Protein 4UUW (pdb70)

B-factor: mean 32.48, std 11.96, range [14.25, 102.89]

Sequence (788 aa):
MERAEILGVGTELLYGETLDTNTAEIARSLKPYALKVERTLRVADEVAPLAREVEEAFARARLVVLSGGLGPTPDDVTREAVALALGEPLELDEAVLGEIEAFFRARGRAMPEANRKQAMRIPSATWLKNPRGTAPGWWVRKGGKDLVLLPGPPPEWRPMWQEVLPRLGLPRRPYAERVLKTWGIGESEIVERLGPLFVREEEVEVGTYPKVHGVEVVVRGREDRVAELAERIKKKLLKEVWGEGEMTLAEAVKRRMEREGATLSTMESLTGGLLGAEITRVPGASRFYLGGVVSYSVGAKARFGVPQDLLSRTVSAETARAMAEAARSLFGSTYALATTGVAGPDPLEGEPPGTVYVALAGPTGAEVRRYRFPGDRETVRLRSVYAALALLVTMERAEILGVGTELLYGETLDTNTAEIARSLKPYALKVERTLRVADEVAPLAREVEEAFARARLVVLSGGLGPTPDDVTREAVALALGEPLELDEAVLGEIEAFFRARGRAMPEANRKQAMRIPSATWLKNPRGTAPGWWVRKGGKDLVLLPGPPPEWRPMWQEVLPRLGLPRRPYAERVLKTWGIGESEIVERLGPLFVREEEVEVGTYPKVHGVEVVVRGREDRVAELAERIKKKLLKEVWGEGEMTLAEAVKRRMEREGATLSTMESLTGGLLGAEITRVPGASRFYLGGVVSYSVGAKARFGVPQDLLSRTVSAETARAMAEAARSLFGSTYALATTGVAGPDPLEGEPPGTVYVALAGPTGAEVRRYRFPGDRETVRLRSVYAALALLVT

Secondary structure (DSSP, 8-state):
-EEEEEEEE-HHHHHTSS---HHHHHHHHTTTBSEE--EEEEE-S-HHHHHHHHHHHHHHEEEEEEES--SSSTT--HHHHHHHHHT---EE-HHHHHHHHHHHHTTT-PPPGGGGGGGEE-TTEEEE--TTSS--EEEEEETTEEEEEE-SSHHHHHHHHHHHGGGS-PPB--EEEEEEEE-S--HHHHHHHHGGGS-B-SSEEEEEEEETTEEEEEEEEEHHHHHHHHHHHHHHTTTTEEEETT--HHHHHHHHHHHHT--EEEEESTTTTHHHHHHTTSTTGGGTEEEEEEE-SHHHHHHTT--GGGTT--SSHHHHHHHHHHHHHHHT-SEEEEEEE--SSS-BTTBPTTEEEEEEEETTEEEEEEEE--S-HHHHHHHHHHHHHHHHH-/-EEEEEEEE-HHHHTTSS---HHHHHHHHTTTBSEE--EEEEE-S-HHHHHHHHHHHHHH-SEEEEES--SSSTT--HHHHHHHHHT---EE-HHHHHHHHHHHHHTT-PPPGGGGGGGEE-TTEEEE--TTSS--EEEEEETTEEEEEE-SSHHHHHHHHHHHGGGG-PPB--EEEEEEEE-S--HHHHHHHHGGG--B-SSEEEEEEEETTEEEEEEEEEHHHHHHHHHHHHHHTTTTEEEETT--HHHHHHHHHHHHT--EEEEESTTTTHHHHHHHHSTTGGGTEEEEEEE-SHHHHHHTT--GGGTT--SSHHHHHHHHHHHHHHHT-SEEEEEEE--SSS-BTTB-TTEEEEEEEETTEEEEEEEE--S-HHHHHHHHHHHHHHHHH-

InterPro domains:
  IPR001453 MoaB/Mog domain [PF00994] (6-168)
  IPR001453 MoaB/Mog domain [SM00852] (5-172)
  IPR001453 MoaB/Mog domain [cd00885] (3-168)
  IPR008135 Competence-induced protein CinA [MF_00226_B] (1-394)
  IPR008135 Competence-induced protein CinA [PIRSF006728] (3-392)
  IPR008135 Competence-induced protein CinA [TIGR00200] (1-392)
  IPR008136 CinA, C-terminal [PF02464] (248-392)
  IPR008136 CinA, C-terminal [TIGR00199] (254-392)
  IPR036425 MoaB/Mog-like domain superfamily [G3DSA:3.40.980.10] (1-172)
  IPR036425 MoaB/Mog-like domain superfamily [SSF53218] (3-200)
  IPR036653 CinA-like, C-terminal [G3DSA:3.90.950.20] (248-394)
  IPR036653 CinA-like, C-terminal [SSF142433] (242-393)
  IPR041424 CinA, KH domain [PF18146] (177-243)
  IPR050101 Competence-damage inducible protein CinA [PTHR13939] (1-392)

Organism: Thermus thermophilus (strain ATCC 27634 / DSM 579 / HB8) (NCBI:txid300852)

Solvent-accessible surface area: 30900 Å² total; per-residue (Å²): 95,89,72,0,0,0,0,1,6,2,56,67,21,0,36,16,83,67,116,5,61,21,2,6,39,0,0,97,36,4,34,61,12,17,12,57,8,15,3,1,0,7,0,5,27,77,61,67,14,0,6,79,3,0,100,74,0,26,72,46,2,26,0,0,0,0,2,6,12,7,19,43,64,125,94,19,21,0,2,56,0,0,7,114,12,16,71,25,90,44,91,65,26,119,75,5,9,32,88,4,78,33,51,15,179,86,143,74,132,92,30,48,123,53,7,94,44,1,0,52,68,0,81,35,1,78,34,21,117,16,107,129,11,34,5,11,0,1,50,0,114,70,75,46,49,0,0,0,1,1,4,22,67,42,93,29,4,113,43,10,8,138,107,3,18,81,146,0,60,13,52,159,38,86,50,27,64,62,32,0,23,1,20,56,12,30,24,6,75,0,26,105,60,2,36,128,28,14,24,75,88,109,69,1,30,0,1,4,16,79,61,49,42,6,12,19,0,8,0,13,4,75,96,79,79,1,55,121,17,0,91,150,0,59,163,103,0,111,141,20,23,21,12,55,38,160,42,41,3,1,51,8,0,44,132,55,1,61,164,81,72,7,36,0,0,1,0,1,8,11,0,0,0,30,0,0,5,24,2,0,57,12,66,30,0,75,172,4,0,40,0,0,1,2,0,32,22,84,49,5,16,33,128,5,40,3,56,134,98,13,33,86,106,8,7,10,40,81,0,0,117,18,0,0,66,18,0,65,95,42,7,63,4,40,20,0,0,0,0,1,7,3,14,7,87,97,90,84,72,77,55,47,51,0,0,0,22,0,0,10,0,8,84,146,38,23,71,27,114,118,45,53,11,40,13,41,33,84,19,0,7,60,49,0,0,27,1,0,0,4,19,4,35,100,119,94,71,0,0,0,0,0,6,2,8,30,20,1,28,24,73,52,76,8,73,17,0,5,34,0,0,105,34,3,39,38,14,22,3,67,12,6,3,0,0,2,0,4,10,68,52,69,4,0,12,80,2,0,105,74,0,24,73,44,2,28,0,0,0,1,2,5,13,6,16,12,0,54,8,15,21,0,2,51,0,0,8,121,15,17,69,26,81,46,87,52,25,123,74,4,18,38,95,6,82,44,45,9,143,57,56,70,93,94,38,19,127,17,5,95,46,4,0,58,70,0,82,36,2,79,33,18,117,14,107,87,12,28,8,11,0,1,48,0,117,78,75,50,54,0,0,0,0,1,4,23,56,40,40,31,4,112,59,10,8,141,98,0,16,89,146,0,62,11,57,165,90,84,47,30,89,55,25,0,18,0,32,71,15,44,66,91,81,0,59,128,63,2,36,125,21,48,21,147,77,178,60,2,43,0,10,22,57,80,92,40,40,11,14,17,0,12,0,40,14,102,91,83,78,3,46,107,8,0,74,123,0,69,153,103,0,126,167,28,24,31,10,49,37,169,40,40,2,0,57,9,0,26,125,59,0,74,161,82,69,7,37,0,0,0,0,1,10,11,0,0,0,30,0,0,3,22,1,0,56,12,66,18,0,75,172,2,0,34,0,0,0,1,0,30,24,88,35,1,19,34,112,8,47,7,66,132,111,22,15,90,111,20,14,14,38,94,2,0,144,15,0,0,72,8,0,63,94,35,26,61,5,43,18,0,0,0,0,1,10,4,13,7,89,100,92,83,81,80,40,65,51,1,0,0,18,0,0,13,0,10,87,142,35,38,66,35,115,119,52,125,24,93,48,98,34,82,32,0,6,64,56,0,1,30,0,0,0,2,23,6,33,86

Structure (mmCIF, N/CA/C/O backbone):
data_4UUW
#
_entry.id   4UUW
#
_cell.length_a   73.280
_cell.length_b   93.710
_cell.length_c   132.820
_cell.angle_alpha   90.00
_cell.angle_beta   90.00
_cell.angle_gamma   90.00
#
_symmetry.space_group_name_H-M   'P 21 21 21'
#
loop_
_entity.id
_entity.type
_entity.pdbx_description
1 polymer 'CINA-LIKE PROTEIN'
2 non-polymer 'ADENOSINE MONOPHOSPHATE'
3 non-polymer 'MAGNESIUM ION'
4 non-polymer 'SULFATE ION'
5 non-polymer GLYCEROL
6 water water
#
loop_
_atom_site.group_PDB
_atom_site.id
_atom_site.type_symbol
_atom_site.label_atom_id
_atom_site.label_alt_id
_atom_site.label_comp_id
_atom_site.label_asym_id
_atom_site.label_entity_id
_atom_site.label_seq_id
_atom_site.pdbx_PDB_ins_code
_atom_site.Cartn_x
_atom_site.Cartn_y
_atom_site.Cartn_z
_atom_site.occupancy
_atom_site.B_iso_or_equiv
_atom_site.auth_seq_id
_atom_site.auth_comp_id
_atom_site.auth_asym_id
_atom_site.auth_atom_id
_atom_site.pdbx_PDB_model_num
ATOM 1 N N . MET A 1 1 ? -49.366 21.861 -7.635 1.00 42.52 1 MET A N 1
ATOM 2 C CA . MET A 1 1 ? -47.871 22.122 -7.557 1.00 44.64 1 MET A CA 1
ATOM 3 C C . MET A 1 1 ? -47.255 22.485 -8.916 1.00 38.55 1 MET A C 1
ATOM 4 O O . MET A 1 1 ? -47.481 21.822 -9.907 1.00 39.37 1 MET A O 1
ATOM 9 N N . GLU A 1 2 ? -46.484 23.552 -8.979 1.00 31.96 2 GLU A N 1
ATOM 10 C CA . GLU A 1 2 ? -45.934 23.977 -10.258 1.00 31.07 2 GLU A CA 1
ATOM 11 C C . GLU A 1 2 ? -44.567 23.252 -10.561 1.00 27.61 2 GLU A C 1
ATOM 12 O O . GLU A 1 2 ? -43.968 22.642 -9.661 1.00 30.60 2 GLU A O 1
ATOM 18 N N . ARG A 1 3 ? -44.095 23.318 -11.807 1.00 25.61 3 ARG A N 1
ATOM 19 C CA . ARG A 1 3 ? -42.901 22.593 -12.225 1.00 26.86 3 ARG A CA 1
ATOM 20 C C . ARG A 1 3 ? -41.576 23.374 -12.102 1.00 28.62 3 ARG A C 1
ATOM 21 O O . ARG A 1 3 ? -41.542 24.626 -12.241 1.00 27.04 3 ARG A O 1
ATOM 29 N N . ALA A 1 4 ? -40.478 22.620 -11.926 1.00 26.34 4 ALA A N 1
ATOM 30 C CA . ALA A 1 4 ? -39.128 23.109 -12.130 1.00 27.63 4 ALA A CA 1
ATOM 31 C C . ALA A 1 4 ? -38.544 22.346 -13.312 1.00 30.42 4 ALA A C 1
ATOM 32 O O . ALA A 1 4 ? -38.639 21.118 -13.382 1.00 26.93 4 ALA A O 1
ATOM 34 N N . GLU A 1 5 ? -37.944 23.049 -14.264 1.00 24.34 5 GLU A N 1
ATOM 35 C CA . GLU A 1 5 ? -37.333 22.384 -15.386 1.00 22.69 5 GLU A CA 1
ATOM 36 C C . GLU A 1 5 ? -35.827 22.640 -15.273 1.00 25.69 5 GLU A C 1
ATOM 37 O O . GLU A 1 5 ? -35.404 23.748 -14.926 1.00 28.68 5 GLU A O 1
ATOM 43 N N . ILE A 1 6 ? -35.024 21.657 -15.618 1.00 22.13 6 ILE A N 1
ATOM 44 C CA . ILE A 1 6 ? -33.598 21.726 -15.422 1.00 22.42 6 ILE A CA 1
ATOM 45 C C . ILE A 1 6 ? -32.958 21.224 -16.673 1.00 24.48 6 ILE A C 1
ATOM 46 O O . ILE A 1 6 ? -33.202 20.071 -17.103 1.00 24.73 6 ILE A O 1
ATOM 51 N N . LEU A 1 7 ? -32.172 22.097 -17.311 1.00 23.80 7 LEU A N 1
ATOM 52 C CA . LEU A 1 7 ? -31.496 21.723 -18.573 1.00 24.78 7 LEU A CA 1
ATOM 53 C C . LEU A 1 7 ? -29.954 21.795 -18.513 1.00 26.82 7 LEU A C 1
ATOM 54 O O . LEU A 1 7 ? -29.374 22.863 -18.240 1.00 27.94 7 LEU A O 1
ATOM 59 N N . GLY A 1 8 ? -29.270 20.690 -18.763 1.00 23.11 8 GLY A N 1
ATOM 60 C CA . GLY A 1 8 ? -27.796 20.746 -18.804 1.00 26.07 8 GLY A CA 1
ATOM 61 C C . GLY A 1 8 ? -27.375 20.860 -20.258 1.00 30.14 8 GLY A C 1
ATOM 62 O O . GLY A 1 8 ? -27.723 20.009 -21.106 1.00 28.23 8 GLY A O 1
ATOM 63 N N . VAL A 1 9 ? -26.640 21.916 -20.565 1.00 30.50 9 VAL A N 1
ATOM 64 C CA . VAL A 1 9 ? -26.310 22.199 -21.965 1.00 28.67 9 VAL A CA 1
ATOM 65 C C . VAL A 1 9 ? -24.895 21.736 -22.265 1.00 30.94 9 VAL A C 1
ATOM 66 O O . VAL A 1 9 ? -23.946 22.163 -21.618 1.00 27.41 9 VAL A O 1
ATOM 70 N N . GLY A 1 10 ? -24.766 20.910 -23.285 1.00 27.46 10 GLY A N 1
ATOM 71 C CA . GLY A 1 10 ? -23.441 20.468 -23.695 1.00 33.85 10 GLY A CA 1
ATOM 72 C C . GLY A 1 10 ? -23.558 19.169 -24.483 1.00 28.24 10 GLY A C 1
ATOM 73 O O . GLY A 1 10 ? -24.056 18.170 -23.984 1.00 29.56 10 GLY A O 1
ATOM 74 N N . THR A 1 11 ? -23.129 19.190 -25.725 1.00 28.84 11 THR A N 1
ATOM 75 C CA . THR A 1 11 ? -23.209 17.986 -26.574 1.00 27.75 11 THR A CA 1
ATOM 76 C C . THR A 1 11 ? -22.518 16.800 -25.937 1.00 29.06 11 THR A C 1
ATOM 77 O O . THR A 1 11 ? -22.969 15.651 -26.063 1.00 27.74 11 THR A O 1
ATOM 81 N N . GLU A 1 12 ? -21.391 17.048 -25.283 1.00 27.18 12 GLU A N 1
ATOM 82 C CA . GLU A 1 12 ? -20.686 15.933 -24.682 1.00 33.15 12 GLU A CA 1
ATOM 83 C C . GLU A 1 12 ? -21.523 15.259 -23.540 1.00 35.29 12 GLU A C 1
ATOM 84 O O . GLU A 1 12 ? -21.294 14.077 -23.255 1.00 33.69 12 GLU A O 1
ATOM 90 N N . LEU A 1 13 ? -22.480 15.990 -22.913 1.00 30.76 13 LEU A N 1
ATOM 91 C CA . LEU A 1 13 ? -23.326 15.407 -21.836 1.00 29.73 13 LEU A CA 1
ATOM 92 C C . LEU A 1 13 ? -24.263 14.323 -22.372 1.00 29.15 13 LEU A C 1
ATOM 93 O O . LEU A 1 13 ? -24.549 13.325 -21.690 1.00 27.58 13 LEU A O 1
ATOM 98 N N . LEU A 1 14 ? -24.760 14.528 -23.589 1.00 28.97 14 LEU A N 1
ATOM 99 C CA . LEU A 1 14 ? -25.627 13.541 -24.253 1.00 29.96 14 LEU A CA 1
ATOM 100 C C . LEU A 1 14 ? -24.957 12.195 -24.341 1.00 29.55 14 LEU A C 1
ATOM 101 O O . LEU A 1 14 ? -25.608 11.130 -24.130 1.00 27.55 14 LEU A O 1
ATOM 106 N N . TYR A 1 15 ? -23.660 12.242 -24.638 1.00 31.01 15 TYR A N 1
ATOM 107 C CA . TYR A 1 15 ? -22.891 11.017 -24.936 1.00 34.84 15 TYR A CA 1
ATOM 108 C C . TYR A 1 15 ? -22.161 10.494 -23.689 1.00 37.20 15 TYR A C 1
ATOM 109 O O . TYR A 1 15 ? -21.524 9.459 -23.726 1.00 34.59 15 TYR A O 1
ATOM 118 N N . GLY A 1 16 ? -22.245 11.233 -22.579 1.00 35.87 16 GLY A N 1
ATOM 119 C CA . GLY A 1 16 ? -21.565 10.785 -21.353 1.00 34.83 16 GLY A CA 1
ATOM 120 C C . GLY A 1 16 ? -20.054 10.980 -21.384 1.00 37.01 16 GLY A C 1
ATOM 121 O O . GLY A 1 16 ? -19.359 10.437 -20.555 1.00 42.40 16 GLY A O 1
ATOM 122 N N . GLU A 1 17 ? -19.548 11.780 -22.316 1.00 37.12 17 GLU A N 1
ATOM 123 C CA . GLU A 1 17 ? -18.148 12.108 -22.337 1.00 40.99 17 GLU A CA 1
ATOM 124 C C . GLU A 1 17 ? -17.830 13.096 -21.184 1.00 47.03 17 GLU A C 1
ATOM 125 O O . GLU A 1 17 ? -16.686 13.192 -20.719 1.00 50.37 17 GLU A O 1
ATOM 131 N N . THR A 1 18 ? -18.831 13.841 -20.727 1.00 39.67 18 THR A N 1
ATOM 132 C CA . THR A 1 18 ? -18.820 14.377 -19.367 1.00 38.16 18 THR A CA 1
ATOM 133 C C . THR A 1 18 ? -20.041 13.811 -18.711 1.00 38.01 18 THR A C 1
ATOM 134 O O . THR A 1 18 ? -21.103 13.830 -19.320 1.00 39.85 18 THR A O 1
ATOM 138 N N . LEU A 1 19 ? -19.914 13.284 -17.494 1.00 39.06 19 LEU A N 1
ATOM 139 C CA . LEU A 1 19 ? -21.070 12.658 -16.795 1.00 42.33 19 LEU A CA 1
ATOM 140 C C . LEU A 1 19 ? -21.901 13.789 -16.154 1.00 40.14 19 LEU A C 1
ATOM 141 O O . LEU A 1 19 ? -21.371 14.605 -15.395 1.00 38.90 19 LEU A O 1
ATOM 146 N N . ASP A 1 20 ? -23.156 13.885 -16.565 1.00 35.63 20 ASP A N 1
ATOM 147 C CA . ASP A 1 20 ? -24.022 14.988 -16.155 1.00 30.78 20 ASP A CA 1
ATOM 148 C C . ASP A 1 20 ? -24.506 14.725 -14.746 1.00 31.90 20 ASP A C 1
ATOM 149 O O . ASP A 1 20 ? -25.491 14.006 -14.560 1.00 33.32 20 ASP A O 1
ATOM 154 N N . THR A 1 21 ? -23.753 15.273 -13.791 1.00 30.34 21 THR A N 1
ATOM 155 C CA . THR A 1 21 ? -24.162 15.302 -12.411 1.00 29.89 21 THR A CA 1
ATOM 156 C C . THR A 1 21 ? -24.839 16.688 -12.121 1.00 26.12 21 THR A C 1
ATOM 157 O O . THR A 1 21 ? -25.606 16.758 -11.176 1.00 28.46 21 THR A O 1
ATOM 161 N N . ASN A 1 22 ? -24.534 17.748 -12.912 1.00 26.07 22 ASN A N 1
ATOM 162 C CA . ASN A 1 22 ? -25.157 19.079 -12.637 1.00 24.81 22 ASN A CA 1
ATOM 163 C C . ASN A 1 22 ? -26.689 19.000 -12.499 1.00 24.16 22 ASN A C 1
ATOM 164 O O . ASN A 1 22 ? -27.269 19.476 -11.479 1.00 24.37 22 ASN A O 1
ATOM 169 N N . THR A 1 23 ? -27.375 18.434 -13.501 1.00 23.49 23 THR A N 1
ATOM 170 C CA . THR A 1 23 ? -28.865 18.509 -13.449 1.00 25.17 23 THR A CA 1
ATOM 171 C C . THR A 1 23 ? -29.415 17.774 -12.208 1.00 25.13 23 THR A C 1
ATOM 172 O O . THR A 1 23 ? -30.380 18.228 -11.511 1.00 21.38 23 THR A O 1
ATOM 176 N N . ALA A 1 24 ? -28.820 16.630 -11.901 1.00 25.26 24 ALA A N 1
ATOM 177 C CA . ALA A 1 24 ? -29.228 15.889 -10.662 1.00 24.82 24 ALA A CA 1
ATOM 178 C C . ALA A 1 24 ? -28.959 16.699 -9.388 1.00 23.36 24 ALA A C 1
ATOM 179 O O . ALA A 1 24 ? -29.797 16.715 -8.454 1.00 24.04 24 ALA A O 1
ATOM 181 N N . GLU A 1 25 ? -27.771 17.321 -9.325 1.00 21.91 25 GLU A N 1
ATOM 182 C CA . GLU A 1 25 ? -27.415 18.049 -8.131 1.00 24.33 25 GLU A CA 1
ATOM 183 C C . GLU A 1 25 ? -28.433 19.277 -7.954 1.00 23.97 25 GLU A C 1
ATOM 184 O O . GLU A 1 25 ? -28.925 19.554 -6.860 1.00 24.30 25 GLU A O 1
ATOM 190 N N . ILE A 1 26 ? -28.775 19.926 -9.040 1.00 24.37 26 ILE A N 1
ATOM 191 C CA . ILE A 1 26 ? -29.747 21.033 -8.973 1.00 23.41 26 ILE A CA 1
ATOM 192 C C . ILE A 1 26 ? -31.104 20.521 -8.560 1.00 23.15 26 ILE A C 1
ATOM 193 O O . ILE A 1 26 ? -31.764 21.080 -7.689 1.00 21.32 26 ILE A O 1
ATOM 198 N N . ALA A 1 27 ? -31.515 19.388 -9.129 1.00 22.70 27 ALA A N 1
ATOM 199 C CA . ALA A 1 27 ? -32.784 18.814 -8.749 1.00 21.53 27 ALA A CA 1
ATOM 200 C C . ALA A 1 27 ? -32.841 18.483 -7.277 1.00 22.91 27 ALA A C 1
ATOM 201 O O . ALA A 1 27 ? -33.885 18.756 -6.631 1.00 22.06 27 ALA A O 1
ATOM 203 N N . ARG A 1 28 ? -31.750 17.915 -6.709 1.00 22.07 28 ARG A N 1
ATOM 204 C CA . ARG A 1 28 ? -31.796 17.533 -5.282 1.00 23.03 28 ARG A CA 1
ATOM 205 C C . ARG A 1 28 ? -31.858 18.829 -4.418 1.00 25.19 28 ARG A C 1
ATOM 206 O O . ARG A 1 28 ? -32.451 18.823 -3.343 1.00 23.71 28 ARG A O 1
ATOM 214 N N . SER A 1 29 ? -31.274 19.924 -4.930 1.00 24.92 29 SER A N 1
ATOM 215 C CA . SER A 1 29 ? -31.301 21.172 -4.128 1.00 26.28 29 SER A CA 1
ATOM 216 C C . SER A 1 29 ? -32.730 21.778 -4.070 1.00 26.39 29 SER A C 1
ATOM 217 O O . SER A 1 29 ? -33.080 22.553 -3.144 1.00 30.67 29 SER A O 1
ATOM 220 N N . LEU A 1 30 ? -33.568 21.412 -5.017 1.00 22.01 30 LEU A N 1
ATOM 221 C CA . LEU A 1 30 ? -34.985 21.869 -5.032 1.00 22.48 30 LEU A CA 1
ATOM 222 C C . LEU A 1 30 ? -35.942 21.064 -4.172 1.00 25.96 30 LEU A C 1
ATOM 223 O O . LEU A 1 30 ? -37.110 21.431 -4.009 1.00 27.14 30 LEU A O 1
ATOM 228 N N . LYS A 1 31 ? -35.437 20.010 -3.544 1.00 23.52 31 LYS A N 1
ATOM 229 C CA . LYS A 1 31 ? -36.269 19.203 -2.636 1.00 24.34 31 LYS A CA 1
ATOM 230 C C . LYS A 1 31 ? -37.065 19.998 -1.567 1.00 26.79 31 LYS A C 1
ATOM 231 O O . LYS A 1 31 ? -38.199 19.691 -1.330 1.00 24.60 31 LYS A O 1
ATOM 237 N N . PRO A 1 32 ? -36.465 21.027 -0.963 1.00 27.20 32 PRO A N 1
ATOM 238 C CA . PRO A 1 32 ? -37.198 21.760 0.070 1.00 27.70 32 PRO A CA 1
ATOM 239 C C . PRO A 1 32 ? -38.303 22.680 -0.440 1.00 29.24 32 PRO A C 1
ATOM 240 O O . PRO A 1 32 ? -38.931 23.394 0.347 1.00 31.90 32 PRO A O 1
ATOM 244 N N . TYR A 1 33 ? -38.563 22.667 -1.728 1.00 27.64 33 TYR A N 1
ATOM 245 C CA . TYR A 1 33 ? -39.528 23.579 -2.310 1.00 28.72 33 TYR A CA 1
ATOM 246 C C . TYR A 1 33 ? -40.624 22.804 -2.933 1.00 32.38 33 TYR A C 1
ATOM 247 O O . TYR A 1 33 ? -40.378 21.682 -3.467 1.00 32.48 33 TYR A O 1
ATOM 256 N N . ALA A 1 34 ? -41.834 23.369 -2.870 1.00 31.09 34 ALA A N 1
ATOM 257 C CA . ALA A 1 34 ? -43.006 22.811 -3.535 1.00 31.69 34 ALA A CA 1
ATOM 258 C C . ALA A 1 34 ? -43.027 22.966 -5.021 1.00 31.69 34 ALA A C 1
ATOM 259 O O . ALA A 1 34 ? -43.951 23.550 -5.548 1.00 33.89 34 ALA A O 1
ATOM 261 N N . LEU A 1 35 ? -42.051 22.364 -5.714 1.00 30.57 35 LEU A N 1
ATOM 262 C CA . LEU A 1 35 ? -42.025 22.294 -7.176 1.00 29.93 35 LEU A CA 1
ATOM 263 C C . LEU A 1 35 ? -41.893 20.847 -7.611 1.00 27.76 35 LEU A C 1
ATOM 264 O O . LEU A 1 35 ? -41.262 20.092 -6.925 1.00 29.96 35 LEU A O 1
ATOM 269 N N . LYS A 1 36 ? -42.459 20.488 -8.745 1.00 30.11 36 LYS A N 1
ATOM 270 C CA . LYS A 1 36 ? -42.379 19.121 -9.244 1.00 30.44 36 LYS A CA 1
ATOM 271 C C . LYS A 1 36 ? -41.310 19.106 -10.305 1.00 27.50 36 LYS A C 1
ATOM 272 O O . LYS A 1 36 ? -41.287 19.972 -11.206 1.00 26.98 36 LYS A O 1
ATOM 278 N N . VAL A 1 37 ? -40.362 18.195 -10.198 1.00 23.49 37 VAL A N 1
ATOM 279 C CA . VAL A 1 37 ? -39.423 17.997 -11.282 1.00 23.25 37 VAL A CA 1
ATOM 280 C C . VAL A 1 37 ? -39.913 16.746 -12.002 1.00 28.94 37 VAL A C 1
ATOM 281 O O . VAL A 1 37 ? -39.835 15.629 -11.429 1.00 28.76 37 VAL A O 1
ATOM 285 N N . GLU A 1 38 ? -40.407 16.892 -13.232 1.00 27.04 38 GLU A N 1
ATOM 286 C CA . GLU A 1 38 ? -41.018 15.780 -13.988 1.00 24.52 38 GLU A CA 1
ATOM 287 C C . GLU A 1 38 ? -40.002 15.149 -14.872 1.00 24.94 38 GLU A C 1
ATOM 288 O O . GLU A 1 38 ? -40.189 13.999 -15.293 1.00 23.68 38 GLU A O 1
ATOM 294 N N . ARG A 1 39 ? -38.934 15.902 -15.180 1.00 23.21 39 ARG A N 1
ATOM 295 C CA . ARG A 1 39 ? -37.951 15.516 -16.185 1.00 20.73 39 ARG A CA 1
ATOM 296 C C . ARG A 1 39 ? -36.746 16.413 -16.047 1.00 23.86 39 ARG A C 1
ATOM 297 O O . ARG A 1 39 ? -36.844 17.513 -15.498 1.00 22.94 39 ARG A O 1
ATOM 305 N N . THR A 1 40 ? -35.594 15.919 -16.495 1.00 21.37 40 THR A N 1
ATOM 306 C CA . THR A 1 40 ? -34.431 16.737 -16.693 1.00 23.29 40 THR A CA 1
ATOM 307 C C . THR A 1 40 ? -33.987 16.500 -18.152 1.00 26.39 40 THR A C 1
ATOM 308 O O . THR A 1 40 ? -34.239 15.421 -18.747 1.00 27.03 40 THR A O 1
ATOM 312 N N . LEU A 1 41 ? -33.349 17.499 -18.737 1.00 23.28 41 LEU A N 1
ATOM 313 C CA . LEU A 1 41 ? -32.884 17.383 -20.097 1.00 25.76 41 LEU A CA 1
ATOM 314 C C . LEU A 1 41 ? -31.411 17.635 -20.118 1.00 26.79 41 LEU A C 1
ATOM 315 O O . LEU A 1 41 ? -30.894 18.424 -19.334 1.00 23.88 41 LEU A O 1
ATOM 320 N N . ARG A 1 42 ? -30.752 17.023 -21.081 1.00 25.59 42 ARG A N 1
ATOM 321 C CA . ARG A 1 42 ? -29.399 17.398 -21.495 1.00 26.33 42 ARG A CA 1
ATOM 322 C C . ARG A 1 42 ? -29.592 17.769 -22.987 1.00 26.62 42 ARG A C 1
ATOM 323 O O . ARG A 1 42 ? -30.352 17.086 -23.701 1.00 24.60 42 ARG A O 1
ATOM 331 N N . VAL A 1 43 ? -29.020 18.892 -23.439 1.00 27.11 43 VAL A N 1
ATOM 332 C CA . VAL A 1 43 ? -29.328 19.436 -24.775 1.00 26.84 43 VAL A CA 1
ATOM 333 C C . VAL A 1 43 ? -28.009 19.732 -25.493 1.00 27.15 43 VAL A C 1
ATOM 334 O O . VAL A 1 43 ? -27.049 20.217 -24.875 1.00 25.45 43 VAL A O 1
ATOM 338 N N . ALA A 1 44 ? -27.966 19.381 -26.774 1.00 27.17 44 ALA A N 1
ATOM 339 C CA . ALA A 1 44 ? -26.820 19.660 -27.666 1.00 31.20 44 ALA A CA 1
ATOM 340 C C . ALA A 1 44 ? -26.530 21.141 -27.785 1.00 28.28 44 ALA A C 1
ATOM 341 O O . ALA A 1 44 ? -27.436 21.965 -27.597 1.00 30.11 44 ALA A O 1
ATOM 343 N N . ASP A 1 45 ? -25.275 21.505 -28.080 1.00 29.54 45 ASP A N 1
ATOM 344 C CA . ASP A 1 45 ? -24.902 22.910 -28.198 1.00 33.22 45 ASP A CA 1
ATOM 345 C C . ASP A 1 45 ? -25.315 23.440 -29.572 1.00 37.33 45 ASP A C 1
ATOM 346 O O . ASP A 1 45 ? -24.469 23.713 -30.383 1.00 40.47 45 ASP A O 1
ATOM 351 N N . GLU A 1 46 ? -26.612 23.571 -29.835 1.00 39.24 46 GLU A N 1
ATOM 352 C CA . GLU A 1 46 ? -27.087 24.109 -31.134 1.00 38.31 46 GLU A CA 1
ATOM 353 C C . GLU A 1 46 ? -28.183 25.081 -30.794 1.00 36.61 46 GLU A C 1
ATOM 354 O O . GLU A 1 46 ? -29.098 24.773 -29.990 1.00 30.34 46 GLU A O 1
ATOM 360 N N . VAL A 1 47 ? -28.102 26.257 -31.398 1.00 29.79 47 VAL A N 1
ATOM 361 C CA . VAL A 1 47 ? -28.910 27.375 -30.900 1.00 31.82 47 VAL A CA 1
ATOM 362 C C . VAL A 1 47 ? -30.417 27.220 -31.106 1.00 28.93 47 VAL A C 1
ATOM 363 O O . VAL A 1 47 ? -31.207 27.515 -30.172 1.00 31.79 47 VAL A O 1
ATOM 367 N N . ALA A 1 48 ? -30.811 26.693 -32.262 1.00 33.47 48 ALA A N 1
ATOM 368 C CA . ALA A 1 48 ? -32.225 26.545 -32.583 1.00 34.66 48 ALA A CA 1
ATOM 369 C C . ALA A 1 48 ? -32.886 25.427 -31.715 1.00 33.57 48 ALA A C 1
ATOM 370 O O . ALA A 1 48 ? -33.892 25.675 -31.044 1.00 30.51 48 ALA A O 1
ATOM 372 N N . PRO A 1 49 ? -32.333 24.208 -31.721 1.00 33.56 49 PRO A N 1
ATOM 373 C CA . PRO A 1 49 ? -32.931 23.207 -30.800 1.00 31.41 49 PRO A CA 1
ATOM 374 C C . PRO A 1 49 ? -32.919 23.671 -29.327 1.00 29.32 49 PRO A C 1
ATOM 375 O O . PRO A 1 49 ? -33.872 23.457 -28.634 1.00 31.08 49 PRO A O 1
ATOM 379 N N . LEU A 1 50 ? -31.853 24.313 -28.865 1.00 26.90 50 LEU A N 1
ATOM 380 C CA . LEU A 1 50 ? -31.758 24.737 -27.456 1.00 25.82 50 LEU A CA 1
ATOM 381 C C . LEU A 1 50 ? -32.799 25.816 -27.164 1.00 27.39 50 LEU A C 1
ATOM 382 O O . LEU A 1 50 ? -33.536 25.736 -26.144 1.00 24.82 50 LEU A O 1
ATOM 387 N N . ALA A 1 51 ? -32.913 26.788 -28.081 1.00 27.78 51 ALA A N 1
ATOM 388 C CA . ALA A 1 51 ? -33.981 27.813 -27.903 1.00 30.22 51 ALA A CA 1
ATOM 389 C C . ALA A 1 51 ? -35.372 27.175 -27.799 1.00 23.25 51 ALA A C 1
ATOM 390 O O . ALA A 1 51 ? -36.175 27.553 -26.953 1.00 30.12 51 ALA A O 1
ATOM 392 N N . ARG A 1 52 ? -35.636 26.196 -28.623 1.00 29.18 52 ARG A N 1
ATOM 393 C CA . ARG A 1 52 ? -36.953 25.470 -28.578 1.00 31.31 52 ARG A CA 1
ATOM 394 C C . ARG A 1 52 ? -37.163 24.790 -27.209 1.00 28.20 52 ARG A C 1
ATOM 395 O O . ARG A 1 52 ? -38.218 24.914 -26.582 1.00 27.98 52 ARG A O 1
ATOM 403 N N . GLU A 1 53 ? -36.141 24.071 -26.729 1.00 28.34 53 GLU A N 1
ATOM 404 C CA . GLU A 1 53 ? -36.282 23.370 -25.427 1.00 25.57 53 GLU A CA 1
ATOM 405 C C . GLU A 1 53 ? -36.494 24.388 -24.310 1.00 24.24 53 GLU A C 1
ATOM 406 O O . GLU A 1 53 ? -37.279 24.159 -23.399 1.00 21.04 53 GLU A O 1
ATOM 412 N N . VAL A 1 54 ? -35.760 25.516 -24.373 1.00 23.37 54 VAL A N 1
ATOM 413 C CA . VAL A 1 54 ? -35.867 26.559 -23.349 1.00 25.22 54 VAL A CA 1
ATOM 414 C C . VAL A 1 54 ? -37.249 27.217 -23.397 1.00 24.18 54 VAL A C 1
ATOM 415 O O . VAL A 1 54 ? -37.911 27.474 -22.382 1.00 27.24 54 VAL A O 1
ATOM 419 N N . GLU A 1 55 ? -37.714 27.491 -24.597 1.00 26.82 55 GLU A N 1
ATOM 420 C CA . GLU A 1 55 ? -39.035 28.130 -24.692 1.00 27.63 55 GLU A CA 1
ATOM 421 C C . GLU A 1 55 ? -40.102 27.242 -24.114 1.00 26.16 55 GLU A C 1
ATOM 422 O O . GLU A 1 55 ? -40.958 27.698 -23.293 1.00 25.18 55 GLU A O 1
ATOM 428 N N . GLU A 1 56 ? -40.040 25.951 -24.481 1.00 28.45 56 GLU A N 1
ATOM 429 C CA . GLU A 1 56 ? -41.047 24.973 -23.967 1.00 27.59 56 GLU A CA 1
ATOM 430 C C . GLU A 1 56 ? -40.949 24.794 -22.451 1.00 28.89 56 GLU A C 1
ATOM 431 O O . GLU A 1 56 ? -41.993 24.826 -21.755 1.00 25.19 56 GLU A O 1
ATOM 437 N N . ALA A 1 57 ? -39.710 24.631 -21.929 1.00 26.19 57 ALA A N 1
ATOM 438 C CA . ALA A 1 57 ? -39.499 24.537 -20.476 1.00 26.24 57 ALA A CA 1
ATOM 439 C C . ALA A 1 57 ? -40.062 25.756 -19.748 1.00 25.34 57 ALA A C 1
ATOM 440 O O . ALA A 1 57 ? -40.675 25.649 -18.684 1.00 24.59 57 ALA A O 1
ATOM 442 N N . PHE A 1 58 ? -39.725 26.948 -20.260 1.00 27.70 58 PHE A N 1
ATOM 443 C CA . PHE A 1 58 ? -40.196 28.194 -19.617 1.00 26.65 58 PHE A CA 1
ATOM 444 C C . PHE A 1 58 ? -41.738 28.324 -19.614 1.00 25.13 58 PHE A C 1
ATOM 445 O O . PHE A 1 58 ? -42.341 28.661 -18.604 1.00 26.36 58 PHE A O 1
ATOM 453 N N . ALA A 1 59 ? -42.376 27.967 -20.718 1.00 25.48 59 ALA A N 1
ATOM 454 C CA . ALA A 1 59 ? -43.846 27.959 -20.809 1.00 27.91 59 ALA A CA 1
ATOM 455 C C . ALA A 1 59 ? -44.542 27.090 -19.770 1.00 33.54 59 ALA A C 1
ATOM 456 O O . ALA A 1 59 ? -45.605 27.475 -19.260 1.00 31.32 59 ALA A O 1
ATOM 458 N N . ARG A 1 60 ? -43.941 25.948 -19.382 1.00 30.31 60 ARG A N 1
ATOM 459 C CA . ARG A 1 60 ? -44.620 25.029 -18.475 1.00 28.35 60 ARG A CA 1
ATOM 460 C C . ARG A 1 60 ? -44.205 25.186 -17.008 1.00 27.66 60 ARG A C 1
ATOM 461 O O . ARG A 1 60 ? -44.760 24.562 -16.112 1.00 32.82 60 ARG A O 1
ATOM 469 N N . ALA A 1 61 ? -43.255 26.045 -16.720 1.00 27.18 61 ALA A N 1
ATOM 470 C CA . ALA A 1 61 ? -42.592 26.001 -15.390 1.00 23.97 61 ALA A CA 1
ATOM 471 C C . ALA A 1 61 ? -42.557 27.337 -14.647 1.00 27.38 61 ALA A C 1
ATOM 472 O O . ALA A 1 61 ? -42.518 28.367 -15.269 1.00 30.48 61 ALA A O 1
ATOM 474 N N . ARG A 1 62 ? -42.574 27.265 -13.321 1.00 24.28 62 ARG A N 1
ATOM 475 C CA . ARG A 1 62 ? -42.338 28.341 -12.371 1.00 27.47 62 ARG A CA 1
ATOM 476 C C . ARG A 1 62 ? -40.830 28.693 -12.379 1.00 29.95 62 ARG A C 1
ATOM 477 O O . ARG A 1 62 ? -40.444 29.872 -12.284 1.00 24.83 62 ARG A O 1
ATOM 485 N N . LEU A 1 63 ? -39.982 27.671 -12.573 1.00 22.91 63 LEU A N 1
ATOM 486 C CA . LEU A 1 63 ? -38.545 27.847 -12.510 1.00 21.79 63 LEU A CA 1
ATOM 487 C C . LEU A 1 63 ? -37.867 27.067 -13.625 1.00 25.53 63 LEU A C 1
ATOM 488 O O . LEU A 1 63 ? -38.224 25.881 -13.901 1.00 28.34 63 LEU A O 1
ATOM 493 N N . VAL A 1 64 ? -36.951 27.694 -14.337 1.00 24.18 64 VAL A N 1
ATOM 494 C CA . VAL A 1 64 ? -36.089 26.962 -15.253 1.00 23.15 64 VAL A CA 1
ATOM 495 C C . VAL A 1 64 ? -34.611 27.155 -14.907 1.00 28.04 64 VAL A C 1
ATOM 496 O O . VAL A 1 64 ? -34.183 28.302 -14.710 1.00 27.65 64 VAL A O 1
ATOM 500 N N . VAL A 1 65 ? -33.811 26.076 -14.822 1.00 23.31 65 VAL A N 1
ATOM 501 C CA . VAL A 1 65 ? -32.432 26.275 -14.471 1.00 25.99 65 VAL A CA 1
ATOM 502 C C . VAL A 1 65 ? -31.627 25.681 -15.620 1.00 28.39 65 VAL A C 1
ATOM 503 O O . VAL A 1 65 ? -31.829 24.515 -15.999 1.00 27.32 65 VAL A O 1
ATOM 507 N N . LEU A 1 66 ? -30.691 26.453 -16.141 1.00 24.66 66 LEU A N 1
ATOM 508 C CA . LEU A 1 66 ? -29.796 25.966 -17.146 1.00 25.22 66 LEU A CA 1
ATOM 509 C C . LEU A 1 66 ? -28.377 26.054 -16.647 1.00 26.47 66 LEU A C 1
ATOM 510 O O . LEU A 1 66 ? -27.990 26.996 -15.939 1.00 25.66 66 LEU A O 1
ATOM 515 N N . SER A 1 67 ? -27.603 25.056 -17.041 1.00 26.11 67 SER A N 1
ATOM 516 C CA . SER A 1 67 ? -26.227 24.888 -16.608 1.00 32.01 67 SER A CA 1
ATOM 517 C C . SER A 1 67 ? -25.375 24.626 -17.859 1.00 32.29 67 SER A C 1
ATOM 518 O O . SER A 1 67 ? -25.683 23.719 -18.619 1.00 29.05 67 SER A O 1
ATOM 521 N N . GLY A 1 68 ? -24.315 25.399 -18.073 1.00 27.24 68 GLY A N 1
ATOM 522 C CA . GLY A 1 68 ? -23.413 25.066 -19.181 1.00 31.10 68 GLY A CA 1
ATOM 523 C C . GLY A 1 68 ? -23.596 25.991 -20.381 1.00 32.38 68 GLY A C 1
ATOM 524 O O . GLY A 1 68 ? -24.672 26.627 -20.536 1.00 32.09 68 GLY A O 1
ATOM 525 N N . GLY A 1 69 ? -22.565 26.034 -21.232 1.00 32.08 69 GLY A N 1
ATOM 526 C CA . GLY A 1 69 ? -22.582 26.712 -22.522 1.00 33.54 69 GLY A CA 1
ATOM 527 C C . GLY A 1 69 ? -22.464 28.211 -22.365 1.00 30.38 69 GLY A C 1
ATOM 528 O O . GLY A 1 69 ? -22.932 28.952 -23.254 1.00 30.58 69 GLY A O 1
ATOM 529 N N . LEU A 1 70 ? -21.821 28.645 -21.283 1.00 29.01 70 LEU A N 1
ATOM 530 C CA . LEU A 1 70 ? -21.553 30.083 -21.058 1.00 33.65 70 LEU A CA 1
ATOM 531 C C . LEU A 1 70 ? -20.132 30.552 -21.408 1.00 33.60 70 LEU A C 1
ATOM 532 O O . LEU A 1 70 ? -19.718 31.709 -21.105 1.00 35.18 70 LEU A O 1
ATOM 537 N N . GLY A 1 71 ? -19.399 29.646 -22.033 1.00 31.38 71 GLY A N 1
ATOM 538 C CA . GLY A 1 71 ? -18.041 29.899 -22.491 1.00 37.69 71 GLY A CA 1
ATOM 539 C C . GLY A 1 71 ? -17.950 30.889 -23.645 1.00 39.78 71 GLY A C 1
ATOM 540 O O . GLY A 1 71 ? -18.980 31.490 -24.026 1.00 34.21 71 GLY A O 1
ATOM 541 N N . PRO A 1 72 ? -16.705 31.102 -24.159 1.00 42.93 72 PRO A N 1
ATOM 542 C CA . PRO A 1 72 ? -16.431 32.039 -25.242 1.00 41.50 72 PRO A CA 1
ATOM 543 C C . PRO A 1 72 ? -16.433 31.431 -26.652 1.00 42.31 72 PRO A C 1
ATOM 544 O O . PRO A 1 72 ? -16.366 32.194 -27.585 1.00 37.19 72 PRO A O 1
ATOM 548 N N . THR A 1 73 ? -16.476 30.093 -26.760 1.00 41.46 73 THR A N 1
ATOM 549 C CA . THR A 1 73 ? -16.346 29.344 -28.018 1.00 41.47 73 THR A CA 1
ATOM 550 C C . THR A 1 73 ? -17.600 29.461 -28.926 1.00 43.85 73 THR A C 1
ATOM 551 O O . THR A 1 73 ? -18.701 29.892 -28.473 1.00 43.41 73 THR A O 1
ATOM 555 N N . PRO A 1 74 ? -17.453 29.110 -30.216 1.00 42.24 74 PRO A N 1
ATOM 556 C CA . PRO A 1 74 ? -18.648 29.041 -31.094 1.00 43.69 74 PRO A CA 1
ATOM 557 C C . PRO A 1 74 ? -19.701 28.012 -30.575 1.00 44.75 74 PRO A C 1
ATOM 558 O O . PRO A 1 74 ? -20.880 28.148 -30.889 1.00 42.49 74 PRO A O 1
ATOM 562 N N . ASP A 1 75 ? -19.263 26.993 -29.822 1.00 38.89 75 ASP A N 1
ATOM 563 C CA . ASP A 1 75 ? -20.191 26.024 -29.215 1.00 44.03 75 ASP A CA 1
ATOM 564 C C . ASP A 1 75 ? -20.762 26.441 -27.888 1.00 39.76 75 ASP A C 1
ATOM 565 O O . ASP A 1 75 ? -21.427 25.630 -27.260 1.00 42.22 75 ASP A O 1
ATOM 570 N N . ASP A 1 76 ? -20.469 27.660 -27.436 1.00 34.93 76 ASP A N 1
ATOM 571 C CA . ASP A 1 76 ? -21.160 28.207 -26.292 1.00 33.83 76 ASP A CA 1
ATOM 572 C C . ASP A 1 76 ? -22.261 29.151 -26.698 1.00 36.71 76 ASP A C 1
ATOM 573 O O . ASP A 1 76 ? -21.961 30.340 -26.968 1.00 34.30 76 ASP A O 1
ATOM 578 N N . VAL A 1 77 ? -23.525 28.669 -26.661 1.00 31.27 77 VAL A N 1
ATOM 579 C CA . VAL A 1 77 ? -24.654 29.390 -27.282 1.00 33.79 77 VAL A CA 1
ATOM 580 C C . VAL A 1 77 ? -25.893 29.531 -26.386 1.00 35.59 77 VAL A C 1
ATOM 581 O O . VAL A 1 77 ? -26.957 29.944 -26.864 1.00 31.53 77 VAL A O 1
ATOM 585 N N . THR A 1 78 ? -25.755 29.213 -25.093 1.00 32.22 78 THR A N 1
ATOM 586 C CA . THR A 1 78 ? -26.889 29.235 -24.217 1.00 30.47 78 THR A CA 1
ATOM 587 C C . THR A 1 78 ? -27.503 30.654 -24.129 1.00 28.87 78 THR A C 1
ATOM 588 O O . THR A 1 78 ? -28.729 30.820 -24.178 1.00 29.22 78 THR A O 1
ATOM 592 N N . ARG A 1 79 ? -26.661 31.685 -23.985 1.00 27.33 79 ARG A N 1
ATOM 593 C CA . ARG A 1 79 ? -27.149 33.074 -23.906 1.00 29.99 79 ARG A CA 1
ATOM 594 C C . ARG A 1 79 ? -27.988 33.444 -25.135 1.00 27.77 79 ARG A C 1
ATOM 595 O O . ARG A 1 79 ? -29.127 33.979 -25.000 1.00 30.77 79 ARG A O 1
ATOM 603 N N . GLU A 1 80 ? -27.474 33.126 -26.312 1.00 28.32 80 GLU A N 1
ATOM 604 C CA . GLU A 1 80 ? -28.197 33.346 -27.588 1.00 31.07 80 GLU A CA 1
ATOM 605 C C . GLU A 1 80 ? -29.517 32.580 -27.601 1.00 30.07 80 GLU A C 1
ATOM 606 O O . GLU A 1 80 ? -30.568 33.111 -28.002 1.00 27.93 80 GLU A O 1
ATOM 612 N N . ALA A 1 81 ? -29.466 31.306 -27.203 1.00 29.92 81 ALA A N 1
ATOM 613 C CA . ALA A 1 81 ? -30.700 30.452 -27.187 1.00 27.39 81 ALA A CA 1
ATOM 614 C C . ALA A 1 81 ? -31.777 31.015 -26.262 1.00 30.62 81 ALA A C 1
ATOM 615 O O . ALA A 1 81 ? -32.975 31.043 -26.601 1.00 30.99 81 ALA A O 1
ATOM 617 N N . VAL A 1 82 ? -31.342 31.509 -25.099 1.00 28.91 82 VAL A N 1
ATOM 618 C CA . VAL A 1 82 ? -32.249 31.966 -24.088 1.00 31.80 82 VAL A CA 1
ATOM 619 C C . VAL A 1 82 ? -32.929 33.261 -24.565 1.00 33.30 82 VAL A C 1
ATOM 620 O O . VAL A 1 82 ? -34.172 33.379 -24.499 1.00 28.67 82 VAL A O 1
ATOM 624 N N . ALA A 1 83 ? -32.109 34.186 -25.071 1.00 29.90 83 ALA A N 1
ATOM 625 C CA . ALA A 1 83 ? -32.608 35.438 -25.670 1.00 32.09 83 ALA A CA 1
ATOM 626 C C . ALA A 1 83 ? -33.611 35.146 -26.812 1.00 32.82 83 ALA A C 1
ATOM 627 O O . ALA A 1 83 ? -34.660 35.744 -26.864 1.00 34.50 83 ALA A O 1
ATOM 629 N N . LEU A 1 84 ? -33.257 34.234 -27.722 1.00 30.68 84 LEU A N 1
ATOM 630 C CA . LEU A 1 84 ? -34.181 33.794 -28.741 1.00 31.84 84 LEU A CA 1
ATOM 631 C C . LEU A 1 84 ? -35.472 33.211 -28.157 1.00 38.61 84 LEU A C 1
ATOM 632 O O . LEU A 1 84 ? -36.558 33.660 -28.504 1.00 37.28 84 LEU A O 1
ATOM 637 N N . ALA A 1 85 ? -35.361 32.265 -27.218 1.00 35.23 85 ALA A N 1
ATOM 638 C CA . ALA A 1 85 ? -36.526 31.687 -26.587 1.00 33.20 85 ALA A CA 1
ATOM 639 C C . ALA A 1 85 ? -37.452 32.665 -25.879 1.00 33.66 85 ALA A C 1
ATOM 640 O O . ALA A 1 85 ? -38.651 32.422 -25.831 1.00 30.93 85 ALA A O 1
ATOM 642 N N . LEU A 1 86 ? -36.900 33.714 -25.249 1.00 30.15 86 LEU A N 1
ATOM 643 C CA . LEU A 1 86 ? -37.721 34.641 -24.492 1.00 32.88 86 LEU A CA 1
ATOM 644 C C . LEU A 1 86 ? -38.101 35.909 -25.320 1.00 35.17 86 LEU A C 1
ATOM 645 O O . LEU A 1 86 ? -38.742 36.820 -24.767 1.00 32.92 86 LEU A O 1
ATOM 650 N N . GLY A 1 87 ? -37.684 35.963 -26.586 1.00 31.93 87 GLY A N 1
ATOM 651 C CA . GLY A 1 87 ? -37.987 37.130 -27.480 1.00 34.64 87 GLY A CA 1
ATOM 652 C C . GLY A 1 87 ? -37.418 38.452 -26.925 1.00 34.08 87 GLY A C 1
ATOM 653 O O . GLY A 1 87 ? -38.128 39.478 -26.932 1.00 35.44 87 GLY A O 1
ATOM 654 N N . GLU A 1 88 ? -36.174 38.421 -26.411 1.00 32.71 88 GLU A N 1
ATOM 655 C CA . GLU A 1 88 ? -35.445 39.615 -25.935 1.00 27.61 88 GLU A CA 1
ATOM 656 C C . GLU A 1 88 ? -34.073 39.714 -26.641 1.00 35.08 88 GLU A C 1
ATOM 657 O O . GLU A 1 88 ? -33.470 38.682 -26.987 1.00 35.90 88 GLU A O 1
ATOM 663 N N . PRO A 1 89 ? -33.581 40.967 -26.911 1.00 31.47 89 PRO A N 1
ATOM 664 C CA . PRO A 1 89 ? -32.293 41.067 -27.579 1.00 30.15 89 PRO A CA 1
ATOM 665 C C . PRO A 1 89 ? -31.153 41.012 -26.548 1.00 28.02 89 PRO A C 1
ATOM 666 O O . PRO A 1 89 ? -31.316 41.466 -25.384 1.00 31.91 89 PRO A O 1
ATOM 670 N N . LEU A 1 90 ? -29.986 40.553 -26.978 1.00 27.13 90 LEU A N 1
ATOM 671 C CA . LEU A 1 90 ? -28.781 40.589 -26.145 1.00 33.23 90 LEU A CA 1
ATOM 672 C C . LEU A 1 90 ? -28.189 42.016 -26.096 1.00 36.58 90 LEU A C 1
ATOM 673 O O . LEU A 1 90 ? -28.156 42.668 -27.101 1.00 32.81 90 LEU A O 1
ATOM 678 N N . GLU A 1 91 ? -27.801 42.498 -24.918 1.00 37.39 91 GLU A N 1
ATOM 679 C CA . GLU A 1 91 ? -27.197 43.842 -24.755 1.00 38.15 91 GLU A CA 1
ATOM 680 C C . GLU A 1 91 ? -25.871 43.759 -24.009 1.00 36.25 91 GLU A C 1
ATOM 681 O O . GLU A 1 91 ? -25.814 43.184 -22.904 1.00 34.09 91 GLU A O 1
ATOM 687 N N . LEU A 1 92 ? -24.824 44.372 -24.580 1.00 31.86 92 LEU A N 1
ATOM 688 C CA . LEU A 1 92 ? -23.494 44.416 -23.977 1.00 32.98 92 LEU A CA 1
ATOM 689 C C . LEU A 1 92 ? -23.474 45.232 -22.711 1.00 35.27 92 LEU A C 1
ATOM 690 O O . LEU A 1 92 ? -23.886 46.394 -22.723 1.00 35.69 92 LEU A O 1
ATOM 695 N N . ASP A 1 93 ? -23.016 44.638 -21.601 1.00 33.55 93 ASP A N 1
ATOM 696 C CA . ASP A 1 93 ? -22.852 45.402 -20.351 1.00 31.45 93 ASP A CA 1
ATOM 697 C C . ASP A 1 93 ? -21.378 45.782 -20.232 1.00 35.02 93 ASP A C 1
ATOM 698 O O . ASP A 1 93 ? -20.490 44.926 -20.004 1.00 32.59 93 ASP A O 1
ATOM 703 N N . GLU A 1 94 ? -21.111 47.080 -20.433 1.00 36.85 94 GLU A N 1
ATOM 704 C CA . GLU A 1 94 ? -19.722 47.571 -20.522 1.00 38.32 94 GLU A CA 1
ATOM 705 C C . GLU A 1 94 ? -18.940 47.321 -19.242 1.00 40.18 94 GLU A C 1
ATOM 706 O O . GLU A 1 94 ? -17.763 46.973 -19.285 1.00 43.37 94 GLU A O 1
ATOM 712 N N . ALA A 1 95 ? -19.600 47.528 -18.097 1.00 39.18 95 ALA A N 1
ATOM 713 C CA . ALA A 1 95 ? -18.996 47.272 -16.792 1.00 39.48 95 ALA A CA 1
ATOM 714 C C . ALA A 1 95 ? -18.617 45.797 -16.623 1.00 41.05 95 ALA A C 1
ATOM 715 O O . ALA A 1 95 ? -17.526 45.484 -16.140 1.00 42.81 95 ALA A O 1
ATOM 717 N N . VAL A 1 96 ? -19.490 44.880 -17.064 1.00 43.97 96 VAL A N 1
ATOM 718 C CA . VAL A 1 96 ? -19.167 43.460 -16.955 1.00 38.94 96 VAL A CA 1
ATOM 719 C C . VAL A 1 96 ? -18.021 43.110 -17.929 1.00 36.08 96 VAL A C 1
ATOM 720 O O . VAL A 1 96 ? -17.099 42.343 -17.606 1.00 33.65 96 VAL A O 1
ATOM 724 N N . LEU A 1 97 ? -18.085 43.677 -19.129 1.00 35.04 97 LEU A N 1
ATOM 725 C CA . LEU A 1 97 ? -16.959 43.577 -20.081 1.00 37.67 97 LEU A CA 1
ATOM 726 C C . LEU A 1 97 ? -15.623 44.014 -19.443 1.00 34.26 97 LEU A C 1
ATOM 727 O O . LEU A 1 97 ? -14.575 43.386 -19.646 1.00 34.98 97 LEU A O 1
ATOM 732 N N . GLY A 1 98 ? -15.685 45.061 -18.629 1.00 39.90 98 GLY A N 1
ATOM 733 C CA . GLY A 1 98 ? -14.502 45.491 -17.894 1.00 39.17 98 GLY A CA 1
ATOM 734 C C . GLY A 1 98 ? -14.021 44.450 -16.897 1.00 43.62 98 GLY A C 1
ATOM 735 O O . GLY A 1 98 ? -12.809 44.136 -16.806 1.00 43.72 98 GLY A O 1
ATOM 736 N N . GLU A 1 99 ? -14.958 43.899 -16.151 1.00 43.93 99 GLU A N 1
ATOM 737 C CA . GLU A 1 99 ? -14.644 42.758 -15.251 1.00 42.50 99 GLU A CA 1
ATOM 738 C C . GLU A 1 99 ? -13.962 41.570 -15.925 1.00 39.18 99 GLU A C 1
ATOM 739 O O . GLU A 1 99 ? -13.008 40.989 -15.373 1.00 39.86 99 GLU A O 1
ATOM 745 N N . ILE A 1 100 ? -14.443 41.194 -17.108 1.00 39.85 100 ILE A N 1
ATOM 746 C CA . ILE A 1 100 ? -13.836 40.089 -17.879 1.00 33.91 100 ILE A CA 1
ATOM 747 C C . ILE A 1 100 ? -12.447 40.506 -18.371 1.00 37.94 100 ILE A C 1
ATOM 748 O O . ILE A 1 100 ? -11.477 39.717 -18.300 1.00 36.07 100 ILE A O 1
ATOM 753 N N . GLU A 1 101 ? -12.313 41.757 -18.827 1.00 39.03 101 GLU A N 1
ATOM 754 C CA . GLU A 1 101 ? -10.961 42.199 -19.239 1.00 40.89 101 GLU A CA 1
ATOM 755 C C . GLU A 1 101 ? -9.985 42.056 -18.068 1.00 41.50 101 GLU A C 1
ATOM 756 O O . GLU A 1 101 ? -8.880 41.544 -18.244 1.00 39.84 101 GLU A O 1
ATOM 762 N N . ALA A 1 102 ? -10.423 42.539 -16.890 1.00 44.34 102 ALA A N 1
ATOM 763 C CA . ALA A 1 102 ? -9.673 42.438 -15.609 1.00 46.86 102 ALA A CA 1
ATOM 764 C C . ALA A 1 102 ? -9.285 41.001 -15.291 1.00 42.66 102 ALA A C 1
ATOM 765 O O . ALA A 1 102 ? -8.199 40.777 -14.783 1.00 48.33 102 ALA A O 1
ATOM 767 N N . PHE A 1 103 ? -10.149 40.030 -15.612 1.00 40.33 103 PHE A N 1
ATOM 768 C CA . PHE A 1 103 ? -9.873 38.617 -15.308 1.00 38.81 103 PHE A CA 1
ATOM 769 C C . PHE A 1 103 ? -8.622 38.150 -16.054 1.00 37.40 103 PHE A C 1
ATOM 770 O O . PHE A 1 103 ? -7.818 37.354 -15.549 1.00 42.67 103 PHE A O 1
ATOM 778 N N . PHE A 1 104 ? -8.451 38.638 -17.273 1.00 42.43 104 PHE A N 1
ATOM 779 C CA . PHE A 1 104 ? -7.326 38.197 -18.095 1.00 40.26 104 PHE A CA 1
ATOM 780 C C . PHE A 1 104 ? -6.093 39.028 -17.757 1.00 39.81 104 PHE A C 1
ATOM 781 O O . PHE A 1 104 ? -5.001 38.475 -17.728 1.00 45.77 104 PHE A O 1
ATOM 789 N N . ARG A 1 105 ? -6.274 40.351 -17.592 1.00 42.56 105 ARG A N 1
ATOM 790 C CA . ARG A 1 105 ? -5.201 41.295 -17.146 1.00 46.18 105 ARG A CA 1
ATOM 791 C C . ARG A 1 105 ? -4.536 40.724 -15.872 1.00 49.90 105 ARG A C 1
ATOM 792 O O . ARG A 1 105 ? -3.316 40.633 -15.802 1.00 50.10 105 ARG A O 1
ATOM 800 N N . ALA A 1 106 ? -5.350 40.289 -14.901 1.00 50.50 106 ALA A N 1
ATOM 801 C CA . ALA A 1 106 ? -4.870 39.664 -13.659 1.00 47.61 106 ALA A CA 1
ATOM 802 C C . ALA A 1 106 ? -4.013 38.419 -13.854 1.00 49.79 106 ALA A C 1
ATOM 803 O O . ALA A 1 106 ? -3.311 38.021 -12.937 1.00 51.61 106 ALA A O 1
ATOM 805 N N . ARG A 1 107 ? -4.080 37.801 -15.037 1.00 50.31 107 ARG A N 1
ATOM 806 C CA . ARG A 1 107 ? -3.300 36.602 -15.345 1.00 49.21 107 ARG A CA 1
ATOM 807 C C . ARG A 1 107 ? -2.226 36.964 -16.357 1.00 44.51 107 ARG A C 1
ATOM 808 O O . ARG A 1 107 ? -1.567 36.096 -16.886 1.00 47.43 107 ARG A O 1
ATOM 816 N N . GLY A 1 108 ? -2.086 38.252 -16.639 1.00 47.15 108 GLY A N 1
ATOM 817 C CA . GLY A 1 108 ? -1.079 38.731 -17.608 1.00 52.25 108 GLY A CA 1
ATOM 818 C C . GLY A 1 108 ? -1.447 38.647 -19.085 1.00 54.46 108 GLY A C 1
ATOM 819 O O . GLY A 1 108 ? -0.569 38.750 -19.931 1.00 56.13 108 GLY A O 1
ATOM 820 N N . ARG A 1 109 ? -2.733 38.482 -19.411 1.00 51.15 109 ARG A N 1
ATOM 821 C CA . ARG A 1 109 ? -3.148 38.322 -20.814 1.00 45.61 109 ARG A CA 1
ATOM 822 C C . ARG A 1 109 ? -4.119 39.421 -21.243 1.00 45.28 109 ARG A C 1
ATOM 823 O O . ARG A 1 109 ? -4.866 39.971 -20.420 1.00 51.06 109 ARG A O 1
ATOM 831 N N . ALA A 1 110 ? -4.111 39.785 -22.523 1.00 42.45 110 ALA A N 1
ATOM 832 C CA . ALA A 1 110 ? -5.183 40.645 -23.063 1.00 47.09 110 ALA A CA 1
ATOM 833 C C . ALA A 1 110 ? -6.461 39.790 -23.059 1.00 44.39 110 ALA A C 1
ATOM 834 O O . ALA A 1 110 ? -6.374 38.555 -23.065 1.00 48.24 110 ALA A O 1
ATOM 836 N N . MET A 1 111 ? -7.639 40.410 -23.062 1.00 46.56 111 MET A N 1
ATOM 837 C CA . MET A 1 111 ? -8.875 39.645 -23.248 1.00 39.98 111 MET A CA 1
ATOM 838 C C . MET A 1 111 ? -9.070 39.155 -24.719 1.00 39.17 111 MET A C 1
ATOM 839 O O . MET A 1 111 ? -9.125 39.988 -25.610 1.00 39.83 111 MET A O 1
ATOM 844 N N . PRO A 1 112 ? -9.263 37.830 -24.966 1.00 40.72 112 PRO A N 1
ATOM 845 C CA . PRO A 1 112 ? -9.567 37.421 -26.353 1.00 43.48 112 PRO A CA 1
ATOM 846 C C . PRO A 1 112 ? -10.870 37.998 -26.847 1.00 45.53 112 PRO A C 1
ATOM 847 O O . PRO A 1 112 ? -11.813 38.173 -26.027 1.00 40.44 112 PRO A O 1
ATOM 851 N N . GLU A 1 113 ? -10.937 38.304 -28.149 1.00 41.75 113 GLU A N 1
ATOM 852 C CA . GLU A 1 113 ? -12.178 38.886 -28.718 1.00 46.26 113 GLU A CA 1
ATOM 853 C C . GLU A 1 113 ? -13.414 38.037 -28.366 1.00 40.53 113 GLU A C 1
ATOM 854 O O . GLU A 1 113 ? -14.464 38.591 -28.019 1.00 40.55 113 GLU A O 1
ATOM 860 N N . ALA A 1 114 ? -13.225 36.716 -28.410 1.00 40.36 114 ALA A N 1
ATOM 861 C CA . ALA A 1 114 ? -14.254 35.694 -28.188 1.00 38.34 114 ALA A CA 1
ATOM 862 C C . ALA A 1 114 ? -15.029 35.906 -26.901 1.00 40.63 114 ALA A C 1
ATOM 863 O O . ALA A 1 114 ? -16.239 35.701 -26.879 1.00 39.68 114 ALA A O 1
ATOM 865 N N . ASN A 1 115 ? -14.336 36.351 -25.842 1.00 37.87 115 ASN A N 1
ATOM 866 C CA . ASN A 1 115 ? -14.926 36.417 -24.522 1.00 39.32 115 ASN A CA 1
ATOM 867 C C . ASN A 1 115 ? -15.821 37.591 -24.393 1.00 38.26 115 ASN A C 1
ATOM 868 O O . ASN A 1 115 ? -16.520 37.704 -23.394 1.00 37.21 115 ASN A O 1
ATOM 873 N N . ARG A 1 116 ? -15.793 38.485 -25.397 1.00 37.20 116 ARG A N 1
ATOM 874 C CA . ARG A 1 116 ? -16.567 39.728 -25.345 1.00 38.23 116 ARG A CA 1
ATOM 875 C C . ARG A 1 116 ? -18.048 39.384 -25.151 1.00 36.38 116 ARG A C 1
ATOM 876 O O . ARG A 1 116 ? -18.804 40.106 -24.467 1.00 38.05 116 ARG A O 1
ATOM 884 N N . LYS A 1 117 ? -18.476 38.310 -25.802 1.00 32.87 117 LYS A N 1
ATOM 885 C CA . LYS A 1 117 ? -19.907 37.921 -25.749 1.00 38.14 117 LYS A CA 1
ATOM 886 C C . LYS A 1 117 ? -20.396 37.503 -24.345 1.00 37.05 117 LYS A C 1
ATOM 887 O O . LYS A 1 117 ? -21.608 37.499 -24.113 1.00 37.10 117 LYS A O 1
ATOM 893 N N . GLN A 1 118 ? -19.464 37.205 -23.419 1.00 31.91 118 GLN A N 1
ATOM 894 C CA . GLN A 1 118 ? -19.848 36.835 -22.049 1.00 32.91 118 GLN A CA 1
ATOM 895 C C . GLN A 1 118 ? -20.379 38.048 -21.297 1.00 33.92 118 GLN A C 1
ATOM 896 O O . GLN A 1 118 ? -20.893 37.914 -20.210 1.00 32.38 118 GLN A O 1
ATOM 902 N N . ALA A 1 119 ? -20.249 39.249 -21.884 1.00 33.01 119 ALA A N 1
ATOM 903 C CA . ALA A 1 119 ? -20.789 40.478 -21.233 1.00 33.02 119 ALA A CA 1
ATOM 904 C C . ALA A 1 119 ? -22.208 40.846 -21.751 1.00 34.71 119 ALA A C 1
ATOM 905 O O . ALA A 1 119 ? -22.807 41.890 -21.390 1.00 36.73 119 ALA A O 1
ATOM 907 N N . MET A 1 120 ? -22.774 39.954 -22.569 1.00 34.86 120 MET A N 1
ATOM 908 C CA . MET A 1 120 ? -24.170 40.102 -23.058 1.00 31.26 120 MET A CA 1
ATOM 909 C C . MET A 1 120 ? -25.295 39.597 -22.084 1.00 34.33 120 MET A C 1
ATOM 910 O O . MET A 1 120 ? -25.164 38.527 -21.473 1.00 37.04 120 MET A O 1
ATOM 915 N N . ARG A 1 121 ? -26.380 40.372 -21.924 1.00 30.77 121 ARG A N 1
ATOM 916 C CA . ARG A 1 121 ? -27.511 39.988 -21.077 1.00 32.52 121 ARG A CA 1
ATOM 917 C C . ARG A 1 121 ? -28.756 40.557 -21.731 1.00 35.61 121 ARG A C 1
ATOM 918 O O . ARG A 1 121 ? -28.682 41.572 -22.463 1.00 30.22 121 ARG A O 1
ATOM 926 N N . ILE A 1 122 ? -29.897 39.954 -21.455 1.00 30.44 122 ILE A N 1
ATOM 927 C CA . ILE A 1 122 ? -31.160 40.484 -21.952 1.00 27.57 122 ILE A CA 1
ATOM 928 C C . ILE A 1 122 ? -31.715 41.444 -20.902 1.00 35.15 122 ILE A C 1
ATOM 929 O O . ILE A 1 122 ? -31.386 41.321 -19.686 1.00 29.80 122 ILE A O 1
ATOM 934 N N . PRO A 1 123 ? -32.596 42.378 -21.337 1.00 32.03 123 PRO A N 1
ATOM 935 C CA . PRO A 1 123 ? -33.125 43.366 -20.420 1.00 33.95 123 PRO A CA 1
ATOM 936 C C . PRO A 1 123 ? -33.741 42.755 -19.180 1.00 35.94 123 PRO A C 1
ATOM 937 O O . PRO A 1 123 ? -33.635 43.358 -18.118 1.00 36.65 123 PRO A O 1
ATOM 941 N N . SER A 1 124 ? -34.330 41.548 -19.288 1.00 34.15 124 SER A N 1
ATOM 942 C CA . SER A 1 124 ? -35.000 40.945 -18.128 1.00 35.68 124 SER A CA 1
ATOM 943 C C . SER A 1 124 ? -34.069 40.298 -17.106 1.00 33.82 124 SER A C 1
ATOM 944 O O . SER A 1 124 ? -34.536 39.862 -16.045 1.00 39.72 124 SER A O 1
ATOM 947 N N . ALA A 1 125 ? -32.784 40.211 -17.423 1.00 30.37 125 ALA A N 1
ATOM 948 C CA . ALA A 1 125 ? -31.764 39.540 -16.564 1.00 31.11 125 ALA A CA 1
ATOM 949 C C . ALA A 1 125 ? -30.941 40.488 -15.666 1.00 33.83 125 ALA A C 1
ATOM 950 O O . ALA A 1 125 ? -30.523 41.588 -16.108 1.00 34.49 125 ALA A O 1
ATOM 952 N N . THR A 1 126 ? -30.718 40.074 -14.425 1.00 27.58 126 THR A N 1
ATOM 953 C CA . THR A 1 126 ? -29.732 40.671 -13.584 1.00 29.97 126 THR A CA 1
ATOM 954 C C . THR A 1 126 ? -28.564 39.708 -13.621 1.00 29.85 126 THR A C 1
ATOM 955 O O . THR A 1 126 ? -28.725 38.540 -13.950 1.00 29.34 126 THR A O 1
ATOM 959 N N . TRP A 1 127 ? -27.384 40.198 -13.326 1.00 32.91 127 TRP A N 1
ATOM 960 C CA . TRP A 1 127 ? -26.148 39.395 -13.346 1.00 28.53 127 TRP A CA 1
ATOM 961 C C . TRP A 1 127 ? -25.988 38.617 -12.058 1.00 29.14 127 TRP A C 1
ATOM 962 O O . TRP A 1 127 ? -26.332 39.118 -10.950 1.00 27.99 127 TRP A O 1
ATOM 973 N N . LEU A 1 128 ? -25.440 37.412 -12.171 1.00 26.70 128 LEU A N 1
ATOM 974 C CA . LEU A 1 128 ? -24.987 36.653 -10.969 1.00 27.50 128 LEU A CA 1
ATOM 975 C C . LEU A 1 128 ? -23.470 36.651 -10.975 1.00 30.40 128 LEU A C 1
ATOM 976 O O . LEU A 1 128 ? -22.866 36.097 -11.889 1.00 26.35 128 LEU A O 1
ATOM 981 N N . LYS A 1 129 ? -22.847 37.297 -9.978 1.00 32.24 129 LYS A N 1
ATOM 982 C CA . LYS A 1 129 ? -21.363 37.439 -9.988 1.00 38.58 129 LYS A CA 1
ATOM 983 C C . LYS A 1 129 ? -20.720 36.052 -9.972 1.00 37.41 129 LYS A C 1
ATOM 984 O O . LYS A 1 129 ? -21.178 35.143 -9.240 1.00 33.20 129 LYS A O 1
ATOM 990 N N . ASN A 1 130 ? -19.668 35.900 -10.769 1.00 40.13 130 ASN A N 1
ATOM 991 C CA . ASN A 1 130 ? -18.829 34.687 -10.786 1.00 40.19 130 ASN A CA 1
ATOM 992 C C . ASN A 1 130 ? -17.341 35.009 -10.425 1.00 42.20 130 ASN A C 1
ATOM 993 O O . ASN A 1 130 ? -16.497 35.149 -11.318 1.00 47.18 130 ASN A O 1
ATOM 998 N N . PRO A 1 131 ? -17.003 35.136 -9.122 1.00 43.30 131 PRO A N 1
ATOM 999 C CA . PRO A 1 131 ? -15.570 35.465 -8.878 1.00 48.41 131 PRO A CA 1
ATOM 1000 C C . PRO A 1 131 ? -14.572 34.291 -9.141 1.00 47.91 131 PRO A C 1
ATOM 1001 O O . PRO A 1 131 ? -13.363 34.489 -8.940 1.00 56.36 131 PRO A O 1
ATOM 1005 N N . ARG A 1 132 ? -15.058 33.119 -9.591 1.00 39.95 132 ARG A N 1
ATOM 1006 C CA . ARG A 1 132 ? -14.170 31.978 -9.856 1.00 43.02 132 ARG A CA 1
ATOM 1007 C C . ARG A 1 132 ? -13.905 31.602 -11.296 1.00 42.11 132 ARG A C 1
ATOM 1008 O O . ARG A 1 132 ? -13.274 30.584 -11.539 1.00 49.09 132 ARG A O 1
ATOM 1016 N N . GLY A 1 133 ? -14.363 32.409 -12.248 1.00 40.45 133 GLY A N 1
ATOM 1017 C CA . GLY A 1 133 ? -14.438 31.998 -13.665 1.00 39.29 133 GLY A CA 1
ATOM 1018 C C . GLY A 1 133 ? -14.784 33.251 -14.417 1.00 42.80 133 GLY A C 1
ATOM 1019 O O . GLY A 1 133 ? -15.073 34.275 -13.772 1.00 42.83 133 GLY A O 1
ATOM 1020 N N . THR A 1 134 ? -14.707 33.212 -15.748 1.00 40.55 134 THR A N 1
ATOM 1021 C CA . THR A 1 134 ? -14.991 34.396 -16.559 1.00 42.66 134 THR A CA 1
ATOM 1022 C C . THR A 1 134 ? -16.471 34.788 -16.639 1.00 48.52 134 THR A C 1
ATOM 1023 O O . THR A 1 134 ? -16.790 35.980 -16.617 1.00 49.67 134 THR A O 1
ATOM 1027 N N . ALA A 1 135 ? -17.362 33.800 -16.756 1.00 47.54 135 ALA A N 1
ATOM 1028 C CA . ALA A 1 135 ? -18.768 34.042 -17.134 1.00 38.64 135 ALA A CA 1
ATOM 1029 C C . ALA A 1 135 ? -19.701 34.321 -15.952 1.00 38.59 135 ALA A C 1
ATOM 1030 O O . ALA A 1 135 ? -19.985 33.409 -15.138 1.00 36.85 135 ALA A O 1
ATOM 1032 N N . PRO A 1 136 ? -20.225 35.568 -15.861 1.00 33.26 136 PRO A N 1
ATOM 1033 C CA . PRO A 1 136 ? -21.271 35.791 -14.889 1.00 34.73 136 PRO A CA 1
ATOM 1034 C C . PRO A 1 136 ? -22.538 35.072 -15.344 1.00 35.53 136 PRO A C 1
ATOM 1035 O O . PRO A 1 136 ? -22.684 34.757 -16.525 1.00 34.28 136 PRO A O 1
ATOM 1039 N N . GLY A 1 137 ? -23.409 34.749 -14.394 1.00 30.35 137 GLY A N 1
ATOM 1040 C CA . GLY A 1 137 ? -24.624 34.012 -14.725 1.00 31.02 137 GLY A CA 1
ATOM 1041 C C . GLY A 1 137 ? -25.745 35.015 -14.909 1.00 28.81 137 GLY A C 1
ATOM 1042 O O . GLY A 1 137 ? -25.492 36.212 -14.769 1.00 31.24 137 GLY A O 1
ATOM 1043 N N . TRP A 1 138 ? -26.946 34.543 -15.268 1.00 26.60 138 TRP A N 1
ATOM 1044 C CA . TRP A 1 138 ? -28.157 35.370 -15.261 1.00 27.07 138 TRP A CA 1
ATOM 1045 C C . TRP A 1 138 ? -29.197 34.884 -14.304 1.00 28.25 138 TRP A C 1
ATOM 1046 O O . TRP A 1 138 ? -29.389 33.636 -14.097 1.00 26.92 138 TRP A O 1
ATOM 1057 N N . TRP A 1 139 ? -30.000 35.850 -13.863 1.00 25.93 139 TRP A N 1
ATOM 1058 C CA . TRP A 1 139 ? -31.276 35.655 -13.166 1.00 26.38 139 TRP A CA 1
ATOM 1059 C C . TRP A 1 139 ? -32.336 36.428 -13.905 1.00 32.50 139 TRP A C 1
ATOM 1060 O O . TRP A 1 139 ? -32.325 37.684 -13.933 1.00 32.96 139 TRP A O 1
ATOM 1071 N N . VAL A 1 140 ? -33.216 35.711 -14.589 1.00 30.06 140 VAL A N 1
ATOM 1072 C CA . VAL A 1 140 ? -34.305 36.339 -15.309 1.00 31.91 140 VAL A CA 1
ATOM 1073 C C . VAL A 1 140 ? -35.593 36.135 -14.525 1.00 35.49 140 VAL A C 1
ATOM 1074 O O . VAL A 1 140 ? -35.958 34.986 -14.174 1.00 27.40 140 VAL A O 1
ATOM 1078 N N . ARG A 1 141 ? -36.273 37.255 -14.241 1.00 35.01 141 ARG A N 1
ATOM 1079 C CA . ARG A 1 141 ? -37.597 37.256 -13.595 1.00 30.70 141 ARG A CA 1
ATOM 1080 C C . ARG A 1 141 ? -38.548 37.811 -14.652 1.00 37.70 141 ARG A C 1
ATOM 1081 O O . ARG A 1 141 ? -38.374 38.909 -15.137 1.00 34.36 141 ARG A O 1
ATOM 1089 N N . LYS A 1 142 ? -39.521 37.031 -15.066 1.00 34.37 142 LYS A N 1
ATOM 1090 C CA . LYS A 1 142 ? -40.346 37.439 -16.216 1.00 38.20 142 LYS A CA 1
ATOM 1091 C C . LYS A 1 142 ? -41.631 36.647 -16.087 1.00 43.28 142 LYS A C 1
ATOM 1092 O O . LYS A 1 142 ? -41.607 35.417 -16.096 1.00 41.90 142 LYS A O 1
ATOM 1098 N N . GLY A 1 143 ? -42.749 37.338 -15.895 1.00 39.26 143 GLY A N 1
ATOM 1099 C CA . GLY A 1 143 ? -44.022 36.651 -15.984 1.00 33.59 143 GLY A CA 1
ATOM 1100 C C . GLY A 1 143 ? -44.316 35.962 -14.660 1.00 34.23 143 GLY A C 1
ATOM 1101 O O . GLY A 1 143 ? -45.097 35.013 -14.634 1.00 40.60 143 GLY A O 1
ATOM 1102 N N . GLY A 1 144 ? -43.708 36.411 -13.573 1.00 31.90 144 GLY A N 1
ATOM 1103 C CA . GLY A 1 144 ? -43.806 35.709 -12.252 1.00 31.38 144 GLY A CA 1
ATOM 1104 C C . GLY A 1 144 ? -42.982 34.394 -12.276 1.00 36.09 144 GLY A C 1
ATOM 1105 O O . GLY A 1 144 ? -43.040 33.604 -11.337 1.00 32.55 144 GLY A O 1
ATOM 1106 N N . LYS A 1 145 ? -42.241 34.178 -13.362 1.00 29.03 145 LYS A N 1
ATOM 1107 C CA . LYS A 1 145 ? -41.344 33.014 -13.548 1.00 32.94 145 LYS A CA 1
ATOM 1108 C C . LYS A 1 145 ? -39.863 33.385 -13.396 1.00 35.89 145 LYS A C 1
ATOM 1109 O O . LYS A 1 145 ? -39.437 34.540 -13.693 1.00 30.78 145 LYS A O 1
ATOM 1115 N N . ASP A 1 146 ? -39.066 32.401 -12.969 1.00 30.78 146 ASP A N 1
ATOM 1116 C CA . ASP A 1 146 ? -37.609 32.566 -12.864 1.00 31.18 146 ASP A CA 1
ATOM 1117 C C . ASP A 1 146 ? -36.891 31.650 -13.809 1.00 31.64 146 ASP A C 1
ATOM 1118 O O . ASP A 1 146 ? -37.249 30.471 -13.960 1.00 30.14 146 ASP A O 1
ATOM 1123 N N . LEU A 1 147 ? -35.890 32.206 -14.479 1.00 28.37 147 LEU A N 1
ATOM 1124 C CA . LEU A 1 147 ? -34.972 31.455 -15.305 1.00 27.86 147 LEU A CA 1
ATOM 1125 C C . LEU A 1 147 ? -33.541 31.889 -14.857 1.00 33.49 147 LEU A C 1
ATOM 1126 O O . LEU A 1 147 ? -33.226 33.099 -14.791 1.00 26.42 147 LEU A O 1
ATOM 1131 N N . VAL A 1 148 ? -32.735 30.890 -14.501 1.00 25.63 148 VAL A N 1
ATOM 1132 C CA . VAL A 1 148 ? -31.386 31.047 -14.025 1.00 28.31 148 VAL A CA 1
ATOM 1133 C C . VAL A 1 148 ? -30.415 30.309 -14.989 1.00 29.37 148 VAL A C 1
ATOM 1134 O O . VAL A 1 148 ? -30.641 29.127 -15.323 1.00 29.40 148 VAL A O 1
ATOM 1138 N N . LEU A 1 149 ? -29.386 31.035 -15.448 1.00 27.18 149 LEU A N 1
ATOM 1139 C CA . LEU A 1 149 ? -28.292 30.550 -16.261 1.00 26.89 149 LEU A CA 1
ATOM 1140 C C . LEU A 1 149 ? -27.037 30.464 -15.397 1.00 30.40 149 LEU A C 1
ATOM 1141 O O . LEU A 1 149 ? -26.540 31.481 -14.817 1.00 27.46 149 LEU A O 1
ATOM 1146 N N . LEU A 1 150 ? -26.542 29.246 -15.283 1.00 28.86 150 LEU A N 1
ATOM 1147 C CA . LEU A 1 150 ? -25.340 28.974 -14.524 1.00 29.38 150 LEU A CA 1
ATOM 1148 C C . LEU A 1 150 ? -24.214 28.458 -15.434 1.00 27.45 150 LEU A C 1
ATOM 1149 O O . LEU A 1 150 ? -24.511 27.868 -16.455 1.00 30.72 150 LEU A O 1
ATOM 1154 N N . PRO A 1 151 ? -22.920 28.712 -15.061 1.00 27.53 151 PRO A N 1
ATOM 1155 C CA . PRO A 1 151 ? -21.781 28.107 -15.721 1.00 27.85 151 PRO A CA 1
ATOM 1156 C C . PRO A 1 151 ? -21.778 26.572 -15.520 1.00 32.23 151 PRO A C 1
ATOM 1157 O O . PRO A 1 151 ? -22.403 26.062 -14.559 1.00 32.64 151 PRO A O 1
ATOM 1161 N N . GLY A 1 152 ? -21.156 25.844 -16.453 1.00 27.93 152 GLY A N 1
ATOM 1162 C CA . GLY A 1 152 ? -20.956 24.413 -16.311 1.00 27.88 152 GLY A CA 1
ATOM 1163 C C . GLY A 1 152 ? -20.100 23.906 -15.145 1.00 28.87 152 GLY A C 1
ATOM 1164 O O . GLY A 1 152 ? -20.523 22.973 -14.447 1.00 31.40 152 GLY A O 1
ATOM 1165 N N . PRO A 1 153 ? -18.896 24.468 -14.937 1.00 33.26 153 PRO A N 1
ATOM 1166 C CA . PRO A 1 153 ? -18.030 23.945 -13.840 1.00 31.58 153 PRO A CA 1
ATOM 1167 C C . PRO A 1 153 ? -18.643 24.048 -12.417 1.00 31.68 153 PRO A C 1
ATOM 1168 O O . PRO A 1 153 ? -18.944 25.154 -11.939 1.00 36.20 153 PRO A O 1
ATOM 1172 N N . PRO A 1 154 ? -18.789 22.905 -11.724 1.00 31.72 154 PRO A N 1
ATOM 1173 C CA . PRO A 1 154 ? -19.368 22.968 -10.379 1.00 31.57 154 PRO A CA 1
ATOM 1174 C C . PRO A 1 154 ? -18.698 24.005 -9.432 1.00 31.13 154 PRO A C 1
ATOM 1175 O O . PRO A 1 154 ? -19.419 24.685 -8.730 1.00 32.03 154 PRO A O 1
ATOM 1179 N N . PRO A 1 155 ? -17.347 24.142 -9.425 1.00 33.69 155 PRO A N 1
ATOM 1180 C CA . PRO A 1 155 ? -16.798 25.066 -8.444 1.00 31.84 155 PRO A CA 1
ATOM 1181 C C . PRO A 1 155 ? -17.195 26.498 -8.746 1.00 34.73 155 PRO A C 1
ATOM 1182 O O . PRO A 1 155 ? -17.140 27.349 -7.845 1.00 34.10 155 PRO A O 1
ATOM 1186 N N . GLU A 1 156 ? -17.613 26.745 -9.986 1.00 29.49 156 GLU A N 1
ATOM 1187 C CA . GLU A 1 156 ? -18.131 28.038 -10.337 1.00 34.48 156 GLU A CA 1
ATOM 1188 C C . GLU A 1 156 ? -19.609 28.180 -9.960 1.00 34.59 156 GLU A C 1
ATOM 1189 O O . GLU A 1 156 ? -19.968 29.138 -9.292 1.00 32.34 156 GLU A O 1
ATOM 1195 N N . TRP A 1 157 ? -20.455 27.255 -10.409 1.00 33.64 157 TRP A N 1
ATOM 1196 C CA . TRP A 1 157 ? -21.859 27.457 -10.225 1.00 29.67 157 TRP A CA 1
ATOM 1197 C C . TRP A 1 157 ? -22.353 27.166 -8.833 1.00 30.03 157 TRP A C 1
ATOM 1198 O O . TRP A 1 157 ? -23.342 27.739 -8.446 1.00 26.78 157 TRP A O 1
ATOM 1209 N N . ARG A 1 158 ? -21.739 26.243 -8.077 1.00 25.62 158 ARG A N 1
ATOM 1210 C CA . ARG A 1 158 ? -22.338 25.886 -6.779 1.00 26.39 158 ARG A CA 1
ATOM 1211 C C . ARG A 1 158 ? -22.523 27.054 -5.824 1.00 25.83 158 ARG A C 1
ATOM 1212 O O . ARG A 1 158 ? -23.555 27.177 -5.243 1.00 25.64 158 ARG A O 1
ATOM 1220 N N . PRO A 1 159 ? -21.499 27.889 -5.642 1.00 27.10 159 PRO A N 1
ATOM 1221 C CA . PRO A 1 159 ? -21.699 29.075 -4.760 1.00 28.47 159 PRO A CA 1
ATOM 1222 C C . PRO A 1 159 ? -22.706 30.080 -5.361 1.00 29.23 159 PRO A C 1
ATOM 1223 O O . PRO A 1 159 ? -23.404 30.785 -4.615 1.00 30.17 159 PRO A O 1
ATOM 1227 N N . MET A 1 160 ? -22.745 30.182 -6.684 1.00 26.96 160 MET A N 1
ATOM 1228 C CA . MET A 1 160 ? -23.663 31.124 -7.339 1.00 29.93 160 MET A CA 1
ATOM 1229 C C . MET A 1 160 ? -25.107 30.711 -7.126 1.00 30.13 160 MET A C 1
ATOM 1230 O O . MET A 1 160 ? -26.014 31.551 -6.787 1.00 26.60 160 MET A O 1
ATOM 1235 N N . TRP A 1 161 ? -25.338 29.400 -7.319 1.00 27.39 161 TRP A N 1
ATOM 1236 C CA . TRP A 1 161 ? -26.685 28.815 -7.115 1.00 25.73 161 TRP A CA 1
ATOM 1237 C C . TRP A 1 161 ? -27.095 28.882 -5.684 1.00 26.28 161 TRP A C 1
ATOM 1238 O O . TRP A 1 161 ? -28.239 29.233 -5.348 1.00 25.83 161 TRP A O 1
ATOM 1249 N N . GLN A 1 162 ? -26.153 28.584 -4.799 1.00 29.07 162 GLN A N 1
ATOM 1250 C CA . GLN A 1 162 ? -26.434 28.605 -3.352 1.00 32.80 162 GLN A CA 1
ATOM 1251 C C . GLN A 1 162 ? -26.889 30.026 -2.903 1.00 33.81 162 GLN A C 1
ATOM 1252 O O . GLN A 1 162 ? -27.778 30.168 -2.077 1.00 30.18 162 GLN A O 1
ATOM 1258 N N . GLU A 1 163 ? -26.297 31.065 -3.481 1.00 32.83 163 GLU A N 1
ATOM 1259 C CA . GLU A 1 163 ? -26.690 32.402 -3.096 1.00 37.10 163 GLU A CA 1
ATOM 1260 C C . GLU A 1 163 ? -28.001 32.902 -3.709 1.00 30.79 1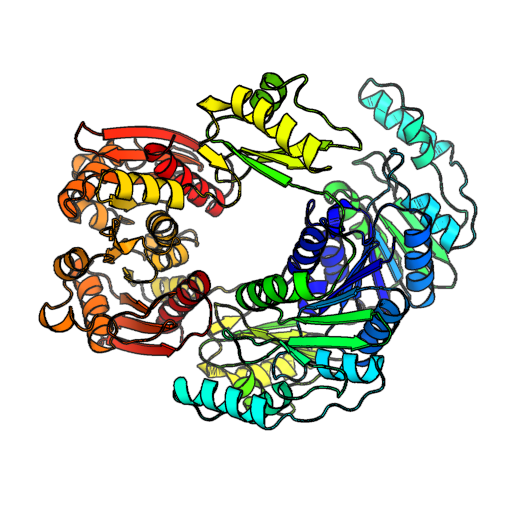63 GLU A C 1
ATOM 1261 O O . GLU A 1 163 ? -28.836 33.448 -2.992 1.00 32.81 163 GLU A O 1
ATOM 1267 N N . VAL A 1 164 ? -28.202 32.662 -5.020 1.00 31.47 164 VAL A N 1
ATOM 1268 C CA . VAL A 1 164 ? -29.463 33.028 -5.702 1.00 27.01 164 VAL A CA 1
ATOM 1269 C C . VAL A 1 164 ? -30.742 32.251 -5.292 1.00 33.09 164 VAL A C 1
ATOM 1270 O O . VAL A 1 164 ? -31.909 32.792 -5.299 1.00 26.61 164 VAL A O 1
ATOM 1274 N N . LEU A 1 165 ? -30.561 30.969 -4.961 1.00 28.58 165 LEU A N 1
ATOM 1275 C CA . LEU A 1 165 ? -31.751 30.127 -4.762 1.00 27.91 165 LEU A CA 1
ATOM 1276 C C . LEU A 1 165 ? -32.752 30.668 -3.697 1.00 28.80 165 LEU A C 1
ATOM 1277 O O . LEU A 1 165 ? -33.941 30.665 -3.963 1.00 25.51 165 LEU A O 1
ATOM 1282 N N . PRO A 1 166 ? -32.262 31.096 -2.484 1.00 27.34 166 PRO A N 1
ATOM 1283 C CA . PRO A 1 166 ? -33.214 31.545 -1.463 1.00 30.16 166 PRO A CA 1
ATOM 1284 C C . PRO A 1 166 ? -33.800 32.918 -1.834 1.00 36.33 166 PRO A C 1
ATOM 1285 O O . PRO A 1 166 ? -34.741 33.336 -1.191 1.00 38.81 166 PRO A O 1
ATOM 1289 N N . ARG A 1 167 ? -33.271 33.581 -2.857 1.00 34.27 167 ARG A N 1
ATOM 1290 C CA . ARG A 1 167 ? -33.832 34.835 -3.375 1.00 33.37 167 ARG A CA 1
ATOM 1291 C C . ARG A 1 167 ? -34.978 34.712 -4.375 1.00 35.94 167 ARG A C 1
ATOM 1292 O O . ARG A 1 167 ? -35.695 35.718 -4.633 1.00 29.50 167 ARG A O 1
ATOM 1300 N N . LEU A 1 168 ? -35.183 33.509 -4.943 1.00 27.17 168 LEU A N 1
ATOM 1301 C CA . LEU A 1 168 ? -36.192 33.315 -5.997 1.00 26.77 168 LEU A CA 1
ATOM 1302 C C . LEU A 1 168 ? -37.617 33.405 -5.490 1.00 24.45 168 LEU A C 1
ATOM 1303 O O . LEU A 1 168 ? -38.527 33.619 -6.284 1.00 30.38 168 LEU A O 1
ATOM 1308 N N . GLY A 1 169 ? -37.795 33.315 -4.168 1.00 30.20 169 GLY A N 1
ATOM 1309 C CA . GLY A 1 169 ? -39.145 33.367 -3.574 1.00 32.78 169 GLY A CA 1
ATOM 1310 C C . GLY A 1 169 ? -39.914 32.091 -3.901 1.00 38.04 169 GLY A C 1
ATOM 1311 O O . GLY A 1 169 ? -41.151 32.139 -4.192 1.00 30.20 169 GLY A O 1
ATOM 1312 N N . LEU A 1 170 ? -39.201 30.941 -3.911 1.00 30.38 170 LEU A N 1
ATOM 1313 C CA . LEU A 1 170 ? -39.921 29.695 -4.294 1.00 31.88 170 LEU A CA 1
ATOM 1314 C C . LEU A 1 170 ? -40.804 29.259 -3.160 1.00 31.44 170 LEU A C 1
ATOM 1315 O O . LEU A 1 170 ? -40.451 29.435 -1.971 1.00 30.13 170 LEU A O 1
ATOM 1320 N N . PRO A 1 171 ? -41.943 28.643 -3.490 1.00 32.10 171 PRO A N 1
ATOM 1321 C CA . PRO A 1 171 ? -42.798 28.144 -2.420 1.00 34.10 171 PRO A CA 1
ATOM 1322 C C . PRO A 1 171 ? -42.055 27.027 -1.644 1.00 34.44 171 PRO A C 1
ATOM 1323 O O . PRO A 1 171 ? -41.480 26.155 -2.252 1.00 32.25 171 PRO A O 1
ATOM 1327 N N . ARG A 1 172 ? -42.049 27.085 -0.331 1.00 35.05 172 ARG A N 1
ATOM 1328 C CA . ARG A 1 172 ? -41.407 26.105 0.485 1.00 34.50 172 ARG A CA 1
ATOM 1329 C C . ARG A 1 172 ? -42.396 24.996 0.843 1.00 41.27 172 ARG A C 1
ATOM 1330 O O . ARG A 1 172 ? -43.618 25.207 0.905 1.00 36.76 172 ARG A O 1
ATOM 1338 N N . ARG A 1 173 ? -41.873 23.811 1.087 1.00 33.05 173 ARG A N 1
ATOM 1339 C CA . ARG A 1 173 ? -42.695 22.688 1.528 1.00 38.60 173 ARG A CA 1
ATOM 1340 C C . ARG A 1 173 ? -41.794 21.846 2.404 1.00 33.58 173 ARG A C 1
ATOM 1341 O O . ARG A 1 173 ? -40.707 21.538 2.028 1.00 41.19 173 ARG A O 1
ATOM 1349 N N . PRO A 1 174 ? -42.219 21.535 3.610 1.00 35.79 174 PRO A N 1
ATOM 1350 C CA . PRO A 1 174 ? -41.347 20.776 4.533 1.00 34.88 174 PRO A CA 1
ATOM 1351 C C . PRO A 1 174 ? -41.192 19.325 3.979 1.00 36.31 174 PRO A C 1
ATOM 1352 O O . PRO A 1 174 ? -42.185 18.634 3.809 1.00 36.69 174 PRO A O 1
ATOM 1356 N N . TYR A 1 175 ? -39.959 18.942 3.638 1.00 34.16 175 TYR A N 1
ATOM 1357 C CA . TYR A 1 175 ? -39.641 17.751 2.862 1.00 29.72 175 TYR A CA 1
ATOM 1358 C C . TYR A 1 175 ? -38.911 16.718 3.711 1.00 29.41 175 TYR A C 1
ATOM 1359 O O . TYR A 1 175 ? -38.088 17.022 4.573 1.00 26.04 175 TYR A O 1
ATOM 1368 N N . ALA A 1 176 ? -39.181 15.456 3.441 1.00 30.19 176 ALA A N 1
ATOM 1369 C CA . ALA A 1 176 ? -38.351 14.427 4.047 1.00 26.68 176 ALA A CA 1
ATOM 1370 C C . ALA A 1 176 ? -38.296 13.256 3.089 1.00 27.08 176 ALA A C 1
ATOM 1371 O O . ALA A 1 176 ? -39.146 13.141 2.184 1.00 25.70 176 ALA A O 1
ATOM 1373 N N . GLU A 1 177 ? -37.286 12.403 3.263 1.00 28.35 177 GLU A N 1
ATOM 1374 C CA . GLU A 1 177 ? -37.270 11.151 2.553 1.00 26.27 177 GLU A CA 1
ATOM 1375 C C . GLU A 1 177 ? -36.668 10.076 3.495 1.00 29.61 177 GLU A C 1
ATOM 1376 O O . GLU A 1 177 ? -35.900 10.388 4.415 1.00 28.13 177 GLU A O 1
ATOM 1382 N N . ARG A 1 178 ? -37.058 8.824 3.255 1.00 26.45 178 ARG A N 1
ATOM 1383 C CA . ARG A 1 178 ? -36.593 7.692 4.049 1.00 28.91 178 ARG A CA 1
ATOM 1384 C C . ARG A 1 178 ? -36.283 6.581 3.058 1.00 26.20 178 ARG A C 1
ATOM 1385 O O . ARG A 1 178 ? -37.115 6.218 2.258 1.00 26.13 178 ARG A O 1
ATOM 1393 N N . VAL A 1 179 ? -35.086 6.048 3.150 1.00 27.43 179 VAL A N 1
ATOM 1394 C CA . VAL A 1 179 ? -34.640 5.011 2.247 1.00 27.90 179 VAL A CA 1
ATOM 1395 C C . VAL A 1 179 ? -34.517 3.690 3.084 1.00 28.34 179 VAL A C 1
ATOM 1396 O O . VAL A 1 179 ? -33.758 3.642 4.041 1.00 29.43 179 VAL A O 1
ATOM 1400 N N . LEU A 1 180 ? -35.250 2.650 2.701 1.00 25.79 180 LEU A N 1
ATOM 1401 C CA . LEU A 1 180 ? -35.226 1.364 3.414 1.00 26.97 180 LEU A CA 1
ATOM 1402 C C . LEU A 1 180 ? -34.538 0.343 2.492 1.00 28.08 180 LEU A C 1
ATOM 1403 O O . LEU A 1 180 ? -34.865 0.235 1.301 1.00 26.60 180 LEU A O 1
ATOM 1408 N N . LYS A 1 181 ? -33.520 -0.319 3.010 1.00 27.77 181 LYS A N 1
ATOM 1409 C CA . LYS A 1 181 ? -32.752 -1.266 2.197 1.00 24.48 181 LYS A CA 1
ATOM 1410 C C . LYS A 1 181 ? -33.168 -2.653 2.630 1.00 27.22 181 LYS A C 1
ATOM 1411 O O . LYS A 1 181 ? -33.031 -3.014 3.811 1.00 29.13 181 LYS A O 1
ATOM 1417 N N . THR A 1 182 ? -33.723 -3.418 1.677 1.00 30.35 182 THR A N 1
ATOM 1418 C CA . THR A 1 182 ? -34.112 -4.800 1.939 1.00 27.26 182 THR A CA 1
ATOM 1419 C C . THR A 1 182 ? -33.212 -5.855 1.234 1.00 26.68 182 THR A C 1
ATOM 1420 O O . THR A 1 182 ? -32.424 -5.582 0.330 1.00 27.02 182 THR A O 1
ATOM 1424 N N . TRP A 1 183 ? -33.393 -7.089 1.671 1.00 29.46 183 TRP A N 1
ATOM 1425 C CA . TRP A 1 183 ? -32.747 -8.243 1.050 1.00 29.74 183 TRP A CA 1
ATOM 1426 C C . TRP A 1 183 ? -33.679 -9.419 1.170 1.00 28.33 183 TRP A C 1
ATOM 1427 O O . TRP A 1 183 ? -34.439 -9.571 2.171 1.00 27.92 183 TRP A O 1
ATOM 1438 N N . GLY A 1 184 ? -33.702 -10.211 0.103 1.00 32.48 184 GLY A N 1
ATOM 1439 C CA . GLY A 1 184 ? -34.386 -11.505 0.091 1.00 34.89 184 GLY A CA 1
ATOM 1440 C C . GLY A 1 184 ? -35.871 -11.355 -0.137 1.00 38.56 184 GLY A C 1
ATOM 1441 O O . GLY A 1 184 ? -36.647 -12.215 0.254 1.00 33.70 184 GLY A O 1
ATOM 1442 N N . ILE A 1 185 ? -36.285 -10.247 -0.758 1.00 31.63 185 ILE A N 1
ATOM 1443 C CA . ILE A 1 185 ? -37.724 -10.087 -1.073 1.00 31.91 185 ILE A CA 1
ATOM 1444 C C . ILE A 1 185 ? -37.773 -9.391 -2.418 1.00 33.86 185 ILE A C 1
ATOM 1445 O O . ILE A 1 185 ? -37.069 -8.391 -2.612 1.00 32.82 185 ILE A O 1
ATOM 1450 N N . GLY A 1 186 ? -38.541 -9.943 -3.363 1.00 29.68 186 GLY A N 1
ATOM 1451 C CA . GLY A 1 186 ? -38.577 -9.347 -4.676 1.00 34.41 186 GLY A CA 1
ATOM 1452 C C . GLY A 1 186 ? -39.604 -8.212 -4.723 1.00 29.59 186 GLY A C 1
ATOM 1453 O O . GLY A 1 186 ? -40.422 -8.078 -3.832 1.00 32.76 186 GLY A O 1
ATOM 1454 N N . GLU A 1 187 ? -39.548 -7.402 -5.782 1.00 40.37 187 GLU A N 1
ATOM 1455 C CA . GLU A 1 187 ? -40.487 -6.267 -5.949 1.00 34.11 187 GLU A CA 1
ATOM 1456 C C . GLU A 1 187 ? -41.937 -6.675 -5.882 1.00 39.61 187 GLU A C 1
ATOM 1457 O O . GLU A 1 187 ? -42.759 -6.030 -5.171 1.00 36.73 187 GLU A O 1
ATOM 1463 N N . SER A 1 188 ? -42.268 -7.800 -6.547 1.00 38.02 188 SER A N 1
ATOM 1464 C CA . SER A 1 188 ? -43.661 -8.310 -6.498 1.00 39.33 188 SER A CA 1
ATOM 1465 C C . SER A 1 188 ? -44.190 -8.599 -5.142 1.00 40.44 188 SER A C 1
ATOM 1466 O O . SER A 1 188 ? -45.339 -8.244 -4.807 1.00 38.91 188 SER A O 1
ATOM 1469 N N . GLU A 1 189 ? -43.362 -9.240 -4.311 1.00 40.89 189 GLU A N 1
ATOM 1470 C CA . GLU A 1 189 ? -43.853 -9.538 -2.990 1.00 36.02 189 GLU A CA 1
ATOM 1471 C C . GLU A 1 189 ? -43.938 -8.260 -2.134 1.00 30.77 189 GLU A C 1
ATOM 1472 O O . GLU A 1 189 ? -44.858 -8.113 -1.268 1.00 36.11 189 GLU A O 1
ATOM 1478 N N . ILE A 1 190 ? -42.959 -7.373 -2.321 1.00 33.81 190 ILE A N 1
ATOM 1479 C CA . ILE A 1 190 ? -43.079 -6.068 -1.658 1.00 33.53 190 ILE A CA 1
ATOM 1480 C C . ILE A 1 190 ? -44.392 -5.403 -2.054 1.00 31.41 190 ILE A C 1
ATOM 1481 O O . ILE A 1 190 ? -45.124 -4.944 -1.188 1.00 38.15 190 ILE A O 1
ATOM 1486 N N . VAL A 1 191 ? -44.700 -5.348 -3.357 1.00 37.54 191 VAL A N 1
ATOM 1487 C CA . VAL A 1 191 ? -46.053 -4.803 -3.795 1.00 35.02 191 VAL A CA 1
ATOM 1488 C C . VAL A 1 191 ? -47.186 -5.396 -2.974 1.00 36.12 191 VAL A C 1
ATOM 1489 O O . VAL A 1 191 ? -47.986 -4.667 -2.317 1.00 36.70 191 VAL A O 1
ATOM 1493 N N . GLU A 1 192 ? -47.246 -6.728 -2.966 1.00 40.54 192 GLU A N 1
ATOM 1494 C CA . GLU A 1 192 ? -48.288 -7.446 -2.197 1.00 42.23 192 GLU A CA 1
ATOM 1495 C C . GLU A 1 192 ? -48.300 -7.162 -0.723 1.00 31.92 192 GLU A C 1
ATOM 1496 O O . GLU A 1 192 ? -49.359 -6.934 -0.189 1.00 37.30 192 GLU A O 1
ATOM 1502 N N . ARG A 1 193 ? -47.141 -7.125 -0.076 1.00 40.98 193 ARG A N 1
ATOM 1503 C CA . ARG A 1 193 ? -47.136 -6.866 1.368 1.00 37.57 193 ARG A CA 1
ATOM 1504 C C . ARG A 1 193 ? -47.609 -5.468 1.764 1.00 44.95 193 ARG A C 1
ATOM 1505 O O . ARG A 1 193 ? -48.305 -5.263 2.795 1.00 42.71 193 ARG A O 1
ATOM 1513 N N . LEU A 1 194 ? -47.233 -4.497 0.937 1.00 43.10 194 LEU A N 1
ATOM 1514 C CA . LEU A 1 194 ? -47.601 -3.110 1.175 1.00 39.35 194 LEU A CA 1
ATOM 1515 C C . LEU A 1 194 ? -49.009 -2.842 0.796 1.00 37.46 194 LEU A C 1
ATOM 1516 O O . LEU A 1 194 ? -49.734 -2.081 1.464 1.00 39.80 194 LEU A O 1
ATOM 1521 N N . GLY A 1 195 ? -49.470 -3.431 -0.290 1.00 40.66 195 GLY A N 1
ATOM 1522 C CA . GLY A 1 195 ? -50.875 -3.101 -0.649 1.00 40.95 195 GLY A CA 1
ATOM 1523 C C . GLY A 1 195 ? -51.059 -1.597 -0.830 1.00 40.39 195 GLY A C 1
ATOM 1524 O O . GLY A 1 195 ? -50.265 -1.009 -1.524 1.00 38.72 195 GLY A O 1
ATOM 1525 N N . PRO A 1 196 ? -52.078 -0.982 -0.171 1.00 44.78 196 PRO A N 1
ATOM 1526 C CA . PRO A 1 196 ? -52.400 0.438 -0.368 1.00 46.66 196 PRO A CA 1
ATOM 1527 C C . PRO A 1 196 ? -51.308 1.376 0.197 1.00 43.10 196 PRO A C 1
ATOM 1528 O O . PRO A 1 196 ? -51.441 2.580 0.083 1.00 45.02 196 PRO A O 1
ATOM 1532 N N . LEU A 1 197 ? -50.304 0.825 0.885 1.00 42.42 197 LEU A N 1
ATOM 1533 C CA . LEU A 1 197 ? -49.258 1.642 1.457 1.00 38.46 197 LEU A CA 1
ATOM 1534 C C . LEU A 1 197 ? -48.325 2.073 0.343 1.00 42.13 197 LEU A C 1
ATOM 1535 O O . LEU A 1 197 ? -47.455 2.942 0.590 1.00 36.26 197 LEU A O 1
ATOM 1540 N N . PHE A 1 198 ? -48.437 1.409 -0.836 1.00 33.40 198 PHE A N 1
ATOM 1541 C CA . PHE A 1 198 ? -47.574 1.704 -1.953 1.00 34.12 198 PHE A CA 1
ATOM 1542 C C . PHE A 1 198 ? -48.154 2.967 -2.638 1.00 38.34 198 PHE A C 1
ATOM 1543 O O . PHE A 1 198 ? -48.546 2.929 -3.780 1.00 40.42 198 PHE A O 1
ATOM 1551 N N . VAL A 1 199 ? -48.152 4.084 -1.905 1.00 34.95 199 VAL A N 1
ATOM 1552 C CA . VAL A 1 199 ? -48.868 5.314 -2.255 1.00 36.11 199 VAL A CA 1
ATOM 1553 C C . VAL A 1 199 ? -48.127 6.058 -3.325 1.00 37.30 199 VAL A C 1
ATOM 1554 O O . VAL A 1 199 ? -46.879 6.172 -3.242 1.00 33.86 199 VAL A O 1
ATOM 1558 N N . ARG A 1 200 ? -48.852 6.494 -4.362 1.00 34.56 200 ARG A N 1
ATOM 1559 C CA . ARG A 1 200 ? -48.287 7.418 -5.365 1.00 34.68 200 ARG A CA 1
ATOM 1560 C C . ARG A 1 200 ? -49.146 8.679 -5.530 1.00 36.64 200 ARG A C 1
ATOM 1561 O O . ARG A 1 200 ? -50.052 8.696 -6.330 1.00 36.56 200 ARG A O 1
ATOM 1569 N N . GLU A 1 201 ? -48.888 9.690 -4.706 1.00 35.07 201 GLU A N 1
ATOM 1570 C CA . GLU A 1 201 ? -49.767 10.855 -4.604 1.00 34.10 201 GLU A CA 1
ATOM 1571 C C . GLU A 1 201 ? -48.970 12.107 -4.771 1.00 33.26 201 GLU A C 1
ATOM 1572 O O . GLU A 1 201 ? -47.760 12.050 -4.811 1.00 33.58 201 GLU A O 1
ATOM 1578 N N . GLU A 1 202 ? -49.630 13.258 -4.737 1.00 35.79 202 GLU A N 1
ATOM 1579 C CA . GLU A 1 202 ? -48.858 14.512 -4.843 1.00 35.20 202 GLU A CA 1
ATOM 1580 C C . GLU A 1 202 ? -48.121 14.815 -3.552 1.00 28.58 202 GLU A C 1
ATOM 1581 O O . GLU A 1 202 ? -47.028 15.234 -3.588 1.00 32.28 202 GLU A O 1
ATOM 1587 N N . GLU A 1 203 ? -48.727 14.591 -2.400 1.00 29.50 203 GLU A N 1
ATOM 1588 C CA . GLU A 1 203 ? -48.090 14.976 -1.115 1.00 35.10 203 GLU A CA 1
ATOM 1589 C C . GLU A 1 203 ? -46.958 14.028 -0.692 1.00 35.82 203 GLU A C 1
ATOM 1590 O O . GLU A 1 203 ? -46.100 14.405 0.116 1.00 37.72 203 GLU A O 1
ATOM 1596 N N . VAL A 1 204 ? -47.020 12.777 -1.157 1.00 32.94 204 VAL A N 1
ATOM 1597 C CA . VAL A 1 204 ? -46.056 11.732 -0.774 1.00 28.53 204 VAL A CA 1
ATOM 1598 C C . VAL A 1 204 ? -46.068 10.622 -1.833 1.00 30.16 204 VAL A C 1
ATOM 1599 O O . VAL A 1 204 ? -47.118 10.331 -2.448 1.00 26.45 204 VAL A O 1
ATOM 1603 N N . GLU A 1 205 ? -44.916 9.977 -2.056 1.00 29.22 205 GLU A N 1
ATOM 1604 C CA . GLU A 1 205 ? -44.920 8.802 -2.922 1.00 27.92 205 GLU A CA 1
ATOM 1605 C C . GLU A 1 205 ? -43.947 7.719 -2.387 1.00 29.69 205 GLU A C 1
ATOM 1606 O O . GLU A 1 205 ? -43.012 8.018 -1.613 1.00 24.98 205 GLU A O 1
ATOM 1612 N N . VAL A 1 206 ? -44.154 6.480 -2.879 1.00 28.81 206 VAL A N 1
ATOM 1613 C CA . VAL A 1 206 ? -43.391 5.305 -2.463 1.00 26.27 206 VAL A CA 1
ATOM 1614 C C . VAL A 1 206 ? -42.846 4.763 -3.762 1.00 26.20 206 VAL A C 1
ATOM 1615 O O . VAL A 1 206 ? -43.566 4.744 -4.765 1.00 25.55 206 VAL A O 1
ATOM 1619 N N . GLY A 1 207 ? -41.553 4.420 -3.771 1.00 24.23 207 GLY A N 1
ATOM 1620 C CA . GLY A 1 207 ? -40.876 3.872 -4.961 1.00 29.94 207 GLY A CA 1
ATOM 1621 C C . GLY A 1 207 ? -40.015 2.633 -4.567 1.00 27.05 207 GLY A C 1
ATOM 1622 O O . GLY A 1 207 ? -39.537 2.571 -3.434 1.00 28.59 207 GLY A O 1
ATOM 1623 N N . THR A 1 208 ? -39.849 1.641 -5.468 1.00 27.30 208 THR A N 1
ATOM 1624 C CA . THR A 1 208 ? -38.871 0.525 -5.217 1.00 26.21 208 THR A CA 1
ATOM 1625 C C . THR A 1 208 ? -37.875 0.511 -6.329 1.00 27.66 208 THR A C 1
ATOM 1626 O O . THR A 1 208 ? -38.170 0.901 -7.446 1.00 29.01 208 THR A O 1
ATOM 1630 N N . TYR A 1 209 ? -36.642 0.192 -5.989 1.00 26.01 209 TYR A N 1
ATOM 1631 C CA . TYR A 1 209 ? -35.510 0.307 -6.910 1.00 26.30 209 TYR A CA 1
ATOM 1632 C C . TYR A 1 209 ? -34.709 -0.993 -6.646 1.00 29.83 209 TYR A C 1
ATOM 1633 O O . TYR A 1 209 ? -34.006 -1.070 -5.635 1.00 28.68 209 TYR A O 1
ATOM 1642 N N . PRO A 1 210 ? -34.822 -1.994 -7.554 1.00 30.86 210 PRO A N 1
ATOM 1643 C CA . PRO A 1 210 ? -34.065 -3.259 -7.394 1.00 29.50 210 PRO A CA 1
ATOM 1644 C C . PRO A 1 210 ? -32.558 -3.088 -7.681 1.00 31.14 210 PRO A C 1
ATOM 1645 O O . PRO A 1 210 ? -32.177 -2.550 -8.708 1.00 30.09 210 PRO A O 1
ATOM 1649 N N . LYS A 1 211 ? -31.702 -3.508 -6.750 1.00 22.91 211 LYS A N 1
ATOM 1650 C CA . LYS A 1 211 ? -30.276 -3.410 -6.918 1.00 25.67 211 LYS A CA 1
ATOM 1651 C C . LYS A 1 211 ? -29.711 -4.826 -6.729 1.00 24.47 211 LYS A C 1
ATOM 1652 O O . LYS A 1 211 ? -30.415 -5.696 -6.233 1.00 22.13 211 LYS A O 1
ATOM 1658 N N . VAL A 1 212 ? -28.455 -5.001 -7.098 1.00 26.04 212 VAL A N 1
ATOM 1659 C CA . VAL A 1 212 ? -27.726 -6.269 -6.821 1.00 28.52 212 VAL A CA 1
ATOM 1660 C C . VAL A 1 212 ? -27.666 -6.577 -5.316 1.00 28.58 212 VAL A C 1
ATOM 1661 O O . VAL A 1 212 ? -27.668 -7.734 -4.896 1.00 26.79 212 VAL A O 1
ATOM 1665 N N . HIS A 1 213 ? -27.711 -5.523 -4.492 1.00 29.90 213 HIS A N 1
ATOM 1666 C CA . HIS A 1 213 ? -27.722 -5.671 -3.027 1.00 29.41 213 HIS A CA 1
ATOM 1667 C C . HIS A 1 213 ? -29.104 -5.693 -2.427 1.00 26.62 213 HIS A C 1
ATOM 1668 O O . HIS A 1 213 ? -29.282 -5.549 -1.217 1.00 31.74 213 HIS A O 1
ATOM 1675 N N . GLY A 1 214 ? -30.127 -5.869 -3.255 1.00 25.31 214 GLY A N 1
ATOM 1676 C CA . GLY A 1 214 ? -31.481 -6.044 -2.733 1.00 24.25 214 GLY A CA 1
ATOM 1677 C C . GLY A 1 214 ? -32.406 -4.887 -3.186 1.00 24.49 214 GLY A C 1
ATOM 1678 O O . GLY A 1 214 ? -31.968 -3.929 -3.776 1.00 26.39 214 GLY A O 1
ATOM 1679 N N . VAL A 1 215 ? -33.680 -5.014 -2.928 1.00 28.21 215 VAL A N 1
ATOM 1680 C CA . VAL A 1 215 ? -34.625 -3.950 -3.295 1.00 31.60 215 VAL A CA 1
ATOM 1681 C C . VAL A 1 215 ? -34.644 -2.754 -2.285 1.00 25.91 215 VAL A C 1
ATOM 1682 O O . VAL A 1 215 ? -34.980 -2.919 -1.123 1.00 26.04 215 VAL A O 1
ATOM 1686 N N . GLU A 1 216 ? -34.334 -1.576 -2.769 1.00 28.26 216 GLU A N 1
ATOM 1687 C CA . GLU A 1 216 ? -34.471 -0.349 -1.953 1.00 28.37 216 GLU A CA 1
ATOM 1688 C C . GLU A 1 216 ? -35.881 0.213 -2.073 1.00 29.06 216 GLU A C 1
ATOM 1689 O O . GLU A 1 216 ? -36.516 0.175 -3.124 1.00 26.71 216 GLU A O 1
ATOM 1695 N N . VAL A 1 217 ? -36.411 0.651 -0.958 1.00 26.68 217 VAL A N 1
ATOM 1696 C CA . VAL A 1 217 ? -37.703 1.242 -0.920 1.00 25.48 217 VAL A CA 1
ATOM 1697 C C . VAL A 1 217 ? -37.502 2.707 -0.482 1.00 29.31 217 VAL A C 1
ATOM 1698 O O . VAL A 1 217 ? -36.835 2.949 0.536 1.00 28.32 217 VAL A O 1
ATOM 1702 N N . VAL A 1 218 ? -38.047 3.669 -1.244 1.00 26.10 218 VAL A N 1
ATOM 1703 C CA . VAL A 1 218 ? -37.870 5.096 -0.894 1.00 24.06 218 VAL A CA 1
ATOM 1704 C C . VAL A 1 218 ? -39.246 5.748 -0.746 1.00 24.95 218 VAL A C 1
ATOM 1705 O O . VAL A 1 218 ? -40.084 5.614 -1.626 1.00 24.08 218 VAL A O 1
ATOM 1709 N N . VAL A 1 219 ? -39.469 6.405 0.397 1.00 23.78 219 VAL A N 1
ATOM 1710 C CA . VAL A 1 219 ? -40.683 7.176 0.616 1.00 24.19 219 VAL A CA 1
ATOM 1711 C C . VAL A 1 219 ? -40.196 8.671 0.604 1.00 23.24 219 VAL A C 1
ATOM 1712 O O . VAL A 1 219 ? -39.170 8.998 1.205 1.00 24.17 219 VAL A O 1
ATOM 1716 N N . ARG A 1 220 ? -40.860 9.513 -0.169 1.00 25.63 220 ARG A N 1
ATOM 1717 C CA . ARG A 1 220 ? -40.421 10.929 -0.223 1.00 24.37 220 ARG A CA 1
ATOM 1718 C C . ARG A 1 220 ? -41.621 11.880 -0.377 1.00 28.74 220 ARG A C 1
ATOM 1719 O O . ARG A 1 220 ? -42.680 11.504 -0.907 1.00 23.92 220 ARG A O 1
ATOM 1727 N N . GLY A 1 221 ? -41.444 13.114 0.121 1.00 27.86 221 GLY A N 1
ATOM 1728 C CA . GLY A 1 221 ? -42.480 14.163 -0.013 1.00 26.54 221 GLY A CA 1
ATOM 1729 C C . GLY A 1 221 ? -42.644 14.889 1.311 1.00 28.57 221 GLY A C 1
ATOM 1730 O O . GLY A 1 221 ? -41.665 15.134 2.043 1.00 25.15 221 GLY A O 1
ATOM 1731 N N . ARG A 1 222 ? -43.891 15.191 1.652 1.00 29.91 222 ARG A N 1
ATOM 1732 C CA . ARG A 1 222 ? -44.139 16.009 2.805 1.00 32.91 222 ARG A CA 1
ATOM 1733 C C . ARG A 1 222 ? -43.707 15.295 4.052 1.00 36.62 222 ARG A C 1
ATOM 1734 O O . ARG A 1 222 ? -44.041 14.115 4.269 1.00 33.86 222 ARG A O 1
ATOM 1742 N N . GLU A 1 223 ? -42.965 16.029 4.874 1.00 33.36 223 GLU A N 1
ATOM 1743 C CA . GLU A 1 223 ? -42.304 15.498 6.054 1.00 36.87 223 GLU A CA 1
ATOM 1744 C C . GLU A 1 223 ? -43.244 14.714 7.047 1.00 41.60 223 GLU A C 1
ATOM 1745 O O . GLU A 1 223 ? -42.861 13.632 7.542 1.00 43.71 223 GLU A O 1
ATOM 1751 N N . ASP A 1 224 ? -44.451 15.246 7.302 1.00 39.42 224 ASP A N 1
ATOM 1752 C CA . ASP A 1 224 ? -45.459 14.515 8.095 1.00 49.69 224 ASP A CA 1
ATOM 1753 C C . ASP A 1 224 ? -45.866 13.174 7.477 1.00 47.76 224 ASP A C 1
ATOM 1754 O O . ASP A 1 224 ? -45.781 12.077 8.122 1.00 50.00 224 ASP A O 1
ATOM 1759 N N . ARG A 1 225 ? -46.273 13.242 6.220 1.00 38.56 225 ARG A N 1
ATOM 1760 C CA . ARG A 1 225 ? -46.779 12.045 5.563 1.00 37.18 225 ARG A CA 1
ATOM 1761 C C . ARG A 1 225 ? -45.672 10.983 5.499 1.00 42.30 225 ARG A C 1
ATOM 1762 O O . ARG A 1 225 ? -45.954 9.804 5.731 1.00 43.27 225 ARG A O 1
ATOM 1770 N N . VAL A 1 226 ? -44.417 11.408 5.261 1.00 36.86 226 VAL A N 1
ATOM 1771 C CA . VAL A 1 226 ? -43.316 10.486 5.034 1.00 32.20 226 VAL A CA 1
ATOM 1772 C C . VAL A 1 226 ? -43.058 9.696 6.273 1.00 36.61 226 VAL A C 1
ATOM 1773 O O . VAL A 1 226 ? -42.871 8.503 6.158 1.00 33.06 226 VAL A O 1
ATOM 1777 N N . ALA A 1 227 ? -43.014 10.355 7.444 1.00 36.60 227 ALA A N 1
ATOM 1778 C CA . ALA A 1 227 ? -42.532 9.703 8.655 1.00 37.74 227 ALA A CA 1
ATOM 1779 C C . ALA A 1 227 ? -43.459 8.538 9.013 1.00 36.22 227 ALA A C 1
ATOM 1780 O O . ALA A 1 227 ? -43.000 7.462 9.315 1.00 34.53 227 ALA A O 1
ATOM 1782 N N . GLU A 1 228 ? -44.753 8.781 8.873 1.00 36.84 228 GLU A N 1
ATOM 1783 C CA . GLU A 1 228 ? -45.805 7.858 9.212 1.00 44.53 228 GLU A CA 1
ATOM 1784 C C . GLU A 1 228 ? -45.888 6.744 8.227 1.00 43.65 228 GLU A C 1
ATOM 1785 O O . GLU A 1 228 ? -45.792 5.559 8.580 1.00 45.65 228 GLU A O 1
ATOM 1791 N N . LEU A 1 229 ? -46.047 7.123 6.972 1.00 39.88 229 LEU A N 1
ATOM 1792 C CA . LEU A 1 229 ? -46.066 6.150 5.910 1.00 39.74 229 LEU A CA 1
ATOM 1793 C C . LEU A 1 229 ? -44.827 5.206 5.919 1.00 39.09 229 LEU A C 1
ATOM 1794 O O . LEU A 1 229 ? -44.960 3.991 5.809 1.00 34.74 229 LEU A O 1
ATOM 1799 N N . ALA A 1 230 ? -43.630 5.752 6.110 1.00 37.58 230 ALA A N 1
ATOM 1800 C CA . ALA A 1 230 ? -42.402 4.951 6.011 1.00 32.12 230 ALA A CA 1
ATOM 1801 C C . ALA A 1 230 ? -42.275 4.029 7.236 1.00 37.01 230 ALA A C 1
ATOM 1802 O O . ALA A 1 230 ? -41.815 2.878 7.156 1.00 32.47 230 ALA A O 1
ATOM 1804 N N . GLU A 1 231 ? -42.696 4.532 8.384 1.00 31.74 231 GLU A N 1
ATOM 1805 C CA . GLU A 1 231 ? -42.746 3.689 9.554 1.00 35.66 231 GLU A CA 1
ATOM 1806 C C . GLU A 1 231 ? -43.706 2.454 9.375 1.00 31.81 231 GLU A C 1
ATOM 1807 O O . GLU A 1 231 ? -43.331 1.350 9.725 1.00 33.28 231 GLU A O 1
ATOM 1813 N N . ARG A 1 232 ? -44.921 2.654 8.853 1.00 32.79 232 ARG A N 1
ATOM 1814 C CA . ARG A 1 232 ? -45.831 1.529 8.501 1.00 36.66 232 ARG A CA 1
ATOM 1815 C C . ARG A 1 232 ? -45.141 0.585 7.535 1.00 38.39 232 ARG A C 1
ATOM 1816 O O . ARG A 1 232 ? -45.079 -0.603 7.788 1.00 42.73 232 ARG A O 1
ATOM 1824 N N . ILE A 1 233 ? -44.566 1.126 6.463 1.00 40.03 233 ILE A N 1
ATOM 1825 C CA . ILE A 1 233 ? -43.782 0.317 5.516 1.00 36.62 233 ILE A CA 1
ATOM 1826 C C . ILE A 1 233 ? -42.681 -0.480 6.217 1.00 36.80 233 ILE A C 1
ATOM 1827 O O . ILE A 1 233 ? -42.563 -1.680 5.987 1.00 37.85 233 ILE A O 1
ATOM 1832 N N . LYS A 1 234 ? -41.926 0.140 7.123 1.00 34.99 234 LYS A N 1
ATOM 1833 C CA . LYS A 1 234 ? -40.853 -0.600 7.774 1.00 34.88 234 LYS A CA 1
ATOM 1834 C C . LYS A 1 234 ? -41.369 -1.776 8.636 1.00 39.59 234 LYS A C 1
ATOM 1835 O O . LYS A 1 234 ? -40.730 -2.837 8.730 1.00 33.96 234 LYS A O 1
ATOM 1841 N N . LYS A 1 235 ? -42.472 -1.539 9.332 1.00 39.45 235 LYS A N 1
ATOM 1842 C CA . LYS A 1 235 ? -43.052 -2.556 10.169 1.00 48.04 235 LYS A CA 1
ATOM 1843 C C . LYS A 1 235 ? -43.466 -3.772 9.288 1.00 43.68 235 LYS A C 1
ATOM 1844 O O . LYS A 1 235 ? -43.201 -4.921 9.635 1.00 42.37 235 LYS A O 1
ATOM 1850 N N . LYS A 1 236 ? -44.034 -3.492 8.119 1.00 38.98 236 LYS A N 1
ATOM 1851 C CA . LYS A 1 236 ? -44.401 -4.522 7.165 1.00 38.11 236 LYS A CA 1
ATOM 1852 C C . LYS A 1 236 ? -43.247 -5.241 6.565 1.00 38.03 236 LYS A C 1
ATOM 1853 O O . LYS A 1 236 ? -43.426 -6.363 6.153 1.00 39.84 236 LYS A O 1
ATOM 1859 N N . LEU A 1 237 ? -42.077 -4.608 6.485 1.00 34.40 237 LEU A N 1
ATOM 1860 C CA . LEU A 1 237 ? -40.926 -5.226 5.871 1.00 34.35 237 LEU A CA 1
ATOM 1861 C C . LEU A 1 237 ? -39.834 -5.580 6.891 1.00 33.03 237 LEU A C 1
ATOM 1862 O O . LEU A 1 237 ? -38.629 -5.710 6.549 1.00 33.78 237 LEU A O 1
ATOM 1867 N N . LEU A 1 238 ? -40.235 -5.719 8.134 1.00 35.33 238 LEU A N 1
ATOM 1868 C CA . LEU A 1 238 ? -39.290 -5.663 9.243 1.00 37.63 238 LEU A CA 1
ATOM 1869 C C . LEU A 1 238 ? -38.176 -6.666 9.157 1.00 37.73 238 LEU A C 1
ATOM 1870 O O . LEU A 1 238 ? -36.987 -6.311 9.242 1.00 35.51 238 LEU A O 1
ATOM 1875 N N . LYS A 1 239 ? -38.503 -7.924 8.907 1.00 40.40 239 LYS A N 1
ATOM 1876 C CA . LYS A 1 239 ? -37.423 -8.944 8.805 1.00 39.50 239 LYS A CA 1
ATOM 1877 C C . LYS A 1 239 ? -36.464 -8.748 7.628 1.00 40.68 239 LYS A C 1
ATOM 1878 O O . LYS A 1 239 ? -35.347 -9.253 7.671 1.00 43.15 239 LYS A O 1
ATOM 1884 N N . GLU A 1 240 ? -36.893 -8.050 6.559 1.00 34.99 240 GLU A N 1
ATOM 1885 C CA . GLU A 1 240 ? -36.071 -7.936 5.333 1.00 34.91 240 GLU A CA 1
ATOM 1886 C C . GLU A 1 240 ? -35.271 -6.637 5.290 1.00 31.45 240 GLU A C 1
ATOM 1887 O O . GLU A 1 240 ? -34.294 -6.555 4.572 1.00 32.50 240 GLU A O 1
ATOM 1893 N N . VAL A 1 241 ? -35.673 -5.637 6.080 1.00 35.41 241 VAL A N 1
ATOM 1894 C CA . VAL A 1 241 ? -34.905 -4.383 6.134 1.00 31.16 241 VAL A CA 1
ATOM 1895 C C . VAL A 1 241 ? -33.594 -4.656 6.867 1.00 32.88 241 VAL A C 1
ATOM 1896 O O . VAL A 1 241 ? -33.603 -4.956 8.052 1.00 38.29 241 VAL A O 1
ATOM 1900 N N . TRP A 1 242 ? -32.454 -4.515 6.194 1.00 31.23 242 TRP A N 1
ATOM 1901 C CA . TRP A 1 242 ? -31.196 -4.656 6.858 1.00 32.44 242 TRP A CA 1
ATOM 1902 C C . TRP A 1 242 ? -30.499 -3.355 7.152 1.00 34.46 242 TRP A C 1
ATOM 1903 O O . TRP A 1 242 ? -29.439 -3.360 7.770 1.00 30.90 242 TRP A O 1
ATOM 1914 N N . GLY A 1 243 ? -30.997 -2.225 6.628 1.00 33.06 243 GLY A N 1
ATOM 1915 C CA . GLY A 1 243 ? -30.278 -0.922 6.830 1.00 30.11 243 GLY A CA 1
ATOM 1916 C C . GLY A 1 243 ? -31.152 0.218 6.288 1.00 33.26 243 GLY A C 1
ATOM 1917 O O . GLY A 1 243 ? -32.168 -0.040 5.587 1.00 33.28 243 GLY A O 1
ATOM 1918 N N . GLU A 1 244 ? -30.785 1.470 6.613 1.00 31.04 244 GLU A N 1
ATOM 1919 C CA . GLU A 1 244 ? -31.506 2.625 6.084 1.00 32.94 244 GLU A CA 1
ATOM 1920 C C . GLU A 1 244 ? -30.499 3.631 5.647 1.00 33.26 244 GLU A C 1
ATOM 1921 O O . GLU A 1 244 ? -29.320 3.489 5.941 1.00 33.87 244 GLU A O 1
ATOM 1927 N N . GLY A 1 245 ? -30.961 4.636 4.898 1.00 35.64 245 GLY A N 1
ATOM 1928 C CA . GLY A 1 245 ? -30.072 5.748 4.541 1.00 31.50 245 GLY A CA 1
ATOM 1929 C C . GLY A 1 245 ? -28.820 5.355 3.796 1.00 34.38 245 GLY A C 1
ATOM 1930 O O . GLY A 1 245 ? -28.882 4.732 2.751 1.00 35.34 245 GLY A O 1
ATOM 1931 N N . GLU A 1 246 ? -27.657 5.716 4.331 1.00 31.02 246 GLU A N 1
ATOM 1932 C CA . GLU A 1 246 ? -26.394 5.507 3.656 1.00 33.22 246 GLU A CA 1
ATOM 1933 C C . GLU A 1 246 ? -25.808 4.113 3.979 1.00 31.68 246 GLU A C 1
ATOM 1934 O O . GLU A 1 246 ? -24.750 3.776 3.497 1.00 33.04 246 GLU A O 1
ATOM 1940 N N . MET A 1 247 ? -26.467 3.361 4.825 1.00 25.50 247 MET A N 1
ATOM 1941 C CA . MET A 1 247 ? -25.913 2.065 5.292 1.00 32.13 247 MET A CA 1
ATOM 1942 C C . MET A 1 247 ? -25.661 1.176 4.063 1.00 29.95 247 MET A C 1
ATOM 1943 O O . MET A 1 247 ? -26.427 1.218 3.075 1.00 31.13 247 MET A O 1
ATOM 1948 N N . THR A 1 248 ? -24.579 0.412 4.104 1.00 27.13 248 THR A N 1
ATOM 1949 C CA . THR A 1 248 ? -24.289 -0.653 3.100 1.00 28.24 248 THR A CA 1
ATOM 1950 C C . THR A 1 248 ? -24.125 -1.998 3.868 1.00 26.84 248 THR A C 1
ATOM 1951 O O . THR A 1 248 ? -23.953 -2.030 5.121 1.00 23.88 248 THR A O 1
ATOM 1955 N N . LEU A 1 249 ? -24.289 -3.100 3.134 1.00 23.72 249 LEU A N 1
ATOM 1956 C CA . LEU A 1 249 ? -24.214 -4.410 3.699 1.00 24.05 249 LEU A CA 1
ATOM 1957 C C . LEU A 1 249 ? -22.846 -4.623 4.388 1.00 22.13 249 LEU A C 1
ATOM 1958 O O . LEU A 1 249 ? -22.804 -5.188 5.490 1.00 25.70 249 LEU A O 1
ATOM 1963 N N . ALA A 1 250 ? -21.783 -4.132 3.762 1.00 24.61 250 ALA A N 1
ATOM 1964 C CA . ALA A 1 250 ? -20.400 -4.334 4.250 1.00 26.74 250 ALA A CA 1
ATOM 1965 C C . ALA A 1 250 ? -20.278 -3.575 5.581 1.00 27.02 250 ALA A C 1
ATOM 1966 O O . ALA A 1 250 ? -19.689 -4.086 6.507 1.00 25.22 250 ALA A O 1
ATOM 1968 N N . GLU A 1 251 ? -20.813 -2.348 5.628 1.00 25.18 251 GLU A N 1
ATOM 1969 C CA . GLU A 1 251 ? -20.863 -1.573 6.889 1.00 29.66 251 GLU A CA 1
ATOM 1970 C C . GLU A 1 251 ? -21.717 -2.234 7.950 1.00 25.10 251 GLU A C 1
ATOM 1971 O O . GLU A 1 251 ? -21.337 -2.252 9.115 1.00 27.58 251 GLU A O 1
ATOM 1977 N N . ALA A 1 252 ? -22.881 -2.767 7.579 1.00 23.84 252 ALA A N 1
ATOM 1978 C CA . ALA A 1 252 ? -23.707 -3.485 8.530 1.00 20.96 252 ALA A CA 1
ATOM 1979 C C . ALA A 1 252 ? -22.973 -4.712 9.160 1.00 24.50 252 ALA A C 1
ATOM 1980 O O . ALA A 1 252 ? -23.077 -5.007 10.383 1.00 22.66 252 ALA A O 1
ATOM 1982 N N . VAL A 1 253 ? -22.281 -5.460 8.310 1.00 23.45 253 VAL A N 1
ATOM 1983 C CA . VAL A 1 253 ? -21.505 -6.630 8.820 1.00 22.42 253 VAL A CA 1
ATOM 1984 C C . VAL A 1 253 ? -20.464 -6.116 9.844 1.00 22.78 253 VAL A C 1
ATOM 1985 O O . VAL A 1 253 ? -20.299 -6.692 10.903 1.00 21.42 253 VAL A O 1
ATOM 1989 N N . LYS A 1 254 ? -19.736 -5.077 9.467 1.00 23.79 254 LYS A N 1
ATOM 1990 C CA . LYS A 1 254 ? -18.742 -4.494 10.365 1.00 23.75 254 LYS A CA 1
ATOM 1991 C C . LYS A 1 254 ? -19.325 -4.132 11.722 1.00 24.38 254 LYS A C 1
ATOM 1992 O O . LYS A 1 254 ? -18.757 -4.470 12.742 1.00 22.95 254 LYS A O 1
ATOM 1998 N N . ARG A 1 255 ? -20.472 -3.473 11.719 1.00 24.82 255 ARG A N 1
ATOM 1999 C CA . ARG A 1 255 ? -21.154 -3.130 12.963 1.00 25.31 255 ARG A CA 1
ATOM 2000 C C . ARG A 1 255 ? -21.490 -4.313 13.818 1.00 26.18 255 ARG A C 1
ATOM 2001 O O . ARG A 1 255 ? -21.269 -4.285 15.034 1.00 24.81 255 ARG A O 1
ATOM 2009 N N . ARG A 1 256 ? -21.971 -5.405 13.215 1.00 22.56 256 ARG A N 1
ATOM 2010 C CA . ARG A 1 256 ? -22.211 -6.594 13.996 1.00 23.93 256 ARG A CA 1
ATOM 2011 C C . ARG A 1 256 ? -20.904 -7.182 14.527 1.00 24.57 256 ARG A C 1
ATOM 2012 O O . ARG A 1 256 ? -20.840 -7.643 15.667 1.00 23.72 256 ARG A O 1
ATOM 2020 N N . MET A 1 257 ? -19.858 -7.226 13.701 1.00 24.24 257 MET A N 1
ATOM 2021 C CA . MET A 1 257 ? -18.616 -7.859 14.219 1.00 23.49 257 MET A CA 1
ATOM 2022 C C . MET A 1 257 ? -18.077 -6.980 15.390 1.00 22.86 257 MET A C 1
ATOM 2023 O O . MET A 1 257 ? -17.612 -7.501 16.402 1.00 23.07 257 MET A O 1
ATOM 2028 N N . GLU A 1 258 ? -18.167 -5.666 15.258 1.00 24.69 258 GLU A N 1
ATOM 2029 C CA . GLU A 1 258 ? -17.651 -4.767 16.358 1.00 30.18 258 GLU A CA 1
ATOM 2030 C C . GLU A 1 258 ? -18.480 -4.891 17.637 1.00 29.33 258 GLU A C 1
ATOM 2031 O O . GLU A 1 258 ? -17.922 -5.002 18.731 1.00 31.48 258 GLU A O 1
ATOM 2037 N N . ARG A 1 259 ? -19.807 -4.868 17.496 1.00 30.83 259 ARG A N 1
ATOM 2038 C CA . ARG A 1 259 ? -20.746 -5.107 18.581 1.00 34.72 259 ARG A CA 1
ATOM 2039 C C . ARG A 1 259 ? -20.369 -6.389 19.370 1.00 35.64 259 ARG A C 1
ATOM 2040 O O . ARG A 1 259 ? -20.421 -6.398 20.583 1.00 31.93 259 ARG A O 1
ATOM 2048 N N . GLU A 1 260 ? -20.005 -7.470 18.675 1.00 27.81 260 GLU A N 1
ATOM 2049 C CA . GLU A 1 260 ? -19.767 -8.743 19.299 1.00 28.54 260 GLU A CA 1
ATOM 2050 C C . GLU A 1 260 ? -18.306 -8.964 19.711 1.00 28.50 260 GLU A C 1
ATOM 2051 O O . GLU A 1 260 ? -18.042 -9.866 20.453 1.00 30.88 260 GLU A O 1
ATOM 2057 N N . GLY A 1 261 ? -17.390 -8.152 19.201 1.00 24.70 261 GLY A N 1
ATOM 2058 C CA . GLY A 1 261 ? -15.956 -8.392 19.319 1.00 22.77 261 GLY A CA 1
ATOM 2059 C C . GLY A 1 261 ? -15.605 -9.707 18.576 1.00 25.89 261 GLY A C 1
ATOM 2060 O O . GLY A 1 261 ? -14.829 -10.477 19.066 1.00 23.92 261 GLY A O 1
ATOM 2061 N N . ALA A 1 262 ? -16.238 -9.957 17.424 1.00 23.11 262 ALA A N 1
ATOM 2062 C CA . ALA A 1 262 ? -16.086 -11.176 16.596 1.00 21.38 262 ALA A CA 1
ATOM 2063 C C . ALA A 1 262 ? -15.191 -10.965 15.409 1.00 21.05 262 ALA A C 1
ATOM 2064 O O . ALA A 1 262 ? -14.905 -9.821 14.963 1.00 19.90 262 ALA A O 1
ATOM 2066 N N . THR A 1 263 ? -14.725 -12.089 14.829 1.00 22.18 263 THR A N 1
ATOM 2067 C CA . THR A 1 263 ? -13.930 -12.013 13.649 1.00 18.43 263 THR A CA 1
ATOM 2068 C C . THR A 1 263 ? -14.582 -12.831 12.527 1.00 19.35 263 THR A C 1
ATOM 2069 O O . THR A 1 263 ? -15.530 -13.598 12.750 1.00 16.15 263 THR A O 1
ATOM 2073 N N . LEU A 1 264 ? -14.062 -12.633 11.323 1.00 19.29 264 LEU A N 1
ATOM 2074 C CA . LEU A 1 264 ? -14.692 -13.166 10.095 1.00 18.40 264 LEU A CA 1
ATOM 2075 C C . LEU A 1 264 ? -13.577 -13.637 9.148 1.00 19.24 264 LEU A C 1
ATOM 2076 O O . LEU A 1 264 ? -12.493 -13.024 9.043 1.00 18.05 264 LEU A O 1
ATOM 2081 N N . SER A 1 265 ? -13.872 -14.696 8.413 1.00 18.06 265 SER A N 1
ATOM 2082 C CA . SER A 1 265 ? -13.089 -15.114 7.285 1.00 16.79 265 SER A CA 1
ATOM 2083 C C . SER A 1 265 ? -14.024 -15.622 6.188 1.00 15.56 265 SER A C 1
ATOM 2084 O O . SER A 1 265 ? -15.252 -15.736 6.382 1.00 17.39 265 SER A O 1
ATOM 2087 N N . THR A 1 266 ? -13.476 -15.934 5.039 1.00 16.90 266 THR A N 1
ATOM 2088 C CA . THR A 1 266 ? -14.284 -16.355 3.901 1.00 16.40 266 THR A CA 1
ATOM 2089 C C . THR A 1 266 ? -13.597 -17.446 3.081 1.00 17.84 266 THR A C 1
ATOM 2090 O O . THR A 1 266 ? -12.374 -17.566 3.031 1.00 16.33 266 THR A O 1
ATOM 2094 N N . MET A 1 267 ? -14.441 -18.247 2.436 1.00 17.77 267 MET A N 1
ATOM 2095 C CA . MET A 1 267 ? -14.000 -19.127 1.352 1.00 16.89 267 MET A CA 1
ATOM 2096 C C . MET A 1 267 ? -14.934 -18.975 0.176 1.00 16.01 267 MET A C 1
ATOM 2097 O O . MET A 1 267 ? -16.137 -19.256 0.312 1.00 18.11 267 MET A O 1
ATOM 2102 N N . GLU A 1 268 ? -14.381 -18.611 -0.971 1.00 17.02 268 GLU A N 1
ATOM 2103 C CA . GLU A 1 268 ? -15.136 -18.329 -2.213 1.00 16.83 268 GLU A CA 1
ATOM 2104 C C . GLU A 1 268 ? -14.713 -19.180 -3.381 1.00 17.91 268 GLU A C 1
ATOM 2105 O O . GLU A 1 268 ? -13.525 -19.347 -3.652 1.00 17.74 268 GLU A O 1
ATOM 2111 N N . SER A 1 269 ? -15.691 -19.711 -4.073 1.00 18.33 269 SER A N 1
ATOM 2112 C CA . SER A 1 269 ? -15.503 -20.279 -5.377 1.00 19.60 269 SER A CA 1
ATOM 2113 C C . SER A 1 269 ? -15.977 -19.314 -6.469 1.00 19.71 269 SER A C 1
ATOM 2114 O O . SER A 1 269 ? -15.190 -18.496 -6.949 1.00 18.72 269 SER A O 1
ATOM 2117 N N . LEU A 1 270 ? -17.239 -19.375 -6.820 1.00 18.74 270 LEU A N 1
ATOM 2118 C CA . LEU A 1 270 ? -17.682 -18.533 -7.968 1.00 21.60 270 LEU A CA 1
ATOM 2119 C C . LEU A 1 270 ? -17.423 -17.015 -7.835 1.00 21.92 270 LEU A C 1
ATOM 2120 O O . LEU A 1 270 ? -17.210 -16.378 -8.859 1.00 21.31 270 LEU A O 1
ATOM 2125 N N . THR A 1 271 ? -17.430 -16.452 -6.630 1.00 18.46 271 THR A N 1
ATOM 2126 C CA . THR A 1 271 ? -17.267 -14.996 -6.524 1.00 18.04 271 THR A CA 1
ATOM 2127 C C . THR A 1 271 ? -15.797 -14.586 -6.697 1.00 21.01 271 THR A C 1
ATOM 2128 O O . THR A 1 271 ? -15.518 -13.403 -6.930 1.00 19.04 271 THR A O 1
ATOM 2132 N N . GLY A 1 272 ? -14.866 -15.552 -6.606 1.00 18.46 272 GLY A N 1
ATOM 2133 C CA . GLY A 1 272 ? -13.488 -15.314 -7.021 1.00 16.68 272 GLY A CA 1
ATOM 2134 C C . GLY A 1 272 ? -12.648 -14.346 -6.219 1.00 18.58 272 GLY A C 1
ATOM 2135 O O . GLY A 1 272 ? -11.565 -14.018 -6.690 1.00 20.94 272 GLY A O 1
ATOM 2136 N N . GLY A 1 273 ? -13.084 -13.972 -4.994 1.00 16.98 273 GLY A N 1
ATOM 2137 C CA . GLY A 1 273 ? -12.434 -12.932 -4.191 1.00 18.00 273 GLY A CA 1
ATOM 2138 C C . GLY A 1 273 ? -13.277 -11.642 -4.044 1.00 18.32 273 GLY A C 1
ATOM 2139 O O . GLY A 1 273 ? -12.942 -10.737 -3.246 1.00 18.30 273 GLY A O 1
ATOM 2140 N N . LEU A 1 274 ? -14.392 -11.580 -4.765 1.00 18.22 274 LEU A N 1
ATOM 2141 C CA . LEU A 1 274 ? -15.241 -10.364 -4.778 1.00 20.22 274 LEU A CA 1
ATOM 2142 C C . LEU A 1 274 ? -15.910 -10.200 -3.423 1.00 18.56 274 LEU A C 1
ATOM 2143 O O . LEU A 1 274 ? -16.175 -9.076 -2.977 1.00 15.82 274 LEU A O 1
ATOM 2148 N N . LEU A 1 275 ? -16.137 -11.307 -2.684 1.00 16.26 275 LEU A N 1
ATOM 2149 C CA . LEU A 1 275 ? -16.726 -11.145 -1.358 1.00 17.94 275 LEU A CA 1
ATOM 2150 C C . LEU A 1 275 ? -15.717 -10.491 -0.407 1.00 18.16 275 LEU A C 1
ATOM 2151 O O . LEU A 1 275 ? -16.082 -9.596 0.385 1.00 18.81 275 LEU A O 1
ATOM 2156 N N . GLY A 1 276 ? -14.481 -11.014 -0.395 1.00 19.20 276 GLY A N 1
ATOM 2157 C CA . GLY A 1 276 ? -13.395 -10.404 0.426 1.00 16.44 276 GLY A CA 1
ATOM 2158 C C . GLY A 1 276 ? -13.242 -8.931 0.003 1.00 19.48 276 GLY A C 1
ATOM 2159 O O . GLY A 1 276 ? -13.027 -8.089 0.849 1.00 20.38 276 GLY A O 1
ATOM 2160 N N . ALA A 1 277 ? -13.343 -8.635 -1.304 1.00 19.50 277 ALA A N 1
ATOM 2161 C CA . ALA A 1 277 ? -13.132 -7.271 -1.788 1.00 19.11 277 ALA A CA 1
ATOM 2162 C C . ALA A 1 277 ? -14.183 -6.356 -1.223 1.00 21.16 277 ALA A C 1
ATOM 2163 O O . ALA A 1 277 ? -13.886 -5.210 -0.868 1.00 18.49 277 ALA A O 1
ATOM 2165 N N . GLU A 1 278 ? -15.420 -6.873 -1.105 1.00 20.63 278 GLU A N 1
ATOM 2166 C CA . GLU A 1 278 ? -16.540 -6.059 -0.685 1.00 21.48 278 GLU A CA 1
ATOM 2167 C C . GLU A 1 278 ? -16.461 -5.830 0.808 1.00 23.49 278 GLU A C 1
ATOM 2168 O O . GLU A 1 278 ? -16.743 -4.736 1.293 1.00 21.06 278 GLU A O 1
ATOM 2174 N N . ILE A 1 279 ? -16.059 -6.864 1.564 1.00 19.34 279 ILE A N 1
ATOM 2175 C CA . ILE A 1 279 ? -15.958 -6.725 3.026 1.00 20.18 279 ILE A CA 1
ATOM 2176 C C . ILE A 1 279 ? -14.845 -5.664 3.350 1.00 21.08 279 ILE A C 1
ATOM 2177 O O . ILE A 1 279 ? -15.017 -4.839 4.256 1.00 22.31 279 ILE A O 1
ATOM 2182 N N . THR A 1 280 ? -13.735 -5.757 2.638 1.00 19.27 280 THR A N 1
ATOM 2183 C CA . THR A 1 280 ? -12.568 -4.877 2.878 1.00 22.38 280 THR A CA 1
ATOM 2184 C C . THR A 1 280 ? -12.669 -3.516 2.162 1.00 22.28 280 THR A C 1
ATOM 2185 O O . THR A 1 280 ? -11.788 -2.669 2.346 1.00 23.37 280 THR A O 1
ATOM 2189 N N . ARG A 1 281 ? -13.765 -3.279 1.448 1.00 23.08 281 ARG A N 1
ATOM 2190 C CA . ARG A 1 281 ? -14.036 -1.916 0.862 1.00 27.22 281 ARG A CA 1
ATOM 2191 C C . ARG A 1 281 ? -14.059 -0.848 1.977 1.00 24.38 281 ARG A C 1
ATOM 2192 O O . ARG A 1 281 ? -13.493 0.241 1.813 1.00 26.66 281 ARG A O 1
ATOM 2200 N N . VAL A 1 282 ? -14.572 -1.233 3.134 1.00 26.20 282 VAL A N 1
ATOM 2201 C CA . VAL A 1 282 ? -14.820 -0.318 4.236 1.00 24.61 282 VAL A CA 1
ATOM 2202 C C . VAL A 1 282 ? -13.616 -0.185 5.148 1.00 25.67 282 VAL A C 1
ATOM 2203 O O . VAL A 1 282 ? -13.093 -1.179 5.670 1.00 22.66 282 VAL A O 1
ATOM 2207 N N . PRO A 1 283 ? -13.139 1.059 5.316 1.00 25.09 283 PRO A N 1
ATOM 2208 C CA . PRO A 1 283 ? -11.970 1.315 6.183 1.00 23.68 283 PRO A CA 1
ATOM 2209 C C . PRO A 1 283 ? -12.201 0.740 7.585 1.00 25.51 283 PRO A C 1
ATOM 2210 O O . PRO A 1 283 ? -13.337 0.799 8.144 1.00 23.02 283 PRO A O 1
ATOM 2214 N N . GLY A 1 284 ? -11.171 0.127 8.136 1.00 23.12 284 GLY A N 1
ATOM 2215 C CA . GLY A 1 284 ? -11.279 -0.456 9.500 1.00 23.01 284 GLY A CA 1
ATOM 2216 C C . GLY A 1 284 ? -11.662 -1.977 9.387 1.00 23.29 284 GLY A C 1
ATOM 2217 O O . GLY A 1 284 ? -11.810 -2.637 10.405 1.00 21.73 284 GLY A O 1
ATOM 2218 N N . ALA A 1 285 ? -11.800 -2.518 8.171 1.00 21.10 285 ALA A N 1
ATOM 2219 C CA . ALA A 1 285 ? -12.142 -3.986 8.043 1.00 20.06 285 ALA A CA 1
ATOM 2220 C C . ALA A 1 285 ? -11.098 -4.893 8.737 1.00 18.92 285 ALA A C 1
ATOM 2221 O O . ALA A 1 285 ? -11.465 -5.934 9.276 1.00 22.40 285 ALA A O 1
ATOM 2223 N N . SER A 1 286 ? -9.824 -4.490 8.755 1.00 21.27 286 SER A N 1
ATOM 2224 C CA . SER A 1 286 ? -8.792 -5.284 9.407 1.00 23.82 286 SER A CA 1
ATOM 2225 C C . SER A 1 286 ? -9.029 -5.496 10.909 1.00 25.44 286 SER A C 1
ATOM 2226 O O . SER A 1 286 ? -8.406 -6.359 11.539 1.00 26.85 286 SER A O 1
ATOM 2229 N N . ARG A 1 287 ? -9.907 -4.708 11.507 1.00 23.05 287 ARG A N 1
ATOM 2230 C CA . ARG A 1 287 ? -10.243 -4.930 12.920 1.00 24.37 287 ARG A CA 1
ATOM 2231 C C . ARG A 1 287 ? -10.994 -6.271 13.114 1.00 25.50 287 ARG A C 1
ATOM 2232 O O . ARG A 1 287 ? -10.950 -6.827 14.181 1.00 22.99 287 ARG A O 1
ATOM 2240 N N . PHE A 1 288 ? -11.710 -6.776 12.100 1.00 22.37 288 PHE A N 1
ATOM 2241 C CA . PHE A 1 288 ? -12.469 -8.092 12.296 1.00 23.43 288 PHE A CA 1
ATOM 2242 C C . PHE A 1 288 ? -12.193 -9.127 11.154 1.00 20.14 288 PHE A C 1
ATOM 2243 O O . PHE A 1 288 ? -12.320 -10.332 11.351 1.00 20.02 288 PHE A O 1
ATOM 2251 N N . TYR A 1 289 ? -11.756 -8.652 9.996 1.00 20.18 289 TYR A N 1
ATOM 2252 C CA . TYR A 1 289 ? -11.650 -9.570 8.832 1.00 19.67 289 TYR A CA 1
ATOM 2253 C C . TYR A 1 289 ? -10.255 -10.195 8.842 1.00 20.58 289 TYR A C 1
ATOM 2254 O O . TYR A 1 289 ? -9.272 -9.510 8.575 1.00 19.68 289 TYR A O 1
ATOM 2263 N N . LEU A 1 290 ? -10.171 -11.505 9.108 1.00 18.99 290 LEU A N 1
ATOM 2264 C CA . LEU A 1 290 ? -8.851 -12.144 9.247 1.00 18.52 290 LEU A CA 1
ATOM 2265 C C . LEU A 1 290 ? -8.265 -12.467 7.868 1.00 20.28 290 LEU A C 1
ATOM 2266 O O . LEU A 1 290 ? -7.031 -12.556 7.701 1.00 21.46 290 LEU A O 1
ATOM 2271 N N . GLY A 1 291 ? -9.146 -12.642 6.894 1.00 17.81 291 GLY A N 1
ATOM 2272 C CA . GLY A 1 291 ? -8.760 -12.932 5.538 1.00 18.54 291 GLY A CA 1
ATOM 2273 C C . GLY A 1 291 ? -9.649 -14.055 4.912 1.00 17.04 291 GLY A C 1
ATOM 2274 O O . GLY A 1 291 ? -10.699 -14.351 5.415 1.00 18.53 291 GLY A O 1
ATOM 2275 N N . GLY A 1 292 ? -9.205 -14.626 3.802 1.00 16.28 292 GLY A N 1
ATOM 2276 C CA . GLY A 1 292 ? -10.016 -15.650 3.130 1.00 17.32 292 GLY A CA 1
ATOM 2277 C C . GLY A 1 292 ? -9.224 -16.432 2.101 1.00 19.51 292 GLY A C 1
ATOM 2278 O O . GLY A 1 292 ? -8.063 -16.131 1.806 1.00 18.87 292 GLY A O 1
ATOM 2279 N N . VAL A 1 293 ? -9.876 -17.434 1.508 1.00 17.53 293 VAL A N 1
ATOM 2280 C CA . VAL A 1 293 ? -9.326 -18.127 0.423 1.00 17.67 293 VAL A CA 1
ATOM 2281 C C . VAL A 1 293 ? -10.278 -18.142 -0.747 1.00 14.76 293 VAL A C 1
ATOM 2282 O O . VAL A 1 293 ? -11.496 -18.036 -0.578 1.00 16.46 293 VAL A O 1
ATOM 2286 N N . VAL A 1 294 ? -9.684 -18.222 -1.925 1.00 14.86 294 VAL A N 1
ATOM 2287 C CA . VAL A 1 294 ? -10.442 -18.306 -3.177 1.00 15.37 294 VAL A CA 1
ATOM 2288 C C . VAL A 1 294 ? -10.110 -19.707 -3.715 1.00 17.94 294 VAL A C 1
ATOM 2289 O O . VAL A 1 294 ? -8.974 -19.965 -4.117 1.00 19.09 294 VAL A O 1
ATOM 2293 N N . SER A 1 295 ? -11.070 -20.614 -3.619 1.00 19.04 295 SER A N 1
ATOM 2294 C CA . SER A 1 295 ? -10.775 -22.038 -3.936 1.00 22.37 295 SER A CA 1
ATOM 2295 C C . SER A 1 295 ? -11.323 -22.242 -5.333 1.00 21.29 295 SER A C 1
ATOM 2296 O O . SER A 1 295 ? -12.411 -22.782 -5.495 1.00 21.91 295 SER A O 1
ATOM 2299 N N . TYR A 1 296 ? -10.574 -21.787 -6.345 1.00 16.89 296 TYR A N 1
ATOM 2300 C CA . TYR A 1 296 ? -11.153 -21.735 -7.709 1.00 18.39 296 TYR A CA 1
ATOM 2301 C C . TYR A 1 296 ? -11.048 -23.082 -8.454 1.00 23.18 296 TYR A C 1
ATOM 2302 O O . TYR A 1 296 ? -12.024 -23.517 -9.003 1.00 22.43 296 TYR A O 1
ATOM 2311 N N . SER A 1 297 ? -9.928 -23.787 -8.326 1.00 22.77 297 SER A N 1
ATOM 2312 C CA . SER A 1 297 ? -9.787 -25.129 -8.879 1.00 23.63 297 SER A CA 1
ATOM 2313 C C . SER A 1 297 ? -10.263 -26.225 -7.922 1.00 25.05 297 SER A C 1
ATOM 2314 O O . SER A 1 297 ? -10.442 -26.015 -6.700 1.00 19.00 297 SER A O 1
ATOM 2317 N N . VAL A 1 298 ? -10.511 -27.408 -8.486 1.00 25.69 298 VAL A N 1
ATOM 2318 C CA . VAL A 1 298 ? -10.861 -28.558 -7.596 1.00 25.08 298 VAL A CA 1
ATOM 2319 C C . VAL A 1 298 ? -9.751 -28.847 -6.618 1.00 21.56 298 VAL A C 1
ATOM 2320 O O . VAL A 1 298 ? -10.019 -29.125 -5.423 1.00 23.64 298 VAL A O 1
ATOM 2324 N N . GLY A 1 299 ? -8.516 -28.680 -7.073 1.00 21.94 299 GLY A N 1
ATOM 2325 C CA . GLY A 1 299 ? -7.396 -28.960 -6.229 1.00 22.23 299 GLY A CA 1
ATOM 2326 C C . GLY A 1 299 ? -7.398 -27.964 -5.066 1.00 25.73 299 GLY A C 1
ATOM 2327 O O . GLY A 1 299 ? -7.149 -28.361 -3.904 1.00 21.63 299 GLY A O 1
ATOM 2328 N N . ALA A 1 300 ? -7.719 -26.680 -5.348 1.00 20.78 300 ALA A N 1
ATOM 2329 C CA . ALA A 1 300 ? -7.712 -25.707 -4.250 1.00 19.41 300 ALA A CA 1
ATOM 2330 C C . ALA A 1 300 ? -8.860 -26.012 -3.260 1.00 20.49 300 ALA A C 1
ATOM 2331 O O . ALA A 1 300 ? -8.677 -25.910 -2.037 1.00 18.25 300 ALA A O 1
ATOM 2333 N N . LYS A 1 301 ? -10.028 -26.389 -3.789 1.00 20.68 301 LYS A N 1
ATOM 2334 C CA . LYS A 1 301 ? -11.156 -26.748 -2.882 1.00 21.56 301 LYS A CA 1
ATOM 2335 C C . LYS A 1 301 ? -10.731 -27.865 -1.930 1.00 20.53 301 LYS A C 1
ATOM 2336 O O . LYS A 1 301 ? -10.952 -27.779 -0.711 1.00 21.91 301 LYS A O 1
ATOM 2342 N N . ALA A 1 302 ? -10.055 -28.885 -2.448 1.00 20.92 302 ALA A N 1
ATOM 2343 C CA . ALA A 1 302 ? -9.585 -30.010 -1.609 1.00 21.51 302 ALA A CA 1
ATOM 2344 C C . ALA A 1 302 ? -8.502 -29.489 -0.652 1.00 21.26 302 ALA A C 1
ATOM 2345 O O . ALA A 1 302 ? -8.536 -29.817 0.507 1.00 22.44 302 ALA A O 1
ATOM 2347 N N . ARG A 1 303 ? -7.561 -28.668 -1.135 1.00 20.93 303 ARG A N 1
ATOM 2348 C CA . ARG A 1 303 ? -6.482 -28.141 -0.276 1.00 22.80 303 ARG A CA 1
ATOM 2349 C C . ARG A 1 303 ? -7.029 -27.382 0.936 1.00 23.15 303 ARG A C 1
ATOM 2350 O O . ARG A 1 303 ? -6.468 -27.480 2.031 1.00 24.18 303 ARG A O 1
ATOM 2358 N N . PHE A 1 304 ? -8.151 -26.673 0.782 1.00 19.88 304 PHE A N 1
ATOM 2359 C CA . PHE A 1 304 ? -8.627 -25.811 1.851 1.00 19.50 304 PHE A CA 1
ATOM 2360 C C . PHE A 1 304 ? -9.776 -26.453 2.576 1.00 22.05 304 PHE A C 1
ATOM 2361 O O . PHE A 1 304 ? -10.494 -25.790 3.349 1.00 24.47 304 PHE A O 1
ATOM 2369 N N . GLY A 1 305 ? -9.950 -27.758 2.354 1.00 27.82 305 GLY A N 1
ATOM 2370 C CA . GLY A 1 305 ? -10.784 -28.545 3.231 1.00 25.15 305 GLY A CA 1
ATOM 2371 C C . GLY A 1 305 ? -12.160 -28.914 2.730 1.00 26.89 305 GLY A C 1
ATOM 2372 O O . GLY A 1 305 ? -12.936 -29.496 3.492 1.00 28.61 305 GLY A O 1
ATOM 2373 N N . VAL A 1 306 ? -12.498 -28.679 1.470 1.00 24.58 306 VAL A N 1
ATOM 2374 C CA . VAL A 1 306 ? -13.779 -29.234 1.007 1.00 22.93 306 VAL A CA 1
ATOM 2375 C C . VAL A 1 306 ? -13.656 -30.783 0.979 1.00 24.25 306 VAL A C 1
ATOM 2376 O O . VAL A 1 306 ? -12.724 -31.273 0.332 1.00 20.55 306 VAL A O 1
ATOM 2380 N N . PRO A 1 307 ? -14.586 -31.528 1.644 1.00 23.91 307 PRO A N 1
ATOM 2381 C CA . PRO A 1 307 ? -14.451 -33.013 1.693 1.00 25.67 307 PRO A CA 1
ATOM 2382 C C . PRO A 1 307 ? -14.399 -33.606 0.288 1.00 25.83 307 PRO A C 1
ATOM 2383 O O . PRO A 1 307 ? -15.155 -33.173 -0.574 1.00 23.42 307 PRO A O 1
ATOM 2387 N N . GLN A 1 308 ? -13.580 -34.623 0.085 1.00 24.38 308 GLN A N 1
ATOM 2388 C CA . GLN A 1 308 ? -13.451 -35.285 -1.224 1.00 26.42 308 GLN A CA 1
ATOM 2389 C C . GLN A 1 308 ? -14.759 -35.825 -1.799 1.00 25.25 308 GLN A C 1
ATOM 2390 O O . GLN A 1 308 ? -14.966 -35.812 -3.025 1.00 26.47 308 GLN A O 1
ATOM 2396 N N . ASP A 1 309 ? -15.651 -36.303 -0.950 1.00 23.84 309 ASP A N 1
ATOM 2397 C CA . ASP A 1 309 ? -16.914 -36.879 -1.455 1.00 25.20 309 ASP A CA 1
ATOM 2398 C C . ASP A 1 309 ? -17.825 -35.787 -2.041 1.00 25.65 309 ASP A C 1
ATOM 2399 O O . ASP A 1 309 ? -18.851 -36.106 -2.670 1.00 23.36 309 ASP A O 1
ATOM 2404 N N . LEU A 1 310 ? -17.513 -34.494 -1.786 1.00 24.51 310 LEU A N 1
ATOM 2405 C CA . LEU A 1 310 ? -18.405 -33.379 -2.314 1.00 24.05 310 LEU A CA 1
ATOM 2406 C C . LEU A 1 310 ? -17.856 -32.725 -3.562 1.00 25.93 310 LEU A C 1
ATOM 2407 O O . LEU A 1 310 ? -18.481 -31.817 -4.128 1.00 25.15 310 LEU A O 1
ATOM 2412 N N . LEU A 1 311 ? -16.703 -33.183 -4.042 1.00 25.11 311 LEU A N 1
ATOM 2413 C CA . LEU A 1 311 ? -16.049 -32.488 -5.170 1.00 26.58 311 LEU A CA 1
ATOM 2414 C C . LEU A 1 311 ? -16.766 -32.709 -6.481 1.00 28.06 311 LEU A C 1
ATOM 2415 O O . LEU A 1 311 ? -16.557 -31.980 -7.380 1.00 27.86 311 LEU A O 1
ATOM 2420 N N . SER A 1 312 ? -17.695 -33.654 -6.535 1.00 25.32 312 SER A N 1
ATOM 2421 C CA . SER A 1 312 ? -18.519 -33.888 -7.714 1.00 29.89 312 SER A CA 1
ATOM 2422 C C . SER A 1 312 ? -19.793 -33.034 -7.594 1.00 27.25 312 SER A C 1
ATOM 2423 O O . SER A 1 312 ? -20.580 -32.930 -8.523 1.00 27.27 312 SER A O 1
ATOM 2426 N N . ARG A 1 313 ? -20.024 -32.431 -6.429 1.00 22.36 313 ARG A N 1
ATOM 2427 C CA . ARG A 1 313 ? -21.212 -31.589 -6.330 1.00 23.04 313 ARG A CA 1
ATOM 2428 C C . ARG A 1 313 ? -20.837 -30.355 -5.520 1.00 19.51 313 ARG A C 1
ATOM 2429 O O . ARG A 1 313 ? -21.347 -30.144 -4.428 1.00 19.67 313 ARG A O 1
ATOM 2437 N N . THR A 1 314 ? -19.888 -29.582 -6.051 1.00 20.38 314 THR A N 1
ATOM 2438 C CA . THR A 1 314 ? -19.487 -28.350 -5.373 1.00 21.07 314 THR A CA 1
ATOM 2439 C C . THR A 1 314 ? -20.671 -27.338 -5.354 1.00 20.88 314 THR A C 1
ATOM 2440 O O . THR A 1 314 ? -20.750 -26.469 -4.474 1.00 20.89 314 THR A O 1
ATOM 2444 N N . VAL A 1 315 ? -21.582 -27.466 -6.322 1.00 20.38 315 VAL A N 1
ATOM 2445 C CA . VAL A 1 315 ? -22.792 -26.620 -6.347 1.00 22.47 315 VAL A CA 1
ATOM 2446 C C . VAL A 1 315 ? -23.871 -27.310 -5.528 1.00 22.48 315 VAL A C 1
ATOM 2447 O O . VAL A 1 315 ? -24.740 -28.028 -6.075 1.00 22.24 315 VAL A O 1
ATOM 2451 N N . SER A 1 316 ? -23.807 -27.170 -4.189 1.00 19.26 316 SER A N 1
ATOM 2452 C CA . SER A 1 316 ? -24.784 -27.807 -3.377 1.00 19.02 316 SER A CA 1
ATOM 2453 C C . SER A 1 316 ? -24.782 -27.178 -1.981 1.00 20.69 316 SER A C 1
ATOM 2454 O O . SER A 1 316 ? -23.796 -26.543 -1.600 1.00 20.26 316 SER A O 1
ATOM 2457 N N . ALA A 1 317 ? -25.868 -27.371 -1.232 1.00 17.31 317 ALA A N 1
ATOM 2458 C CA . ALA A 1 317 ? -25.981 -26.838 0.115 1.00 19.32 317 ALA A CA 1
ATOM 2459 C C . ALA A 1 317 ? -24.911 -27.513 0.997 1.00 19.32 317 ALA A C 1
ATOM 2460 O O . ALA A 1 317 ? -24.261 -26.837 1.797 1.00 18.12 317 ALA A O 1
ATOM 2462 N N . GLU A 1 318 ? -24.721 -28.830 0.826 1.00 17.30 318 GLU A N 1
ATOM 2463 C CA . GLU A 1 318 ? -23.749 -29.567 1.624 1.00 19.01 318 GLU A CA 1
ATOM 2464 C C . GLU A 1 318 ? -22.351 -28.951 1.440 1.00 16.51 318 GLU A C 1
ATOM 2465 O O . GLU A 1 318 ? -21.614 -28.789 2.405 1.00 19.07 318 GLU A O 1
ATOM 2471 N N . THR A 1 319 ? -21.937 -28.708 0.199 1.00 17.11 319 THR A N 1
ATOM 2472 C CA . THR A 1 319 ? -20.607 -28.107 -0.017 1.00 17.38 319 THR A CA 1
ATOM 2473 C C . THR A 1 319 ? -20.478 -26.702 0.551 1.00 17.94 319 THR A C 1
ATOM 2474 O O . THR A 1 319 ? -19.433 -26.359 1.076 1.00 19.85 319 THR A O 1
ATOM 2478 N N . ALA A 1 320 ? -21.527 -25.885 0.420 1.00 18.27 320 ALA A N 1
ATOM 2479 C CA . ALA A 1 320 ? -21.489 -24.535 1.020 1.00 19.89 320 ALA A CA 1
ATOM 2480 C C . ALA A 1 320 ? -21.215 -24.648 2.513 1.00 18.96 320 ALA A C 1
ATOM 2481 O O . ALA A 1 320 ? -20.369 -23.912 3.077 1.00 18.87 320 ALA A O 1
ATOM 2483 N N . ARG A 1 321 ? -21.987 -25.512 3.174 1.00 16.76 321 ARG A N 1
ATOM 2484 C CA . ARG A 1 321 ? -21.850 -25.685 4.629 1.00 17.14 321 ARG A CA 1
ATOM 2485 C C . ARG A 1 321 ? -20.383 -26.093 4.929 1.00 17.54 321 ARG A C 1
ATOM 2486 O O . ARG A 1 321 ? -19.723 -25.541 5.823 1.00 17.17 321 ARG A O 1
ATOM 2494 N N . ALA A 1 322 ? -19.887 -27.090 4.204 1.00 17.38 322 ALA A N 1
ATOM 2495 C CA . ALA A 1 322 ? -18.520 -27.606 4.413 1.00 18.13 322 ALA A CA 1
ATOM 2496 C C . ALA A 1 322 ? -17.462 -26.492 4.219 1.00 19.63 322 ALA A C 1
ATOM 2497 O O . ALA A 1 322 ? -16.502 -26.369 4.993 1.00 19.46 322 ALA A O 1
ATOM 2499 N N . MET A 1 323 ? -17.655 -25.649 3.219 1.00 17.21 323 MET A N 1
ATOM 2500 C CA . MET A 1 323 ? -16.689 -24.565 2.917 1.00 17.35 323 MET A CA 1
ATOM 2501 C C . MET A 1 323 ? -16.658 -23.539 4.046 1.00 17.31 323 MET A C 1
ATOM 2502 O O . MET A 1 323 ? -15.579 -23.133 4.495 1.00 19.00 323 MET A O 1
ATOM 2507 N N . ALA A 1 324 ? -17.843 -23.112 4.494 1.00 17.81 324 ALA A N 1
ATOM 2508 C CA . ALA A 1 324 ? -17.919 -22.179 5.639 1.00 17.60 324 ALA A CA 1
ATOM 2509 C C . ALA A 1 324 ? -17.297 -22.778 6.882 1.00 19.36 324 ALA A C 1
ATOM 2510 O O . ALA A 1 324 ? -16.565 -22.119 7.604 1.00 19.01 324 ALA A O 1
ATOM 2512 N N . GLU A 1 325 ? -17.574 -24.057 7.139 1.00 19.68 325 GLU A N 1
ATOM 2513 C CA . GLU A 1 325 ? -16.992 -24.719 8.334 1.00 19.90 325 GLU A CA 1
ATOM 2514 C C . GLU A 1 325 ? -15.470 -24.800 8.196 1.00 20.47 325 GLU A C 1
ATOM 2515 O O . GLU A 1 325 ? -14.744 -24.577 9.183 1.00 22.12 325 GLU A O 1
ATOM 2521 N N . ALA A 1 326 ? -14.997 -25.101 6.976 1.00 18.85 326 ALA A N 1
ATOM 2522 C CA . ALA A 1 326 ? -13.574 -25.234 6.724 1.00 19.79 326 ALA A CA 1
ATOM 2523 C C . ALA A 1 326 ? -12.859 -23.878 6.915 1.00 19.32 326 ALA A C 1
ATOM 2524 O O . ALA A 1 326 ? -11.792 -23.824 7.515 1.00 17.52 326 ALA A O 1
ATOM 2526 N N . ALA A 1 327 ? -13.452 -22.793 6.381 1.00 18.44 327 ALA A N 1
ATOM 2527 C CA . ALA A 1 327 ? -12.861 -21.456 6.532 1.00 18.01 327 ALA A CA 1
ATOM 2528 C C . ALA A 1 327 ? -12.779 -21.066 8.027 1.00 20.90 327 ALA A C 1
ATOM 2529 O O . ALA A 1 327 ? -11.767 -20.538 8.524 1.00 19.10 327 ALA A O 1
ATOM 2531 N N . ARG A 1 328 ? -13.838 -21.355 8.743 1.00 20.81 328 ARG A N 1
ATOM 2532 C CA . ARG A 1 328 ? -13.896 -21.039 10.175 1.00 21.56 328 ARG A CA 1
ATOM 2533 C C . ARG A 1 328 ? -12.753 -21.795 10.884 1.00 22.21 328 ARG A C 1
ATOM 2534 O O . ARG A 1 328 ? -12.051 -21.208 11.677 1.00 20.56 328 ARG A O 1
ATOM 2542 N N . SER A 1 329 ? -12.572 -23.080 10.554 1.00 19.60 329 SER A N 1
ATOM 2543 C CA . SER A 1 329 ? -11.507 -23.843 11.155 1.00 22.70 329 SER A CA 1
ATOM 2544 C C . SER A 1 329 ? -10.098 -23.370 10.739 1.00 21.53 329 SER A C 1
ATOM 2545 O O . SER A 1 329 ? -9.194 -23.185 11.573 1.00 25.16 329 SER A O 1
ATOM 2548 N N . LEU A 1 330 ? -9.940 -23.044 9.461 1.00 22.20 330 LEU A N 1
ATOM 2549 C CA . LEU A 1 330 ? -8.657 -22.717 8.846 1.00 21.71 330 LEU A CA 1
ATOM 2550 C C . LEU A 1 330 ? -8.198 -21.370 9.341 1.00 21.94 330 LEU A C 1
ATOM 2551 O O . LEU A 1 330 ? -7.000 -21.116 9.511 1.00 19.49 330 LEU A O 1
ATOM 2556 N N . PHE A 1 331 ? -9.146 -20.479 9.636 1.00 20.76 331 PHE A N 1
ATOM 2557 C CA . PHE A 1 331 ? -8.738 -19.115 10.079 1.00 20.82 331 PHE A CA 1
ATOM 2558 C C . PHE A 1 331 ? -8.871 -18.901 11.580 1.00 22.22 331 PHE A C 1
ATOM 2559 O O . PHE A 1 331 ? -8.382 -17.879 12.086 1.00 23.25 331 PHE A O 1
ATOM 2567 N N . GLY A 1 332 ? -9.574 -19.807 12.263 1.00 19.18 332 GLY A N 1
ATOM 2568 C CA . GLY A 1 332 ? -9.977 -19.598 13.662 1.00 20.85 332 GLY A CA 1
ATOM 2569 C C . GLY A 1 332 ? -10.782 -18.318 13.896 1.00 23.49 332 GLY A C 1
ATOM 2570 O O . GLY A 1 332 ? -10.653 -17.669 14.932 1.00 23.65 332 GLY A O 1
ATOM 2571 N N . SER A 1 333 ? -11.626 -17.953 12.919 1.00 19.75 333 SER A N 1
ATOM 2572 C CA . SER A 1 333 ? -12.499 -16.795 13.055 1.00 19.03 333 SER A CA 1
ATOM 2573 C C . SER A 1 333 ? -13.807 -17.165 13.835 1.00 18.78 333 SER A C 1
ATOM 2574 O O . SER A 1 333 ? -14.185 -18.354 13.911 1.00 18.84 333 SER A O 1
ATOM 2577 N N . THR A 1 334 ? -14.471 -16.167 14.448 1.00 17.19 334 THR A N 1
ATOM 2578 C CA . THR A 1 334 ? -15.768 -16.410 15.050 1.00 19.55 334 THR A CA 1
ATOM 2579 C C . THR A 1 334 ? -16.776 -16.897 13.971 1.00 18.36 334 THR A C 1
ATOM 2580 O O . THR A 1 334 ? -17.505 -17.850 14.223 1.00 19.38 334 THR A O 1
ATOM 2584 N N . TYR A 1 335 ? -16.788 -16.235 12.809 1.00 17.91 335 TYR A N 1
ATOM 2585 C CA . TYR A 1 335 ? -17.770 -16.566 11.723 1.00 20.15 335 TYR A CA 1
ATOM 2586 C C . TYR A 1 335 ? -17.014 -16.757 10.418 1.00 20.49 335 TYR A C 1
ATOM 2587 O O . TYR A 1 335 ? -15.866 -16.248 10.218 1.00 19.51 335 TYR A O 1
ATOM 2596 N N . ALA A 1 336 ? -17.646 -17.447 9.493 1.00 18.71 336 ALA A N 1
ATOM 2597 C CA . ALA A 1 336 ? -17.062 -17.519 8.201 1.00 19.56 336 ALA A CA 1
ATOM 2598 C C . ALA A 1 336 ? -18.200 -17.630 7.203 1.00 18.33 336 ALA A C 1
ATOM 2599 O O . ALA A 1 336 ? -19.235 -18.321 7.484 1.00 18.21 336 ALA A O 1
ATOM 2601 N N . LEU A 1 337 ? -17.969 -17.031 6.035 1.00 16.91 337 LEU A N 1
ATOM 2602 C CA . LEU A 1 337 ? -18.926 -17.084 4.927 1.00 16.60 337 LEU A CA 1
ATOM 2603 C C . LEU A 1 337 ? -18.320 -17.856 3.766 1.00 16.52 337 LEU A C 1
ATOM 2604 O O . LEU A 1 337 ? -17.126 -17.772 3.497 1.00 16.85 337 LEU A O 1
ATOM 2609 N N . ALA A 1 338 ? -19.176 -18.543 3.018 1.00 17.20 338 ALA A N 1
ATOM 2610 C CA . ALA A 1 338 ? -18.767 -19.271 1.798 1.00 18.58 338 ALA A CA 1
ATOM 2611 C C . ALA A 1 338 ? -19.680 -18.987 0.639 1.00 17.96 338 ALA A C 1
ATOM 2612 O O . ALA A 1 338 ? -20.849 -18.746 0.825 1.00 20.30 338 ALA A O 1
ATOM 2614 N N . THR A 1 339 ? -19.127 -19.014 -0.564 1.00 17.91 339 THR A N 1
ATOM 2615 C CA . THR A 1 339 ? -19.949 -18.862 -1.776 1.00 18.25 339 THR A CA 1
ATOM 2616 C C . THR A 1 339 ? -19.602 -20.029 -2.715 1.00 17.27 339 THR A C 1
ATOM 2617 O O . THR A 1 339 ? -18.445 -20.392 -2.850 1.00 17.68 339 THR A O 1
ATOM 2621 N N . THR A 1 340 ? -20.634 -20.625 -3.311 1.00 19.09 340 THR A N 1
ATOM 2622 C CA . THR A 1 340 ? -20.452 -21.652 -4.328 1.00 18.36 340 THR A CA 1
ATOM 2623 C C . THR A 1 340 ? -21.653 -21.630 -5.288 1.00 19.63 340 THR A C 1
ATOM 2624 O O . THR A 1 340 ? -22.813 -21.354 -4.886 1.00 20.41 340 THR A O 1
ATOM 2628 N N . GLY A 1 341 ? -21.378 -21.832 -6.555 1.00 20.37 341 GLY A N 1
ATOM 2629 C CA . GLY A 1 341 ? -22.457 -21.834 -7.537 1.00 21.12 341 GLY A CA 1
ATOM 2630 C C . GLY A 1 341 ? -21.986 -21.708 -8.972 1.00 23.59 341 GLY A C 1
ATOM 2631 O O . GLY A 1 341 ? -20.785 -21.854 -9.312 1.00 19.93 341 GLY A O 1
ATOM 2632 N N . VAL A 1 342 ? -22.969 -21.438 -9.840 1.00 21.72 342 VAL A N 1
ATOM 2633 C CA . VAL A 1 342 ? -22.752 -21.342 -11.300 1.00 21.76 342 VAL A CA 1
ATOM 2634 C C . VAL A 1 342 ? -22.885 -19.877 -11.722 1.00 21.77 342 VAL A C 1
ATOM 2635 O O . VAL A 1 342 ? -23.985 -19.309 -11.662 1.00 20.82 342 VAL A O 1
ATOM 2639 N N . ALA A 1 343 ? -21.764 -19.253 -12.064 1.00 22.81 343 ALA A N 1
ATOM 2640 C CA . ALA A 1 343 ? -21.807 -17.854 -12.505 1.00 25.72 343 ALA A CA 1
ATOM 2641 C C . ALA A 1 343 ? -22.488 -17.665 -13.904 1.00 26.47 343 ALA A C 1
ATOM 2642 O O . ALA A 1 343 ? -23.151 -16.638 -14.128 1.00 24.35 343 ALA A O 1
ATOM 2644 N N . GLY A 1 344 ? -22.299 -18.651 -14.798 1.00 23.96 344 GLY A N 1
ATOM 2645 C CA . GLY A 1 344 ? -22.544 -18.450 -16.210 1.00 26.43 344 GLY A CA 1
ATOM 2646 C C . GLY A 1 344 ? -21.235 -18.068 -16.883 1.00 27.57 344 GLY A C 1
ATOM 2647 O O . GLY A 1 344 ? -20.322 -17.564 -16.232 1.00 27.83 344 GLY A O 1
ATOM 2648 N N . PRO A 1 345 ? -21.140 -18.278 -18.195 1.00 28.15 345 PRO A N 1
ATOM 2649 C CA . PRO A 1 345 ? -22.286 -18.531 -19.081 1.00 28.28 345 PRO A CA 1
ATOM 2650 C C . PRO A 1 345 ? -22.678 -19.989 -19.206 1.00 28.07 345 PRO A C 1
ATOM 2651 O O . PRO A 1 345 ? -23.745 -20.259 -19.680 1.00 31.46 345 PRO A O 1
ATOM 2655 N N . ASP A 1 346 ? -21.819 -20.917 -18.848 1.00 29.93 346 ASP A N 1
ATOM 2656 C CA . ASP A 1 346 ? -22.126 -22.353 -19.003 1.00 29.49 346 ASP A CA 1
ATOM 2657 C C . ASP A 1 346 ? -22.668 -23.029 -17.729 1.00 32.09 346 ASP A C 1
ATOM 2658 O O . ASP A 1 346 ? -22.419 -22.559 -16.609 1.00 29.94 346 ASP A O 1
ATOM 2663 N N . PRO A 1 347 ? -23.397 -24.145 -17.885 1.00 32.49 347 PRO A N 1
ATOM 2664 C CA . PRO A 1 347 ? -23.778 -24.880 -16.681 1.00 27.64 347 PRO A CA 1
ATOM 2665 C C . PRO A 1 347 ? -22.581 -25.556 -16.031 1.00 25.85 347 PRO A C 1
ATOM 2666 O O . PRO A 1 347 ? -21.527 -25.665 -16.618 1.00 23.78 347 PRO A O 1
ATOM 2670 N N . LEU A 1 348 ? -22.737 -25.978 -14.797 1.00 25.33 348 LEU A N 1
ATOM 2671 C CA . LEU A 1 348 ? -21.631 -26.620 -14.091 1.00 24.60 348 LEU A CA 1
ATOM 2672 C C . LEU A 1 348 ? -22.283 -27.712 -13.270 1.00 25.13 348 LEU A C 1
ATOM 2673 O O . LEU A 1 348 ? -23.283 -27.451 -12.576 1.00 22.21 348 LEU A O 1
ATOM 2678 N N . GLU A 1 349 ? -21.780 -28.945 -13.397 1.00 23.41 349 GLU A N 1
ATOM 2679 C CA . GLU A 1 349 ? -22.369 -30.115 -12.696 1.00 26.51 349 GLU A CA 1
ATOM 2680 C C . GLU A 1 349 ? -23.876 -30.329 -13.058 1.00 25.49 349 GLU A C 1
ATOM 2681 O O . GLU A 1 349 ? -24.666 -30.818 -12.226 1.00 23.45 349 GLU A O 1
ATOM 2687 N N . GLY A 1 350 ? -24.259 -29.972 -14.287 1.00 24.21 350 GLY A N 1
ATOM 2688 C CA . GLY A 1 350 ? -25.673 -30.101 -14.705 1.00 27.09 350 GLY A CA 1
ATOM 2689 C C . GLY A 1 350 ? -26.563 -28.994 -14.132 1.00 24.90 350 GLY A C 1
ATOM 2690 O O . GLY A 1 350 ? -27.772 -29.003 -14.361 1.00 25.62 350 GLY A O 1
ATOM 2691 N N . GLU A 1 351 ? -25.986 -28.030 -13.396 1.00 22.42 351 GLU A N 1
ATOM 2692 C CA . GLU A 1 351 ? -26.812 -26.939 -12.823 1.00 23.26 351 GLU A CA 1
ATOM 2693 C C . GLU A 1 351 ? -26.711 -25.704 -13.709 1.00 21.99 351 GLU A C 1
ATOM 2694 O O . GLU A 1 351 ? -25.618 -25.377 -14.171 1.00 23.55 351 GLU A O 1
ATOM 2700 N N . PRO A 1 352 ? -27.812 -24.946 -13.865 1.00 20.90 352 PRO A N 1
ATOM 2701 C CA . PRO A 1 352 ? -27.804 -23.818 -14.748 1.00 23.09 352 PRO A CA 1
ATOM 2702 C C . PRO A 1 352 ? -27.198 -22.546 -14.119 1.00 26.15 352 PRO A C 1
ATOM 2703 O O . PRO A 1 352 ? -27.223 -22.395 -12.902 1.00 22.36 352 PRO A O 1
ATOM 2707 N N . PRO A 1 353 ? -26.726 -21.605 -14.967 1.00 27.17 353 PRO A N 1
ATOM 2708 C CA . PRO A 1 353 ? -26.218 -20.368 -14.449 1.00 26.55 353 PRO A CA 1
ATOM 2709 C C . PRO A 1 353 ? -27.180 -19.753 -13.464 1.00 26.86 353 PRO A C 1
ATOM 2710 O O . PRO A 1 353 ? -28.417 -19.780 -13.667 1.00 25.78 353 PRO A O 1
ATOM 2714 N N . GLY A 1 354 ? -26.623 -19.161 -12.413 1.00 24.48 354 GLY A N 1
ATOM 2715 C CA . GLY A 1 354 ? -27.419 -18.461 -11.408 1.00 20.69 354 GLY A CA 1
ATOM 2716 C C . GLY A 1 354 ? -27.725 -19.314 -10.219 1.00 21.46 354 GLY A C 1
ATOM 2717 O O . GLY A 1 354 ? -28.219 -18.787 -9.243 1.00 22.90 354 GLY A O 1
ATOM 2718 N N . THR A 1 355 ? -27.455 -20.624 -10.274 1.00 20.94 355 THR A N 1
ATOM 2719 C CA . THR A 1 355 ? -27.642 -21.500 -9.109 1.00 18.76 355 THR A CA 1
ATOM 2720 C C . THR A 1 355 ? -26.500 -21.157 -8.128 1.00 21.81 355 THR A C 1
ATOM 2721 O O . THR A 1 355 ? -25.332 -21.352 -8.442 1.00 22.95 355 THR A O 1
ATOM 2725 N N . VAL A 1 356 ? -26.854 -20.713 -6.938 1.00 20.22 356 VAL A N 1
ATOM 2726 C CA . VAL A 1 356 ? -25.846 -20.219 -5.943 1.00 21.86 356 VAL A CA 1
ATOM 2727 C C . VAL A 1 356 ? -26.215 -20.679 -4.567 1.00 20.87 356 VAL A C 1
ATOM 2728 O O . VAL A 1 356 ? -27.430 -20.635 -4.166 1.00 18.27 356 VAL A O 1
ATOM 2732 N N . TYR A 1 357 ? -25.199 -21.163 -3.851 1.00 17.66 357 TYR A N 1
ATOM 2733 C CA . TYR A 1 357 ? -25.384 -21.419 -2.414 1.00 17.57 357 TYR A CA 1
ATOM 2734 C C . TYR A 1 357 ? -24.446 -20.501 -1.622 1.00 17.25 357 TYR A C 1
ATOM 2735 O O . TYR A 1 357 ? -23.245 -20.400 -1.958 1.00 17.84 357 TYR A O 1
ATOM 2744 N N . VAL A 1 358 ? -24.977 -19.857 -0.590 1.00 17.16 358 VAL A N 1
ATOM 2745 C CA . VAL A 1 358 ? -24.121 -19.091 0.349 1.00 17.23 358 VAL A CA 1
ATOM 2746 C C . VAL A 1 358 ? -24.280 -19.700 1.769 1.00 20.18 358 VAL A C 1
ATOM 2747 O O . VAL A 1 358 ? -25.399 -20.173 2.168 1.00 19.50 358 VAL A O 1
ATOM 2751 N N . ALA A 1 359 ? -23.208 -19.676 2.552 1.00 16.21 359 ALA A N 1
ATOM 2752 C CA . ALA A 1 359 ? -23.278 -20.251 3.869 1.00 19.33 359 ALA A CA 1
ATOM 2753 C C . ALA A 1 359 ? -22.577 -19.418 4.874 1.00 17.95 359 ALA A C 1
ATOM 2754 O O . ALA A 1 359 ? -21.650 -18.733 4.514 1.00 18.77 359 ALA A O 1
ATOM 2756 N N . LEU A 1 360 ? -23.052 -19.478 6.105 1.00 17.16 360 LEU A N 1
ATOM 2757 C CA . LEU A 1 360 ? -22.445 -18.835 7.250 1.00 17.48 360 LEU A CA 1
ATOM 2758 C C . LEU A 1 360 ? -22.245 -19.892 8.338 1.00 18.55 360 LEU A C 1
ATOM 2759 O O . LEU A 1 360 ? -23.189 -20.603 8.701 1.00 21.00 360 LEU A O 1
ATOM 2764 N N . ALA A 1 361 ? -21.050 -19.950 8.896 1.00 15.27 361 ALA A N 1
ATOM 2765 C CA . ALA A 1 361 ? -20.748 -20.813 10.026 1.00 18.51 361 ALA A CA 1
ATOM 2766 C C . ALA A 1 361 ? -20.348 -19.952 11.164 1.00 20.79 361 ALA A C 1
ATOM 2767 O O . ALA A 1 361 ? -19.583 -18.978 10.981 1.00 20.67 361 ALA A O 1
ATOM 2769 N N . GLY A 1 362 ? -20.775 -20.352 12.372 1.00 20.27 362 GLY A N 1
ATOM 2770 C CA . GLY A 1 362 ? -20.481 -19.587 13.584 1.00 23.04 362 GLY A CA 1
ATOM 2771 C C . GLY A 1 362 ? -20.386 -20.521 14.779 1.00 24.52 362 GLY A C 1
ATOM 2772 O O . GLY A 1 362 ? -20.505 -21.723 14.609 1.00 21.48 362 GLY A O 1
ATOM 2773 N N . PRO A 1 363 ? -20.241 -19.964 16.000 1.00 26.09 363 PRO A N 1
ATOM 2774 C CA . PRO A 1 363 ? -20.136 -20.777 17.216 1.00 28.67 363 PRO A CA 1
ATOM 2775 C C . PRO A 1 363 ? -21.379 -21.637 17.448 1.00 28.96 363 PRO A C 1
ATOM 2776 O O . PRO A 1 363 ? -21.233 -22.620 18.063 1.00 28.53 363 PRO A O 1
ATOM 2780 N N . THR A 1 364 ? -22.571 -21.258 16.983 1.00 28.25 364 THR A N 1
ATOM 2781 C CA . THR A 1 364 ? -23.754 -22.113 17.183 1.00 35.66 364 THR A CA 1
ATOM 2782 C C . THR A 1 364 ? -24.057 -23.069 15.988 1.00 33.82 364 THR A C 1
ATOM 2783 O O . THR A 1 364 ? -25.011 -23.816 16.033 1.00 33.88 364 THR A O 1
ATOM 2787 N N . GLY A 1 365 ? -23.241 -23.076 14.947 1.00 27.45 365 GLY A N 1
ATOM 2788 C CA . GLY A 1 365 ? -23.500 -24.012 13.830 1.00 25.32 365 GLY A CA 1
ATOM 2789 C C . GLY A 1 365 ? -23.455 -23.280 12.502 1.00 30.14 365 GLY A C 1
ATOM 2790 O O . GLY A 1 365 ? -22.903 -22.135 12.423 1.00 29.22 365 GLY A O 1
ATOM 2791 N N . ALA A 1 366 ? -23.893 -23.951 11.440 1.00 22.75 366 ALA A N 1
ATOM 2792 C CA . ALA A 1 366 ? -23.871 -23.296 10.099 1.00 22.66 366 ALA A CA 1
ATOM 2793 C C . ALA A 1 366 ? -25.253 -23.229 9.499 1.00 24.37 366 ALA A C 1
ATOM 2794 O O . ALA A 1 366 ? -26.147 -23.985 9.928 1.00 26.27 366 ALA A O 1
ATOM 2796 N N . GLU A 1 367 ? -25.437 -22.400 8.468 1.00 20.51 367 GLU A N 1
ATOM 2797 C CA . GLU A 1 367 ? -26.711 -22.342 7.756 1.00 21.56 367 GLU A CA 1
ATOM 2798 C C . GLU A 1 367 ? -26.423 -21.944 6.339 1.00 22.79 367 GLU A C 1
ATOM 2799 O O . GLU A 1 367 ? -25.378 -21.345 6.070 1.00 19.64 367 GLU A O 1
ATOM 2805 N N . VAL A 1 368 ? -27.334 -22.319 5.445 1.00 21.22 368 VAL A N 1
ATOM 2806 C CA . VAL A 1 368 ? -27.135 -22.216 4.003 1.00 21.10 368 VAL A CA 1
ATOM 2807 C C . VAL A 1 368 ? -28.398 -21.619 3.404 1.00 19.54 368 VAL A C 1
ATOM 2808 O O . VAL A 1 368 ? -29.536 -21.975 3.798 1.00 17.56 368 VAL A O 1
ATOM 2812 N N . ARG A 1 369 ? -28.197 -20.765 2.404 1.00 19.67 369 ARG A N 1
ATOM 2813 C CA . ARG A 1 369 ? -29.310 -20.295 1.559 1.00 21.66 369 ARG A CA 1
ATOM 2814 C C . ARG A 1 369 ? -29.044 -20.552 0.091 1.00 22.78 369 ARG A C 1
ATOM 2815 O O . ARG A 1 369 ? -27.921 -20.417 -0.353 1.00 19.13 369 ARG A O 1
ATOM 2823 N N . ARG A 1 370 ? -30.096 -20.969 -0.625 1.00 18.33 370 ARG A N 1
ATOM 2824 C CA . ARG A 1 370 ? -30.005 -21.246 -2.018 1.00 17.70 370 ARG A CA 1
ATOM 2825 C C . ARG A 1 370 ? -30.671 -20.149 -2.814 1.00 18.36 370 ARG A C 1
ATOM 2826 O O . ARG A 1 370 ? -31.771 -19.713 -2.447 1.00 18.37 370 ARG A O 1
ATOM 2834 N N . TYR A 1 371 ? -30.056 -19.735 -3.915 1.00 18.04 371 TYR A N 1
ATOM 2835 C CA . TYR A 1 371 ? -30.667 -18.775 -4.826 1.00 20.94 371 TYR A CA 1
ATOM 2836 C C . TYR A 1 371 ? -30.604 -19.274 -6.265 1.00 20.39 371 TYR A C 1
ATOM 2837 O O . TYR A 1 371 ? -29.736 -20.060 -6.636 1.00 19.80 371 TYR A O 1
ATOM 2846 N N . ARG A 1 372 ? -31.543 -18.786 -7.086 1.00 21.22 372 ARG A N 1
ATOM 2847 C CA . ARG A 1 372 ? -31.497 -18.980 -8.538 1.00 21.81 372 ARG A CA 1
ATOM 2848 C C . ARG A 1 372 ? -31.524 -17.584 -9.127 1.00 25.30 372 ARG A C 1
ATOM 2849 O O . ARG A 1 372 ? -32.625 -17.055 -9.367 1.00 27.38 372 ARG A O 1
ATOM 2857 N N . PHE A 1 373 ? -30.348 -16.957 -9.291 1.00 25.65 373 PHE A N 1
ATOM 2858 C CA . PHE A 1 373 ? -30.253 -15.541 -9.674 1.00 25.51 373 PHE A CA 1
ATOM 2859 C C . PHE A 1 373 ? -30.406 -15.405 -11.182 1.00 29.99 373 PHE A C 1
ATOM 2860 O O . PHE A 1 373 ? -29.680 -16.057 -11.964 1.00 32.64 373 PHE A O 1
ATOM 2868 N N . PRO A 1 374 ? -31.330 -14.536 -11.624 1.00 38.28 374 PRO A N 1
ATOM 2869 C CA . PRO A 1 374 ? -31.204 -14.242 -13.029 1.00 39.32 374 PRO A CA 1
ATOM 2870 C C . PRO A 1 374 ? -30.064 -13.177 -13.203 1.00 36.65 374 PRO A C 1
ATOM 2871 O O . PRO A 1 374 ? -29.662 -12.453 -12.224 1.00 36.51 374 PRO A O 1
ATOM 2875 N N . GLY A 1 375 ? -29.495 -13.155 -14.402 1.00 36.38 375 GLY A N 1
ATOM 2876 C CA . GLY A 1 375 ? -28.446 -12.188 -14.715 1.00 30.81 375 GLY A CA 1
ATOM 2877 C C . GLY A 1 375 ? -27.307 -12.859 -15.439 1.00 27.57 375 GLY A C 1
ATOM 2878 O O . GLY A 1 375 ? -27.162 -14.105 -15.416 1.00 26.60 375 GLY A O 1
ATOM 2879 N N . ASP A 1 376 ? -26.476 -12.049 -16.078 1.00 28.39 376 ASP A N 1
ATOM 2880 C CA . ASP A 1 376 ? -25.297 -12.550 -16.712 1.00 25.70 376 ASP A CA 1
ATOM 2881 C C . ASP A 1 376 ? -24.195 -12.924 -15.637 1.00 24.83 376 ASP A C 1
ATOM 2882 O O . ASP A 1 376 ? -24.448 -12.808 -14.449 1.00 23.37 376 ASP A O 1
ATOM 2887 N N . ARG A 1 377 ? -22.992 -13.324 -16.089 1.00 26.82 377 ARG A N 1
ATOM 2888 C CA . ARG A 1 377 ? -21.923 -13.777 -15.167 1.00 24.96 377 ARG A CA 1
ATOM 2889 C C . ARG A 1 377 ? -21.586 -12.729 -14.118 1.00 25.30 377 ARG A C 1
ATOM 2890 O O . ARG A 1 377 ? -21.553 -13.013 -12.904 1.00 23.98 377 ARG A O 1
ATOM 2898 N N . GLU A 1 378 ? -21.317 -11.483 -14.561 1.00 24.39 378 GLU A N 1
ATOM 2899 C CA . GLU A 1 378 ? -20.885 -10.452 -13.603 1.00 27.00 378 GLU A CA 1
ATOM 2900 C C . GLU A 1 378 ? -21.984 -10.158 -12.598 1.00 28.04 378 GLU A C 1
ATOM 2901 O O . GLU A 1 378 ? -21.741 -9.923 -11.368 1.00 24.27 378 GLU A O 1
ATOM 2907 N N . THR A 1 379 ? -23.215 -10.237 -13.072 1.00 24.69 379 THR A N 1
ATOM 2908 C CA . THR A 1 379 ? -24.322 -9.961 -12.185 1.00 24.99 379 THR A CA 1
ATOM 2909 C C . THR A 1 379 ? -24.491 -11.068 -11.115 1.00 22.12 379 THR A C 1
ATOM 2910 O O . THR A 1 379 ? -24.742 -10.776 -9.924 1.00 24.81 379 THR A O 1
ATOM 2914 N N . VAL A 1 380 ? -24.450 -12.324 -11.550 1.00 22.46 380 VAL A N 1
ATOM 2915 C CA . VAL A 1 380 ? -24.683 -13.427 -10.598 1.00 21.90 380 VAL A CA 1
ATOM 2916 C C . VAL A 1 380 ? -23.582 -13.362 -9.515 1.00 21.91 380 VAL A C 1
ATOM 2917 O O . VAL A 1 380 ? -23.851 -13.620 -8.319 1.00 20.75 380 VAL A O 1
ATOM 2921 N N . ARG A 1 381 ? -22.337 -13.111 -9.954 1.00 19.71 381 ARG A N 1
ATOM 2922 C CA . ARG A 1 381 ? -21.225 -12.933 -9.010 1.00 22.27 381 ARG A CA 1
ATOM 2923 C C . ARG A 1 381 ? -21.505 -11.891 -7.920 1.00 22.84 381 ARG A C 1
ATOM 2924 O O . ARG A 1 381 ? -21.323 -12.111 -6.722 1.00 20.05 381 ARG A O 1
ATOM 2932 N N . LEU A 1 382 ? -22.019 -10.733 -8.331 1.00 24.35 382 LEU A N 1
ATOM 2933 C CA . LEU A 1 382 ? -22.294 -9.660 -7.392 1.00 25.22 382 LEU A CA 1
ATOM 2934 C C . LEU A 1 382 ? -23.424 -9.963 -6.461 1.00 22.31 382 LEU A C 1
ATOM 2935 O O . LEU A 1 382 ? -23.350 -9.687 -5.225 1.00 21.26 382 LEU A O 1
ATOM 2940 N N . ARG A 1 383 ? -24.499 -10.535 -6.990 1.00 20.70 383 ARG A N 1
ATOM 2941 C CA . ARG A 1 383 ? -25.650 -10.850 -6.103 1.00 20.43 383 ARG A CA 1
ATOM 2942 C C . ARG A 1 383 ? -25.189 -11.835 -5.059 1.00 18.62 383 ARG A C 1
ATOM 2943 O O . ARG A 1 383 ? -25.645 -11.777 -3.913 1.00 21.41 383 ARG A O 1
ATOM 2951 N N . SER A 1 384 ? -24.307 -12.735 -5.477 1.00 19.78 384 SER A N 1
ATOM 2952 C CA . SER A 1 384 ? -23.797 -13.791 -4.566 1.00 19.97 384 SER A CA 1
ATOM 2953 C C . SER A 1 384 ? -23.030 -13.158 -3.387 1.00 19.14 384 SER A C 1
ATOM 2954 O O . SER A 1 384 ? -23.152 -13.645 -2.236 1.00 17.90 384 SER A O 1
ATOM 2957 N N . VAL A 1 385 ? -22.222 -12.126 -3.691 1.00 19.24 385 VAL A N 1
ATOM 2958 C CA . VAL A 1 385 ? -21.499 -11.437 -2.643 1.00 16.93 385 VAL A CA 1
ATOM 2959 C C . VAL A 1 385 ? -22.514 -10.930 -1.634 1.00 19.54 385 VAL A C 1
ATOM 2960 O O . VAL A 1 385 ? -22.400 -11.137 -0.417 1.00 19.10 385 VAL A O 1
ATOM 2964 N N . TYR A 1 386 ? -23.557 -10.225 -2.121 1.00 18.38 386 TYR A N 1
ATOM 2965 C CA . TYR A 1 386 ? -24.447 -9.589 -1.178 1.00 19.30 386 TYR A CA 1
ATOM 2966 C C . TYR A 1 386 ? -25.300 -10.592 -0.485 1.00 18.42 386 TYR A C 1
ATOM 2967 O O . TYR A 1 386 ? -25.655 -10.412 0.654 1.00 16.86 386 TYR A O 1
ATOM 2976 N N . ALA A 1 387 ? -25.644 -11.677 -1.183 1.00 18.56 387 ALA A N 1
ATOM 2977 C CA . ALA A 1 387 ? -26.417 -12.721 -0.501 1.00 19.33 387 ALA A CA 1
ATOM 2978 C C . ALA A 1 387 ? -25.638 -13.259 0.704 1.00 17.98 387 ALA A C 1
ATOM 2979 O O . ALA A 1 387 ? -26.191 -13.592 1.774 1.00 18.90 387 ALA A O 1
ATOM 2981 N N . ALA A 1 388 ? -24.337 -13.375 0.548 1.00 16.83 388 ALA A N 1
ATOM 2982 C CA . ALA A 1 388 ? -23.542 -13.997 1.599 1.00 16.31 388 ALA A CA 1
ATOM 2983 C C . ALA A 1 388 ? -23.445 -12.983 2.751 1.00 18.87 388 ALA A C 1
ATOM 2984 O O . ALA A 1 388 ? -23.600 -13.336 3.906 1.00 15.84 388 ALA A O 1
ATOM 2986 N N . LEU A 1 389 ? -23.238 -11.701 2.419 1.00 18.10 389 LEU A N 1
ATOM 2987 C CA . LEU A 1 389 ? -23.222 -10.658 3.471 1.00 20.32 389 LEU A CA 1
ATOM 2988 C C . LEU A 1 389 ? -24.540 -10.582 4.205 1.00 20.37 389 LEU A C 1
ATOM 2989 O O . LEU A 1 389 ? -24.571 -10.426 5.461 1.00 21.25 389 LEU A O 1
ATOM 2994 N N . ALA A 1 390 ? -25.652 -10.760 3.453 1.00 19.48 390 ALA A N 1
ATOM 2995 C CA . ALA A 1 390 ? -26.978 -10.687 4.047 1.00 21.47 390 ALA A CA 1
ATOM 2996 C C . ALA A 1 390 ? -27.232 -11.771 5.107 1.00 21.37 390 ALA A C 1
ATOM 2997 O O . ALA A 1 390 ? -28.005 -11.555 6.027 1.00 23.32 390 ALA A O 1
ATOM 2999 N N . LEU A 1 391 ? -26.524 -12.923 5.045 1.00 20.12 391 LEU A N 1
ATOM 3000 C CA . LEU A 1 391 ? -26.672 -13.964 6.065 1.00 18.38 391 LEU A CA 1
ATOM 3001 C C . LEU A 1 391 ? -26.306 -13.435 7.438 1.00 18.98 391 LEU A C 1
ATOM 3002 O O . LEU A 1 391 ? -26.838 -13.930 8.439 1.00 21.35 391 LEU A O 1
ATOM 3007 N N . LEU A 1 392 ? -25.379 -12.461 7.503 1.00 20.88 392 LEU A N 1
ATOM 3008 C CA . LEU A 1 392 ? -25.012 -11.865 8.805 1.00 24.95 392 LEU A CA 1
ATOM 3009 C C . LEU A 1 392 ? -25.944 -10.792 9.384 1.00 26.52 392 LEU A C 1
ATOM 3010 O O . LEU A 1 392 ? -25.902 -10.474 10.603 1.00 26.14 392 LEU A O 1
ATOM 3015 N N . VAL A 1 393 ? -26.779 -10.224 8.551 1.00 28.61 393 VAL A N 1
ATOM 3016 C CA . VAL A 1 393 ? -27.593 -9.091 8.973 1.00 31.46 393 VAL A CA 1
ATOM 3017 C C . VAL A 1 393 ? -29.077 -9.253 8.606 1.00 38.53 393 VAL A C 1
ATOM 3018 O O . VAL A 1 393 ? -29.850 -8.302 8.707 1.00 45.14 393 VAL A O 1
ATOM 3022 N N . THR A 1 394 ? -29.431 -10.459 8.177 1.00 39.10 394 THR A N 1
ATOM 3023 C CA . THR A 1 394 ? -30.745 -10.913 7.591 1.00 46.24 394 THR A CA 1
ATOM 3024 C C . THR A 1 394 ? -31.506 -9.926 6.761 1.00 47.92 394 THR A C 1
ATOM 3025 O O . THR A 1 394 ? -31.095 -9.641 5.635 1.00 50.63 394 THR A O 1
ATOM 3029 N N . MET B 1 1 ? -30.866 15.337 -41.534 1.00 49.92 1 MET B N 1
ATOM 3030 C CA . MET B 1 1 ? -30.841 14.074 -40.740 1.00 43.25 1 MET B CA 1
ATOM 3031 C C . MET B 1 1 ? -32.005 14.036 -39.783 1.00 36.97 1 MET B C 1
ATOM 3032 O O . MET B 1 1 ? -32.269 15.023 -39.072 1.00 34.83 1 MET B O 1
ATOM 3037 N N . GLU B 1 2 ? -32.699 12.900 -39.749 1.00 33.83 2 GLU B N 1
ATOM 3038 C CA . GLU B 1 2 ? -33.799 12.705 -38.828 1.00 31.71 2 GLU B CA 1
ATOM 3039 C C . GLU B 1 2 ? -33.301 12.487 -37.389 1.00 29.38 2 GLU B C 1
ATOM 3040 O O . GLU B 1 2 ? -32.127 12.183 -37.174 1.00 29.89 2 GLU B O 1
ATOM 3046 N N . ARG B 1 3 ? -34.216 12.634 -36.418 1.00 28.26 3 ARG B N 1
ATOM 3047 C CA . ARG B 1 3 ? -33.868 12.671 -34.985 1.00 27.28 3 ARG B CA 1
ATOM 3048 C C . ARG B 1 3 ? -33.959 11.243 -34.349 1.00 28.08 3 ARG B C 1
ATOM 3049 O O . ARG B 1 3 ? -34.758 10.398 -34.771 1.00 28.24 3 ARG B O 1
ATOM 3057 N N . ALA B 1 4 ? -33.094 10.986 -33.377 1.00 25.33 4 ALA B N 1
ATOM 3058 C CA . ALA B 1 4 ? -33.311 9.878 -32.445 1.00 24.90 4 ALA B CA 1
ATOM 3059 C C . ALA B 1 4 ? -33.566 10.496 -31.071 1.00 24.98 4 ALA B C 1
ATOM 3060 O O . ALA B 1 4 ? -32.831 11.398 -30.643 1.00 29.29 4 ALA B O 1
ATOM 3062 N N . GLU B 1 5 ? -34.623 10.056 -30.396 1.00 26.38 5 GLU B N 1
ATOM 3063 C CA . GLU B 1 5 ? -34.898 10.565 -29.039 1.00 26.89 5 GLU B CA 1
ATOM 3064 C C . GLU B 1 5 ? -34.643 9.412 -28.056 1.00 25.59 5 GLU B C 1
ATOM 3065 O O . GLU B 1 5 ? -34.956 8.282 -28.348 1.00 26.95 5 GLU B O 1
ATOM 3071 N N . ILE B 1 6 ? -34.135 9.746 -26.887 1.00 23.09 6 ILE B N 1
ATOM 3072 C CA . ILE B 1 6 ? -33.666 8.769 -25.897 1.00 21.37 6 ILE B CA 1
ATOM 3073 C C . ILE B 1 6 ? -34.137 9.214 -24.507 1.00 22.50 6 ILE B C 1
ATOM 3074 O O . ILE B 1 6 ? -33.714 10.283 -24.007 1.00 23.69 6 ILE B O 1
ATOM 3079 N N . LEU B 1 7 ? -35.012 8.421 -23.906 1.00 22.76 7 LEU B N 1
ATOM 3080 C CA . LEU B 1 7 ? -35.594 8.726 -22.621 1.00 23.32 7 LEU B CA 1
ATOM 3081 C C . LEU B 1 7 ? -35.273 7.576 -21.627 1.00 24.00 7 LEU B C 1
ATOM 3082 O O . LEU B 1 7 ? -35.775 6.466 -21.797 1.00 25.81 7 LEU B O 1
ATOM 3087 N N . GLY B 1 8 ? -34.596 7.937 -20.551 1.00 23.94 8 GLY B N 1
ATOM 3088 C CA . GLY B 1 8 ? -34.360 7.099 -19.347 1.00 22.69 8 GLY B CA 1
ATOM 3089 C C . GLY B 1 8 ? -35.506 7.340 -18.415 1.00 24.13 8 GLY B C 1
ATOM 3090 O O . GLY B 1 8 ? -35.767 8.489 -18.050 1.00 24.53 8 GLY B O 1
ATOM 3091 N N . VAL B 1 9 ? -36.186 6.281 -17.990 1.00 21.01 9 VAL B N 1
ATOM 3092 C CA . VAL B 1 9 ? -37.372 6.433 -17.173 1.00 22.63 9 VAL B CA 1
ATOM 3093 C C . VAL B 1 9 ? -37.076 6.005 -15.741 1.00 25.64 9 VAL B C 1
ATOM 3094 O O . VAL B 1 9 ? -36.709 4.844 -15.453 1.00 24.63 9 VAL B O 1
ATOM 3098 N N . GLY B 1 10 ? -37.266 6.919 -14.809 1.00 21.61 10 GLY B N 1
ATOM 3099 C CA . GLY B 1 10 ? -36.948 6.629 -13.419 1.00 21.86 10 GLY B CA 1
ATOM 3100 C C . GLY B 1 10 ? -36.770 7.920 -12.616 1.00 21.15 10 GLY B C 1
ATOM 3101 O O . GLY B 1 10 ? -35.887 8.693 -12.881 1.00 20.88 10 GLY B O 1
ATOM 3102 N N . THR B 1 11 ? -37.623 8.095 -11.632 1.00 24.16 11 THR B N 1
ATOM 3103 C CA . THR B 1 11 ? -37.492 9.194 -10.632 1.00 23.24 11 THR B CA 1
ATOM 3104 C C . THR B 1 11 ? -36.136 9.274 -10.024 1.00 24.68 11 THR B C 1
ATOM 3105 O O . THR B 1 11 ? -35.579 10.359 -9.860 1.00 20.67 11 THR B O 1
ATOM 3109 N N . GLU B 1 12 ? -35.567 8.105 -9.696 1.00 22.04 12 GLU B N 1
ATOM 3110 C CA . GLU B 1 12 ? -34.184 8.048 -9.183 1.00 25.94 12 GLU B CA 1
ATOM 3111 C C . GLU B 1 12 ? -33.130 8.582 -10.133 1.00 24.43 12 GLU B C 1
ATOM 3112 O O . GLU B 1 12 ? -32.054 9.042 -9.680 1.00 24.31 12 GLU B O 1
ATOM 3118 N N . LEU B 1 13 ? -33.406 8.558 -11.439 1.00 21.40 13 LEU B N 1
ATOM 3119 C CA . LEU B 1 13 ? -32.439 9.111 -12.393 1.00 23.85 13 LEU B CA 1
ATOM 3120 C C . LEU B 1 13 ? -32.388 10.649 -12.351 1.00 22.53 13 LEU B C 1
ATOM 3121 O O . LEU B 1 13 ? -31.335 11.257 -12.596 1.00 22.66 13 LEU B O 1
ATOM 3126 N N . LEU B 1 14 ? -33.515 11.274 -12.077 1.00 21.71 14 LEU B N 1
ATOM 3127 C CA . LEU B 1 14 ? -33.583 12.749 -12.042 1.00 23.75 14 LEU B CA 1
ATOM 3128 C C . LEU B 1 14 ? -32.687 13.236 -10.935 1.00 23.05 14 LEU B C 1
ATOM 3129 O O . LEU B 1 14 ? -32.021 14.243 -11.086 1.00 23.00 14 LEU B O 1
ATOM 3134 N N . TYR B 1 15 ? -32.668 12.520 -9.811 1.00 24.60 15 TYR B N 1
ATOM 3135 C CA . TYR B 1 15 ? -31.967 13.022 -8.646 1.00 24.63 15 TYR B CA 1
ATOM 3136 C C . TYR B 1 15 ? -30.569 12.428 -8.566 1.00 27.59 15 TYR B C 1
ATOM 3137 O O . TYR B 1 15 ? -29.812 12.747 -7.652 1.00 29.48 15 TYR B O 1
ATOM 3146 N N . GLY B 1 16 ? -30.226 11.567 -9.529 1.00 24.97 16 GLY B N 1
ATOM 3147 C CA . GLY B 1 16 ? -28.899 10.947 -9.541 1.00 24.70 16 GLY B CA 1
ATOM 3148 C C . GLY B 1 16 ? -28.684 9.933 -8.411 1.00 26.08 16 GLY B C 1
ATOM 3149 O O . GLY B 1 16 ? -27.578 9.660 -8.059 1.00 30.12 16 GLY B O 1
ATOM 3150 N N . GLU B 1 17 ? -29.744 9.384 -7.862 1.00 27.45 17 GLU B N 1
ATOM 3151 C CA . GLU B 1 17 ? -29.668 8.300 -6.905 1.00 26.34 17 GLU B CA 1
ATOM 3152 C C . GLU B 1 17 ? -29.081 7.080 -7.629 1.00 30.06 17 GLU B C 1
ATOM 3153 O O . GLU B 1 17 ? -28.382 6.301 -7.023 1.00 28.81 17 GLU B O 1
ATOM 3159 N N . THR B 1 18 ? -29.419 6.929 -8.901 1.00 27.52 18 THR B N 1
ATOM 3160 C CA . THR B 1 18 ? -28.702 6.079 -9.858 1.00 29.13 18 THR B CA 1
ATOM 3161 C C . THR B 1 18 ? -28.284 7.012 -11.000 1.00 32.28 18 THR B C 1
ATOM 3162 O O . THR B 1 18 ? -29.116 7.722 -11.560 1.00 29.67 18 THR B O 1
ATOM 3166 N N . LEU B 1 19 ? -27.006 7.016 -11.342 1.00 35.13 19 LEU B N 1
ATOM 3167 C CA . LEU B 1 19 ? -26.550 7.891 -12.369 1.00 38.93 19 LEU B CA 1
ATOM 3168 C C . LEU B 1 19 ? -27.052 7.288 -13.663 1.00 35.01 19 LEU B C 1
ATOM 3169 O O . LEU B 1 19 ? -26.963 6.099 -13.870 1.00 34.10 19 LEU B O 1
ATOM 3174 N N . ASP B 1 20 ? -27.621 8.117 -14.507 1.00 30.74 20 ASP B N 1
ATOM 3175 C CA . ASP B 1 20 ? -28.209 7.616 -15.764 1.00 32.99 20 ASP B CA 1
ATOM 3176 C C . ASP B 1 20 ? -27.048 7.455 -16.744 1.00 30.92 20 ASP B C 1
ATOM 3177 O O . ASP B 1 20 ? -26.570 8.437 -17.264 1.00 33.45 20 ASP B O 1
ATOM 3182 N N . THR B 1 21 ? -26.608 6.217 -16.977 1.00 31.53 21 THR B N 1
ATOM 3183 C CA . THR B 1 21 ? -25.550 5.931 -17.990 1.00 28.83 21 THR B CA 1
ATOM 3184 C C . THR B 1 21 ? -26.279 5.334 -19.226 1.00 25.09 21 THR B C 1
ATOM 3185 O O . THR B 1 21 ? -25.765 5.382 -20.298 1.00 30.50 21 THR B O 1
ATOM 3189 N N . ASN B 1 22 ? -27.474 4.791 -19.047 1.00 26.19 22 ASN B N 1
ATOM 3190 C CA . ASN B 1 22 ? -28.235 4.189 -20.142 1.00 27.24 22 ASN B CA 1
ATOM 3191 C C . ASN B 1 22 ? -28.466 5.162 -21.322 1.00 30.33 22 ASN B C 1
ATOM 3192 O O . ASN B 1 22 ? -28.165 4.832 -22.468 1.00 25.51 22 ASN B O 1
ATOM 3197 N N . THR B 1 23 ? -28.920 6.389 -21.054 1.00 26.41 23 THR B N 1
ATOM 3198 C CA . THR B 1 23 ? -29.188 7.265 -22.205 1.00 26.12 23 THR B CA 1
ATOM 3199 C C . THR B 1 23 ? -27.936 7.587 -22.978 1.00 27.31 23 THR B C 1
ATOM 3200 O O . THR B 1 23 ? -27.967 7.580 -24.199 1.00 27.77 23 THR B O 1
ATOM 3204 N N . ALA B 1 24 ? -26.847 7.902 -22.265 1.00 25.25 24 ALA B N 1
ATOM 3205 C CA . ALA B 1 24 ? -25.554 8.199 -22.909 1.00 24.93 24 ALA B CA 1
ATOM 3206 C C . ALA B 1 24 ? -25.017 6.957 -23.689 1.00 26.47 24 ALA B C 1
ATOM 3207 O O . ALA B 1 24 ? -24.482 7.064 -24.818 1.00 29.26 24 ALA B O 1
ATOM 3209 N N . GLU B 1 25 ? -25.127 5.812 -23.074 1.00 25.96 25 GLU B N 1
ATOM 3210 C CA . GLU B 1 25 ? -24.673 4.563 -23.754 1.00 30.78 25 GLU B CA 1
ATOM 3211 C C . GLU B 1 25 ? -25.454 4.291 -25.080 1.00 31.34 25 GLU B C 1
ATOM 3212 O O . GLU B 1 25 ? -24.860 4.017 -26.133 1.00 29.75 25 GLU B O 1
ATOM 3218 N N . ILE B 1 26 ? -26.775 4.413 -25.029 1.00 29.07 26 ILE B N 1
ATOM 3219 C CA . ILE B 1 26 ? -27.601 4.312 -26.228 1.00 27.82 26 ILE B CA 1
ATOM 3220 C C . ILE B 1 26 ? -27.268 5.385 -27.236 1.00 28.76 26 ILE B C 1
ATOM 3221 O O . ILE B 1 26 ? -27.199 5.094 -28.421 1.00 30.38 26 ILE B O 1
ATOM 3226 N N . ALA B 1 27 ? -27.010 6.623 -26.774 1.00 26.88 27 ALA B N 1
ATOM 3227 C CA . ALA B 1 27 ? -26.639 7.666 -27.678 1.00 29.15 27 ALA B CA 1
ATOM 3228 C C . ALA B 1 27 ? -25.335 7.259 -28.358 1.00 32.34 27 ALA B C 1
ATOM 3229 O O . ALA B 1 27 ? -25.208 7.451 -29.572 1.00 30.59 27 ALA B O 1
ATOM 3231 N N . ARG B 1 28 ? -24.374 6.691 -27.600 1.00 29.66 28 ARG B N 1
ATOM 3232 C CA . ARG B 1 28 ? -23.079 6.306 -28.211 1.00 32.76 28 ARG B CA 1
ATOM 3233 C C . ARG B 1 28 ? -23.300 5.180 -29.242 1.00 32.54 28 ARG B C 1
ATOM 3234 O O . ARG B 1 28 ? -22.750 5.229 -30.357 1.00 30.07 28 ARG B O 1
ATOM 3242 N N . SER B 1 29 ? -24.196 4.244 -28.937 1.00 30.13 29 SER B N 1
ATOM 3243 C CA . SER B 1 29 ? -24.490 3.178 -29.908 1.00 31.69 29 SER B CA 1
ATOM 3244 C C . SER B 1 29 ? -25.055 3.657 -31.261 1.00 36.30 29 SER B C 1
ATOM 3245 O O . SER B 1 29 ? -25.021 2.919 -32.273 1.00 29.75 29 SER B O 1
ATOM 3248 N N . LEU B 1 30 ? -25.541 4.890 -31.293 1.00 30.00 30 LEU B N 1
ATOM 3249 C CA . LEU B 1 30 ? -26.250 5.328 -32.461 1.00 32.71 30 LEU B CA 1
ATOM 3250 C C . LEU B 1 30 ? -25.331 6.127 -33.379 1.00 32.89 30 LEU B C 1
ATOM 3251 O O . LEU B 1 30 ? -25.726 6.520 -34.500 1.00 31.66 30 LEU B O 1
ATOM 3256 N N . LYS B 1 31 ? -24.106 6.349 -32.924 1.00 29.37 31 LYS B N 1
ATOM 3257 C CA . LYS B 1 31 ? -23.119 7.070 -33.751 1.00 35.80 31 LYS B CA 1
ATOM 3258 C C . LYS B 1 31 ? -22.848 6.457 -35.154 1.00 34.99 31 LYS B C 1
ATOM 3259 O O . LYS B 1 31 ? -22.629 7.195 -36.084 1.00 31.48 31 LYS B O 1
ATOM 3265 N N . PRO B 1 32 ? -22.966 5.108 -35.323 1.00 36.04 32 PRO B N 1
ATOM 3266 C CA . PRO B 1 32 ? -22.824 4.630 -36.725 1.00 36.75 32 PRO B CA 1
ATOM 3267 C C . PRO B 1 32 ? -24.027 4.923 -37.664 1.00 33.08 32 PRO B C 1
ATOM 3268 O O . PRO B 1 32 ? -23.998 4.506 -38.833 1.00 32.56 32 PRO B O 1
ATOM 3272 N N . TYR B 1 33 ? -25.054 5.621 -37.177 1.00 28.69 33 TYR B N 1
ATOM 3273 C CA . TYR B 1 33 ? -26.285 5.847 -37.901 1.00 26.53 33 TYR B CA 1
ATOM 3274 C C . TYR B 1 33 ? -26.542 7.280 -38.122 1.00 30.11 33 TYR B C 1
ATOM 3275 O O . TYR B 1 33 ? -26.162 8.094 -37.289 1.00 31.53 33 TYR B O 1
ATOM 3284 N N . ALA B 1 34 ? -27.198 7.601 -39.244 1.00 31.11 34 ALA B N 1
ATOM 3285 C CA . ALA B 1 34 ? -27.379 8.979 -39.635 1.00 31.42 34 ALA B CA 1
ATOM 3286 C C . ALA B 1 34 ? -28.645 9.509 -38.972 1.00 33.46 34 ALA B C 1
ATOM 3287 O O . ALA B 1 34 ? -29.649 9.825 -39.609 1.00 32.89 34 ALA B O 1
ATOM 3289 N N . LEU B 1 35 ? -28.566 9.650 -37.654 1.00 30.76 35 LEU B N 1
ATOM 3290 C CA . LEU B 1 35 ? -29.651 10.201 -36.901 1.00 32.62 35 LEU B CA 1
ATOM 3291 C C . LEU B 1 35 ? -29.028 11.209 -35.998 1.00 32.94 35 LEU B C 1
ATOM 3292 O O . LEU B 1 35 ? -27.916 11.001 -35.492 1.00 31.95 35 LEU B O 1
ATOM 3297 N N . LYS B 1 36 ? -29.730 12.317 -35.837 1.00 33.86 36 LYS B N 1
ATOM 3298 C CA . LYS B 1 36 ? -29.305 13.401 -34.983 1.00 33.13 36 LYS B CA 1
ATOM 3299 C C . LYS B 1 36 ? -29.830 13.172 -33.537 1.00 31.26 36 LYS B C 1
ATOM 3300 O O . LYS B 1 36 ? -30.976 12.856 -33.321 1.00 29.18 36 LYS B O 1
ATOM 3306 N N . VAL B 1 37 ? -28.980 13.380 -32.552 1.00 29.84 37 VAL B N 1
ATOM 3307 C CA . VAL B 1 37 ? -29.419 13.381 -31.144 1.00 28.45 37 VAL B CA 1
ATOM 3308 C C . VAL B 1 37 ? -29.296 14.820 -30.650 1.00 29.71 37 VAL B C 1
ATOM 3309 O O . VAL B 1 37 ? -28.201 15.287 -30.395 1.00 29.68 37 VAL B O 1
ATOM 3313 N N . GLU B 1 38 ? -30.433 15.485 -30.493 1.00 29.37 38 GLU B N 1
ATOM 3314 C CA . GLU B 1 38 ? -30.485 16.908 -30.085 1.00 33.72 38 GLU B CA 1
ATOM 3315 C C . GLU B 1 38 ? -30.553 17.060 -28.593 1.00 33.45 38 GLU B C 1
ATOM 3316 O O . GLU B 1 38 ? -30.176 18.085 -28.067 1.00 28.08 38 GLU B O 1
ATOM 3322 N N . ARG B 1 39 ? -31.044 16.026 -27.912 1.00 29.58 39 ARG B N 1
ATOM 3323 C CA . ARG B 1 39 ? -31.240 16.121 -26.466 1.00 28.63 39 ARG B CA 1
ATOM 3324 C C . ARG B 1 39 ? -31.415 14.676 -25.964 1.00 26.80 39 ARG B C 1
ATOM 3325 O O . ARG B 1 39 ? -31.667 13.767 -26.758 1.00 26.65 39 ARG B O 1
ATOM 3333 N N . THR B 1 40 ? -31.310 14.494 -24.647 1.00 26.71 40 THR B N 1
ATOM 3334 C CA . THR B 1 40 ? -31.774 13.259 -24.008 1.00 26.13 40 THR B CA 1
ATOM 3335 C C . THR B 1 40 ? -32.522 13.651 -22.751 1.00 26.28 40 THR B C 1
ATOM 3336 O O . THR B 1 40 ? -32.269 14.688 -22.174 1.00 25.20 40 THR B O 1
ATOM 3340 N N . LEU B 1 41 ? -33.462 12.795 -22.355 1.00 22.95 41 LEU B N 1
ATOM 3341 C CA . LEU B 1 41 ? -34.382 13.098 -21.252 1.00 25.22 41 LEU B CA 1
ATOM 3342 C C . LEU B 1 41 ? -34.255 12.036 -20.190 1.00 22.86 41 LEU B C 1
ATOM 3343 O O . LEU B 1 41 ? -34.102 10.830 -20.497 1.00 25.44 41 LEU B O 1
ATOM 3348 N N . ARG B 1 42 ? -34.389 12.461 -18.954 1.00 23.85 42 ARG B N 1
ATOM 3349 C CA . ARG B 1 42 ? -34.716 11.537 -17.874 1.00 21.37 42 ARG B CA 1
ATOM 3350 C C . ARG B 1 42 ? -36.099 11.939 -17.408 1.00 25.63 42 ARG B C 1
ATOM 3351 O O . ARG B 1 42 ? -36.358 13.151 -17.254 1.00 24.69 42 ARG B O 1
ATOM 3359 N N . VAL B 1 43 ? -36.972 10.977 -17.129 1.00 21.71 43 VAL B N 1
ATOM 3360 C CA . VAL B 1 43 ? -38.400 11.244 -16.846 1.00 24.29 43 VAL B CA 1
ATOM 3361 C C . VAL B 1 43 ? -38.833 10.541 -15.584 1.00 26.05 43 VAL B C 1
ATOM 3362 O O . VAL B 1 43 ? -38.483 9.371 -15.370 1.00 25.89 43 VAL B O 1
ATOM 3366 N N . ALA B 1 44 ? -39.574 11.250 -14.725 1.00 25.68 44 ALA B N 1
ATOM 3367 C CA . ALA B 1 44 ? -40.118 10.667 -13.492 1.00 24.78 44 ALA B CA 1
ATOM 3368 C C . ALA B 1 44 ? -41.120 9.571 -13.779 1.00 24.73 44 ALA B C 1
ATOM 3369 O O . ALA B 1 44 ? -41.732 9.552 -14.854 1.00 24.78 44 ALA B O 1
ATOM 3371 N N . ASP B 1 45 ? -41.280 8.671 -12.795 1.00 24.18 45 ASP B N 1
ATOM 3372 C CA . ASP B 1 45 ? -42.242 7.544 -12.891 1.00 26.60 45 ASP B CA 1
ATOM 3373 C C . ASP B 1 45 ? -43.702 7.968 -12.718 1.00 27.52 45 ASP B C 1
ATOM 3374 O O . ASP B 1 45 ? -44.330 7.630 -11.721 1.00 27.64 45 ASP B O 1
ATOM 3379 N N . GLU B 1 46 ? -44.226 8.738 -13.653 1.00 27.50 46 GLU B N 1
ATOM 3380 C CA . GLU B 1 46 ? -45.591 9.250 -13.508 1.00 30.85 46 GLU B CA 1
ATOM 3381 C C . GLU B 1 46 ? -46.181 9.224 -14.897 1.00 27.44 46 GLU B C 1
ATOM 3382 O O . GLU B 1 46 ? -45.568 9.735 -15.854 1.00 23.35 46 GLU B O 1
ATOM 3388 N N . VAL B 1 47 ? -47.338 8.610 -15.008 1.00 25.13 47 VAL B N 1
ATOM 3389 C CA . VAL B 1 47 ? -47.851 8.155 -16.318 1.00 26.90 47 VAL B CA 1
ATOM 3390 C C . VAL B 1 47 ? -48.234 9.357 -17.226 1.00 29.24 47 VAL B C 1
ATOM 3391 O O . VAL B 1 47 ? -47.956 9.343 -18.427 1.00 27.57 47 VAL B O 1
ATOM 3395 N N . ALA B 1 48 ? -48.831 10.423 -16.656 1.00 28.02 48 ALA B N 1
ATOM 3396 C CA . ALA B 1 48 ? -49.314 11.551 -17.508 1.00 32.62 48 ALA B CA 1
ATOM 3397 C C . ALA B 1 48 ? -48.115 12.301 -18.095 1.00 28.82 48 ALA B C 1
ATOM 3398 O O . ALA B 1 48 ? -48.062 12.512 -19.285 1.00 27.30 48 ALA B O 1
ATOM 3400 N N . PRO B 1 49 ? -47.136 12.704 -17.252 1.00 27.01 49 PRO B N 1
ATOM 3401 C CA . PRO B 1 49 ? -45.997 13.390 -17.845 1.00 25.94 49 PRO B CA 1
ATOM 3402 C C . PRO B 1 49 ? -45.219 12.483 -18.783 1.00 25.69 49 PRO B C 1
ATOM 3403 O O . PRO B 1 49 ? -44.760 12.913 -19.853 1.00 22.34 49 PRO B O 1
ATOM 3407 N N . LEU B 1 50 ? -45.063 11.206 -18.410 1.00 26.10 50 LEU B N 1
ATOM 3408 C CA . LEU B 1 50 ? -44.326 10.281 -19.301 1.00 23.91 50 LEU B CA 1
ATOM 3409 C C . LEU B 1 50 ? -45.035 10.128 -20.653 1.00 24.61 50 LEU B C 1
ATOM 3410 O O . LEU B 1 50 ? -44.366 10.183 -21.667 1.00 24.06 50 LEU B O 1
ATOM 3415 N N . ALA B 1 51 ? -46.376 9.982 -20.662 1.00 22.89 51 ALA B N 1
ATOM 3416 C CA . ALA B 1 51 ? -47.141 9.803 -21.912 1.00 24.54 51 ALA B CA 1
ATOM 3417 C C . ALA B 1 51 ? -46.970 11.049 -22.821 1.00 24.68 51 ALA B C 1
ATOM 3418 O O . ALA B 1 51 ? -46.728 10.921 -24.019 1.00 2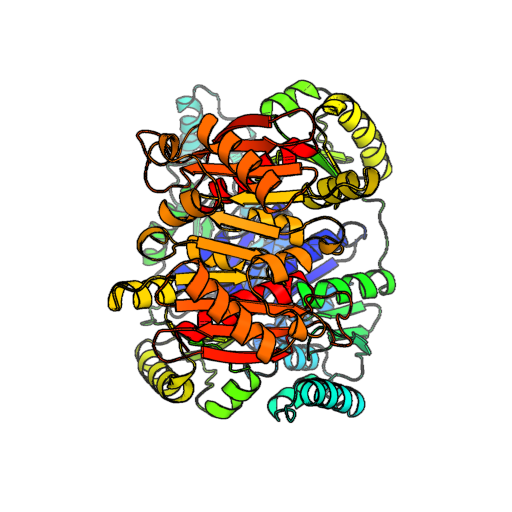2.90 51 ALA B O 1
ATOM 3420 N N . ARG B 1 52 ? -46.975 12.226 -22.202 1.00 28.76 52 ARG B N 1
ATOM 3421 C CA . ARG B 1 52 ? -46.753 13.519 -22.929 1.00 26.16 52 ARG B CA 1
ATOM 3422 C C . ARG B 1 52 ? -45.347 13.493 -23.573 1.00 25.52 52 ARG B C 1
ATOM 3423 O O . ARG B 1 52 ? -45.217 13.773 -24.753 1.00 25.82 52 ARG B O 1
ATOM 3431 N N . GLU B 1 53 ? -44.298 13.130 -22.823 1.00 24.57 53 GLU B N 1
ATOM 3432 C CA . GLU B 1 53 ? -42.927 13.161 -23.341 1.00 24.92 53 GLU B CA 1
ATOM 3433 C C . GLU B 1 53 ? -42.759 12.112 -24.456 1.00 23.94 53 GLU B C 1
ATOM 3434 O O . GLU B 1 53 ? -42.130 12.351 -25.480 1.00 26.15 53 GLU B O 1
ATOM 3440 N N . VAL B 1 54 ? -43.342 10.945 -24.262 1.00 24.04 54 VAL B N 1
ATOM 3441 C CA . VAL B 1 54 ? -43.243 9.937 -25.312 1.00 23.69 54 VAL B CA 1
ATOM 3442 C C . VAL B 1 54 ? -43.968 10.374 -26.603 1.00 27.14 54 VAL B C 1
ATOM 3443 O O . VAL B 1 54 ? -43.439 10.218 -27.716 1.00 25.55 54 VAL B O 1
ATOM 3447 N N . GLU B 1 55 ? -45.190 10.894 -26.467 1.00 27.67 55 GLU B N 1
ATOM 3448 C CA . GLU B 1 55 ? -45.958 11.351 -27.645 1.00 26.06 55 GLU B CA 1
ATOM 3449 C C . GLU B 1 55 ? -45.161 12.419 -28.427 1.00 29.28 55 GLU B C 1
ATOM 3450 O O . GLU B 1 55 ? -44.959 12.286 -29.622 1.00 25.56 55 GLU B O 1
ATOM 3456 N N . GLU B 1 56 ? -44.602 13.396 -27.717 1.00 28.59 56 GLU B N 1
ATOM 3457 C CA . GLU B 1 56 ? -43.798 14.450 -28.330 1.00 28.06 56 GLU B CA 1
ATOM 3458 C C . GLU B 1 56 ? -42.514 13.958 -29.019 1.00 30.01 56 GLU B C 1
ATOM 3459 O O . GLU B 1 56 ? -42.225 14.352 -30.136 1.00 25.37 56 GLU B O 1
ATOM 3465 N N . ALA B 1 57 ? -41.740 13.103 -28.336 1.00 31.50 57 ALA B N 1
ATOM 3466 C CA . ALA B 1 57 ? -40.517 12.504 -28.915 1.00 27.39 57 ALA B CA 1
ATOM 3467 C C . ALA B 1 57 ? -40.819 11.656 -30.166 1.00 28.14 57 ALA B C 1
ATOM 3468 O O . ALA B 1 57 ? -40.106 11.704 -31.149 1.00 29.63 57 ALA B O 1
ATOM 3470 N N . PHE B 1 58 ? -41.892 10.876 -30.135 1.00 29.94 58 PHE B N 1
ATOM 3471 C CA . PHE B 1 58 ? -42.243 10.033 -31.256 1.00 24.87 58 PHE B CA 1
ATOM 3472 C C . PHE B 1 58 ? -42.654 10.950 -32.473 1.00 27.89 58 PHE B C 1
ATOM 3473 O O . PHE B 1 58 ? -42.274 10.660 -33.588 1.00 29.74 58 PHE B O 1
ATOM 3481 N N . ALA B 1 59 ? -43.466 11.994 -32.236 1.00 26.60 59 ALA B N 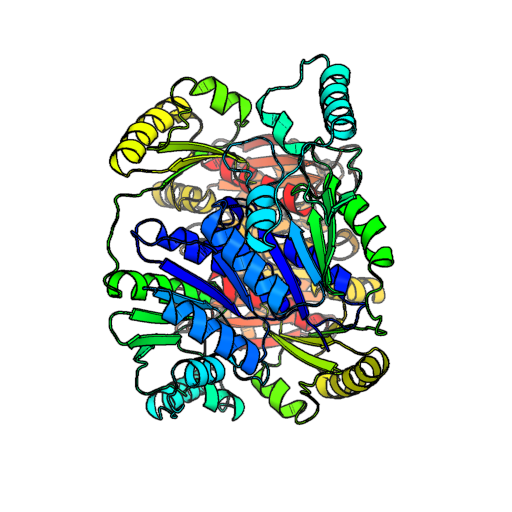1
ATOM 3482 C CA . ALA B 1 59 ? -43.855 12.962 -33.300 1.00 29.10 59 ALA B CA 1
ATOM 3483 C C . ALA B 1 59 ? -42.651 13.545 -34.015 1.00 29.16 59 ALA B C 1
ATOM 3484 O O . ALA B 1 59 ? -42.680 13.758 -35.185 1.00 30.26 59 ALA B O 1
ATOM 3486 N N . ARG B 1 60 ? -41.569 13.817 -33.299 1.00 31.25 60 ARG B N 1
ATOM 3487 C CA . ARG B 1 60 ? -40.450 14.533 -33.886 1.00 28.34 60 ARG B CA 1
ATOM 3488 C C . ARG B 1 60 ? -39.357 13.616 -34.348 1.00 29.29 60 ARG B C 1
ATOM 3489 O O . ARG B 1 60 ? -38.382 14.097 -34.919 1.00 28.86 60 ARG B O 1
ATOM 3497 N N . ALA B 1 61 ? -39.483 12.301 -34.128 1.00 27.22 61 ALA B N 1
ATOM 3498 C CA . ALA B 1 61 ? -38.298 11.437 -34.352 1.00 28.59 61 ALA B CA 1
ATOM 3499 C C . ALA B 1 61 ? -38.504 10.290 -35.306 1.00 26.75 61 ALA B C 1
ATOM 3500 O O . ALA B 1 61 ? -39.612 9.794 -35.488 1.00 31.30 61 ALA B O 1
ATOM 3502 N N . ARG B 1 62 ? -37.434 9.884 -35.970 1.00 28.75 62 ARG B N 1
ATOM 3503 C CA . ARG B 1 62 ? -37.442 8.595 -36.689 1.00 28.05 62 ARG B CA 1
ATOM 3504 C C . ARG B 1 62 ? -37.347 7.396 -35.674 1.00 29.65 62 ARG B C 1
ATOM 3505 O O . ARG B 1 62 ? -37.812 6.279 -35.944 1.00 25.85 62 ARG B O 1
ATOM 3513 N N . LEU B 1 63 ? -36.662 7.627 -34.549 1.00 27.41 63 LEU B N 1
ATOM 3514 C CA . LEU B 1 63 ? -36.385 6.562 -33.577 1.00 27.81 63 LEU B CA 1
ATOM 3515 C C . LEU B 1 63 ? -36.579 7.161 -32.178 1.00 26.74 63 LEU B C 1
ATOM 3516 O O . LEU B 1 63 ? -36.018 8.226 -31.863 1.00 24.52 63 LEU B O 1
ATOM 3521 N N . VAL B 1 64 ? -37.384 6.466 -31.362 1.00 27.81 64 VAL B N 1
ATOM 3522 C CA . VAL B 1 64 ? -37.492 6.749 -29.933 1.00 25.28 64 VAL B CA 1
ATOM 3523 C C . VAL B 1 64 ? -37.020 5.481 -29.160 1.00 28.12 64 VAL B C 1
ATOM 3524 O O . VAL B 1 64 ? -37.474 4.383 -29.450 1.00 25.54 64 VAL B O 1
ATOM 3528 N N . VAL B 1 65 ? -36.122 5.657 -28.189 1.00 27.28 65 VAL B N 1
ATOM 3529 C CA . VAL B 1 65 ? -35.699 4.526 -27.319 1.00 27.17 65 VAL B CA 1
ATOM 3530 C C . VAL B 1 65 ? -35.964 4.879 -25.845 1.00 27.70 65 VAL B C 1
ATOM 3531 O O . VAL B 1 65 ? -35.460 5.906 -25.340 1.00 27.89 65 VAL B O 1
ATOM 3535 N N . LEU B 1 66 ? -36.825 4.092 -25.208 1.00 26.55 66 LEU B N 1
ATOM 3536 C CA . LEU B 1 66 ? -37.079 4.197 -23.758 1.00 28.65 66 LEU B CA 1
ATOM 3537 C C . LEU B 1 66 ? -36.334 3.130 -23.019 1.00 28.19 66 LEU B C 1
ATOM 3538 O O . LEU B 1 66 ? -36.237 1.980 -23.510 1.00 25.07 66 LEU B O 1
ATOM 3543 N N . SER B 1 67 ? -35.815 3.517 -21.853 1.00 25.00 67 SER B N 1
ATOM 3544 C CA . SER B 1 67 ? -35.162 2.560 -20.942 1.00 27.45 67 SER B CA 1
ATOM 3545 C C . SER B 1 67 ? -35.783 2.679 -19.545 1.00 24.18 67 SER B C 1
ATOM 3546 O O . SER B 1 67 ? -35.739 3.744 -18.942 1.00 24.49 67 SER B O 1
ATOM 3549 N N . GLY B 1 68 ? -36.272 1.573 -18.994 1.00 24.71 68 GLY B N 1
ATOM 3550 C CA . GLY B 1 68 ? -36.716 1.515 -17.593 1.00 21.26 68 GLY B CA 1
ATOM 3551 C C . GLY B 1 68 ? -38.180 1.530 -17.383 1.00 21.63 68 GLY B C 1
ATOM 3552 O O . GLY B 1 68 ? -38.977 1.872 -18.298 1.00 20.09 68 GLY B O 1
ATOM 3553 N N . GLY B 1 69 ? -38.593 1.167 -16.169 1.00 19.88 69 GLY B N 1
ATOM 3554 C CA . GLY B 1 69 ? -39.989 1.287 -15.789 1.00 23.96 69 GLY B CA 1
ATOM 3555 C C . GLY B 1 69 ? -40.801 0.136 -16.337 1.00 22.97 69 GLY B C 1
ATOM 3556 O O . GLY B 1 69 ? -42.015 0.255 -16.479 1.00 22.46 69 GLY B O 1
ATOM 3557 N N . LEU B 1 70 ? -40.127 -0.985 -16.617 1.00 24.41 70 LEU B N 1
ATOM 3558 C CA . LEU B 1 70 ? -40.864 -2.236 -17.092 1.00 26.40 70 LEU B CA 1
ATOM 3559 C C . LEU B 1 70 ? -41.039 -3.250 -15.965 1.00 30.76 70 LEU B C 1
ATOM 3560 O O . LEU B 1 70 ? -41.427 -4.398 -16.216 1.00 34.38 70 LEU B O 1
ATOM 3565 N N . GLY B 1 71 ? -40.795 -2.840 -14.720 1.00 29.22 71 GLY B N 1
ATOM 3566 C CA . GLY B 1 71 ? -41.016 -3.741 -13.562 1.00 24.12 71 GLY B CA 1
ATOM 3567 C C . GLY B 1 71 ? -42.491 -3.986 -13.280 1.00 25.70 71 GLY B C 1
ATOM 3568 O O . GLY B 1 71 ? -43.390 -3.556 -14.024 1.00 26.66 71 GLY B O 1
ATOM 3569 N N . PRO B 1 72 ? -42.760 -4.673 -12.182 1.00 26.04 72 PRO B N 1
ATOM 3570 C CA . PRO B 1 72 ? -44.101 -5.093 -11.861 1.00 26.48 72 PRO B CA 1
ATOM 3571 C C . PRO B 1 72 ? -44.811 -4.183 -10.872 1.00 24.98 72 PRO B C 1
ATOM 3572 O O . PRO B 1 72 ? -45.836 -4.568 -10.348 1.00 25.03 72 PRO B O 1
ATOM 3576 N N . THR B 1 73 ? -44.253 -3.020 -10.549 1.00 25.16 73 THR B N 1
ATOM 3577 C CA . THR B 1 73 ? -44.773 -2.241 -9.384 1.00 23.37 73 THR B CA 1
ATOM 3578 C C . THR B 1 73 ? -45.589 -1.018 -9.831 1.00 25.96 73 THR B C 1
ATOM 3579 O O . THR B 1 73 ? -45.551 -0.630 -10.994 1.00 24.05 73 THR B O 1
ATOM 3583 N N . PRO B 1 74 ? -46.297 -0.394 -8.897 1.00 24.82 74 PRO B N 1
ATOM 3584 C CA . PRO B 1 74 ? -47.010 0.823 -9.281 1.00 29.00 74 PRO B CA 1
ATOM 3585 C C . PRO B 1 74 ? -46.146 2.015 -9.748 1.00 25.05 74 PRO B C 1
ATOM 3586 O O . PRO B 1 74 ? -46.699 2.973 -10.269 1.00 30.12 74 PRO B O 1
ATOM 3590 N N . ASP B 1 75 ? -44.845 2.011 -9.514 1.00 24.05 75 ASP B N 1
ATOM 3591 C CA . ASP B 1 75 ? -43.989 3.057 -10.089 1.00 26.27 75 ASP B CA 1
ATOM 3592 C C . ASP B 1 75 ? -43.403 2.669 -11.415 1.00 27.07 75 ASP B C 1
ATOM 3593 O O . ASP B 1 75 ? -42.577 3.435 -11.995 1.00 32.93 75 ASP B O 1
ATOM 3598 N N . ASP B 1 76 ? -43.768 1.482 -11.922 1.00 26.82 76 ASP B N 1
ATOM 3599 C CA . ASP B 1 76 ? -43.300 1.054 -13.271 1.00 27.08 76 ASP B CA 1
ATOM 3600 C C . ASP B 1 76 ? -44.456 1.327 -14.211 1.00 30.36 76 ASP B C 1
ATOM 3601 O O . ASP B 1 76 ? -45.415 0.555 -14.269 1.00 28.52 76 ASP B O 1
ATOM 3606 N N . VAL B 1 77 ? -44.423 2.458 -14.904 1.00 26.99 77 VAL B N 1
ATOM 3607 C CA . VAL B 1 77 ? -45.632 2.849 -15.685 1.00 27.18 77 VAL B CA 1
ATOM 3608 C C . VAL B 1 77 ? -45.345 3.109 -17.183 1.00 26.92 77 VAL B C 1
ATOM 3609 O O . VAL B 1 77 ? -46.199 3.698 -17.929 1.00 27.04 77 VAL B O 1
ATOM 3613 N N . THR B 1 78 ? -44.160 2.702 -17.644 1.00 26.47 78 THR B N 1
ATOM 3614 C CA . THR B 1 78 ? -43.761 2.964 -19.043 1.00 26.01 78 THR B CA 1
ATOM 3615 C C . THR B 1 78 ? -44.729 2.331 -20.028 1.00 27.55 78 THR B C 1
ATOM 3616 O O . THR B 1 78 ? -45.133 2.965 -21.015 1.00 24.96 78 THR B O 1
ATOM 3620 N N . ARG B 1 79 ? -45.169 1.100 -19.737 1.00 25.53 79 ARG B N 1
ATOM 3621 C CA . ARG B 1 79 ? -46.063 0.434 -20.706 1.00 30.53 79 ARG B CA 1
ATOM 3622 C C . ARG B 1 79 ? -47.365 1.220 -20.840 1.00 27.79 79 ARG B C 1
ATOM 3623 O O . ARG B 1 79 ? -47.821 1.530 -21.966 1.00 25.08 79 ARG B O 1
ATOM 3631 N N . GLU B 1 80 ? -47.977 1.531 -19.711 1.00 25.83 80 GLU B N 1
ATOM 3632 C CA . GLU B 1 80 ? -49.207 2.325 -19.720 1.00 28.85 80 GLU B CA 1
ATOM 3633 C C . GLU B 1 80 ? -49.012 3.701 -20.395 1.00 28.34 80 GLU B C 1
ATOM 3634 O O . GLU B 1 80 ? -49.919 4.180 -21.105 1.00 26.50 80 GLU B O 1
ATOM 3640 N N . ALA B 1 81 ? -47.879 4.365 -20.133 1.00 25.41 81 ALA B N 1
ATOM 3641 C CA . ALA B 1 81 ? -47.668 5.717 -20.715 1.00 27.76 81 ALA B CA 1
ATOM 3642 C C . ALA B 1 81 ? -47.514 5.634 -22.224 1.00 29.25 81 ALA B C 1
ATOM 3643 O O . ALA B 1 81 ? -48.042 6.473 -22.932 1.00 29.91 81 ALA B O 1
ATOM 3645 N N . VAL B 1 82 ? -46.826 4.605 -22.711 1.00 29.44 82 VAL B N 1
ATOM 3646 C CA . VAL B 1 82 ? -46.605 4.408 -24.159 1.00 26.69 82 VAL B CA 1
ATOM 3647 C C . VAL B 1 82 ? -47.931 4.065 -24.831 1.00 30.72 82 VAL B C 1
ATOM 3648 O O . VAL B 1 82 ? -48.239 4.585 -25.935 1.00 30.41 82 VAL B O 1
ATOM 3652 N N . ALA B 1 83 ? -48.746 3.251 -24.155 1.00 27.31 83 ALA B N 1
ATOM 3653 C CA . ALA B 1 83 ? -50.051 2.898 -24.663 1.00 32.46 83 ALA B CA 1
ATOM 3654 C C . ALA B 1 83 ? -50.887 4.190 -24.790 1.00 32.44 83 ALA B C 1
ATOM 3655 O O . ALA B 1 83 ? -51.488 4.420 -25.835 1.00 33.76 83 ALA B O 1
ATOM 3657 N N . LEU B 1 84 ? -50.924 5.001 -23.739 1.00 27.52 84 LEU B N 1
ATOM 3658 C CA . LEU B 1 84 ? -51.569 6.304 -23.835 1.00 32.18 84 LEU B CA 1
ATOM 3659 C C . LEU B 1 84 ? -50.997 7.226 -24.940 1.00 29.99 84 LEU B C 1
ATOM 3660 O O . LEU B 1 84 ? -51.781 7.828 -25.667 1.00 28.38 84 LEU B O 1
ATOM 3665 N N . ALA B 1 85 ? -49.673 7.326 -25.062 1.00 29.89 85 ALA B N 1
ATOM 3666 C CA . ALA B 1 85 ? -49.045 8.221 -26.039 1.00 29.59 85 ALA B CA 1
ATOM 3667 C C . ALA B 1 85 ? -49.364 7.770 -27.465 1.00 33.62 85 ALA B C 1
ATOM 3668 O O . ALA B 1 85 ? -49.543 8.634 -28.355 1.00 33.34 85 ALA B O 1
ATOM 3670 N N . LEU B 1 86 ? -49.388 6.446 -27.729 1.00 30.12 86 LEU B N 1
ATOM 3671 C CA . LEU B 1 86 ? -49.712 5.958 -29.087 1.00 28.78 86 LEU B CA 1
ATOM 3672 C C . LEU B 1 86 ? -51.243 5.697 -29.350 1.00 31.34 86 LEU B C 1
ATOM 3673 O O . LEU B 1 86 ? -51.633 5.321 -30.452 1.00 38.74 86 LEU B O 1
ATOM 3678 N N . GLY B 1 87 ? -52.095 5.926 -28.366 1.00 29.14 87 GLY B N 1
ATOM 3679 C CA . GLY B 1 87 ? -53.566 5.720 -28.460 1.00 30.33 87 GLY B CA 1
ATOM 3680 C C . GLY B 1 87 ? -54.014 4.270 -28.651 1.00 39.73 87 GLY B C 1
ATOM 3681 O O . GLY B 1 87 ? -55.003 4.012 -29.346 1.00 31.49 87 GLY B O 1
ATOM 3682 N N . GLU B 1 88 ? -53.313 3.308 -28.034 1.00 35.51 88 GLU B N 1
ATOM 3683 C CA . GLU B 1 88 ? -53.621 1.881 -28.246 1.00 36.55 88 GLU B CA 1
ATOM 3684 C C . GLU B 1 88 ? -53.909 1.234 -26.889 1.00 36.39 88 GLU B C 1
ATOM 3685 O O . GLU B 1 88 ? -53.367 1.672 -25.853 1.00 32.32 88 GLU B O 1
ATOM 3691 N N . PRO B 1 89 ? -54.772 0.206 -26.864 1.00 38.46 89 PRO B N 1
ATOM 3692 C CA . PRO B 1 89 ? -55.053 -0.483 -25.609 1.00 34.60 89 PRO B CA 1
ATOM 3693 C C . PRO B 1 89 ? -53.921 -1.504 -25.256 1.00 32.84 89 PRO B C 1
ATOM 3694 O O . PRO B 1 89 ? -53.321 -2.123 -26.138 1.00 31.19 89 PRO B O 1
ATOM 3698 N N . LEU B 1 90 ? -53.676 -1.701 -23.972 1.00 34.42 90 LEU B N 1
ATOM 3699 C CA . LEU B 1 90 ? -52.735 -2.720 -23.473 1.00 36.78 90 LEU B CA 1
ATOM 3700 C C . LEU B 1 90 ? -53.512 -4.034 -23.493 1.00 40.04 90 LEU B C 1
ATOM 3701 O O . LEU B 1 90 ? -54.691 -4.051 -23.170 1.00 39.49 90 LEU B O 1
ATOM 3706 N N . GLU B 1 91 ? -52.872 -5.121 -23.917 1.00 37.43 91 GLU B N 1
ATOM 3707 C CA . GLU B 1 91 ? -53.578 -6.399 -24.048 1.00 37.98 91 GLU B CA 1
ATOM 3708 C C . GLU B 1 91 ? -52.654 -7.493 -23.544 1.00 38.49 91 GLU B C 1
ATOM 3709 O O . GLU B 1 91 ? -51.484 -7.588 -23.960 1.00 37.12 91 GLU B O 1
ATOM 3715 N N . LEU B 1 92 ? -53.169 -8.309 -22.630 1.00 38.16 92 LEU B N 1
ATOM 3716 C CA . LEU B 1 92 ? -52.377 -9.414 -22.069 1.00 38.22 92 LEU B CA 1
ATOM 3717 C C . LEU B 1 92 ? -52.016 -10.457 -23.132 1.00 36.44 92 LEU B C 1
ATOM 3718 O O . LEU B 1 92 ? -52.911 -10.943 -23.814 1.00 36.81 92 LEU B O 1
ATOM 3723 N N . ASP B 1 93 ? -50.731 -10.800 -23.272 1.00 30.43 93 ASP B N 1
ATOM 3724 C CA . ASP B 1 93 ? -50.334 -11.866 -24.123 1.00 31.18 93 ASP B CA 1
ATOM 3725 C C . ASP B 1 93 ? -50.194 -13.162 -23.302 1.00 37.89 93 ASP B C 1
ATOM 3726 O O . ASP B 1 93 ? -49.202 -13.330 -22.560 1.00 30.24 93 ASP B O 1
ATOM 3731 N N . GLU B 1 94 ? -51.176 -14.073 -23.442 1.00 38.89 94 GLU B N 1
ATOM 3732 C CA . GLU B 1 94 ? -51.184 -15.353 -22.677 1.00 42.12 94 GLU B CA 1
ATOM 3733 C C . GLU B 1 94 ? -49.896 -16.164 -22.851 1.00 37.78 94 GLU B C 1
ATOM 3734 O O . GLU B 1 94 ? -49.393 -16.751 -21.893 1.00 43.10 94 GLU B O 1
ATOM 3740 N N . ALA B 1 95 ? -49.339 -16.180 -24.049 1.00 35.11 95 ALA B N 1
ATOM 3741 C CA . ALA B 1 95 ? -48.056 -16.859 -24.266 1.00 35.47 95 ALA B CA 1
ATOM 3742 C C . ALA B 1 95 ? -46.867 -16.331 -23.432 1.00 35.62 95 ALA B C 1
ATOM 3743 O O . ALA B 1 95 ? -46.080 -17.108 -22.880 1.00 32.89 95 ALA B O 1
ATOM 3745 N N . VAL B 1 96 ? -46.668 -15.016 -23.419 1.00 31.52 96 VAL B N 1
ATOM 3746 C CA . VAL B 1 96 ? -45.607 -14.391 -22.593 1.00 32.11 96 VAL B CA 1
ATOM 3747 C C . VAL B 1 96 ? -45.894 -14.660 -21.106 1.00 27.41 96 VAL B C 1
ATOM 3748 O O . VAL B 1 96 ? -45.006 -14.968 -20.338 1.00 30.05 96 VAL B O 1
ATOM 3752 N N . LEU B 1 97 ? -47.145 -14.524 -20.703 1.00 28.41 97 LEU B N 1
ATOM 3753 C CA . LEU B 1 97 ? -47.525 -14.879 -19.343 1.00 30.38 97 LEU B CA 1
ATOM 3754 C C . LEU B 1 97 ? -47.085 -16.304 -18.942 1.00 29.95 97 LEU B C 1
ATOM 3755 O O . LEU B 1 97 ? -46.621 -16.528 -17.818 1.00 32.67 97 LEU B O 1
ATOM 3760 N N . GLY B 1 98 ? -47.292 -17.268 -19.833 1.00 31.38 98 GLY B N 1
ATOM 3761 C CA . GLY B 1 98 ? -46.840 -18.655 -19.644 1.00 32.00 98 GLY B CA 1
ATOM 3762 C C . GLY B 1 98 ? -45.327 -18.709 -19.446 1.00 30.35 98 GLY B C 1
ATOM 3763 O O . GLY B 1 98 ? -44.821 -19.448 -18.578 1.00 26.91 98 GLY B O 1
ATOM 3764 N N . GLU B 1 99 ? -44.602 -17.901 -20.214 1.00 30.26 99 GLU B N 1
ATOM 3765 C CA . GLU B 1 99 ? -43.131 -17.843 -20.094 1.00 31.75 99 GLU B CA 1
ATOM 3766 C C . GLU B 1 99 ? -42.672 -17.271 -18.749 1.00 28.38 99 GLU B C 1
ATOM 3767 O O . GLU B 1 99 ? -41.727 -17.769 -18.142 1.00 29.40 99 GLU B O 1
ATOM 3773 N N . ILE B 1 100 ? -43.358 -16.241 -18.284 1.00 29.22 100 ILE B N 1
ATOM 3774 C CA . ILE B 1 100 ? -43.046 -15.626 -16.951 1.00 27.07 100 ILE B CA 1
ATOM 3775 C C . ILE B 1 100 ? -43.346 -16.646 -15.844 1.00 28.10 100 ILE B C 1
ATOM 3776 O O . ILE B 1 100 ? -42.561 -16.827 -14.893 1.00 26.56 100 ILE B O 1
ATOM 3781 N N . GLU B 1 101 ? -44.483 -17.321 -15.967 1.00 24.66 101 GLU B N 1
ATOM 3782 C CA . GLU B 1 101 ? -44.820 -18.361 -14.995 1.00 27.01 101 GLU B CA 1
ATOM 3783 C C . GLU B 1 101 ? -43.713 -19.440 -14.948 1.00 23.87 101 GLU B C 1
ATOM 3784 O O . GLU B 1 101 ? -43.364 -19.962 -13.864 1.00 23.91 101 GLU B O 1
ATOM 3790 N N . ALA B 1 102 ? -43.211 -19.814 -16.111 1.00 21.93 102 ALA B N 1
ATOM 3791 C CA . ALA B 1 102 ? -42.171 -20.878 -16.211 1.00 25.51 102 ALA B CA 1
ATOM 3792 C C . ALA B 1 102 ? -40.876 -20.406 -15.595 1.00 27.57 102 ALA B C 1
ATOM 3793 O O . ALA B 1 102 ? -40.161 -21.166 -14.841 1.00 21.44 102 ALA B O 1
ATOM 3795 N N . PHE B 1 103 ? -40.574 -19.143 -15.897 1.00 23.85 103 PHE B N 1
ATOM 3796 C CA . PHE B 1 103 ? -39.433 -18.431 -15.248 1.00 28.54 103 PHE B CA 1
ATOM 3797 C C . PHE B 1 103 ? -39.495 -18.562 -13.686 1.00 26.79 103 PHE B C 1
ATOM 3798 O O . PHE B 1 103 ? -38.509 -19.008 -13.030 1.00 27.21 103 PHE B O 1
ATOM 3806 N N . PHE B 1 104 ? -40.627 -18.190 -13.069 1.00 24.09 104 PHE B N 1
ATOM 3807 C CA . PHE B 1 104 ? -40.785 -18.351 -11.629 1.00 24.44 104 PHE B CA 1
ATOM 3808 C C . PHE B 1 104 ? -40.760 -19.836 -11.191 1.00 25.13 104 PHE B C 1
ATOM 3809 O O . PHE B 1 104 ? -40.103 -20.192 -10.188 1.00 25.86 104 PHE B O 1
ATOM 3817 N N . ARG B 1 105 ? -41.475 -20.682 -11.926 1.00 22.76 105 ARG B N 1
ATOM 3818 C CA . ARG B 1 105 ? -41.491 -22.139 -11.560 1.00 22.34 105 ARG B CA 1
ATOM 3819 C C . ARG B 1 105 ? -40.063 -22.714 -11.470 1.00 25.08 105 ARG B C 1
ATOM 3820 O O . ARG B 1 105 ? -39.741 -23.455 -10.542 1.00 24.28 105 ARG B O 1
ATOM 3828 N N . ALA B 1 106 ? -39.212 -22.420 -12.451 1.00 27.09 106 ALA B N 1
ATOM 3829 C CA . ALA B 1 106 ? -37.785 -22.871 -12.426 1.00 25.44 106 ALA B CA 1
ATOM 3830 C C . ALA B 1 106 ? -37.058 -22.470 -11.141 1.00 26.89 106 ALA B C 1
ATOM 3831 O O . ALA B 1 106 ? -36.133 -23.150 -10.694 1.00 27.25 106 ALA B O 1
ATOM 3833 N N . ARG B 1 107 ? -37.509 -21.396 -10.529 1.00 26.02 107 ARG B N 1
ATOM 3834 C CA . ARG B 1 107 ? -36.866 -20.835 -9.328 1.00 28.55 107 ARG B CA 1
ATOM 3835 C C . ARG B 1 107 ? -37.558 -21.329 -8.109 1.00 26.64 107 ARG B C 1
ATOM 3836 O O . ARG B 1 107 ? -37.238 -20.939 -7.046 1.00 29.03 107 ARG B O 1
ATOM 3844 N N . GLY B 1 108 ? -38.494 -22.260 -8.256 1.00 24.46 108 GLY B N 1
ATOM 3845 C CA . GLY B 1 108 ? -39.176 -22.793 -7.119 1.00 24.07 108 GLY B CA 1
ATOM 3846 C C . GLY B 1 108 ? -40.225 -21.905 -6.518 1.00 28.56 108 GLY B C 1
ATOM 3847 O O . GLY B 1 108 ? -40.496 -22.022 -5.309 1.00 26.65 108 GLY B O 1
ATOM 3848 N N . ARG B 1 109 ? -40.874 -21.087 -7.360 1.00 24.53 109 ARG B N 1
ATOM 3849 C CA . ARG B 1 109 ? -41.832 -20.060 -6.893 1.00 28.10 109 ARG B CA 1
ATOM 3850 C C . ARG B 1 109 ? -43.089 -20.101 -7.741 1.00 27.61 109 ARG B C 1
ATOM 3851 O O . ARG B 1 109 ? -43.038 -20.488 -8.914 1.00 24.44 109 ARG B O 1
ATOM 3859 N N . ALA B 1 110 ? -44.226 -19.718 -7.156 1.00 25.18 110 ALA B N 1
ATOM 3860 C CA . ALA B 1 110 ? -45.409 -19.477 -8.009 1.00 28.31 110 ALA B CA 1
ATOM 3861 C C . ALA B 1 110 ? -45.277 -18.021 -8.515 1.00 31.06 110 ALA B C 1
ATOM 3862 O O . ALA B 1 110 ? -44.782 -17.157 -7.806 1.00 30.12 110 ALA B O 1
ATOM 3864 N N . MET B 1 111 ? -45.753 -17.749 -9.717 1.00 34.71 111 MET B N 1
ATOM 3865 C CA . MET B 1 111 ? -45.699 -16.350 -10.232 1.00 29.26 111 MET B CA 1
ATOM 3866 C C . MET B 1 111 ? -46.663 -15.437 -9.501 1.00 29.10 111 MET B C 1
ATOM 3867 O O . MET B 1 111 ? -47.880 -15.714 -9.418 1.00 29.65 111 MET B O 1
ATOM 3872 N N . PRO B 1 112 ? -46.140 -14.352 -8.937 1.00 31.27 112 PRO B N 1
ATOM 3873 C CA . PRO B 1 112 ? -46.982 -13.387 -8.199 1.00 31.04 112 PRO B CA 1
ATOM 3874 C C . PRO B 1 112 ? -47.916 -12.586 -9.180 1.00 31.00 112 PRO B C 1
ATOM 3875 O O . PRO B 1 112 ? -47.572 -12.374 -10.362 1.00 29.07 112 PRO B O 1
ATOM 3879 N N . GLU B 1 113 ? -49.068 -12.176 -8.686 1.00 30.06 113 GLU B N 1
ATOM 3880 C CA . GLU B 1 113 ? -50.092 -11.546 -9.527 1.00 34.59 113 GLU B CA 1
ATOM 3881 C C . GLU B 1 113 ? -49.563 -10.265 -10.200 1.00 31.03 113 GLU B C 1
ATOM 3882 O O . GLU B 1 113 ? -49.839 -10.041 -11.349 1.00 32.75 113 GLU B O 1
ATOM 3888 N N . ALA B 1 114 ? -48.762 -9.472 -9.478 1.00 29.98 114 ALA B N 1
ATOM 3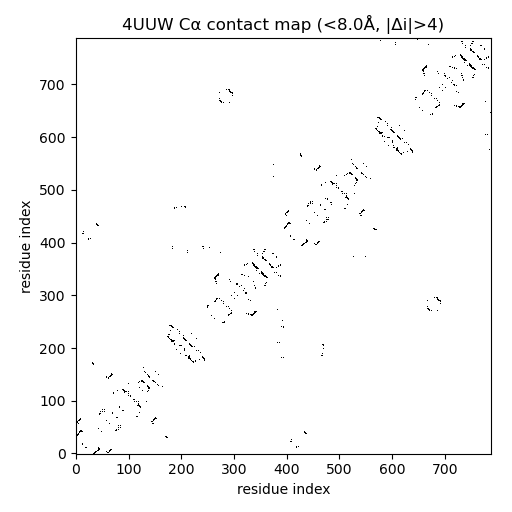889 C CA . ALA B 1 114 ? -48.168 -8.209 -9.997 1.00 31.45 114 ALA B CA 1
ATOM 3890 C C . ALA B 1 114 ? -47.331 -8.384 -11.253 1.00 30.17 114 ALA B C 1
ATOM 3891 O O . ALA B 1 114 ? -47.270 -7.463 -12.084 1.00 31.21 114 ALA B O 1
ATOM 3893 N N . ASN B 1 115 ? -46.704 -9.564 -11.437 1.00 25.13 115 ASN B N 1
ATOM 3894 C CA . ASN B 1 115 ? -45.988 -9.826 -12.663 1.00 26.35 115 ASN B CA 1
ATOM 3895 C C . ASN B 1 115 ? -46.797 -9.903 -13.942 1.00 28.33 115 ASN B C 1
ATOM 3896 O O . ASN B 1 115 ? -46.222 -9.777 -15.020 1.00 32.52 115 ASN B O 1
ATOM 3901 N N . ARG B 1 116 ? -48.100 -10.163 -13.807 1.00 32.85 116 ARG B N 1
ATOM 3902 C CA . ARG B 1 116 ? -49.020 -10.339 -14.936 1.00 34.91 116 ARG B CA 1
ATOM 3903 C C . ARG B 1 116 ? -48.925 -9.149 -15.878 1.00 34.12 116 ARG B C 1
ATOM 3904 O O . ARG B 1 116 ? -48.992 -9.303 -17.092 1.00 34.75 116 ARG B O 1
ATOM 3912 N N . LYS B 1 117 ? -48.732 -7.964 -15.333 1.00 35.25 117 LYS B N 1
ATOM 3913 C CA . LYS B 1 117 ? -48.728 -6.770 -16.179 1.00 36.96 117 LYS B CA 1
ATOM 3914 C C . LYS B 1 117 ? -47.478 -6.671 -17.107 1.00 31.75 117 LYS B C 1
ATOM 3915 O O . LYS B 1 117 ? -47.414 -5.954 -18.095 1.00 32.66 117 LYS B O 1
ATOM 3921 N N . GLN B 1 118 ? -46.479 -7.442 -16.793 1.00 32.51 118 GLN B N 1
ATOM 3922 C CA . GLN B 1 118 ? -45.322 -7.493 -17.660 1.00 28.78 118 GLN B CA 1
ATOM 3923 C C . GLN B 1 118 ? -45.625 -8.236 -18.992 1.00 26.83 118 GLN B C 1
ATOM 3924 O O . GLN B 1 118 ? -44.819 -8.211 -19.888 1.00 31.65 118 GLN B O 1
ATOM 3930 N N . ALA B 1 119 ? -46.744 -8.941 -19.090 1.00 28.08 119 ALA B N 1
ATOM 3931 C CA . ALA B 1 119 ? -47.102 -9.640 -20.335 1.00 27.07 119 ALA B CA 1
ATOM 3932 C C . ALA B 1 119 ? -48.115 -8.845 -21.113 1.00 33.31 119 ALA B C 1
ATOM 3933 O O . ALA B 1 119 ? -48.832 -9.363 -21.970 1.00 29.87 119 ALA B O 1
ATOM 3935 N N . MET B 1 120 ? -48.180 -7.563 -20.815 1.00 33.75 120 MET B N 1
ATOM 3936 C CA . MET B 1 120 ? -49.078 -6.691 -21.534 1.00 31.99 120 MET B CA 1
ATOM 3937 C C . MET B 1 120 ? -48.365 -5.924 -22.634 1.00 30.98 120 MET B C 1
ATOM 3938 O O . MET B 1 120 ? -47.264 -5.459 -22.427 1.00 30.86 120 MET B O 1
ATOM 3943 N N . ARG B 1 121 ? -48.986 -5.865 -23.819 1.00 30.95 121 ARG B N 1
ATOM 3944 C CA . ARG B 1 121 ? -48.497 -5.050 -24.928 1.00 33.22 121 ARG B CA 1
ATOM 3945 C C . ARG B 1 121 ? -49.632 -4.354 -25.712 1.00 34.35 121 ARG B C 1
ATOM 3946 O O . ARG B 1 121 ? -50.793 -4.729 -25.601 1.00 34.56 121 ARG B O 1
ATOM 3954 N N . ILE B 1 122 ? -49.279 -3.351 -26.524 1.00 32.81 122 ILE B N 1
ATOM 3955 C CA . ILE B 1 122 ? -50.238 -2.761 -27.467 1.00 30.88 122 ILE B CA 1
ATOM 3956 C C . ILE B 1 122 ? -50.132 -3.560 -28.787 1.00 30.77 122 ILE B C 1
ATOM 3957 O O . ILE B 1 122 ? -49.093 -4.146 -29.053 1.00 30.02 122 ILE B O 1
ATOM 3962 N N . PRO B 1 123 ? -51.210 -3.564 -29.611 1.00 31.67 123 PRO B N 1
ATOM 3963 C CA . PRO B 1 123 ? -51.220 -4.300 -30.880 1.00 35.04 123 PRO B CA 1
ATOM 3964 C C . PRO B 1 123 ? -50.072 -3.981 -31.806 1.00 38.26 123 PRO B C 1
ATOM 3965 O O . PRO B 1 123 ? -49.595 -4.872 -32.506 1.00 39.90 123 PRO B O 1
ATOM 3969 N N . SER B 1 124 ? -49.566 -2.755 -31.801 1.00 34.60 124 SER B N 1
ATOM 3970 C CA . SER B 1 124 ? -48.455 -2.421 -32.724 1.00 33.04 124 SER B CA 1
ATOM 3971 C C . SER B 1 124 ? -47.138 -2.968 -32.272 1.00 34.09 124 SER B C 1
ATOM 3972 O O . SER B 1 124 ? -46.147 -2.893 -33.038 1.00 32.08 124 SER B O 1
ATOM 3975 N N . ALA B 1 125 ? -47.089 -3.499 -31.044 1.00 33.28 125 ALA B N 1
ATOM 3976 C CA . ALA B 1 125 ? -45.801 -3.956 -30.485 1.00 33.49 125 ALA B CA 1
ATOM 3977 C C . ALA B 1 125 ? -45.466 -5.440 -30.775 1.00 30.37 125 ALA B C 1
ATOM 3978 O O . ALA B 1 125 ? -46.350 -6.279 -30.647 1.00 30.29 125 ALA B O 1
ATOM 3980 N N . THR B 1 126 ? -44.213 -5.739 -31.130 1.00 29.86 126 THR B N 1
ATOM 3981 C CA . THR B 1 126 ? -43.736 -7.090 -31.089 1.00 32.03 126 THR B CA 1
ATOM 3982 C C . THR B 1 126 ? -42.859 -7.171 -29.840 1.00 38.35 126 THR B C 1
ATOM 3983 O O . THR B 1 126 ? -42.376 -6.128 -29.362 1.00 33.19 126 THR B O 1
ATOM 3987 N N . TRP B 1 127 ? -42.654 -8.388 -29.307 1.00 36.82 127 TRP B N 1
ATOM 3988 C CA . TRP B 1 127 ? -41.811 -8.633 -28.107 1.00 28.81 127 TRP B CA 1
ATOM 3989 C C . TRP B 1 127 ? -40.359 -8.712 -28.357 1.00 28.61 127 TRP B C 1
ATOM 3990 O O . TRP B 1 127 ? -39.909 -9.222 -29.386 1.00 33.52 127 TRP B O 1
ATOM 4001 N N . LEU B 1 128 ? -39.560 -8.192 -27.442 1.00 28.71 128 LEU B N 1
ATOM 4002 C CA . LEU B 1 128 ? -38.118 -8.353 -27.501 1.00 29.89 128 LEU B CA 1
ATOM 4003 C C . LEU B 1 128 ? -37.755 -9.221 -26.281 1.00 37.37 128 LEU B C 1
ATOM 4004 O O . LEU B 1 128 ? -38.029 -8.816 -25.134 1.00 32.55 128 LEU B O 1
ATOM 4009 N N . LYS B 1 129 ? -37.168 -10.403 -26.522 1.00 36.59 129 LYS B N 1
ATOM 4010 C CA . LYS B 1 129 ? -37.059 -11.430 -25.466 1.00 35.78 129 LYS B CA 1
ATOM 4011 C C . LYS B 1 129 ? -36.015 -11.059 -24.485 1.00 32.68 129 LYS B C 1
ATOM 4012 O O . LYS B 1 129 ? -34.954 -10.554 -24.845 1.00 37.97 129 LYS B O 1
ATOM 4018 N N . ASN B 1 130 ? -36.318 -11.243 -23.215 1.00 35.55 130 ASN B N 1
ATOM 4019 C CA . ASN B 1 130 ? -35.395 -10.858 -22.147 1.00 37.94 130 ASN B CA 1
ATOM 4020 C C . ASN B 1 130 ? -35.089 -12.149 -21.354 1.00 42.91 130 ASN B C 1
ATOM 4021 O O . ASN B 1 130 ? -35.858 -12.495 -20.466 1.00 46.47 130 ASN B O 1
ATOM 4026 N N . PRO B 1 131 ? -34.002 -12.871 -21.706 1.00 45.90 131 PRO B N 1
ATOM 4027 C CA . PRO B 1 131 ? -33.718 -14.127 -20.991 1.00 47.53 131 PRO B CA 1
ATOM 4028 C C . PRO B 1 131 ? -33.185 -13.858 -19.571 1.00 50.70 131 PRO B C 1
ATOM 4029 O O . PRO B 1 131 ? -33.083 -14.759 -18.753 1.00 57.62 131 PRO B O 1
ATOM 4033 N N . ARG B 1 132 ? -32.863 -12.608 -19.275 1.00 52.00 132 ARG B N 1
ATOM 4034 C CA . ARG B 1 132 ? -32.207 -12.293 -18.031 1.00 47.96 132 ARG B CA 1
ATOM 4035 C C . ARG B 1 132 ? -33.189 -11.645 -17.029 1.00 49.32 132 ARG B C 1
ATOM 4036 O O . ARG B 1 132 ? -32.758 -11.080 -16.015 1.00 49.51 132 ARG B O 1
ATOM 4044 N N . GLY B 1 133 ? -34.499 -11.761 -17.273 1.00 48.49 133 GLY B N 1
ATOM 4045 C CA . GLY B 1 133 ? -35.453 -10.962 -16.523 1.00 43.04 133 GLY B CA 1
ATOM 4046 C C . GLY B 1 133 ? -36.819 -11.436 -16.832 1.00 45.93 133 GLY B C 1
ATOM 4047 O O . GLY B 1 133 ? -36.997 -12.300 -17.681 1.00 54.82 133 GLY B O 1
ATOM 4048 N N . THR B 1 134 ? -37.784 -10.886 -16.116 1.00 41.41 134 THR B N 1
ATOM 4049 C CA . THR B 1 134 ? -39.177 -11.163 -16.377 1.00 39.11 134 THR B CA 1
ATOM 4050 C C . THR B 1 134 ? -39.883 -10.122 -17.268 1.00 39.95 134 THR B C 1
ATOM 4051 O O . THR B 1 134 ? -41.024 -10.303 -17.648 1.00 39.85 134 THR B O 1
ATOM 4055 N N . ALA B 1 135 ? -39.223 -9.024 -17.592 1.00 37.94 135 ALA B N 1
ATOM 4056 C CA . ALA B 1 135 ? -39.859 -8.007 -18.422 1.00 39.50 135 ALA B CA 1
ATOM 4057 C C . ALA B 1 135 ? -39.264 -8.080 -19.842 1.00 34.97 135 ALA B C 1
ATOM 4058 O O . ALA B 1 135 ? -38.130 -7.659 -20.078 1.00 34.37 135 ALA B O 1
ATOM 4060 N N . PRO B 1 136 ? -40.001 -8.663 -20.791 1.00 36.92 136 PRO B N 1
ATOM 4061 C CA . PRO B 1 136 ? -39.520 -8.538 -22.165 1.00 34.30 136 PRO B CA 1
ATOM 4062 C C . PRO B 1 136 ? -39.757 -7.059 -22.624 1.00 31.24 136 PRO B C 1
ATOM 4063 O O . PRO B 1 136 ? -40.587 -6.355 -22.032 1.00 31.46 136 PRO B O 1
ATOM 4067 N N . GLY B 1 137 ? -39.011 -6.602 -23.602 1.00 33.51 137 GLY B N 1
ATOM 4068 C CA . GLY B 1 137 ? -39.241 -5.255 -24.213 1.00 27.72 137 GLY B CA 1
ATOM 4069 C C . GLY B 1 137 ? -40.267 -5.244 -25.326 1.00 33.88 137 GLY B C 1
ATOM 4070 O O . GLY B 1 137 ? -40.896 -6.274 -25.654 1.00 31.92 137 GLY B O 1
ATOM 4071 N N . TRP B 1 138 ? -40.454 -4.040 -25.902 1.00 30.92 138 TRP B N 1
ATOM 4072 C CA . TRP B 1 138 ? -41.307 -3.846 -27.068 1.00 29.81 138 TRP B CA 1
ATOM 4073 C C . TRP B 1 138 ? -40.538 -3.250 -28.185 1.00 30.23 138 TRP B C 1
ATOM 4074 O O . TRP B 1 138 ? -39.694 -2.362 -28.024 1.00 30.01 138 TRP B O 1
ATOM 4085 N N . TRP B 1 139 ? -40.865 -3.692 -29.378 1.00 34.24 139 TRP B N 1
ATOM 4086 C CA . TRP B 1 139 ? -40.509 -2.944 -30.575 1.00 35.27 139 TRP B CA 1
ATOM 4087 C C . TRP B 1 139 ? -41.800 -2.615 -31.317 1.00 34.16 139 TRP B C 1
ATOM 4088 O O . TRP B 1 139 ? -42.588 -3.502 -31.702 1.00 32.67 139 TRP B O 1
ATOM 4099 N N . VAL B 1 140 ? -42.062 -1.316 -31.448 1.00 33.16 140 VAL B N 1
ATOM 4100 C CA . VAL B 1 140 ? -43.231 -0.825 -32.175 1.00 31.14 140 VAL B CA 1
ATOM 4101 C C . VAL B 1 140 ? -42.731 -0.192 -33.466 1.00 32.26 140 VAL B C 1
ATOM 4102 O O . VAL B 1 140 ? -41.911 0.764 -33.411 1.00 29.33 140 VAL B O 1
ATOM 4106 N N . ARG B 1 141 ? -43.173 -0.745 -34.608 1.00 29.97 141 ARG B N 1
ATOM 4107 C CA . ARG B 1 141 ? -42.932 -0.108 -35.939 1.00 25.92 141 ARG B CA 1
ATOM 4108 C C . ARG B 1 141 ? -44.236 0.470 -36.341 1.00 28.90 141 ARG B C 1
ATOM 4109 O O . ARG B 1 141 ? -45.224 -0.244 -36.428 1.00 29.72 141 ARG B O 1
ATOM 4117 N N . LYS B 1 142 ? -44.319 1.800 -36.480 1.00 30.20 142 LYS B N 1
ATOM 4118 C CA . LYS B 1 142 ? -45.608 2.409 -36.793 1.00 34.36 142 LYS B CA 1
ATOM 4119 C C . LYS B 1 142 ? -45.397 3.654 -37.630 1.00 35.95 142 LYS B C 1
ATOM 4120 O O . LYS B 1 142 ? -44.647 4.529 -37.223 1.00 35.37 142 LYS B O 1
ATOM 4126 N N . GLY B 1 143 ? -46.053 3.730 -38.790 1.00 31.84 143 GLY B N 1
ATOM 4127 C CA . GLY B 1 143 ? -45.814 4.846 -39.731 1.00 35.79 143 GLY B CA 1
ATOM 4128 C C . GLY B 1 143 ? -44.359 5.141 -40.089 1.00 37.43 143 GLY B C 1
ATOM 4129 O O . GLY B 1 143 ? -43.947 6.281 -40.079 1.00 37.16 143 GLY B O 1
ATOM 4130 N N . GLY B 1 144 ? -43.563 4.133 -40.422 1.00 34.44 144 GLY B N 1
ATOM 4131 C CA . GLY B 1 144 ? -42.171 4.403 -40.778 1.00 36.85 144 GLY B CA 1
ATOM 4132 C C . GLY B 1 144 ? -41.272 4.745 -39.580 1.00 36.82 144 GLY B C 1
ATOM 4133 O O . GLY B 1 144 ? -40.063 4.892 -39.759 1.00 40.04 144 GLY B O 1
ATOM 4134 N N . LYS B 1 145 ? -41.837 4.852 -38.370 1.00 29.68 145 LYS B N 1
ATOM 4135 C CA . LYS B 1 145 ? -41.031 5.180 -37.188 1.00 32.79 145 LYS B CA 1
ATOM 4136 C C . LYS B 1 145 ? -40.834 3.958 -36.264 1.00 30.84 145 LYS B C 1
ATOM 4137 O O . LYS B 1 145 ? -41.733 3.099 -36.208 1.00 30.92 145 LYS B O 1
ATOM 4143 N N . ASP B 1 146 ? -39.742 3.951 -35.482 1.00 25.41 146 ASP B N 1
ATOM 4144 C CA . ASP B 1 146 ? -39.535 2.909 -34.436 1.00 27.27 146 ASP B CA 1
ATOM 4145 C C . ASP B 1 146 ? -39.559 3.492 -33.059 1.00 24.70 146 ASP B C 1
ATOM 4146 O O . ASP B 1 146 ? -38.998 4.572 -32.821 1.00 25.36 146 ASP B O 1
ATOM 4151 N N . LEU B 1 147 ? -40.260 2.798 -32.161 1.00 26.80 147 LEU B N 1
ATOM 4152 C CA . LEU B 1 147 ? -40.180 3.025 -30.758 1.00 25.80 147 LEU B CA 1
ATOM 4153 C C . LEU B 1 147 ? -39.792 1.691 -30.077 1.00 27.20 147 LEU B C 1
ATOM 4154 O O . LEU B 1 147 ? -40.490 0.705 -30.244 1.00 27.47 147 LEU B O 1
ATOM 4159 N N . VAL B 1 148 ? -38.693 1.690 -29.320 1.00 27.69 148 VAL B N 1
ATOM 4160 C CA . VAL B 1 148 ? -38.194 0.509 -28.605 1.00 27.53 148 VAL B CA 1
ATOM 4161 C C . VAL B 1 148 ? -38.222 0.791 -27.088 1.00 28.60 148 VAL B C 1
ATOM 4162 O O . VAL B 1 148 ? -37.671 1.823 -26.619 1.00 28.11 148 VAL B O 1
ATOM 4166 N N . LEU B 1 149 ? -38.844 -0.128 -26.323 1.00 26.89 149 LEU B N 1
ATOM 4167 C CA . LEU B 1 149 ? -38.899 -0.049 -24.853 1.00 24.58 149 LEU B CA 1
ATOM 4168 C C . LEU B 1 149 ? -37.931 -1.095 -24.301 1.00 26.61 149 LEU B C 1
ATOM 4169 O O . LEU B 1 149 ? -38.078 -2.264 -24.643 1.00 26.63 149 LEU B O 1
ATOM 4174 N N . LEU B 1 150 ? -36.916 -0.657 -23.555 1.00 26.03 150 LEU B N 1
ATOM 4175 C CA . LEU B 1 150 ? -35.961 -1.577 -22.941 1.00 26.90 150 LEU B CA 1
ATOM 4176 C C . LEU B 1 150 ? -36.077 -1.609 -21.382 1.00 29.40 150 LEU B C 1
ATOM 4177 O O . LEU B 1 150 ? -36.384 -0.567 -20.768 1.00 24.26 150 LEU B O 1
ATOM 4182 N N . PRO B 1 151 ? -35.779 -2.787 -20.744 1.00 30.02 151 PRO B N 1
ATOM 4183 C CA . PRO B 1 151 ? -35.554 -2.835 -19.247 1.00 28.24 151 PRO B CA 1
ATOM 4184 C C . PRO B 1 151 ? -34.491 -1.863 -18.850 1.00 24.17 151 PRO B C 1
ATOM 4185 O O . PRO B 1 151 ? -33.611 -1.490 -19.657 1.00 27.40 151 PRO B O 1
ATOM 4189 N N . GLY B 1 152 ? -34.600 -1.354 -17.626 1.00 24.22 152 GLY B N 1
ATOM 4190 C CA . GLY B 1 152 ? -33.548 -0.487 -17.044 1.00 23.69 152 GLY B CA 1
ATOM 4191 C C . GLY B 1 152 ? -32.137 -1.064 -16.805 1.00 28.54 152 GLY B C 1
ATOM 4192 O O . GLY B 1 152 ? -31.117 -0.421 -17.137 1.00 28.79 152 GLY B O 1
ATOM 4193 N N . PRO B 1 153 ? -32.022 -2.266 -16.201 1.00 30.31 153 PRO B N 1
ATOM 4194 C CA . PRO B 1 153 ? -30.663 -2.817 -15.864 1.00 30.14 153 PRO B CA 1
ATOM 4195 C C . PRO B 1 153 ? -29.791 -3.101 -17.101 1.00 26.30 153 PRO B C 1
ATOM 4196 O O . PRO B 1 153 ? -30.195 -3.867 -17.980 1.00 3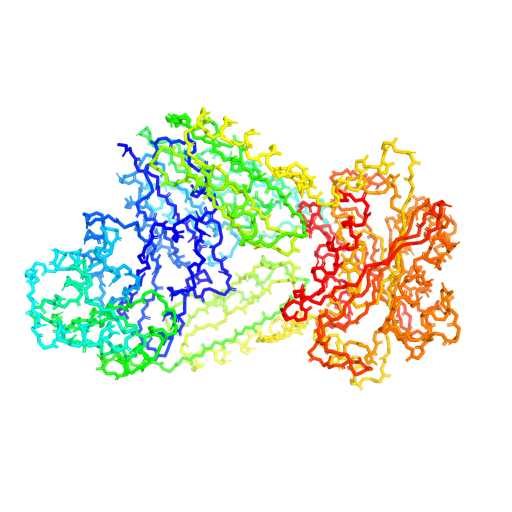1.53 153 PRO B O 1
ATOM 4200 N N . PRO B 1 154 ? -28.620 -2.465 -17.185 1.00 29.59 154 PRO B N 1
ATOM 4201 C CA . PRO B 1 154 ? -27.731 -2.657 -18.323 1.00 34.38 154 PRO B CA 1
ATOM 4202 C C . PRO B 1 154 ? -27.409 -4.126 -18.672 1.00 40.80 154 PRO B C 1
ATOM 4203 O O . PRO B 1 154 ? -27.416 -4.452 -19.879 1.00 36.77 154 PRO B O 1
ATOM 4207 N N . PRO B 1 155 ? -27.239 -5.023 -17.643 1.00 43.53 155 PRO B N 1
ATOM 4208 C CA . PRO B 1 155 ? -27.081 -6.448 -18.006 1.00 41.60 155 PRO B CA 1
ATOM 4209 C C . PRO B 1 155 ? -28.259 -7.030 -18.763 1.00 38.44 155 PRO B C 1
ATOM 4210 O O . PRO B 1 155 ? -28.094 -8.072 -19.430 1.00 42.32 155 PRO B O 1
ATOM 4214 N N . GLU B 1 156 ? -29.432 -6.409 -18.651 1.00 34.02 156 GLU B N 1
ATOM 4215 C CA . GLU B 1 156 ? -30.659 -6.901 -19.305 1.00 36.87 156 GLU B CA 1
ATOM 4216 C C . GLU B 1 156 ? -30.900 -6.272 -20.707 1.00 36.99 156 GLU B C 1
ATOM 4217 O O . GLU B 1 156 ? -31.095 -6.988 -21.647 1.00 29.07 156 GLU B O 1
ATOM 4223 N N . TRP B 1 157 ? -30.857 -4.941 -20.826 1.00 32.86 157 TRP B N 1
ATOM 4224 C CA . TRP B 1 157 ? -31.145 -4.319 -22.114 1.00 33.06 157 TRP B CA 1
ATOM 4225 C C . TRP B 1 157 ? -30.026 -4.451 -23.125 1.00 31.94 157 TRP B C 1
ATOM 4226 O O . TRP B 1 157 ? -30.318 -4.550 -24.284 1.00 34.63 157 TRP B O 1
ATOM 4237 N N . ARG B 1 158 ? -28.765 -4.419 -22.698 1.00 29.76 158 ARG B N 1
ATOM 4238 C CA . ARG B 1 158 ? -27.599 -4.416 -23.594 1.00 35.26 158 ARG B CA 1
ATOM 4239 C C . ARG B 1 158 ? -27.662 -5.498 -24.713 1.00 40.01 158 ARG B C 1
ATOM 4240 O O . ARG B 1 158 ? -27.524 -5.159 -25.928 1.00 41.52 158 ARG B O 1
ATOM 4248 N N . PRO B 1 159 ? -27.874 -6.783 -24.335 1.00 39.84 159 PRO B N 1
ATOM 4249 C CA . PRO B 1 159 ? -28.011 -7.789 -25.424 1.00 39.00 159 PRO B CA 1
ATOM 4250 C C . PRO B 1 159 ? -29.291 -7.589 -26.224 1.00 36.74 159 PRO B C 1
ATOM 4251 O O . PRO B 1 159 ? -29.312 -7.856 -27.450 1.00 37.78 159 PRO B O 1
ATOM 4255 N N . MET B 1 160 ? -30.366 -7.133 -25.580 1.00 32.82 160 MET B N 1
ATOM 4256 C CA . MET B 1 160 ? -31.620 -6.906 -26.330 1.00 31.59 160 MET B CA 1
ATOM 4257 C C . MET B 1 160 ? -31.445 -5.812 -27.385 1.00 31.20 160 MET B C 1
ATOM 4258 O O . MET B 1 160 ? -31.929 -5.952 -28.507 1.00 32.40 160 MET B O 1
ATOM 4263 N N . TRP B 1 161 ? -30.757 -4.730 -26.990 1.00 31.77 161 TRP B N 1
ATOM 4264 C CA . TRP B 1 161 ? -30.520 -3.558 -27.845 1.00 31.99 161 TRP B CA 1
ATOM 4265 C C . TRP B 1 161 ? -29.598 -3.952 -28.974 1.00 36.20 161 TRP B C 1
ATOM 4266 O O . TRP B 1 161 ? -29.907 -3.684 -30.169 1.00 32.31 161 TRP B O 1
ATOM 4277 N N . GLN B 1 162 ? -28.469 -4.584 -28.626 1.00 33.17 162 GLN B N 1
ATOM 4278 C CA . GLN B 1 162 ? -27.500 -5.078 -29.634 1.00 38.01 162 GLN B CA 1
ATOM 4279 C C . GLN B 1 162 ? -28.146 -5.871 -30.804 1.00 36.07 162 GLN B C 1
ATOM 4280 O O . GLN B 1 162 ? -27.833 -5.642 -31.950 1.00 39.73 162 GLN B O 1
ATOM 4286 N N . GLU B 1 163 ? -29.059 -6.765 -30.490 1.00 37.89 163 GLU B N 1
ATOM 4287 C CA . GLU B 1 163 ? -29.793 -7.553 -31.453 1.00 39.28 163 GLU B CA 1
ATOM 4288 C C . GLU B 1 163 ? -30.888 -6.808 -32.258 1.00 42.87 163 GLU B C 1
ATOM 4289 O O . GLU B 1 163 ? -31.117 -7.130 -33.448 1.00 36.60 163 GLU B O 1
ATOM 4295 N N . VAL B 1 164 ? -31.614 -5.872 -31.633 1.00 31.93 164 VAL B N 1
ATOM 4296 C CA . VAL B 1 164 ? -32.699 -5.233 -32.374 1.00 30.51 164 VAL B CA 1
ATOM 4297 C C . VAL B 1 164 ? -32.151 -4.106 -33.263 1.00 30.71 164 VAL B C 1
ATOM 4298 O O . VAL B 1 164 ? -32.688 -3.826 -34.330 1.00 31.81 164 VAL B O 1
ATOM 4302 N N . LEU B 1 165 ? -31.047 -3.494 -32.853 1.00 34.28 165 LEU B N 1
ATOM 4303 C CA . LEU B 1 165 ? -30.536 -2.286 -33.497 1.00 33.24 165 LEU B CA 1
ATOM 4304 C C . LEU B 1 165 ? -30.299 -2.418 -35.046 1.00 39.83 165 LEU B C 1
ATOM 4305 O O . LEU B 1 165 ? -30.813 -1.573 -35.802 1.00 33.43 165 LEU B O 1
ATOM 4310 N N . PRO B 1 166 ? -29.601 -3.486 -35.512 1.00 41.34 166 PRO B N 1
ATOM 4311 C CA . PRO B 1 166 ? -29.488 -3.755 -36.973 1.00 38.49 166 PRO B CA 1
ATOM 4312 C C . PRO B 1 166 ? -30.816 -3.972 -37.637 1.00 36.48 166 PRO B C 1
ATOM 4313 O O . PRO B 1 166 ? -30.944 -3.625 -38.763 1.00 47.45 166 PRO B O 1
ATOM 4317 N N . ARG B 1 167 ? -31.820 -4.506 -36.945 1.00 37.90 167 ARG B N 1
ATOM 4318 C CA . ARG B 1 167 ? -33.116 -4.768 -37.557 1.00 33.39 167 ARG B CA 1
ATOM 4319 C C . ARG B 1 167 ? -34.013 -3.552 -37.789 1.00 33.47 167 ARG B C 1
ATOM 4320 O O . ARG B 1 167 ? -35.115 -3.693 -38.347 1.00 32.60 167 ARG B O 1
ATOM 4328 N N . LEU B 1 168 ? -33.568 -2.386 -37.348 1.00 31.10 168 LEU B N 1
ATOM 4329 C CA . LEU B 1 168 ? -34.434 -1.194 -37.351 1.00 28.18 168 LEU B CA 1
ATOM 4330 C C . LEU B 1 168 ? -34.412 -0.531 -38.734 1.00 29.53 168 LEU B C 1
ATOM 4331 O O . LEU B 1 168 ? -35.289 0.278 -39.018 1.00 30.06 168 LEU B O 1
ATOM 4336 N N . GLY B 1 169 ? -33.407 -0.883 -39.553 1.00 31.28 169 GLY B N 1
ATOM 4337 C CA . GLY B 1 169 ? -33.227 -0.361 -40.908 1.00 32.22 169 GLY B CA 1
ATOM 4338 C C . GLY B 1 169 ? -32.907 1.122 -40.891 1.00 33.41 169 GLY B C 1
ATOM 4339 O O . GLY B 1 169 ? -33.378 1.886 -41.759 1.00 32.27 169 GLY B O 1
ATOM 4340 N N . LEU B 1 170 ? -32.133 1.534 -39.893 1.00 31.13 170 LEU B N 1
ATOM 4341 C CA . LEU B 1 170 ? -31.704 2.918 -39.800 1.00 35.19 170 LEU B CA 1
ATOM 4342 C C . LEU B 1 170 ? -30.654 3.206 -40.874 1.00 30.16 170 LEU B C 1
ATOM 4343 O O . LEU B 1 170 ? -29.802 2.356 -41.155 1.00 32.28 170 LEU B O 1
ATOM 4348 N N . PRO B 1 171 ? -30.710 4.416 -41.470 1.00 32.95 171 PRO B N 1
ATOM 4349 C CA . PRO B 1 171 ? -29.643 4.888 -42.405 1.00 33.38 171 PRO B CA 1
ATOM 4350 C C . PRO B 1 171 ? -28.251 4.909 -41.735 1.00 34.08 171 PRO B C 1
ATOM 4351 O O . PRO B 1 171 ? -28.089 5.336 -40.545 1.00 32.06 171 PRO B O 1
ATOM 4355 N N . ARG B 1 172 ? -27.245 4.419 -42.456 1.00 34.91 172 ARG B N 1
ATOM 4356 C CA . ARG B 1 172 ? -25.898 4.244 -41.892 1.00 35.47 172 ARG B CA 1
ATOM 4357 C C . ARG B 1 172 ? -25.016 5.433 -42.291 1.00 37.19 172 ARG B C 1
ATOM 4358 O O . ARG B 1 172 ? -25.270 6.133 -43.289 1.00 31.86 172 ARG B O 1
ATOM 4366 N N . ARG B 1 173 ? -24.013 5.682 -41.487 1.00 32.41 173 ARG B N 1
ATOM 4367 C CA . ARG B 1 173 ? -22.960 6.631 -41.854 1.00 32.67 173 ARG B CA 1
ATOM 4368 C C . ARG B 1 173 ? -21.654 5.989 -41.448 1.00 36.32 173 ARG B C 1
ATOM 4369 O O . ARG B 1 173 ? -21.636 5.221 -40.466 1.00 35.13 173 ARG B O 1
ATOM 4377 N N . PRO B 1 174 ? -20.560 6.223 -42.223 1.00 37.80 174 PRO B N 1
ATOM 4378 C CA . PRO B 1 174 ? -19.298 5.510 -41.894 1.00 37.85 174 PRO B CA 1
ATOM 4379 C C . PRO B 1 174 ? -18.607 6.164 -40.685 1.00 37.73 174 PRO B C 1
ATOM 4380 O O . PRO B 1 174 ? -17.773 7.014 -40.853 1.00 47.78 174 PRO B O 1
ATOM 4384 N N . TYR B 1 175 ? -18.953 5.731 -39.475 1.00 43.39 175 TYR B N 1
ATOM 4385 C CA . TYR B 1 175 ? -18.292 6.167 -38.249 1.00 37.03 175 TYR B CA 1
ATOM 4386 C C . TYR B 1 175 ? -17.605 4.973 -37.619 1.00 34.23 175 TYR B C 1
ATOM 4387 O O . TYR B 1 175 ? -18.111 3.860 -37.637 1.00 32.13 175 TYR B O 1
ATOM 4396 N N . ALA B 1 176 ? -16.444 5.198 -37.038 1.00 32.75 176 ALA B N 1
ATOM 4397 C CA . ALA B 1 176 ? -15.832 4.165 -36.217 1.00 34.45 176 ALA B CA 1
ATOM 4398 C C . ALA B 1 176 ? -15.084 4.813 -35.032 1.00 35.20 176 ALA B C 1
ATOM 4399 O O . ALA B 1 176 ? -14.700 5.993 -35.088 1.00 30.49 176 ALA B O 1
ATOM 4401 N N . GLU B 1 177 ? -14.812 3.985 -34.018 1.00 33.51 177 GLU B N 1
ATOM 4402 C CA . GLU B 1 177 ? -14.004 4.378 -32.887 1.00 38.60 177 GLU B CA 1
ATOM 4403 C C . GLU B 1 177 ? -13.041 3.251 -32.627 1.00 42.29 177 GLU B C 1
ATOM 4404 O O . GLU B 1 177 ? -13.438 2.084 -32.620 1.00 42.74 177 GLU B O 1
ATOM 4410 N N . ARG B 1 178 ? -11.775 3.609 -32.462 1.00 35.72 178 ARG B N 1
ATOM 4411 C CA . ARG B 1 178 ? -10.755 2.690 -32.092 1.00 36.26 178 ARG B CA 1
ATOM 4412 C C . ARG B 1 178 ? -10.187 3.132 -30.726 1.00 36.46 178 ARG B C 1
ATOM 4413 O O . ARG B 1 178 ? -9.873 4.313 -30.511 1.00 36.10 178 ARG B O 1
ATOM 4421 N N . VAL B 1 179 ? -10.035 2.173 -29.813 1.00 30.70 179 VAL B N 1
ATOM 4422 C CA . VAL B 1 179 ? -9.591 2.475 -28.459 1.00 35.10 179 VAL B CA 1
ATOM 4423 C C . VAL B 1 179 ? -8.284 1.713 -28.289 1.00 33.32 179 VAL B C 1
ATOM 4424 O O . VAL B 1 179 ? -8.282 0.466 -28.369 1.00 36.12 179 VAL B O 1
ATOM 4428 N N . LEU B 1 180 ? -7.182 2.447 -28.108 1.00 30.52 180 LEU B N 1
ATOM 4429 C CA . LEU B 1 180 ? -5.866 1.884 -27.791 1.00 31.98 180 LEU B CA 1
ATOM 4430 C C . LEU B 1 180 ? -5.539 2.041 -26.291 1.00 34.94 180 LEU B C 1
ATOM 4431 O O . LEU B 1 180 ? -5.573 3.156 -25.750 1.00 33.31 180 LEU B O 1
ATOM 4436 N N . LYS B 1 181 ? -5.253 0.925 -25.625 1.00 31.01 181 LYS B N 1
ATOM 4437 C CA . LYS B 1 181 ? -5.078 0.934 -24.154 1.00 29.81 181 LYS B CA 1
ATOM 4438 C C . LYS B 1 181 ? -3.587 0.815 -23.822 1.00 28.52 181 LYS B C 1
ATOM 4439 O O . LYS B 1 181 ? -2.892 -0.103 -24.287 1.00 32.53 181 LYS B O 1
ATOM 4445 N N . THR B 1 182 ? -3.091 1.733 -23.022 1.00 26.29 182 THR B N 1
ATOM 4446 C CA . THR B 1 182 ? -1.653 1.760 -22.705 1.00 27.47 182 THR B CA 1
ATOM 4447 C C . THR B 1 182 ? -1.496 1.581 -21.186 1.00 26.07 182 THR B C 1
ATOM 4448 O O . THR B 1 182 ? -2.455 1.752 -20.429 1.00 27.58 182 THR B O 1
ATOM 4452 N N . TRP B 1 183 ? -0.287 1.249 -20.766 1.00 29.95 183 TRP B N 1
ATOM 4453 C CA . TRP B 1 183 ? 0.045 1.233 -19.360 1.00 30.43 183 TRP B CA 1
ATOM 4454 C C . TRP B 1 183 ? 1.361 1.937 -19.132 1.00 30.63 183 TRP B C 1
ATOM 4455 O O . TRP B 1 183 ? 2.220 1.913 -19.970 1.00 28.92 183 TRP B O 1
ATOM 4466 N N . GLY B 1 184 ? 1.509 2.588 -17.999 1.00 33.04 184 GLY B N 1
ATOM 4467 C CA . GLY B 1 184 ? 2.831 3.020 -17.604 1.00 36.79 184 GLY B CA 1
ATOM 4468 C C . GLY B 1 184 ? 3.257 4.368 -18.167 1.00 41.89 184 GLY B C 1
ATOM 4469 O O . GLY B 1 184 ? 4.391 4.749 -17.961 1.00 47.35 184 GLY B O 1
ATOM 4470 N N . ILE B 1 185 ? 2.386 5.097 -18.867 1.00 39.71 185 ILE B N 1
ATOM 4471 C CA . ILE B 1 185 ? 2.799 6.358 -19.566 1.00 40.69 185 ILE B CA 1
ATOM 4472 C C . ILE B 1 185 ? 1.736 7.449 -19.347 1.00 41.60 185 ILE B C 1
ATOM 4473 O O . ILE B 1 185 ? 0.557 7.144 -19.454 1.00 37.37 185 ILE B O 1
ATOM 4478 N N . GLY B 1 186 ? 2.126 8.690 -18.989 1.00 37.70 186 GLY B N 1
ATOM 4479 C CA . GLY B 1 186 ? 1.127 9.747 -18.708 1.00 35.18 186 GLY B CA 1
ATOM 4480 C C . GLY B 1 186 ? 0.551 10.312 -20.006 1.00 40.34 186 GLY B C 1
ATOM 4481 O O . GLY B 1 186 ? 1.162 10.150 -21.109 1.00 37.16 186 GLY B O 1
ATOM 4482 N N . GLU B 1 187 ? -0.591 11.005 -19.885 1.00 40.15 187 GLU B N 1
ATOM 4483 C CA . GLU B 1 187 ? -1.144 11.812 -21.012 1.00 45.69 187 GLU B CA 1
ATOM 4484 C C . GLU B 1 187 ? -0.124 12.722 -21.715 1.00 47.25 187 GLU B C 1
ATOM 4485 O O . GLU B 1 187 ? 0.010 12.680 -22.950 1.00 44.75 187 GLU B O 1
ATOM 4491 N N . SER B 1 188 ? 0.605 13.523 -20.915 1.00 51.65 188 SER B N 1
ATOM 4492 C CA . SER B 1 188 ? 1.620 14.459 -21.441 1.00 49.45 188 SER B CA 1
ATOM 4493 C C . SER B 1 188 ? 2.607 13.736 -22.323 1.00 51.56 188 SER B C 1
ATOM 4494 O O . SER B 1 188 ? 2.830 14.158 -23.445 1.00 50.97 188 SER B O 1
ATOM 4497 N N . GLU B 1 189 ? 3.185 12.635 -21.839 1.00 43.95 189 GLU B N 1
ATOM 4498 C CA . GLU B 1 189 ? 4.157 11.963 -22.646 1.00 42.62 189 GLU B CA 1
ATOM 4499 C C . GLU B 1 189 ? 3.566 11.409 -23.904 1.00 52.63 189 GLU B C 1
ATOM 4500 O O . GLU B 1 189 ? 4.285 11.284 -24.898 1.00 58.20 189 GLU B O 1
ATOM 4506 N N . ILE B 1 190 ? 2.290 10.989 -23.850 1.00 52.91 190 ILE B N 1
ATOM 4507 C CA . ILE B 1 190 ? 1.628 10.472 -25.053 1.00 49.80 190 ILE B CA 1
ATOM 4508 C C . ILE B 1 190 ? 1.438 11.615 -26.086 1.00 46.85 190 ILE B C 1
ATOM 4509 O O . ILE B 1 190 ? 1.913 11.508 -27.211 1.00 49.50 190 ILE B O 1
ATOM 4514 N N . VAL B 1 191 ? 0.716 12.672 -25.717 1.00 48.51 191 VAL B N 1
ATOM 4515 C CA . VAL B 1 191 ? 0.525 13.833 -26.596 1.00 54.22 191 VAL B CA 1
ATOM 4516 C C . VAL B 1 191 ? 1.847 14.203 -27.281 1.00 60.47 191 VAL B C 1
ATOM 4517 O O . VAL B 1 191 ? 1.955 14.225 -28.520 1.00 59.40 191 VAL B O 1
ATOM 4521 N N . GLU B 1 192 ? 2.859 14.446 -26.445 1.00 61.97 192 GLU B N 1
ATOM 4522 C CA . GLU B 1 192 ? 4.169 14.872 -26.888 1.00 59.69 192 GLU B CA 1
ATOM 4523 C C . GLU B 1 192 ? 4.761 13.845 -27.865 1.00 64.32 192 GLU B C 1
ATOM 4524 O O . GLU B 1 192 ? 5.285 14.218 -28.915 1.00 69.96 192 GLU B O 1
ATOM 4530 N N . ARG B 1 193 ? 4.596 12.560 -27.568 1.00 61.49 193 ARG B N 1
ATOM 4531 C CA . ARG B 1 193 ? 5.172 11.496 -28.380 1.00 57.55 193 ARG B CA 1
ATOM 4532 C C . ARG B 1 193 ? 4.554 11.281 -29.759 1.00 60.92 193 ARG B C 1
ATOM 4533 O O . ARG B 1 193 ? 5.254 10.893 -30.685 1.00 64.82 193 ARG B O 1
ATOM 4541 N N . LEU B 1 194 ? 3.241 11.473 -29.871 1.00 65.78 194 LEU B N 1
ATOM 4542 C CA . LEU B 1 194 ? 2.531 11.381 -31.162 1.00 66.88 194 LEU B CA 1
ATOM 4543 C C . LEU B 1 194 ? 2.710 12.654 -31.998 1.00 67.43 194 LEU B C 1
ATOM 4544 O O . LEU B 1 194 ? 3.028 12.563 -33.194 1.00 62.21 194 LEU B O 1
ATOM 4549 N N . GLY B 1 195 ? 2.473 13.812 -31.366 1.00 62.72 195 GLY B N 1
ATOM 4550 C CA . GLY B 1 195 ? 2.775 15.107 -31.945 1.00 63.08 195 GLY B CA 1
ATOM 4551 C C . GLY B 1 195 ? 1.829 15.467 -33.073 1.00 72.00 195 GLY B C 1
ATOM 4552 O O . GLY B 1 195 ? 0.688 15.850 -32.791 1.00 66.44 195 GLY B O 1
ATOM 4553 N N . PRO B 1 196 ? 2.292 15.351 -34.360 1.00 77.55 196 PRO B N 1
ATOM 4554 C CA . PRO B 1 196 ? 1.390 15.617 -35.514 1.00 71.88 196 PRO B CA 1
ATOM 4555 C C . PRO B 1 196 ? 0.209 14.629 -35.607 1.00 65.93 196 PRO B C 1
ATOM 4556 O O . PRO B 1 196 ? -0.821 14.971 -36.181 1.00 61.92 196 PRO B O 1
ATOM 4560 N N . LEU B 1 197 ? 0.357 13.423 -35.044 1.00 68.18 197 LEU B N 1
ATOM 4561 C CA . LEU B 1 197 ? -0.722 12.416 -35.056 1.00 58.90 197 LEU B CA 1
ATOM 4562 C C . LEU B 1 197 ? -1.858 12.740 -34.090 1.00 59.31 197 LEU B C 1
ATOM 4563 O O . LEU B 1 197 ? -2.962 12.222 -34.249 1.00 66.37 197 LEU B O 1
ATOM 4568 N N . PHE B 1 198 ? -1.597 13.631 -33.132 1.00 58.28 198 PHE B N 1
ATOM 4569 C CA . PHE B 1 198 ? -2.625 14.112 -32.209 1.00 60.76 198 PHE B CA 1
ATOM 4570 C C . PHE B 1 198 ? -3.678 15.050 -32.862 1.00 56.42 198 PHE B C 1
ATOM 4571 O O . PHE B 1 198 ? -4.053 16.079 -32.307 1.00 52.13 198 PHE B O 1
ATOM 4579 N N . VAL B 1 199 ? -4.201 14.625 -34.013 1.00 64.69 199 VAL B N 1
ATOM 4580 C CA . VAL B 1 199 ? -5.186 15.376 -34.812 1.00 64.94 199 VAL B CA 1
ATOM 4581 C C . VAL B 1 199 ? -6.447 15.742 -34.026 1.00 67.17 199 VAL B C 1
ATOM 4582 O O . VAL B 1 199 ? -6.954 14.922 -33.261 1.00 77.61 199 VAL B O 1
ATOM 4586 N N . ARG B 1 200 ? -6.976 16.947 -34.210 1.00 66.37 200 ARG B N 1
ATOM 4587 C CA . ARG B 1 200 ? -8.369 17.222 -33.751 1.00 65.68 200 ARG B CA 1
ATOM 4588 C C . ARG B 1 200 ? -9.211 18.047 -34.772 1.00 69.97 200 ARG B C 1
ATOM 4589 O O . ARG B 1 200 ? -9.534 19.222 -34.545 1.00 67.78 200 ARG B O 1
ATOM 4597 N N . GLU B 1 201 ? -9.563 17.380 -35.881 1.00 63.22 201 GLU B N 1
ATOM 4598 C CA . GLU B 1 201 ? -10.331 17.921 -37.022 1.00 57.06 201 GLU B CA 1
ATOM 4599 C C . GLU B 1 201 ? -11.825 17.523 -37.007 1.00 62.43 201 GLU B C 1
ATOM 4600 O O . GLU B 1 201 ? -12.285 16.840 -36.089 1.00 57.28 201 GLU B O 1
ATOM 4606 N N . GLU B 1 202 ? -12.587 17.983 -38.008 1.00 69.23 202 GLU B N 1
ATOM 4607 C CA . GLU B 1 202 ? -14.049 17.680 -38.085 1.00 72.66 202 GLU B CA 1
ATOM 4608 C C . GLU B 1 202 ? -14.268 16.248 -38.550 1.00 67.57 202 GLU B C 1
ATOM 4609 O O . GLU B 1 202 ? -15.255 15.628 -38.158 1.00 62.77 202 GLU B O 1
ATOM 4615 N N . GLU B 1 203 ? -13.325 15.746 -39.357 1.00 61.37 203 GLU B N 1
ATOM 4616 C CA . GLU B 1 203 ? -13.324 14.400 -39.922 1.00 64.75 203 GLU B CA 1
ATOM 4617 C C . GLU B 1 203 ? -12.980 13.250 -38.942 1.00 66.32 203 GLU B C 1
ATOM 4618 O O . GLU B 1 203 ? -13.606 12.170 -38.973 1.00 57.43 203 GLU B O 1
ATOM 4624 N N . VAL B 1 204 ? -11.960 13.500 -38.120 1.00 56.02 204 VAL B N 1
ATOM 4625 C CA . VAL B 1 204 ? -11.333 12.539 -37.224 1.00 53.22 204 VAL B CA 1
ATOM 4626 C C . VAL B 1 204 ? -10.646 13.282 -36.047 1.00 56.81 204 VAL B C 1
ATOM 4627 O O . VAL B 1 204 ? -10.193 14.424 -36.198 1.00 50.69 204 VAL B O 1
ATOM 4631 N N . GLU B 1 205 ? -10.596 12.636 -34.880 1.00 49.10 205 GLU B N 1
ATOM 4632 C CA . GLU B 1 205 ? -9.986 13.220 -33.690 1.00 49.52 205 GLU B CA 1
ATOM 4633 C C . GLU B 1 205 ? -9.416 12.203 -32.704 1.00 49.26 205 GLU B C 1
ATOM 4634 O O . GLU B 1 205 ? -9.906 11.063 -32.589 1.00 42.55 205 GLU B O 1
ATOM 4640 N N . VAL B 1 206 ? -8.359 12.633 -32.022 1.00 47.19 206 VAL B N 1
ATOM 4641 C CA . VAL B 1 206 ? -7.606 11.794 -31.133 1.00 43.41 206 VAL B CA 1
ATOM 4642 C C . VAL B 1 206 ? -7.656 12.434 -29.764 1.00 48.41 206 VAL B C 1
ATOM 4643 O O . VAL B 1 206 ? -7.406 13.627 -29.625 1.00 53.60 206 VAL B O 1
ATOM 4647 N N . GLY B 1 207 ? -8.043 11.637 -28.766 1.00 44.75 207 GLY B N 1
ATOM 4648 C CA . GLY B 1 207 ? -8.200 12.054 -27.356 1.00 41.22 207 GLY B CA 1
ATOM 4649 C C . GLY B 1 207 ? -7.451 11.085 -26.422 1.00 43.93 207 GLY B C 1
ATOM 4650 O O . GLY B 1 207 ? -7.228 9.907 -26.782 1.00 33.05 207 GLY B O 1
ATOM 4651 N N . THR B 1 208 ? -6.987 11.576 -25.267 1.00 39.64 208 THR B N 1
ATOM 4652 C CA . THR B 1 208 ? -6.371 10.688 -24.259 1.00 38.16 208 THR B CA 1
ATOM 4653 C C . THR B 1 208 ? -7.327 10.665 -23.086 1.00 38.14 208 THR B C 1
ATOM 4654 O O . THR B 1 208 ? -7.900 11.700 -22.764 1.00 38.73 208 THR B O 1
ATOM 4658 N N . TYR B 1 209 ? -7.522 9.496 -22.462 1.00 34.05 209 TYR B N 1
ATOM 4659 C CA . TYR B 1 209 ? -8.479 9.308 -21.361 1.00 34.94 209 TYR B CA 1
ATOM 4660 C C . TYR B 1 209 ? -7.823 8.424 -20.259 1.00 33.68 209 TYR B C 1
ATOM 4661 O O . TYR B 1 209 ? -7.744 7.196 -20.418 1.00 33.64 209 TYR B O 1
ATOM 4670 N N . PRO B 1 210 ? -7.343 9.045 -19.158 1.00 41.26 210 PRO B N 1
ATOM 4671 C CA . PRO B 1 210 ? -6.713 8.295 -18.037 1.00 41.21 210 PRO B CA 1
ATOM 4672 C C . PRO B 1 210 ? -7.709 7.379 -17.347 1.00 37.58 210 PRO B C 1
ATOM 4673 O O . PRO B 1 210 ? -8.823 7.809 -17.048 1.00 40.74 210 PRO B O 1
ATOM 4677 N N . LYS B 1 211 ? -7.352 6.111 -17.159 1.00 35.19 211 LYS B N 1
ATOM 4678 C CA . LYS B 1 211 ? -8.253 5.165 -16.477 1.00 32.11 211 LYS B CA 1
ATOM 4679 C C . LYS B 1 211 ? -7.416 4.435 -15.444 1.00 30.10 211 LYS B C 1
ATOM 4680 O O . LYS B 1 211 ? -6.173 4.471 -15.483 1.00 27.26 211 LYS B O 1
ATOM 4686 N N . VAL B 1 212 ? -8.079 3.731 -14.547 1.00 27.24 212 VAL B N 1
ATOM 4687 C CA . VAL B 1 212 ? -7.324 3.028 -13.551 1.00 29.74 212 VAL B CA 1
ATOM 4688 C C . VAL B 1 212 ? -6.460 1.950 -14.208 1.00 30.75 212 VAL B C 1
ATOM 4689 O O . VAL B 1 212 ? -5.484 1.492 -13.611 1.00 29.40 212 VAL B O 1
ATOM 4693 N N . HIS B 1 213 ? -6.822 1.528 -15.425 1.00 26.18 213 HIS B N 1
ATOM 4694 C CA . HIS B 1 213 ? -6.065 0.444 -16.114 1.00 25.16 213 HIS B CA 1
ATOM 4695 C C . HIS B 1 213 ? -5.127 1.064 -17.135 1.00 24.95 213 HIS B C 1
ATOM 4696 O O . HIS B 1 213 ? -4.648 0.384 -18.027 1.00 24.00 213 HIS B O 1
ATOM 4703 N N . GLY B 1 214 ? -4.835 2.358 -16.986 1.00 23.60 214 GLY B N 1
ATOM 4704 C CA . GLY B 1 214 ? -3.860 3.025 -17.842 1.00 24.37 214 GLY B CA 1
ATOM 4705 C C . GLY B 1 214 ? -4.549 4.035 -18.780 1.00 29.31 214 GLY B C 1
ATOM 4706 O O . GLY B 1 214 ? -5.772 4.118 -18.847 1.00 28.12 214 GLY B O 1
ATOM 4707 N N . VAL B 1 215 ? -3.767 4.813 -19.499 1.00 25.89 215 VAL B N 1
ATOM 4708 C CA . VAL B 1 215 ? -4.354 5.899 -20.330 1.00 28.71 215 VAL B CA 1
ATOM 4709 C C . VAL B 1 215 ? -4.818 5.306 -21.679 1.00 25.85 215 VAL B C 1
ATOM 4710 O O . VAL B 1 215 ? -4.061 4.616 -22.374 1.00 27.07 215 VAL B O 1
ATOM 4714 N N . GLU B 1 216 ? -6.090 5.468 -21.965 1.00 25.01 216 GLU B N 1
ATOM 4715 C CA . GLU B 1 216 ? -6.630 5.101 -23.270 1.00 28.20 216 GLU B CA 1
ATOM 4716 C C . GLU B 1 216 ? -6.366 6.203 -24.317 1.00 30.89 216 GLU B C 1
ATOM 4717 O O . GLU B 1 216 ? -6.481 7.393 -24.015 1.00 29.71 216 GLU B O 1
ATOM 4723 N N . VAL B 1 217 ? -6.017 5.766 -25.530 1.00 28.13 217 VAL B N 1
ATOM 4724 C CA . VAL B 1 217 ? -5.949 6.661 -26.711 1.00 31.25 217 VAL B CA 1
ATOM 4725 C C . VAL B 1 217 ? -7.077 6.293 -27.663 1.00 32.84 217 VAL B C 1
ATOM 4726 O O . VAL B 1 217 ? -7.047 5.260 -28.279 1.00 33.48 217 VAL B O 1
ATOM 4730 N N . VAL B 1 218 ? -8.109 7.116 -27.682 1.00 31.23 218 VAL B N 1
ATOM 4731 C CA . VAL B 1 218 ? -9.279 6.919 -28.507 1.00 29.66 218 VAL B CA 1
ATOM 4732 C C . VAL B 1 218 ? -9.177 7.774 -29.817 1.00 34.56 218 VAL B C 1
ATOM 4733 O O . VAL B 1 218 ? -8.909 8.997 -29.796 1.00 32.89 218 VAL B O 1
ATOM 4737 N N . VAL B 1 219 ? -9.332 7.073 -30.935 1.00 32.46 219 VAL B N 1
ATOM 4738 C CA . VAL B 1 219 ? -9.415 7.637 -32.293 1.00 36.69 219 VAL B CA 1
ATOM 4739 C C . VAL B 1 219 ? -10.857 7.473 -32.825 1.00 38.98 219 VAL B C 1
ATOM 4740 O O . VAL B 1 219 ? -11.377 6.361 -32.890 1.00 34.26 219 VAL B O 1
ATOM 4744 N N . ARG B 1 220 ? -11.519 8.590 -33.145 1.00 39.12 220 ARG B N 1
ATOM 4745 C CA . ARG B 1 220 ? -12.906 8.523 -33.616 1.00 37.08 220 ARG B CA 1
ATOM 4746 C C . ARG B 1 220 ? -13.261 9.492 -34.779 1.00 43.77 220 ARG B C 1
ATOM 4747 O O . ARG B 1 220 ? -12.544 10.467 -35.021 1.00 40.06 220 ARG B O 1
ATOM 4755 N N . GLY B 1 221 ? -14.347 9.164 -35.491 1.00 41.90 221 GLY B N 1
ATOM 4756 C CA . GLY B 1 221 ? -14.744 9.877 -36.688 1.00 42.76 221 GLY B CA 1
ATOM 4757 C C . GLY B 1 221 ? -14.987 8.959 -37.867 1.00 46.22 221 GLY B C 1
ATOM 4758 O O . GLY B 1 221 ? -15.521 7.840 -37.722 1.00 44.39 221 GLY B O 1
ATOM 4759 N N . ARG B 1 222 ? -14.596 9.427 -39.048 1.00 53.31 222 ARG B N 1
ATOM 4760 C CA . ARG B 1 222 ? -14.960 8.751 -40.291 1.00 48.33 222 ARG B CA 1
ATOM 4761 C C . ARG B 1 222 ? -14.118 7.536 -40.360 1.00 41.21 222 ARG B C 1
ATOM 4762 O O . ARG B 1 222 ? -12.905 7.614 -40.272 1.00 43.45 222 ARG B O 1
ATOM 4770 N N . GLU B 1 223 ? -14.801 6.409 -40.538 1.00 41.49 223 GLU B N 1
ATOM 4771 C CA . GLU B 1 223 ? -14.213 5.076 -40.525 1.00 38.67 223 GLU B CA 1
ATOM 4772 C C . GLU B 1 223 ? -12.829 4.988 -41.160 1.00 43.69 223 GLU B C 1
ATOM 4773 O O . GLU B 1 223 ? -11.878 4.544 -40.503 1.00 41.24 223 GLU B O 1
ATOM 4779 N N . ASP B 1 224 ? -12.695 5.392 -42.426 1.00 44.85 224 ASP B N 1
ATOM 4780 C CA . ASP B 1 224 ? -11.399 5.298 -43.146 1.00 47.13 224 ASP B CA 1
ATOM 4781 C C . ASP B 1 224 ? -10.243 6.069 -42.455 1.00 47.12 224 ASP B C 1
ATOM 4782 O O . ASP B 1 224 ? -9.140 5.535 -42.284 1.00 48.80 224 ASP B O 1
ATOM 4787 N N . ARG B 1 225 ? -10.517 7.316 -42.061 1.00 45.75 225 ARG B N 1
ATOM 4788 C CA . ARG B 1 225 ? -9.553 8.156 -41.359 1.00 47.99 225 ARG B CA 1
ATOM 4789 C C . ARG B 1 225 ? -9.190 7.583 -39.980 1.00 45.95 225 ARG B C 1
ATOM 4790 O O . ARG B 1 225 ? -7.999 7.478 -39.623 1.00 47.36 225 ARG B O 1
ATOM 4798 N N . VAL B 1 226 ? -10.211 7.150 -39.234 1.00 46.76 226 VAL B N 1
ATOM 4799 C CA . VAL B 1 226 ? -9.971 6.436 -37.957 1.00 42.26 226 VAL B CA 1
ATOM 4800 C C . VAL B 1 226 ? -8.993 5.272 -38.122 1.00 45.51 226 VAL B C 1
ATOM 4801 O O . VAL B 1 226 ? -8.013 5.192 -37.410 1.00 46.37 226 VAL B O 1
ATOM 4805 N N . ALA B 1 227 ? -9.260 4.383 -39.068 1.00 46.18 227 ALA B N 1
ATOM 4806 C CA . ALA B 1 227 ? -8.469 3.171 -39.234 1.00 49.13 227 ALA B CA 1
ATOM 4807 C C . ALA B 1 227 ? -7.005 3.445 -39.591 1.00 54.71 227 ALA B C 1
ATOM 4808 O O . ALA B 1 227 ? -6.091 2.808 -39.052 1.00 58.01 227 ALA B O 1
ATOM 4810 N N . GLU B 1 228 ? -6.785 4.408 -40.478 1.00 62.50 228 GLU B N 1
ATOM 4811 C CA . GLU B 1 228 ? -5.426 4.753 -40.882 1.00 62.83 228 GLU B CA 1
ATOM 4812 C C . GLU B 1 228 ? -4.650 5.457 -39.779 1.00 57.70 228 GLU B C 1
ATOM 4813 O O . GLU B 1 228 ? -3.500 5.098 -39.494 1.00 58.66 228 GLU B O 1
ATOM 4819 N N . LEU B 1 229 ? -5.268 6.482 -39.200 1.00 55.52 229 LEU B N 1
ATOM 4820 C CA . LEU B 1 229 ? -4.658 7.207 -38.102 1.00 53.14 229 LEU B CA 1
ATOM 4821 C C . LEU B 1 229 ? -4.365 6.284 -36.904 1.00 56.95 229 LEU B C 1
ATOM 4822 O O . LEU B 1 229 ? -3.298 6.377 -36.300 1.00 58.52 229 LEU B O 1
ATOM 4827 N N . ALA B 1 230 ? -5.287 5.364 -36.605 1.00 51.40 230 ALA B N 1
ATOM 4828 C CA . ALA B 1 230 ? -5.100 4.447 -35.495 1.00 51.30 230 ALA B CA 1
ATOM 4829 C C . ALA B 1 230 ? -3.877 3.539 -35.676 1.00 53.20 230 ALA B C 1
ATOM 4830 O O . ALA B 1 230 ? -3.184 3.257 -34.701 1.00 50.75 230 ALA B O 1
ATOM 4832 N N . GLU B 1 231 ? -3.613 3.100 -36.909 1.00 57.48 231 GLU B N 1
ATOM 4833 C CA . GLU B 1 231 ? -2.439 2.252 -37.210 1.00 63.45 231 GLU B CA 1
ATOM 4834 C C . GLU B 1 231 ? -1.144 2.996 -36.984 1.00 57.29 231 GLU B C 1
ATOM 4835 O O . GLU B 1 231 ? -0.175 2.424 -36.511 1.00 55.85 231 GLU B O 1
ATOM 4841 N N . ARG B 1 232 ? -1.161 4.277 -37.341 1.00 60.06 232 ARG B N 1
ATOM 4842 C CA . ARG B 1 232 ? 0.004 5.137 -37.247 1.00 65.10 232 ARG B CA 1
ATOM 4843 C C . ARG B 1 232 ? 0.306 5.458 -35.763 1.00 63.59 232 ARG B C 1
ATOM 4844 O O . ARG B 1 232 ? 1.479 5.464 -35.351 1.00 61.05 232 ARG B O 1
ATOM 4852 N N . ILE B 1 233 ? -0.750 5.687 -34.975 1.00 57.03 233 ILE B N 1
ATOM 4853 C CA . ILE B 1 233 ? -0.651 5.851 -33.510 1.00 52.14 233 ILE B CA 1
ATOM 4854 C C . ILE B 1 233 ? -0.143 4.610 -32.753 1.00 55.32 233 ILE B C 1
ATOM 4855 O O . ILE B 1 233 ? 0.732 4.715 -31.860 1.00 53.28 233 ILE B O 1
ATOM 4860 N N . LYS B 1 234 ? -0.658 3.436 -33.126 1.00 56.30 234 LYS B N 1
ATOM 4861 C CA . LYS B 1 234 ? -0.277 2.216 -32.439 1.00 57.71 234 LYS B CA 1
ATOM 4862 C C . LYS B 1 234 ? 1.196 1.910 -32.708 1.00 63.66 234 LYS B C 1
ATOM 4863 O O . LYS B 1 234 ? 1.851 1.169 -31.957 1.00 60.86 234 LYS B O 1
ATOM 4869 N N . LYS B 1 235 ? 1.713 2.481 -33.791 1.00 63.66 235 LYS B N 1
ATOM 4870 C CA . LYS B 1 235 ? 3.121 2.295 -34.149 1.00 64.24 235 LYS B CA 1
ATOM 4871 C C . LYS B 1 235 ? 3.992 3.202 -33.320 1.00 55.82 235 LYS B C 1
ATOM 4872 O O . LYS B 1 235 ? 4.998 2.765 -32.792 1.00 55.58 235 LYS B O 1
ATOM 4878 N N . LYS B 1 236 ? 3.551 4.438 -33.145 1.00 50.69 236 LYS B N 1
ATOM 4879 C CA . LYS B 1 236 ? 4.243 5.377 -32.281 1.00 59.20 236 LYS B CA 1
ATOM 4880 C C . LYS B 1 236 ? 4.189 4.965 -30.801 1.00 59.72 236 LYS B C 1
ATOM 4881 O O . LYS B 1 236 ? 4.998 5.413 -29.988 1.00 56.87 236 LYS B O 1
ATOM 4887 N N . LEU B 1 237 ? 3.238 4.106 -30.443 1.00 62.09 237 LEU B N 1
ATOM 4888 C CA . LEU B 1 237 ? 3.054 3.759 -29.032 1.00 52.84 237 LEU B CA 1
ATOM 4889 C C . LEU B 1 237 ? 3.134 2.273 -28.861 1.00 53.61 237 LEU B C 1
ATOM 4890 O O . LEU B 1 237 ? 2.524 1.721 -27.948 1.00 51.76 237 LEU B O 1
ATOM 4895 N N . LEU B 1 238 ? 3.896 1.632 -29.738 1.00 51.19 238 LEU B N 1
ATOM 4896 C CA . LEU B 1 238 ? 3.921 0.177 -29.805 1.00 54.02 238 LEU B CA 1
ATOM 4897 C C . LEU B 1 238 ? 4.423 -0.445 -28.512 1.00 56.13 238 LEU B C 1
ATOM 4898 O O . LEU B 1 238 ? 3.914 -1.472 -28.094 1.00 64.02 238 LEU B O 1
ATOM 4903 N N . LYS B 1 239 ? 5.428 0.161 -27.891 1.00 54.58 239 LYS B N 1
ATOM 4904 C CA . LYS B 1 239 ? 5.934 -0.321 -26.598 1.00 48.83 239 LYS B CA 1
ATOM 4905 C C . LYS B 1 239 ? 4.826 -0.263 -25.504 1.00 48.96 239 LYS B C 1
ATOM 4906 O O . LYS B 1 239 ? 4.739 -1.151 -24.661 1.00 46.10 239 LYS B O 1
ATOM 4912 N N . GLU B 1 240 ? 3.967 0.756 -25.542 1.00 38.75 240 GLU B N 1
ATOM 4913 C CA . GLU B 1 240 ? 3.063 1.023 -24.443 1.00 41.76 240 GLU B CA 1
ATOM 4914 C C . GLU B 1 240 ? 1.671 0.329 -24.530 1.00 42.36 240 GLU B C 1
ATOM 4915 O O . GLU B 1 240 ? 0.998 0.145 -23.490 1.00 38.50 240 GLU B O 1
ATOM 4921 N N . VAL B 1 241 ? 1.260 -0.034 -25.748 1.00 35.43 241 VAL B N 1
ATOM 4922 C CA . VAL B 1 241 ? -0.088 -0.498 -26.011 1.00 36.87 241 VAL B CA 1
ATOM 4923 C C . VAL B 1 241 ? -0.143 -1.962 -25.673 1.00 35.07 241 VAL B C 1
ATOM 4924 O O . VAL B 1 241 ? 0.485 -2.778 -26.333 1.00 37.45 241 VAL B O 1
ATOM 4928 N N . TRP B 1 242 ? -0.896 -2.297 -24.629 1.00 33.68 242 TRP B N 1
ATOM 4929 C CA . TRP B 1 242 ? -1.163 -3.724 -24.312 1.00 31.50 242 TRP B CA 1
ATOM 4930 C C . TRP B 1 242 ? -2.438 -4.309 -24.912 1.00 37.66 242 TRP B C 1
ATOM 4931 O O . TRP B 1 242 ? -2.620 -5.524 -24.885 1.00 31.71 242 TRP B O 1
ATOM 4942 N N . GLY B 1 243 ? -3.373 -3.495 -25.406 1.00 32.85 243 GLY B N 1
ATOM 4943 C CA . GLY B 1 243 ? -4.588 -4.079 -26.006 1.00 33.47 243 GLY B CA 1
ATOM 4944 C C . GLY B 1 243 ? -5.421 -3.002 -26.671 1.00 32.01 243 GLY B C 1
ATOM 4945 O O . GLY B 1 243 ? -5.142 -1.826 -26.501 1.00 30.52 243 GLY B O 1
ATOM 4946 N N . GLU B 1 244 ? -6.476 -3.410 -27.371 1.00 34.10 244 GLU B N 1
ATOM 4947 C CA . GLU B 1 244 ? -7.425 -2.486 -28.011 1.00 34.15 244 GLU B CA 1
ATOM 4948 C C . GLU B 1 244 ? -8.851 -2.953 -27.796 1.00 34.28 244 GLU B C 1
ATOM 4949 O O . GLU B 1 244 ? -9.084 -4.127 -27.466 1.00 31.11 244 GLU B O 1
ATOM 4955 N N . GLY B 1 245 ? -9.799 -2.047 -28.029 1.00 28.57 245 GLY B N 1
ATOM 4956 C CA . GLY B 1 245 ? -11.178 -2.389 -28.086 1.00 32.64 245 GLY B CA 1
ATOM 4957 C C . GLY B 1 245 ? -11.607 -2.999 -26.792 1.00 33.28 245 GLY B C 1
ATOM 4958 O O . GLY B 1 245 ? -11.411 -2.413 -25.721 1.00 33.93 245 GLY B O 1
ATOM 4959 N N . GLU B 1 246 ? -12.202 -4.173 -26.873 1.00 30.02 246 GLU B N 1
ATOM 4960 C CA . GLU B 1 246 ? -12.769 -4.810 -25.661 1.00 36.22 246 GLU B CA 1
ATOM 4961 C C . GLU B 1 246 ? -11.712 -5.630 -24.849 1.00 32.50 246 GLU B C 1
ATOM 4962 O O . GLU B 1 246 ? -12.010 -6.208 -23.766 1.00 31.61 246 GLU B O 1
ATOM 4968 N N . MET B 1 247 ? -10.482 -5.683 -25.351 1.00 29.37 247 MET B N 1
ATOM 4969 C CA . MET B 1 247 ? -9.392 -6.338 -24.583 1.00 31.50 247 MET B CA 1
ATOM 4970 C C . MET B 1 247 ? -9.230 -5.664 -23.191 1.00 31.49 247 MET B C 1
ATOM 4971 O O . MET B 1 247 ? -9.340 -4.426 -23.066 1.00 27.29 247 MET B O 1
ATOM 4976 N N . THR B 1 248 ? -9.042 -6.501 -22.157 1.00 28.44 248 THR B N 1
ATOM 4977 C CA . THR B 1 248 ? -8.764 -6.107 -20.787 1.00 24.74 248 THR B CA 1
ATOM 4978 C C . THR B 1 248 ? -7.493 -6.802 -20.300 1.00 23.03 248 THR B C 1
ATOM 4979 O O . THR B 1 248 ? -7.021 -7.797 -20.873 1.00 23.18 248 THR B O 1
ATOM 4983 N N . LEU B 1 249 ? -6.865 -6.235 -19.301 1.00 22.32 249 LEU B N 1
ATOM 4984 C CA . LEU B 1 249 ? -5.622 -6.806 -18.774 1.00 21.12 249 LEU B CA 1
ATOM 4985 C C . LEU B 1 249 ? -5.910 -8.270 -18.353 1.00 22.21 249 LEU B C 1
ATOM 4986 O O . LEU B 1 249 ? -5.078 -9.154 -18.573 1.00 22.76 249 LEU B O 1
ATOM 4991 N N . ALA B 1 250 ? -7.114 -8.497 -17.809 1.00 24.17 250 ALA B N 1
ATOM 4992 C CA . ALA B 1 250 ? -7.438 -9.859 -17.255 1.00 24.51 250 ALA B CA 1
ATOM 4993 C C . ALA B 1 250 ? -7.581 -10.847 -18.404 1.00 24.62 250 ALA B C 1
ATOM 4994 O O . ALA B 1 250 ? -7.133 -11.980 -18.301 1.00 23.19 250 ALA B O 1
ATOM 4996 N N . GLU B 1 251 ? -8.179 -10.410 -19.519 1.00 24.74 251 GLU B N 1
ATOM 4997 C CA . GLU B 1 251 ? -8.220 -11.271 -20.737 1.00 23.03 251 GLU B CA 1
ATOM 4998 C C . GLU B 1 251 ? -6.846 -11.493 -21.379 1.00 25.26 251 GLU B C 1
ATOM 4999 O O . GLU B 1 251 ? -6.509 -12.616 -21.780 1.00 27.89 251 GLU B O 1
ATOM 5005 N N . ALA B 1 252 ? -6.008 -10.435 -21.408 1.00 24.41 252 ALA B N 1
ATOM 5006 C CA . ALA B 1 252 ? -4.626 -10.601 -21.878 1.00 25.70 252 ALA B CA 1
ATOM 5007 C C . ALA B 1 252 ? -3.862 -11.675 -21.062 1.00 23.71 252 ALA B C 1
ATOM 5008 O O . ALA B 1 252 ? -3.142 -12.500 -21.631 1.00 22.17 252 ALA B O 1
ATOM 5010 N N . VAL B 1 253 ? -4.041 -11.644 -19.745 1.00 23.61 253 VAL B N 1
ATOM 5011 C CA . VAL B 1 253 ? -3.427 -12.659 -18.874 1.00 21.83 253 VAL B CA 1
ATOM 5012 C C . VAL B 1 253 ? -3.907 -14.032 -19.221 1.00 21.33 253 VAL B C 1
ATOM 5013 O O . VAL B 1 253 ? -3.088 -14.975 -19.351 1.00 23.05 253 VAL B O 1
ATOM 5017 N N . LYS B 1 254 ? -5.233 -14.157 -19.410 1.00 20.73 254 LYS B N 1
ATOM 5018 C CA . LYS B 1 254 ? -5.814 -15.434 -19.815 1.00 23.34 254 LYS B CA 1
ATOM 5019 C C . LYS B 1 254 ? -5.213 -15.909 -21.137 1.00 23.11 254 LYS B C 1
ATOM 5020 O O . LYS B 1 254 ? -4.819 -17.064 -21.251 1.00 27.53 254 LYS B O 1
ATOM 5026 N N . ARG B 1 255 ? -5.027 -15.005 -22.107 1.00 23.48 255 ARG B N 1
ATOM 5027 C CA . ARG B 1 255 ? -4.469 -15.453 -23.390 1.00 27.07 255 ARG B CA 1
ATOM 5028 C C . ARG B 1 255 ? -3.056 -15.944 -23.225 1.00 24.50 255 ARG B C 1
ATOM 5029 O O . ARG B 1 255 ? -2.661 -16.916 -23.814 1.00 23.59 255 ARG B O 1
ATOM 5037 N N . ARG B 1 256 ? -2.284 -15.282 -22.373 1.00 25.44 256 ARG B N 1
ATOM 5038 C CA . ARG B 1 256 ? -0.893 -15.720 -22.116 1.00 26.21 256 ARG B CA 1
ATOM 5039 C C . ARG B 1 256 ? -0.873 -17.084 -21.399 1.00 25.08 256 ARG B C 1
ATOM 5040 O O . ARG B 1 256 ? -0.152 -17.970 -21.822 1.00 25.70 256 ARG B O 1
ATOM 5048 N N . MET B 1 257 ? -1.633 -17.244 -20.302 1.00 25.03 257 MET B N 1
ATOM 5049 C CA . MET B 1 257 ? -1.662 -18.548 -19.638 1.00 25.99 257 MET B CA 1
ATOM 5050 C C . MET B 1 257 ? -2.074 -19.675 -20.610 1.00 24.95 257 MET B C 1
ATOM 5051 O O . MET B 1 257 ? -1.500 -20.735 -20.588 1.00 26.27 257 MET B O 1
ATOM 5056 N N . GLU B 1 258 ? -3.108 -19.446 -21.405 1.00 25.37 258 GLU B N 1
ATOM 5057 C CA . GLU B 1 258 ? -3.563 -20.520 -22.313 1.00 33.68 258 GLU B CA 1
ATOM 5058 C C . GLU B 1 258 ? -2.510 -20.853 -23.376 1.00 32.88 258 GLU B C 1
ATOM 5059 O O . GLU B 1 258 ? -2.300 -22.010 -23.718 1.00 34.09 258 GLU B O 1
ATOM 5065 N N . ARG B 1 259 ? -1.842 -19.821 -23.883 1.00 30.11 259 ARG B N 1
ATOM 5066 C CA . ARG B 1 259 ? -0.771 -19.998 -24.867 1.00 30.98 259 ARG B CA 1
ATOM 5067 C C . ARG B 1 259 ? 0.395 -20.778 -24.258 1.00 34.41 259 ARG B C 1
ATOM 5068 O O . ARG B 1 259 ? 1.017 -21.599 -24.955 1.00 28.94 259 ARG B O 1
ATOM 5076 N N . GLU B 1 260 ? 0.737 -20.536 -22.978 1.00 26.89 260 GLU B N 1
ATOM 5077 C CA . GLU B 1 260 ? 1.809 -21.295 -22.343 1.00 27.91 260 GLU B CA 1
ATOM 5078 C C . GLU B 1 260 ? 1.379 -22.641 -21.754 1.00 27.62 260 GLU B C 1
ATOM 5079 O O . GLU B 1 260 ? 2.211 -23.415 -21.316 1.00 29.35 260 GLU B O 1
ATOM 5085 N N . GLY B 1 261 ? 0.079 -22.868 -21.677 1.00 30.71 261 GLY B N 1
ATOM 5086 C CA . GLY B 1 261 ? -0.462 -23.922 -20.828 1.00 27.52 261 GLY B CA 1
ATOM 5087 C C . GLY B 1 261 ? -0.076 -23.765 -19.343 1.00 29.44 261 GLY B C 1
ATOM 5088 O O . GLY B 1 261 ? 0.128 -24.747 -18.650 1.00 27.55 261 GLY B O 1
ATOM 5089 N N . ALA B 1 262 ? -0.045 -22.535 -18.851 1.00 24.87 262 ALA B N 1
ATOM 5090 C CA . ALA B 1 262 ? 0.413 -22.221 -17.533 1.00 25.05 262 ALA B CA 1
ATOM 5091 C C . ALA B 1 262 ? -0.757 -21.989 -16.600 1.00 23.57 262 ALA B C 1
ATOM 5092 O O . ALA B 1 262 ? -1.905 -21.738 -17.049 1.00 21.57 262 ALA B O 1
ATOM 5094 N N . THR B 1 263 ? -0.461 -21.988 -15.299 1.00 21.47 263 THR B N 1
ATOM 5095 C CA . THR B 1 263 ? -1.473 -21.753 -14.283 1.00 20.53 263 THR B CA 1
ATOM 5096 C C . THR B 1 263 ? -1.029 -20.521 -13.428 1.00 20.70 263 THR B C 1
ATOM 5097 O O . THR B 1 263 ? 0.125 -20.129 -13.441 1.00 20.86 263 THR B O 1
ATOM 5101 N N . LEU B 1 264 ? -1.974 -19.972 -12.685 1.00 20.88 264 LEU B N 1
ATOM 5102 C CA . LEU B 1 264 ? -1.787 -18.735 -11.927 1.00 19.77 264 LEU B CA 1
ATOM 5103 C C . LEU B 1 264 ? -2.450 -18.864 -10.549 1.00 19.64 264 LEU B C 1
ATOM 5104 O O . LEU B 1 264 ? -3.493 -19.502 -10.388 1.00 21.06 264 LEU B O 1
ATOM 5109 N N . SER B 1 265 ? -1.886 -18.173 -9.537 1.00 18.65 265 SER B N 1
ATOM 5110 C CA . SER B 1 265 ? -2.501 -18.097 -8.233 1.00 16.66 265 SER B CA 1
ATOM 5111 C C . SER B 1 265 ? -2.165 -16.685 -7.678 1.00 19.02 265 SER B C 1
ATOM 5112 O O . SER B 1 265 ? -1.300 -16.004 -8.290 1.00 19.33 265 SER B O 1
ATOM 5115 N N . THR B 1 266 ? -2.780 -16.307 -6.550 1.00 16.91 266 THR B N 1
ATOM 5116 C CA . THR B 1 266 ? -2.604 -14.934 -5.993 1.00 17.95 266 THR B CA 1
ATOM 5117 C C . THR B 1 266 ? -2.528 -14.979 -4.469 1.00 17.37 266 THR B C 1
ATOM 5118 O O . THR B 1 266 ? -3.100 -15.846 -3.816 1.00 16.68 266 THR B O 1
ATOM 5122 N N . MET B 1 267 ? -1.809 -14.025 -3.897 1.00 17.98 267 MET B N 1
ATOM 5123 C CA . MET B 1 267 ? -1.954 -13.755 -2.480 1.00 17.72 267 MET B CA 1
ATOM 5124 C C . MET B 1 267 ? -2.047 -12.182 -2.342 1.00 19.11 267 MET B C 1
ATOM 5125 O O . MET B 1 267 ? -1.190 -11.491 -2.872 1.00 18.41 267 MET B O 1
ATOM 5130 N N . GLU B 1 268 ? -3.083 -11.665 -1.666 1.00 17.27 268 GLU B N 1
ATOM 5131 C CA . GLU B 1 268 ? -3.367 -10.252 -1.679 1.00 19.80 268 GLU B CA 1
ATOM 5132 C C . GLU B 1 268 ? -3.550 -9.781 -0.247 1.00 18.25 268 GLU B C 1
ATOM 5133 O O . GLU B 1 268 ? -4.270 -10.394 0.543 1.00 18.95 268 GLU B O 1
ATOM 5139 N N . SER B 1 269 ? -2.999 -8.604 0.039 1.00 18.02 269 SER B N 1
ATOM 5140 C CA . SER B 1 269 ? -3.365 -7.896 1.301 1.00 20.68 269 SER B CA 1
ATOM 5141 C C . SER B 1 269 ? -4.302 -6.710 0.939 1.00 19.18 269 SER B C 1
ATOM 5142 O O . SER B 1 269 ? -5.534 -6.898 0.939 1.00 18.13 269 SER B O 1
ATOM 5145 N N . LEU B 1 270 ? -3.751 -5.566 0.518 1.00 21.31 270 LEU B N 1
ATOM 5146 C CA . LEU B 1 270 ? -4.613 -4.355 0.409 1.00 24.09 270 LEU B CA 1
ATOM 5147 C C . LEU B 1 270 ? -5.765 -4.515 -0.559 1.00 23.08 270 LEU B C 1
ATOM 5148 O O . LEU B 1 270 ? -6.793 -3.955 -0.307 1.00 22.82 270 LEU B O 1
ATOM 5153 N N . THR B 1 271 ? -5.574 -5.246 -1.665 1.00 20.80 271 THR B N 1
ATOM 5154 C CA . THR B 1 271 ? -6.648 -5.443 -2.662 1.00 20.32 271 THR B CA 1
ATOM 5155 C C . THR B 1 271 ? -7.805 -6.315 -2.137 1.00 21.50 271 THR B C 1
ATOM 5156 O O . THR B 1 271 ? -8.898 -6.276 -2.690 1.00 20.82 271 THR B O 1
ATOM 5160 N N . GLY B 1 272 ? -7.574 -7.054 -1.027 1.00 18.96 272 GLY B N 1
ATOM 5161 C CA . GLY B 1 272 ? -8.639 -7.696 -0.296 1.00 18.83 272 GLY B CA 1
ATOM 5162 C C . GLY B 1 272 ? -9.434 -8.778 -1.038 1.00 21.31 272 GLY B C 1
ATOM 5163 O O . GLY B 1 272 ? -10.498 -9.175 -0.554 1.00 20.93 272 GLY B O 1
ATOM 5164 N N . GLY B 1 273 ? -8.939 -9.266 -2.173 1.00 19.15 273 GLY B N 1
ATOM 5165 C CA . GLY B 1 273 ? -9.761 -10.218 -3.011 1.00 20.44 273 GLY B CA 1
ATOM 5166 C C . GLY B 1 273 ? -10.003 -9.698 -4.408 1.00 19.85 273 GLY B C 1
ATOM 5167 O O . GLY B 1 273 ? -10.420 -10.456 -5.320 1.00 17.51 273 GLY B O 1
ATOM 5168 N N . LEU B 1 274 ? -9.838 -8.379 -4.579 1.00 20.09 274 LEU B N 1
ATOM 5169 C CA . LEU B 1 274 ? -10.184 -7.763 -5.878 1.00 19.32 274 LEU B CA 1
ATOM 5170 C C . LEU B 1 274 ? -9.371 -8.244 -7.055 1.00 20.04 274 LEU B C 1
ATOM 5171 O O . LEU B 1 274 ? -9.844 -8.237 -8.185 1.00 18.99 274 LEU B O 1
ATOM 5176 N N . LEU B 1 275 ? -8.134 -8.682 -6.815 1.00 18.91 275 LEU B N 1
ATOM 5177 C CA . LEU B 1 275 ? -7.298 -9.175 -7.887 1.00 17.91 275 LEU B CA 1
ATOM 5178 C C . LEU B 1 275 ? -7.808 -10.545 -8.370 1.00 17.21 275 LEU B C 1
ATOM 5179 O O . LEU B 1 275 ? -7.940 -10.773 -9.566 1.00 19.07 275 LEU B O 1
ATOM 5184 N N . GLY B 1 276 ? -8.079 -11.457 -7.444 1.00 17.83 276 GLY B N 1
ATOM 5185 C CA . GLY B 1 276 ? -8.690 -12.747 -7.868 1.00 18.61 276 GLY B CA 1
ATOM 5186 C C . GLY B 1 276 ? -10.069 -12.421 -8.461 1.00 20.71 276 GLY B C 1
ATOM 5187 O O . GLY B 1 276 ? -10.451 -13.061 -9.433 1.00 23.44 276 GLY B O 1
ATOM 5188 N N . ALA B 1 277 ? -10.786 -11.375 -7.965 1.00 17.62 277 ALA B N 1
ATOM 5189 C CA . ALA B 1 277 ? -12.103 -11.070 -8.589 1.00 17.54 277 ALA B CA 1
ATOM 5190 C C . ALA B 1 277 ? -11.928 -10.694 -10.044 1.00 20.70 277 ALA B C 1
ATOM 5191 O O . ALA B 1 277 ? -12.690 -11.123 -10.922 1.00 22.03 277 ALA B O 1
ATOM 5193 N N . GLU B 1 278 ? -10.916 -9.861 -10.316 1.00 20.08 278 GLU B N 1
ATOM 5194 C CA . GLU B 1 278 ? -10.724 -9.357 -11.682 1.00 20.25 278 GLU B CA 1
ATOM 5195 C C . GLU B 1 278 ? -10.219 -10.471 -12.625 1.00 21.12 278 GLU B C 1
ATOM 5196 O O . GLU B 1 278 ? -10.632 -10.550 -13.800 1.00 21.94 278 GLU B O 1
ATOM 5202 N N . ILE B 1 279 ? -9.340 -11.357 -12.134 1.00 18.97 279 ILE B N 1
ATOM 5203 C CA . ILE B 1 279 ? -8.896 -12.469 -12.950 1.00 17.69 279 ILE B CA 1
ATOM 5204 C C . ILE B 1 279 ? -10.097 -13.337 -13.337 1.00 19.24 279 ILE B C 1
ATOM 5205 O O . ILE B 1 279 ? -10.233 -13.737 -14.477 1.00 21.12 279 ILE B O 1
ATOM 5210 N N . THR B 1 280 ? -10.959 -13.624 -12.370 1.00 20.37 280 THR B N 1
ATOM 5211 C CA . THR B 1 280 ? -12.090 -14.545 -12.581 1.00 20.54 280 THR B CA 1
ATOM 5212 C C . THR B 1 280 ? -13.298 -13.907 -13.294 1.00 23.58 280 THR B C 1
ATOM 5213 O O . THR B 1 280 ? -14.300 -14.575 -13.646 1.00 23.23 280 THR B O 1
ATOM 5217 N N . ARG B 1 281 ? -13.198 -12.613 -13.548 1.00 21.91 281 ARG B N 1
ATOM 5218 C CA . ARG B 1 281 ? -14.275 -11.924 -14.198 1.00 25.44 281 ARG B CA 1
ATOM 5219 C C . ARG B 1 281 ? -14.462 -12.519 -15.600 1.00 25.76 281 ARG B C 1
ATOM 5220 O O . ARG B 1 281 ? -15.579 -12.635 -16.070 1.00 24.46 281 ARG B O 1
ATOM 5228 N N . VAL B 1 282 ? -13.377 -12.908 -16.240 1.00 24.18 282 VAL B N 1
ATOM 5229 C CA . VAL B 1 282 ? -13.365 -13.371 -17.634 1.00 26.53 282 VAL B CA 1
ATOM 5230 C C . VAL B 1 282 ? -13.767 -14.860 -17.703 1.00 26.20 282 VAL B C 1
ATOM 5231 O O . VAL B 1 282 ? -13.100 -15.698 -17.104 1.00 27.08 282 VAL B O 1
ATOM 5235 N N . PRO B 1 283 ? -14.810 -15.196 -18.507 1.00 27.31 283 PRO B N 1
ATOM 5236 C CA . PRO B 1 283 ? -15.199 -16.631 -18.693 1.00 23.84 283 PRO B CA 1
ATOM 5237 C C . PRO B 1 283 ? -13.989 -17.478 -19.082 1.00 26.79 283 PRO B C 1
ATOM 5238 O O . PRO B 1 283 ? -13.054 -16.988 -19.755 1.00 24.49 283 PRO B O 1
ATOM 5242 N N . GLY B 1 284 ? -13.937 -18.698 -18.562 1.00 25.10 284 GLY B N 1
ATOM 5243 C CA . GLY B 1 284 ? -12.827 -19.585 -18.866 1.00 21.71 284 GLY B CA 1
ATOM 5244 C C . GLY B 1 284 ? -11.669 -19.497 -17.855 1.00 24.79 284 GLY B C 1
ATOM 5245 O O . GLY B 1 284 ? -10.667 -20.216 -17.997 1.00 22.92 284 GLY B O 1
ATOM 5246 N N . ALA B 1 285 ? -11.777 -18.602 -16.862 1.00 21.04 285 ALA B N 1
ATOM 5247 C CA . ALA B 1 285 ? -10.676 -18.388 -15.893 1.00 21.61 285 ALA B CA 1
ATOM 5248 C C . ALA B 1 285 ? -10.291 -19.703 -15.163 1.00 21.32 285 ALA B C 1
ATOM 5249 O O . ALA B 1 285 ? -9.130 -19.889 -14.823 1.00 23.46 285 ALA B O 1
ATOM 5251 N N . SER B 1 286 ? -11.244 -20.616 -14.960 1.00 20.63 286 SER B N 1
ATOM 5252 C CA . SER B 1 286 ? -10.930 -21.906 -14.303 1.00 22.06 286 SER B CA 1
ATOM 5253 C C . SER B 1 286 ? -9.965 -22.782 -15.077 1.00 23.45 286 SER B C 1
ATOM 5254 O O . SER B 1 286 ? -9.422 -23.694 -14.523 1.00 20.44 286 SER B O 1
ATOM 5257 N N . ARG B 1 287 ? -9.688 -22.458 -16.337 1.00 25.34 287 ARG B N 1
ATOM 5258 C CA . ARG B 1 287 ? -8.748 -23.261 -17.117 1.00 26.66 287 ARG B CA 1
ATOM 5259 C C . ARG B 1 287 ? -7.332 -22.962 -16.656 1.00 28.03 287 ARG B C 1
ATOM 5260 O O . ARG B 1 287 ? -6.408 -23.671 -17.029 1.00 29.83 287 ARG B O 1
ATOM 5268 N N . PHE B 1 288 ? -7.119 -21.888 -15.877 1.00 25.18 288 PHE B N 1
ATOM 5269 C CA . PHE B 1 288 ? -5.716 -21.548 -15.547 1.00 22.17 288 PHE B CA 1
ATOM 5270 C C . PHE B 1 288 ? -5.588 -21.025 -14.132 1.00 22.28 288 PHE B C 1
ATOM 5271 O O . PHE B 1 288 ? -4.507 -21.100 -13.611 1.00 21.51 288 PHE B O 1
ATOM 5279 N N . TYR B 1 289 ? -6.633 -20.417 -13.585 1.00 19.55 289 TYR B N 1
ATOM 5280 C CA . TYR B 1 289 ? -6.519 -19.770 -12.253 1.00 19.83 289 TYR B CA 1
ATOM 5281 C C . TYR B 1 289 ? -6.876 -20.824 -11.176 1.00 18.87 289 TYR B C 1
ATOM 5282 O O . TYR B 1 289 ? -7.987 -21.268 -11.095 1.00 19.71 289 TYR B O 1
ATOM 5291 N N . LEU B 1 290 ? -5.898 -21.183 -10.372 1.00 18.95 290 LEU B N 1
ATOM 5292 C CA . LEU B 1 290 ? -6.042 -22.186 -9.333 1.00 19.01 290 LEU B CA 1
ATOM 5293 C C . LEU B 1 290 ? -6.747 -21.669 -8.076 1.00 19.90 290 LEU B C 1
ATOM 5294 O O . LEU B 1 290 ? -7.493 -22.380 -7.417 1.00 20.78 290 LEU B O 1
ATOM 5299 N N . GLY B 1 291 ? -6.553 -20.391 -7.783 1.00 18.85 291 GLY B N 1
ATOM 5300 C CA . GLY B 1 291 ? -7.209 -19.766 -6.645 1.00 18.20 291 GLY B CA 1
ATOM 5301 C C . GLY B 1 291 ? -6.252 -18.782 -5.951 1.00 16.58 291 GLY B C 1
ATOM 5302 O O . GLY B 1 291 ? -5.191 -18.437 -6.493 1.00 17.66 291 GLY B O 1
ATOM 5303 N N . GLY B 1 292 ? -6.623 -18.361 -4.734 1.00 17.00 292 GLY B N 1
ATOM 5304 C CA . GLY B 1 292 ? -5.844 -17.325 -4.073 1.00 17.89 292 GLY B CA 1
ATOM 5305 C C . GLY B 1 292 ? -6.061 -17.272 -2.585 1.00 16.88 292 GLY B C 1
ATOM 5306 O O . GLY B 1 292 ? -6.938 -17.925 -2.036 1.00 17.39 292 GLY B O 1
ATOM 5307 N N . VAL B 1 293 ? -5.185 -16.529 -1.915 1.00 17.21 293 VAL B N 1
ATOM 5308 C CA . VAL B 1 293 ? -5.355 -16.242 -0.521 1.00 17.65 293 VAL B CA 1
ATOM 5309 C C . VAL B 1 293 ? -5.504 -14.679 -0.388 1.00 17.51 293 VAL B C 1
ATOM 5310 O O . VAL B 1 293 ? -4.785 -13.896 -1.043 1.00 20.46 293 VAL B O 1
ATOM 5314 N N . VAL B 1 294 ? -6.409 -14.272 0.492 1.00 16.62 294 VAL B N 1
ATOM 5315 C CA . VAL B 1 294 ? -6.550 -12.877 0.972 1.00 18.62 294 VAL B CA 1
ATOM 5316 C C . VAL B 1 294 ? -5.945 -12.908 2.375 1.00 17.76 294 VAL B C 1
ATOM 5317 O O . VAL B 1 294 ? -6.577 -13.357 3.337 1.00 17.73 294 VAL B O 1
ATOM 5321 N N . SER B 1 295 ? -4.705 -12.444 2.474 1.00 18.03 295 SER B N 1
ATOM 5322 C CA . SER B 1 295 ? -3.984 -12.523 3.749 1.00 19.44 295 SER B CA 1
ATOM 5323 C C . SER B 1 295 ? -4.155 -11.169 4.464 1.00 20.18 295 SER B C 1
ATOM 5324 O O . SER B 1 295 ? -3.280 -10.275 4.387 1.00 17.89 295 SER B O 1
ATOM 5327 N N . TYR B 1 296 ? -5.275 -11.019 5.147 1.00 20.54 296 TYR B N 1
ATOM 5328 C CA . TYR B 1 296 ? -5.606 -9.640 5.571 1.00 21.73 296 TYR B CA 1
ATOM 5329 C C . TYR B 1 296 ? -5.233 -9.448 7.055 1.00 26.43 296 TYR B C 1
ATOM 5330 O O . TYR B 1 296 ? -5.675 -8.501 7.707 1.00 31.40 296 TYR B O 1
ATOM 5339 N N . SER B 1 297 ? -4.598 -10.445 7.663 1.00 20.94 297 SER B N 1
ATOM 5340 C CA . SER B 1 297 ? -4.116 -10.295 9.022 1.00 21.97 297 SER B CA 1
ATOM 5341 C C . SER B 1 297 ? -2.752 -10.903 9.103 1.00 21.57 297 SER B C 1
ATOM 5342 O O . SER B 1 297 ? -2.381 -11.758 8.249 1.00 21.24 297 SER B O 1
ATOM 5345 N N . VAL B 1 298 ? -2.002 -10.546 10.155 1.00 23.83 298 VAL B N 1
ATOM 5346 C CA . VAL B 1 298 ? -0.676 -11.176 10.405 1.00 23.25 298 VAL B CA 1
ATOM 5347 C C . VAL B 1 298 ? -0.814 -12.696 10.543 1.00 22.41 298 VAL B C 1
ATOM 5348 O O . VAL B 1 298 ? 0.001 -13.489 10.056 1.00 24.80 298 VAL B O 1
ATOM 5352 N N . GLY B 1 299 ? -1.837 -13.129 11.241 1.00 21.91 299 GLY B N 1
ATOM 5353 C CA . GLY B 1 299 ? -2.063 -14.546 11.400 1.00 23.18 299 GLY B CA 1
ATOM 5354 C C . GLY B 1 299 ? -2.260 -15.298 10.068 1.00 24.68 299 GLY B C 1
ATOM 5355 O O . GLY B 1 299 ? -1.713 -16.415 9.886 1.00 23.48 299 GLY B O 1
ATOM 5356 N N . ALA B 1 300 ? -3.032 -14.706 9.156 1.00 21.87 300 ALA B N 1
ATOM 5357 C CA . ALA B 1 300 ? -3.213 -15.316 7.813 1.00 19.83 300 ALA B CA 1
ATOM 5358 C C . ALA B 1 300 ? -1.911 -15.316 6.993 1.00 19.88 300 ALA B C 1
ATOM 5359 O O . ALA B 1 300 ? -1.546 -16.344 6.393 1.00 20.23 300 ALA B O 1
ATOM 5361 N N . LYS B 1 301 ? -1.225 -14.181 6.965 1.00 19.89 301 LYS B N 1
ATOM 5362 C CA . LYS B 1 301 ? 0.105 -14.083 6.319 1.00 22.81 301 LYS B CA 1
ATOM 5363 C C . LYS B 1 301 ? 1.034 -15.216 6.768 1.00 22.85 301 LYS B C 1
ATOM 5364 O O . LYS B 1 301 ? 1.571 -15.954 5.908 1.00 24.78 301 LYS B O 1
ATOM 5370 N N . ALA B 1 302 ? 1.191 -15.384 8.081 1.00 21.48 302 ALA B N 1
ATOM 5371 C CA . ALA B 1 302 ? 2.063 -16.437 8.625 1.00 23.11 302 ALA B CA 1
ATOM 5372 C C . ALA B 1 302 ? 1.630 -17.798 8.196 1.00 21.40 302 ALA B C 1
ATOM 5373 O O . ALA B 1 302 ? 2.430 -18.620 7.722 1.00 22.40 302 ALA B O 1
ATOM 5375 N N . ARG B 1 303 ? 0.355 -18.091 8.410 1.00 19.51 303 ARG B N 1
ATOM 5376 C CA . ARG B 1 303 ? -0.174 -19.410 8.170 1.00 19.95 303 ARG B CA 1
ATOM 5377 C C . ARG B 1 303 ? 0.007 -19.858 6.714 1.00 21.53 303 ARG B C 1
ATOM 5378 O O . ARG B 1 303 ? 0.144 -21.074 6.436 1.00 21.15 303 ARG B O 1
ATOM 5386 N N . PHE B 1 304 ? -0.035 -18.896 5.779 1.00 19.42 304 PHE B N 1
ATOM 5387 C CA . PHE B 1 304 ? 0.084 -19.283 4.378 1.00 22.29 304 PHE B CA 1
ATOM 5388 C C . PHE B 1 304 ? 1.478 -19.112 3.776 1.00 21.22 304 PHE B C 1
ATOM 5389 O O . PHE B 1 304 ? 1.654 -19.080 2.541 1.00 22.12 304 PHE B O 1
ATOM 5397 N N . GLY B 1 305 ? 2.439 -18.905 4.638 1.00 22.92 305 GLY B N 1
ATOM 5398 C CA . GLY B 1 305 ? 3.811 -19.027 4.211 1.00 23.20 305 GLY B CA 1
ATOM 5399 C C . GLY B 1 305 ? 4.653 -17.778 4.149 1.00 23.78 305 GLY B C 1
ATOM 5400 O O . GLY B 1 305 ? 5.769 -17.825 3.588 1.00 24.17 305 GLY B O 1
ATOM 5401 N N . VAL B 1 306 ? 4.157 -16.646 4.649 1.00 17.01 306 VAL B N 1
ATOM 5402 C CA . VAL B 1 306 ? 5.023 -15.461 4.687 1.00 18.79 306 VAL B CA 1
ATOM 5403 C C . VAL B 1 306 ? 5.991 -15.592 5.922 1.00 18.19 306 VAL B C 1
ATOM 5404 O O . VAL B 1 306 ? 5.529 -15.888 7.012 1.00 21.43 306 VAL B O 1
ATOM 5408 N N . PRO B 1 307 ? 7.310 -15.406 5.742 1.00 19.11 307 PRO B N 1
ATOM 5409 C CA . PRO B 1 307 ? 8.290 -15.572 6.868 1.00 19.96 307 PRO B CA 1
ATOM 5410 C C . PRO B 1 307 ? 8.024 -14.623 8.039 1.00 22.10 307 PRO B C 1
ATOM 5411 O O . PRO B 1 307 ? 7.636 -13.467 7.809 1.00 21.71 307 PRO B O 1
ATOM 5415 N N . GLN B 1 308 ? 8.103 -15.134 9.264 1.00 24.19 308 GLN B N 1
ATOM 5416 C CA . GLN B 1 308 ? 7.923 -14.338 10.469 1.00 26.68 308 GLN B CA 1
ATOM 5417 C C . GLN B 1 308 ? 8.690 -13.048 10.438 1.00 25.97 308 GLN B C 1
ATOM 5418 O O . GLN B 1 308 ? 8.162 -12.035 10.829 1.00 23.88 308 GLN B O 1
ATOM 5424 N N . ASP B 1 309 ? 9.912 -13.088 9.909 1.00 25.90 309 ASP B N 1
ATOM 5425 C CA . ASP B 1 309 ? 10.794 -11.933 9.924 1.00 27.37 309 ASP B CA 1
ATOM 5426 C C . ASP B 1 309 ? 10.185 -10.698 9.171 1.00 31.57 309 ASP B C 1
ATOM 5427 O O . ASP B 1 309 ? 10.638 -9.567 9.402 1.00 25.82 309 ASP B O 1
ATOM 5432 N N . LEU B 1 310 ? 9.240 -10.932 8.236 1.00 23.84 310 LEU B N 1
ATOM 5433 C CA . LEU B 1 310 ? 8.703 -9.859 7.432 1.00 26.03 310 LEU B CA 1
ATOM 5434 C C . LEU B 1 310 ? 7.368 -9.327 7.937 1.00 25.72 310 LEU B C 1
ATOM 5435 O O . LEU B 1 310 ? 6.889 -8.323 7.445 1.00 23.64 310 LEU B O 1
ATOM 5440 N N . LEU B 1 311 ? 6.735 -10.026 8.873 1.00 27.00 311 LEU B N 1
ATOM 5441 C CA . LEU B 1 311 ? 5.315 -9.780 9.197 1.00 28.83 311 LEU B CA 1
ATOM 5442 C C . LEU B 1 311 ? 5.047 -8.389 9.750 1.00 33.53 311 LEU B C 1
ATOM 5443 O O . LEU B 1 311 ? 3.923 -7.867 9.609 1.00 33.92 311 LEU B O 1
ATOM 5448 N N . SER B 1 312 ? 6.065 -7.796 10.366 1.00 32.73 312 SER B N 1
ATOM 5449 C CA . SER B 1 312 ? 5.911 -6.447 10.902 1.00 37.83 312 SER B CA 1
ATOM 5450 C C . SER B 1 312 ? 6.182 -5.360 9.868 1.00 36.20 312 SER B C 1
ATOM 5451 O O . SER B 1 312 ? 5.879 -4.184 10.153 1.00 37.63 312 SER B O 1
ATOM 5454 N N . ARG B 1 313 ? 6.731 -5.712 8.689 1.00 29.16 313 ARG B N 1
ATOM 5455 C CA . ARG B 1 313 ? 7.037 -4.702 7.687 1.00 31.04 313 ARG B CA 1
ATOM 5456 C C . ARG B 1 313 ? 6.275 -5.068 6.378 1.00 30.26 313 ARG B C 1
ATOM 5457 O O . ARG B 1 313 ? 6.884 -5.541 5.398 1.00 29.08 313 ARG B O 1
ATOM 5465 N N . THR B 1 314 ? 4.963 -4.806 6.336 1.00 26.70 314 THR B N 1
ATOM 5466 C CA . THR B 1 314 ? 4.194 -5.207 5.190 1.00 26.20 314 THR B CA 1
ATOM 5467 C C . THR B 1 314 ? 4.335 -4.307 3.963 1.00 26.97 314 THR B C 1
ATOM 5468 O O . THR B 1 314 ? 4.152 -4.752 2.809 1.00 22.01 314 THR B O 1
ATOM 5472 N N . VAL B 1 315 ? 4.695 -3.049 4.178 1.00 21.67 315 VAL B N 1
ATOM 5473 C CA . VAL B 1 315 ? 4.830 -2.132 3.032 1.00 22.50 315 VAL B CA 1
ATOM 5474 C C . VAL B 1 315 ? 6.264 -2.211 2.539 1.00 25.50 315 VAL B C 1
ATOM 5475 O O . VAL B 1 315 ? 7.102 -1.313 2.815 1.00 24.42 315 VAL B O 1
ATOM 5479 N N . SER B 1 316 ? 6.553 -3.233 1.713 1.00 24.01 316 SER B N 1
ATOM 5480 C CA . SER B 1 316 ? 7.944 -3.431 1.234 1.00 22.13 316 SER B CA 1
ATOM 5481 C C . SER B 1 316 ? 8.013 -4.364 0.051 1.00 20.79 316 SER B C 1
ATOM 5482 O O . SER B 1 316 ? 7.122 -5.196 -0.141 1.00 19.75 316 SER B O 1
ATOM 5485 N N . ALA B 1 317 ? 9.063 -4.226 -0.722 1.00 21.64 317 ALA B N 1
ATOM 5486 C CA . ALA B 1 317 ? 9.296 -5.089 -1.889 1.00 22.51 317 ALA B CA 1
ATOM 5487 C C . ALA B 1 317 ? 9.563 -6.523 -1.441 1.00 22.14 317 ALA B C 1
ATOM 5488 O O . ALA B 1 317 ? 9.136 -7.477 -2.135 1.00 19.71 317 ALA B O 1
ATOM 5490 N N . GLU B 1 318 ? 10.237 -6.668 -0.294 1.00 20.15 318 GLU B N 1
ATOM 5491 C CA . GLU B 1 318 ? 10.524 -7.986 0.270 1.00 21.69 318 GLU B CA 1
ATOM 5492 C C . GLU B 1 318 ? 9.238 -8.755 0.614 1.00 21.49 318 GLU B C 1
ATOM 5493 O O . GLU B 1 318 ? 9.110 -9.940 0.342 1.00 19.02 318 GLU B O 1
ATOM 5499 N N . THR B 1 319 ? 8.312 -8.092 1.278 1.00 18.36 319 THR B N 1
ATOM 5500 C CA . THR B 1 319 ? 6.994 -8.673 1.592 1.00 19.76 319 THR B CA 1
ATOM 5501 C C . THR B 1 319 ? 6.234 -9.031 0.290 1.00 20.44 319 THR B C 1
ATOM 5502 O O . THR B 1 319 ? 5.657 -10.135 0.189 1.00 19.74 319 THR B O 1
ATOM 5506 N N . ALA B 1 320 ? 6.304 -8.187 -0.730 1.00 18.73 320 ALA B N 1
ATOM 5507 C CA . ALA B 1 320 ? 5.548 -8.522 -1.944 1.00 20.36 320 ALA B CA 1
ATOM 5508 C C . ALA B 1 320 ? 6.133 -9.773 -2.654 1.00 19.87 320 ALA B C 1
ATOM 5509 O O . ALA B 1 320 ? 5.403 -10.683 -3.084 1.00 20.05 320 ALA B O 1
ATOM 5511 N N . ARG B 1 321 ? 7.435 -9.802 -2.805 1.00 19.61 321 ARG B N 1
ATOM 5512 C CA . ARG B 1 321 ? 8.158 -11.006 -3.290 1.00 21.81 321 ARG B CA 1
ATOM 5513 C C . ARG B 1 321 ? 7.826 -12.225 -2.433 1.00 18.34 321 ARG B C 1
ATOM 5514 O O . ARG B 1 321 ? 7.534 -13.280 -2.985 1.00 18.92 321 ARG B O 1
ATOM 5522 N N . ALA B 1 322 ? 7.887 -12.107 -1.109 1.00 17.74 322 ALA B N 1
ATOM 5523 C CA . ALA B 1 322 ? 7.654 -13.310 -0.270 1.00 17.04 322 ALA B CA 1
ATOM 5524 C C . ALA B 1 322 ? 6.206 -13.792 -0.443 1.00 17.20 322 ALA B C 1
ATOM 5525 O O . ALA B 1 322 ? 5.968 -14.975 -0.424 1.00 17.80 322 ALA B O 1
ATOM 5527 N N . MET B 1 323 ? 5.209 -12.867 -0.497 1.00 16.03 323 MET B N 1
ATOM 5528 C CA . MET B 1 323 ? 3.835 -13.244 -0.820 1.00 14.30 323 MET B CA 1
ATOM 5529 C C . MET B 1 323 ? 3.665 -13.981 -2.136 1.00 16.21 323 MET B C 1
ATOM 5530 O O . MET B 1 323 ? 2.918 -14.979 -2.172 1.00 15.57 323 MET B O 1
ATOM 5535 N N . ALA B 1 324 ? 4.311 -13.511 -3.217 1.00 16.80 324 ALA B N 1
ATOM 5536 C CA . ALA B 1 324 ? 4.118 -14.130 -4.523 1.00 17.51 324 ALA B CA 1
ATOM 5537 C C . ALA B 1 324 ? 4.737 -15.543 -4.450 1.00 17.15 324 ALA B C 1
ATOM 5538 O O . ALA B 1 324 ? 4.169 -16.468 -4.968 1.00 17.24 324 ALA B O 1
ATOM 5540 N N . GLU B 1 325 ? 5.885 -15.674 -3.759 1.00 18.11 325 GLU B N 1
ATOM 5541 C CA . GLU B 1 325 ? 6.563 -16.998 -3.628 1.00 18.73 325 GLU B CA 1
ATOM 5542 C C . GLU B 1 325 ? 5.731 -17.954 -2.775 1.00 19.23 325 GLU B C 1
ATOM 5543 O O . GLU B 1 325 ? 5.607 -19.142 -3.105 1.00 17.18 325 GLU B O 1
ATOM 5549 N N . ALA B 1 326 ? 5.101 -17.407 -1.720 1.00 16.48 326 ALA B N 1
ATOM 5550 C CA . ALA B 1 326 ? 4.248 -18.201 -0.835 1.00 17.91 326 ALA B CA 1
ATOM 5551 C C . ALA B 1 326 ? 3.001 -18.700 -1.591 1.00 16.88 326 ALA B C 1
ATOM 5552 O O . ALA B 1 326 ? 2.575 -19.831 -1.360 1.00 17.39 326 ALA B O 1
ATOM 5554 N N . ALA B 1 327 ? 2.353 -17.835 -2.381 1.00 14.64 327 ALA B N 1
ATOM 5555 C CA . ALA B 1 327 ? 1.216 -18.272 -3.194 1.00 17.19 327 ALA B CA 1
ATOM 5556 C C . ALA B 1 327 ? 1.630 -19.360 -4.196 1.00 16.70 327 ALA B C 1
ATOM 5557 O O . ALA B 1 327 ? 0.941 -20.362 -4.368 1.00 17.41 327 ALA B O 1
ATOM 5559 N N . ARG B 1 328 ? 2.737 -19.126 -4.869 1.00 16.95 328 ARG B N 1
ATOM 5560 C CA . ARG B 1 328 ? 3.167 -20.062 -5.927 1.00 18.91 328 ARG B CA 1
ATOM 5561 C C . ARG B 1 328 ? 3.455 -21.449 -5.323 1.00 19.12 328 ARG B C 1
ATOM 5562 O O . ARG B 1 328 ? 3.004 -22.458 -5.889 1.00 19.44 32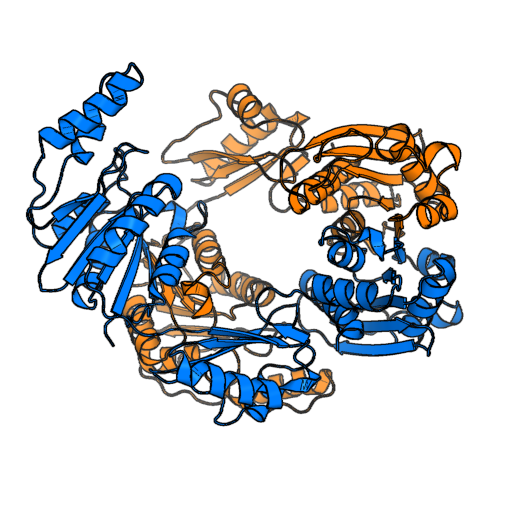8 ARG B O 1
ATOM 5570 N N . SER B 1 329 ? 4.110 -21.500 -4.149 1.00 19.52 329 SER B N 1
ATOM 5571 C CA . SER B 1 329 ? 4.392 -22.818 -3.504 1.00 21.88 329 SER B CA 1
ATOM 5572 C C . SER B 1 329 ? 3.149 -23.436 -2.911 1.00 22.30 329 SER B C 1
ATOM 5573 O O . SER B 1 329 ? 3.008 -24.625 -2.946 1.00 20.29 329 SER B O 1
ATOM 5576 N N . LEU B 1 330 ? 2.227 -22.630 -2.345 1.00 19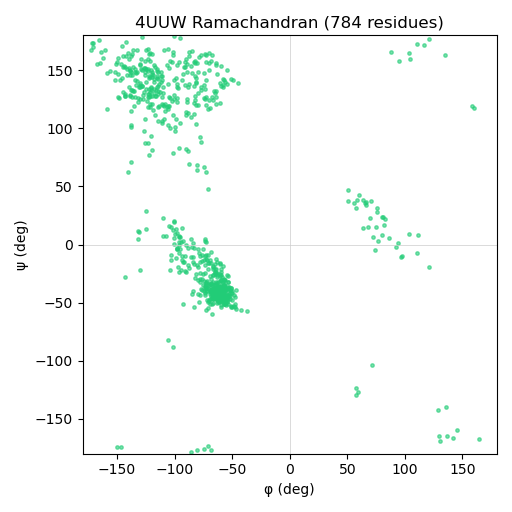.40 330 LEU B N 1
ATOM 5577 C CA . LEU B 1 330 ? 0.984 -23.137 -1.795 1.00 20.88 330 LEU B CA 1
ATOM 5578 C C . LEU B 1 330 ? 0.075 -23.772 -2.891 1.00 23.04 330 LEU B C 1
ATOM 5579 O O . LEU B 1 330 ? -0.467 -24.861 -2.693 1.00 21.91 330 LEU B O 1
ATOM 5584 N N . PHE B 1 331 ? -0.098 -23.095 -4.009 1.00 19.04 331 PHE B N 1
ATOM 5585 C CA . PHE B 1 331 ? -1.003 -23.586 -5.034 1.00 19.91 331 PHE B CA 1
ATOM 5586 C C . PHE B 1 331 ? -0.279 -24.415 -6.092 1.00 22.78 331 PHE B C 1
ATOM 5587 O O . PHE B 1 331 ? -0.947 -25.074 -6.864 1.00 19.80 331 PHE B O 1
ATOM 5595 N N . GLY B 1 332 ? 1.058 -24.374 -6.128 1.00 18.52 332 GLY B N 1
ATOM 5596 C CA . GLY B 1 332 ? 1.777 -25.091 -7.199 1.00 21.92 332 GLY B CA 1
ATOM 5597 C C . GLY B 1 332 ? 1.516 -24.494 -8.587 1.00 24.94 332 GLY B C 1
ATOM 5598 O O . GLY B 1 332 ? 1.454 -25.236 -9.542 1.00 25.29 332 GLY B O 1
ATOM 5599 N N . SER B 1 333 ? 1.333 -23.165 -8.733 1.00 20.48 333 SER B N 1
ATOM 5600 C CA . SER B 1 333 ? 0.981 -22.605 -10.006 1.00 19.89 333 SER B CA 1
ATOM 5601 C C . SER B 1 333 ? 2.257 -22.251 -10.760 1.00 22.10 333 SER B C 1
ATOM 5602 O O . SER B 1 333 ? 3.320 -22.058 -10.150 1.00 22.97 333 SER B O 1
ATOM 5605 N N . THR B 1 334 ? 2.160 -22.115 -12.080 1.00 20.23 334 THR B N 1
ATOM 5606 C CA . THR B 1 334 ? 3.335 -21.681 -12.869 1.00 21.62 334 THR B CA 1
ATOM 5607 C C . THR B 1 334 ? 3.765 -20.276 -12.418 1.00 21.17 334 THR B C 1
ATOM 5608 O O . THR B 1 334 ? 4.958 -19.966 -12.290 1.00 20.60 334 THR B O 1
ATOM 5612 N N . TYR B 1 335 ? 2.778 -19.441 -12.218 1.00 21.53 335 TYR B N 1
ATOM 5613 C CA . TYR B 1 335 ? 2.991 -18.053 -11.864 1.00 21.61 335 TYR B CA 1
ATOM 5614 C C . TYR B 1 335 ? 2.124 -17.707 -10.641 1.00 21.72 335 TYR B C 1
ATOM 5615 O O . TYR B 1 335 ? 1.044 -18.290 -10.446 1.00 19.79 335 TYR B O 1
ATOM 5624 N N . ALA B 1 336 ? 2.556 -16.696 -9.895 1.00 18.58 336 ALA B N 1
ATOM 5625 C CA . ALA B 1 336 ? 1.716 -16.156 -8.815 1.00 18.64 336 ALA B CA 1
ATOM 5626 C C . ALA B 1 336 ? 1.910 -14.654 -8.664 1.00 18.50 336 ALA B C 1
ATOM 5627 O O . ALA B 1 336 ? 3.052 -14.170 -8.805 1.00 16.92 336 ALA B O 1
ATOM 5629 N N . LEU B 1 337 ? 0.819 -13.943 -8.345 1.00 17.64 337 LEU B N 1
ATOM 5630 C CA . LEU B 1 337 ? 0.879 -12.479 -8.208 1.00 18.84 337 LEU B CA 1
ATOM 5631 C C . LEU B 1 337 ? 0.588 -12.115 -6.759 1.00 20.18 337 LEU B C 1
ATOM 5632 O O . LEU B 1 337 ? -0.167 -12.805 -6.080 1.00 17.21 337 LEU B O 1
ATOM 5637 N N . ALA B 1 338 ? 1.189 -11.005 -6.279 1.00 18.74 338 ALA B N 1
ATOM 5638 C CA . ALA B 1 338 ? 0.899 -10.540 -4.943 1.00 17.13 338 ALA B CA 1
ATOM 5639 C C . ALA B 1 338 ? 0.780 -9.010 -4.897 1.00 17.79 338 ALA B C 1
ATOM 5640 O O . ALA B 1 338 ? 1.364 -8.335 -5.739 1.00 17.63 338 ALA B O 1
ATOM 5642 N N . THR B 1 339 ? -0.022 -8.534 -3.928 1.00 17.35 339 THR B N 1
ATOM 5643 C CA . THR B 1 339 ? -0.187 -7.085 -3.701 1.00 18.38 339 THR B CA 1
ATOM 5644 C C . THR B 1 339 ? -0.008 -6.788 -2.210 1.00 17.99 339 THR B C 1
ATOM 5645 O O . THR B 1 339 ? -0.487 -7.498 -1.324 1.00 17.22 339 THR B O 1
ATOM 5649 N N . THR B 1 340 ? 0.740 -5.738 -1.892 1.00 18.52 340 THR B N 1
ATOM 5650 C CA . THR B 1 340 ? 0.796 -5.311 -0.511 1.00 16.56 340 THR B CA 1
ATOM 5651 C C . THR B 1 340 ? 1.045 -3.757 -0.585 1.00 20.67 340 THR B C 1
ATOM 5652 O O . THR B 1 340 ? 1.588 -3.253 -1.592 1.00 18.13 340 THR B O 1
ATOM 5656 N N . GLY B 1 341 ? 0.681 -3.037 0.482 1.00 20.74 341 GLY B N 1
ATOM 5657 C CA . GLY B 1 341 ? 0.875 -1.601 0.476 1.00 20.71 341 GLY B CA 1
ATOM 5658 C C . GLY B 1 341 ? -0.241 -0.906 1.235 1.00 21.72 341 GLY B C 1
ATOM 5659 O O . GLY B 1 341 ? -0.972 -1.547 2.007 1.00 21.48 341 GLY B O 1
ATOM 5660 N N . VAL B 1 342 ? -0.413 0.374 0.944 1.00 19.97 342 VAL B N 1
ATOM 5661 C CA . VAL B 1 342 ? -1.247 1.313 1.744 1.00 19.04 342 VAL B CA 1
ATOM 5662 C C . VAL B 1 342 ? -2.407 1.810 0.852 1.00 19.42 342 VAL B C 1
ATOM 5663 O O . VAL B 1 342 ? -2.199 2.564 -0.120 1.00 18.95 342 VAL B O 1
ATOM 5667 N N . ALA B 1 343 ? -3.622 1.385 1.185 1.00 19.35 343 ALA B N 1
ATOM 5668 C CA . ALA B 1 343 ? -4.790 1.683 0.372 1.00 21.91 343 ALA B CA 1
ATOM 5669 C C . ALA B 1 343 ? -5.240 3.126 0.678 1.00 22.96 343 ALA B C 1
ATOM 5670 O O . ALA B 1 343 ? -5.835 3.739 -0.187 1.00 23.59 343 ALA B O 1
ATOM 5672 N N . GLY B 1 344 ? -5.018 3.600 1.923 1.00 24.59 344 GLY B N 1
ATOM 5673 C CA . GLY B 1 344 ? -5.745 4.740 2.522 1.00 22.01 344 GLY B CA 1
ATOM 5674 C C . GLY B 1 344 ? -7.034 4.333 3.234 1.00 25.09 344 GLY B C 1
ATOM 5675 O O . GLY B 1 344 ? -7.528 3.182 3.103 1.00 26.34 344 GLY B O 1
ATOM 5676 N N . PRO B 1 345 ? -7.598 5.240 4.041 1.00 29.77 345 PRO B N 1
ATOM 5677 C CA . PRO B 1 345 ? -7.218 6.674 4.170 1.00 25.77 345 PRO B CA 1
ATOM 5678 C C . PRO B 1 345 ? -5.989 6.902 5.056 1.00 30.49 345 PRO B C 1
ATOM 5679 O O . PRO B 1 345 ? -5.432 8.006 5.051 1.00 27.05 345 PRO B O 1
ATOM 5683 N N . ASP B 1 346 ? -5.637 5.929 5.900 1.00 28.94 346 ASP B N 1
ATOM 5684 C CA . ASP B 1 346 ? -4.545 6.139 6.868 1.00 27.13 346 ASP B CA 1
ATOM 5685 C C . ASP B 1 346 ? -3.196 5.759 6.329 1.00 25.72 346 ASP B C 1
ATOM 5686 O O . ASP B 1 346 ? -3.134 4.882 5.439 1.00 27.13 346 ASP B O 1
ATOM 5691 N N . PRO B 1 347 ? -2.111 6.450 6.780 1.00 27.76 347 PRO B N 1
ATOM 5692 C CA . PRO B 1 347 ? -0.750 5.981 6.443 1.00 24.68 347 PRO B CA 1
ATOM 5693 C C . PRO B 1 347 ? -0.488 4.659 7.138 1.00 23.55 347 PRO B C 1
ATOM 5694 O O . PRO B 1 347 ? -1.229 4.302 8.031 1.00 22.90 347 PRO B O 1
ATOM 5698 N N . LEU B 1 348 ? 0.529 3.918 6.690 1.00 24.07 348 LEU B N 1
ATOM 5699 C CA . LEU B 1 348 ? 0.882 2.658 7.371 1.00 26.70 348 LEU B CA 1
ATOM 5700 C C . LEU B 1 348 ? 2.391 2.500 7.318 1.00 25.19 348 LEU B C 1
ATOM 5701 O O . LEU B 1 348 ? 2.991 2.685 6.242 1.00 25.39 348 LEU B O 1
ATOM 5706 N N . GLU B 1 349 ? 3.009 2.205 8.470 1.00 22.48 349 GLU B N 1
ATOM 5707 C CA . GLU B 1 349 ? 4.463 2.101 8.620 1.00 23.70 349 GLU B CA 1
ATOM 5708 C C . GLU B 1 349 ? 5.153 3.316 8.041 1.00 25.61 349 GLU B C 1
ATOM 5709 O O . GLU B 1 349 ? 6.211 3.187 7.444 1.00 24.07 349 GLU B O 1
ATOM 5715 N N . GLY B 1 350 ? 4.566 4.517 8.196 1.00 25.60 350 GLY B N 1
ATOM 5716 C CA . GLY B 1 350 ? 5.262 5.711 7.775 1.00 22.80 350 GLY B CA 1
ATOM 5717 C C . GLY B 1 350 ? 5.182 5.960 6.284 1.00 27.70 350 GLY B C 1
ATOM 5718 O O . GLY B 1 350 ? 5.862 6.888 5.750 1.00 29.00 350 GLY B O 1
ATOM 5719 N N . GLU B 1 351 ? 4.361 5.164 5.585 1.00 22.53 351 GLU B N 1
ATOM 5720 C CA . GLU B 1 351 ? 4.216 5.316 4.127 1.00 24.62 351 GLU B CA 1
ATOM 5721 C C . GLU B 1 351 ? 2.798 5.855 3.875 1.00 22.94 351 GLU B C 1
ATOM 5722 O O . GLU B 1 351 ? 1.842 5.438 4.526 1.00 21.76 351 GLU B O 1
ATOM 5728 N N . PRO B 1 352 ? 2.652 6.762 2.908 1.00 24.59 352 PRO B N 1
ATOM 5729 C CA . PRO B 1 352 ? 1.314 7.318 2.622 1.00 23.15 352 PRO B CA 1
ATOM 5730 C C . PRO B 1 352 ? 0.427 6.401 1.801 1.00 25.26 352 PRO B C 1
ATOM 5731 O O . PRO B 1 352 ? 0.965 5.516 1.077 1.00 24.43 352 PRO B O 1
ATOM 5735 N N . PRO B 1 353 ? -0.886 6.651 1.828 1.00 25.58 353 PRO B N 1
ATOM 5736 C CA . PRO B 1 353 ? -1.829 6.027 0.901 1.00 25.53 353 PRO B CA 1
ATOM 5737 C C . PRO B 1 353 ? -1.316 6.052 -0.499 1.00 28.18 353 PRO B C 1
ATOM 5738 O O . PRO B 1 353 ? -0.692 7.047 -0.873 1.00 25.67 353 PRO B O 1
ATOM 5742 N N . GLY B 1 354 ? -1.489 4.953 -1.267 1.00 22.15 354 GLY B N 1
ATOM 5743 C CA . GLY B 1 354 ? -1.001 4.945 -2.626 1.00 20.82 354 GLY B CA 1
ATOM 5744 C C . GLY B 1 354 ? 0.385 4.260 -2.723 1.00 22.24 354 GLY B C 1
ATOM 5745 O O . GLY B 1 354 ? 0.794 3.932 -3.784 1.00 22.99 354 GLY B O 1
ATOM 5746 N N . THR B 1 355 ? 1.044 3.964 -1.612 1.00 20.41 355 THR B N 1
ATOM 5747 C CA . THR B 1 355 ? 2.391 3.302 -1.713 1.00 22.06 355 THR B CA 1
ATOM 5748 C C . THR B 1 355 ? 2.107 1.787 -1.829 1.00 21.39 355 THR B C 1
ATOM 5749 O O . THR B 1 355 ? 1.631 1.212 -0.868 1.00 22.68 355 THR B O 1
ATOM 5753 N N . VAL B 1 356 ? 2.362 1.227 -3.002 1.00 20.28 356 VAL B N 1
ATOM 5754 C CA . VAL B 1 356 ? 1.994 -0.180 -3.311 1.00 22.14 356 VAL B CA 1
ATOM 5755 C C . VAL B 1 356 ? 3.149 -0.921 -3.972 1.00 20.23 356 VAL B C 1
ATOM 5756 O O . VAL B 1 356 ? 3.843 -0.422 -4.900 1.00 21.07 356 VAL B O 1
ATOM 5760 N N . TYR B 1 357 ? 3.341 -2.149 -3.526 1.00 20.53 357 TYR B N 1
ATOM 5761 C CA . TYR B 1 357 ? 4.282 -3.073 -4.224 1.00 19.21 357 TYR B CA 1
ATOM 5762 C C . TYR B 1 357 ? 3.524 -4.221 -4.807 1.00 18.88 357 TYR B C 1
ATOM 5763 O O . TYR B 1 357 ? 2.708 -4.826 -4.096 1.00 17.73 357 TYR B O 1
ATOM 5772 N N . VAL B 1 358 ? 3.744 -4.507 -6.097 1.00 19.88 358 VAL B N 1
ATOM 5773 C CA . VAL B 1 358 ? 3.119 -5.673 -6.757 1.00 20.01 358 VAL B CA 1
ATOM 5774 C C . VAL B 1 358 ? 4.267 -6.617 -7.150 1.00 19.40 358 VAL B C 1
ATOM 5775 O O . VAL B 1 358 ? 5.387 -6.145 -7.424 1.00 19.73 358 VAL B O 1
ATOM 5779 N N . ALA B 1 359 ? 4.040 -7.954 -7.086 1.00 17.81 359 ALA B N 1
ATOM 5780 C CA . ALA B 1 359 ? 5.111 -8.876 -7.376 1.00 17.47 359 ALA B CA 1
ATOM 5781 C C . ALA B 1 359 ? 4.586 -10.021 -8.227 1.00 19.42 359 ALA B C 1
ATOM 5782 O O . ALA B 1 359 ? 3.431 -10.440 -8.054 1.00 17.22 359 ALA B O 1
ATOM 5784 N N . LEU B 1 360 ? 5.441 -10.562 -9.094 1.00 19.74 360 LEU B N 1
ATOM 5785 C CA . LEU B 1 360 ? 5.152 -11.785 -9.824 1.00 19.15 360 LEU B CA 1
ATOM 5786 C C . LEU B 1 360 ? 6.279 -12.823 -9.514 1.00 21.14 360 LEU B C 1
ATOM 5787 O O . LEU B 1 360 ? 7.499 -12.480 -9.694 1.00 20.77 360 LEU B O 1
ATOM 5792 N N . ALA B 1 361 ? 5.891 -14.054 -9.134 1.00 18.53 361 ALA B N 1
ATOM 5793 C CA . ALA B 1 361 ? 6.829 -15.164 -9.008 1.00 20.88 361 ALA B CA 1
ATOM 5794 C C . ALA B 1 361 ? 6.564 -16.183 -10.118 1.00 19.56 361 ALA B C 1
ATOM 5795 O O . ALA B 1 361 ? 5.398 -16.447 -10.468 1.00 19.65 361 ALA B O 1
ATOM 5797 N N . GLY B 1 362 ? 7.637 -16.654 -10.744 1.00 20.84 362 GLY B N 1
ATOM 5798 C CA . GLY B 1 362 ? 7.505 -17.472 -11.942 1.00 20.46 362 GLY B CA 1
ATOM 5799 C C . GLY B 1 362 ? 8.655 -18.472 -11.930 1.00 21.57 362 GLY B C 1
ATOM 5800 O O . GLY B 1 362 ? 9.384 -18.585 -10.942 1.00 21.64 362 GLY B O 1
ATOM 5801 N N . PRO B 1 363 ? 8.776 -19.235 -12.993 1.00 23.20 363 PRO B N 1
ATOM 5802 C CA . PRO B 1 363 ? 9.836 -20.266 -13.106 1.00 23.17 363 PRO B CA 1
ATOM 5803 C C . PRO B 1 363 ? 11.189 -19.659 -12.852 1.00 24.49 363 PRO B C 1
ATOM 5804 O O . PRO B 1 363 ? 12.006 -20.279 -12.165 1.00 24.69 363 PRO B O 1
ATOM 5808 N N . THR B 1 364 ? 11.450 -18.442 -13.356 1.00 21.95 364 THR B N 1
ATOM 5809 C CA . THR B 1 364 ? 12.831 -17.899 -13.300 1.00 23.51 364 THR B CA 1
ATOM 5810 C C . THR B 1 364 ? 13.052 -16.990 -12.125 1.00 28.62 364 THR B C 1
ATOM 5811 O O . THR B 1 364 ? 14.112 -16.408 -11.978 1.00 27.26 364 THR B O 1
ATOM 5815 N N . GLY B 1 365 ? 12.074 -16.884 -11.226 1.00 23.57 365 GLY B N 1
ATOM 5816 C CA . GLY B 1 365 ? 12.331 -16.002 -10.088 1.00 22.01 365 GLY B CA 1
ATOM 5817 C C . GLY B 1 365 ? 11.182 -15.004 -9.869 1.00 25.76 365 GLY B C 1
ATOM 5818 O O . GLY B 1 365 ? 10.076 -15.158 -10.416 1.00 23.91 365 GLY B O 1
ATOM 5819 N N . ALA B 1 366 ? 11.441 -13.981 -9.077 1.00 21.11 366 ALA B N 1
ATOM 5820 C CA . ALA B 1 366 ? 10.367 -13.060 -8.702 1.00 23.27 366 ALA B CA 1
ATOM 5821 C C . ALA B 1 366 ? 10.716 -11.673 -9.242 1.00 25.94 366 ALA B C 1
ATOM 5822 O O . ALA B 1 366 ? 11.904 -11.326 -9.390 1.00 27.22 366 ALA B O 1
ATOM 5824 N N . GLU B 1 367 ? 9.711 -10.854 -9.474 1.00 26.29 367 GLU B N 1
ATOM 5825 C CA . GLU B 1 367 ? 9.974 -9.432 -9.801 1.00 25.80 367 GLU B CA 1
ATOM 5826 C C . GLU B 1 367 ? 8.964 -8.572 -9.080 1.00 26.53 367 GLU B C 1
ATOM 5827 O O . GLU B 1 367 ? 7.808 -8.990 -8.849 1.00 21.91 367 GLU B O 1
ATOM 5833 N N . VAL B 1 368 ? 9.410 -7.393 -8.667 1.00 24.41 368 VAL B N 1
ATOM 5834 C CA . VAL B 1 368 ? 8.579 -6.500 -7.812 1.00 22.69 368 VAL B CA 1
ATOM 5835 C C . VAL B 1 368 ? 8.573 -5.145 -8.471 1.00 24.10 368 VAL B C 1
ATOM 5836 O O . VAL B 1 368 ? 9.619 -4.723 -8.953 1.00 23.42 368 VAL B O 1
ATOM 5840 N N . ARG B 1 369 ? 7.422 -4.485 -8.545 1.00 20.82 369 ARG B N 1
ATOM 5841 C CA . ARG B 1 369 ? 7.378 -3.070 -8.917 1.00 25.09 369 ARG B CA 1
ATOM 5842 C C . ARG B 1 369 ? 6.744 -2.257 -7.818 1.00 26.73 369 ARG B C 1
ATOM 5843 O O . ARG B 1 369 ? 5.711 -2.661 -7.233 1.00 24.73 369 ARG B O 1
ATOM 5851 N N . ARG B 1 370 ? 7.361 -1.123 -7.526 1.00 21.73 370 ARG B N 1
ATOM 5852 C CA . ARG B 1 370 ? 6.795 -0.170 -6.580 1.00 25.00 370 ARG B CA 1
ATOM 5853 C C . ARG B 1 370 ? 6.027 0.932 -7.348 1.00 26.89 370 ARG B C 1
ATOM 5854 O O . ARG B 1 370 ? 6.504 1.489 -8.330 1.00 24.81 370 ARG B O 1
ATOM 5862 N N . TYR B 1 371 ? 4.842 1.241 -6.868 1.00 23.98 371 TYR B N 1
ATOM 5863 C CA . TYR B 1 371 ? 4.071 2.354 -7.409 1.00 25.88 371 TYR B CA 1
ATOM 5864 C C . TYR B 1 371 ? 3.785 3.362 -6.307 1.00 23.88 371 TYR B C 1
ATOM 5865 O O . TYR B 1 371 ? 3.824 3.003 -5.130 1.00 23.56 371 TYR B O 1
ATOM 5874 N N . ARG B 1 372 ? 3.512 4.620 -6.688 1.00 24.02 372 ARG B N 1
ATOM 5875 C CA . ARG B 1 372 ? 2.921 5.598 -5.762 1.00 28.06 372 ARG B CA 1
ATOM 5876 C C . ARG B 1 372 ? 1.658 6.172 -6.437 1.00 30.07 372 ARG B C 1
ATOM 5877 O O . ARG B 1 372 ? 1.742 7.051 -7.289 1.00 27.04 372 ARG B O 1
ATOM 5885 N N . PHE B 1 373 ? 0.492 5.640 -6.094 1.00 27.28 373 PHE B N 1
ATOM 5886 C CA . PHE B 1 373 ? -0.725 5.852 -6.853 1.00 24.78 373 PHE B CA 1
ATOM 5887 C C . PHE B 1 373 ? -1.472 7.042 -6.251 1.00 25.45 373 PHE B C 1
ATOM 5888 O O . PHE B 1 373 ? -1.582 7.166 -5.025 1.00 23.32 373 PHE B O 1
ATOM 5896 N N . PRO B 1 374 ? -2.075 7.864 -7.137 1.00 28.57 374 PRO B N 1
ATOM 5897 C CA . PRO B 1 374 ? -3.014 8.860 -6.647 1.00 29.10 374 PRO B CA 1
ATOM 5898 C C . PRO B 1 374 ? -4.389 8.225 -6.436 1.00 30.35 374 PRO B C 1
ATOM 5899 O O . PRO B 1 374 ? -4.703 7.207 -7.072 1.00 25.69 374 PRO B O 1
ATOM 5903 N N . GLY B 1 375 ? -5.200 8.831 -5.565 1.00 28.29 375 GLY B N 1
ATOM 5904 C CA . GLY B 1 375 ? -6.626 8.576 -5.510 1.00 26.27 375 GLY B CA 1
ATOM 5905 C C . GLY B 1 375 ? -7.046 8.065 -4.155 1.00 25.08 375 GLY B C 1
ATOM 5906 O O . GLY B 1 375 ? -6.203 7.813 -3.266 1.00 25.54 375 GLY B O 1
ATOM 5907 N N . ASP B 1 376 ? -8.360 7.874 -3.996 1.00 22.68 376 ASP B N 1
ATOM 5908 C CA . ASP B 1 376 ? -8.913 7.477 -2.729 1.00 24.59 376 ASP B CA 1
ATOM 5909 C C . ASP B 1 376 ? -8.737 5.926 -2.552 1.00 24.34 376 ASP B C 1
ATOM 5910 O O . ASP B 1 376 ? -8.031 5.304 -3.339 1.00 23.26 376 ASP B O 1
ATOM 5915 N N . ARG B 1 377 ? -9.260 5.378 -1.464 1.00 22.26 377 ARG B N 1
ATOM 5916 C CA . ARG B 1 377 ? -8.991 3.980 -1.120 1.00 22.09 377 ARG B CA 1
ATOM 5917 C C . ARG B 1 377 ? -9.377 3.018 -2.229 1.00 23.82 377 ARG B C 1
ATOM 5918 O O . ARG B 1 377 ? -8.606 2.162 -2.586 1.00 22.94 377 ARG B O 1
ATOM 5926 N N . GLU B 1 378 ? -10.570 3.166 -2.784 1.00 24.18 378 GLU B N 1
ATOM 5927 C CA . GLU B 1 378 ? -11.062 2.241 -3.787 1.00 26.84 378 GLU B CA 1
ATOM 5928 C C . GLU B 1 378 ? -10.283 2.404 -5.051 1.00 23.08 378 GLU B C 1
ATOM 5929 O O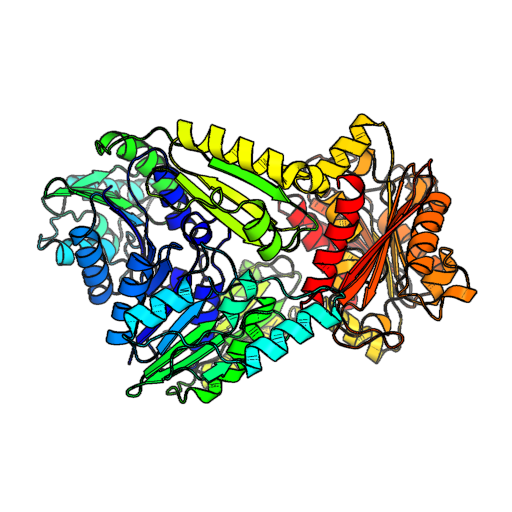 . GLU B 1 378 ? -10.018 1.424 -5.744 1.00 22.32 378 GLU B O 1
ATOM 5935 N N . THR B 1 379 ? -9.866 3.628 -5.333 1.00 21.26 379 THR B N 1
ATOM 5936 C CA . THR B 1 379 ? -9.071 3.849 -6.563 1.00 22.11 379 THR B CA 1
ATOM 5937 C C . THR B 1 379 ? -7.685 3.193 -6.425 1.00 21.78 379 THR B C 1
ATOM 5938 O O . THR B 1 379 ? -7.182 2.568 -7.383 1.00 22.94 379 THR B O 1
ATOM 5942 N N . VAL B 1 380 ? -7.042 3.366 -5.266 1.00 22.13 380 VAL B N 1
ATOM 5943 C CA . VAL B 1 380 ? -5.681 2.792 -5.098 1.00 22.50 380 VAL B CA 1
ATOM 5944 C C . VAL B 1 380 ? -5.823 1.260 -5.214 1.00 21.86 380 VAL B C 1
ATOM 5945 O O . VAL B 1 380 ? -4.988 0.612 -5.842 1.00 20.37 380 VAL B O 1
ATOM 5949 N N . ARG B 1 381 ? -6.874 0.697 -4.595 1.00 20.59 381 ARG B N 1
ATOM 5950 C CA . ARG B 1 381 ? -7.067 -0.757 -4.676 1.00 19.31 381 ARG B CA 1
ATOM 5951 C C . ARG B 1 381 ? -7.167 -1.197 -6.116 1.00 20.74 381 ARG B C 1
ATOM 5952 O O . ARG B 1 381 ? -6.542 -2.187 -6.528 1.00 21.14 381 ARG B O 1
ATOM 5960 N N . LEU B 1 382 ? -7.978 -0.484 -6.898 1.00 20.65 382 LEU B N 1
ATOM 5961 C CA . LEU B 1 382 ? -8.138 -0.815 -8.317 1.00 21.29 382 LEU B CA 1
ATOM 5962 C C . LEU B 1 382 ? -6.870 -0.709 -9.097 1.00 21.59 382 LEU B C 1
ATOM 5963 O O . LEU B 1 382 ? -6.530 -1.624 -9.901 1.00 22.50 382 LEU B O 1
ATOM 5968 N N . ARG B 1 383 ? -6.150 0.401 -8.935 1.00 20.38 383 ARG B N 1
ATOM 5969 C CA . ARG B 1 383 ? -4.926 0.562 -9.739 1.00 21.08 383 ARG B CA 1
ATOM 5970 C C . ARG B 1 383 ? -3.919 -0.575 -9.376 1.00 20.36 383 ARG B C 1
ATOM 5971 O O . ARG B 1 383 ? -3.104 -0.979 -10.207 1.00 19.82 383 ARG B O 1
ATOM 5979 N N . SER B 1 384 ? -3.956 -1.002 -8.108 1.00 19.90 384 SER B N 1
ATOM 5980 C CA . SER B 1 384 ? -3.043 -2.095 -7.642 1.00 20.62 384 SER B CA 1
ATOM 5981 C C . SER B 1 384 ? -3.365 -3.375 -8.348 1.00 19.29 384 SER B C 1
ATOM 5982 O O . SER B 1 384 ? -2.473 -4.074 -8.758 1.00 22.32 384 SER B O 1
ATOM 5985 N N . VAL B 1 385 ? -4.651 -3.674 -8.486 1.00 20.83 385 VAL B N 1
ATOM 5986 C CA . VAL B 1 385 ? -5.096 -4.841 -9.228 1.00 21.04 385 VAL B CA 1
ATOM 5987 C C . VAL B 1 385 ? -4.545 -4.828 -10.649 1.00 21.75 385 VAL B C 1
ATOM 5988 O O . VAL B 1 385 ? -3.914 -5.811 -11.118 1.00 18.59 385 VAL B O 1
ATOM 5992 N N . TYR B 1 386 ? -4.746 -3.718 -11.350 1.00 20.59 386 TYR B N 1
ATOM 5993 C CA . TYR B 1 386 ? -4.211 -3.647 -12.736 1.00 20.42 386 TYR B CA 1
ATOM 5994 C C . TYR B 1 386 ? -2.694 -3.714 -12.807 1.00 19.48 386 TYR B C 1
ATOM 5995 O O . TYR B 1 386 ? -2.151 -4.324 -13.735 1.00 21.52 386 TYR B O 1
ATOM 6004 N N . ALA B 1 387 ? -2.011 -3.046 -11.857 1.00 20.42 387 ALA B N 1
ATOM 6005 C CA . ALA B 1 387 ? -0.543 -3.050 -11.852 1.00 20.59 387 ALA B CA 1
ATOM 6006 C C . ALA B 1 387 ? -0.053 -4.505 -11.670 1.00 22.15 387 ALA B C 1
ATOM 6007 O O . ALA B 1 387 ? 0.953 -4.895 -12.267 1.00 20.92 387 ALA B O 1
ATOM 6009 N N . ALA B 1 388 ? -0.718 -5.286 -10.794 1.00 21.28 388 ALA B N 1
ATOM 6010 C CA . ALA B 1 388 ? -0.286 -6.717 -10.647 1.00 20.65 388 ALA B CA 1
ATOM 6011 C C . ALA B 1 388 ? -0.498 -7.457 -11.997 1.00 20.31 388 ALA B C 1
ATOM 6012 O O . ALA B 1 388 ? 0.407 -8.168 -12.487 1.00 19.05 388 ALA B O 1
ATOM 6014 N N . LEU B 1 389 ? -1.670 -7.294 -12.622 1.00 19.35 389 LEU B N 1
ATOM 6015 C CA . LEU B 1 389 ? -1.913 -7.920 -13.953 1.00 20.84 389 LEU B CA 1
ATOM 6016 C C . LEU B 1 389 ? -0.921 -7.454 -14.977 1.00 20.27 389 LEU B C 1
ATOM 6017 O O . LEU B 1 389 ? -0.492 -8.256 -15.757 1.00 21.63 389 LEU B O 1
ATOM 6022 N N . ALA B 1 390 ? -0.597 -6.153 -14.973 1.00 18.89 390 ALA B N 1
ATOM 6023 C CA . ALA B 1 390 ? 0.410 -5.598 -15.896 1.00 23.67 390 ALA B CA 1
ATOM 6024 C C . ALA B 1 390 ? 1.781 -6.297 -15.849 1.00 20.84 390 ALA B C 1
ATOM 6025 O O . ALA B 1 390 ? 2.538 -6.290 -16.848 1.00 24.21 390 ALA B O 1
ATOM 6027 N N . LEU B 1 391 ? 2.117 -6.901 -14.725 1.00 21.27 391 LEU B N 1
ATOM 6028 C CA . LEU B 1 391 ? 3.416 -7.612 -14.612 1.00 23.28 391 LEU B CA 1
ATOM 6029 C C . LEU B 1 391 ? 3.485 -8.744 -15.634 1.00 24.13 391 LEU B C 1
ATOM 6030 O O . LEU B 1 391 ? 4.571 -9.149 -16.061 1.00 25.42 391 LEU B O 1
ATOM 6035 N N . LEU B 1 392 ? 2.340 -9.326 -15.943 1.00 22.59 392 LEU B N 1
ATOM 6036 C CA . LEU B 1 392 ? 2.284 -10.472 -16.870 1.00 23.04 392 LEU B CA 1
ATOM 6037 C C . LEU B 1 392 ? 2.157 -10.073 -18.334 1.00 24.40 392 LEU B C 1
ATOM 6038 O O . LEU B 1 392 ? 2.436 -10.886 -19.230 1.00 28.93 392 LEU B O 1
ATOM 6043 N N . VAL B 1 393 ? 1.703 -8.858 -18.604 1.00 27.68 393 VAL B N 1
ATOM 6044 C CA . VAL B 1 393 ? 1.269 -8.548 -19.964 1.00 29.34 393 VAL B CA 1
ATOM 6045 C C . VAL B 1 393 ? 1.818 -7.255 -20.527 1.00 39.88 393 VAL B C 1
ATOM 6046 O O . VAL B 1 393 ? 1.368 -6.805 -21.584 1.00 50.17 393 VAL B O 1
ATOM 6050 N N . THR B 1 394 ? 2.696 -6.595 -19.777 1.00 32.03 394 THR B N 1
ATOM 6051 C CA . THR B 1 394 ? 3.395 -5.436 -20.285 1.00 39.31 394 THR B CA 1
ATOM 6052 C C . THR B 1 394 ? 4.884 -5.780 -20.128 1.00 37.13 394 THR B C 1
ATOM 6053 O O . THR B 1 394 ? 5.713 -4.905 -20.337 1.00 55.61 394 THR B O 1
#

Radius of gyration: 28.17 Å; Cα contacts (8 Å, |Δi|>4): 1794; chains: 2; bounding box: 68×84×62 Å

CATH classification: 3.40.980.10 (+2 more: 3.30.70.2860, 3.90.950.20)

Foldseek 3Di:
DAAEEEEEEAQCCVVPVPPPCPRVVVVVVCQQFLHDYPDYYYYYLDQVVLLVVLLVNQVRGQEYEYEALLDLDPSRCNQVSNCSSVVFDKDADVVLLVVLQVVQVVVVHGRDPSLSSLRIDTPQWDWQDFPPDSHTKTWGCDPSHTYIYYYHDCVRGVVSCVVCVVVSPGHGAAKDKKKFFFPDADPVVLCVLCPPLQDDDSQKHWDWDQDLLGIMIMIIHHPVVRVVSVVVSCVSRVVGGLDIDPDDLLNSLVVVCVVVVFAEEEEEELLQCVLVVSNPVDPPSVSHYQYYYYQHDLVSLVVLFQDPVCSLPCLDQNVQQRRFVSGCVVRVTQKYKYKTDALDDDHDSPHHHQWIKMKMAHPVGMDIDTTRDDDHNVSSSSSRSSVNSVVSRD/DFAEEEEEEAPCCVVPVPPPVPRVVVVVVCVQFDHDYPDYYYYFLDQVVLLVVLLVNQVRGQHYEYEALLDLDSSSCNQVSVCSSVVFDKDADVVLVVVLQVVQVVVVHGDDPSLSSLRIHGPQWDWQDFPPDSRTKTWGCDPSHTYIYYYHDCVGRVVSCVVCVVVSPGHGAQKDKKKFFFADDDPVVLCVQCPVLQDDDPAKHWDWDQDLLGIIIMIIHGNVCSVVSVVSSCVSCVVTTLDMDPDDLLVLLVVVCVVVVFAEEEEEALLQCVLVVSNPVDPPSVSHYQYYHHQHALVSCVVQFQDPVCSQPQLDQNNQQRRFVSGCVNRVTQKYKYKTHALDPDHDPPHHHQFMKMKMQHPVGMDIDTTRDDDHNVSSSSSRSSVRSVVRRD

Nearest PDB structures (foldseek):
  4uux-assembly1_B  TM=1.002E+00  e=4.636E-84  Thermus thermophilus HB8
  4cta-assembly1_B  TM=1.001E+00  e=1.034E-82  Thermus thermophilus HB8
  4uoc-assembly1_B  TM=9.983E-01  e=5.288E-79  Thermus thermophilus HB8
  4cta-assembly1_A  TM=6.776E-01  e=3.391E-80  Thermus thermophilus HB8
  3kbq-assembly1_B  TM=9.331E-01  e=3.233E-16  Thermoplasma acidophilum